Protein AF-0000000082725710 (afdb_homodimer)

Secondary structure (DSSP, 8-state):
-----GGGGB-TTT-SB-SSEEE-TTS-EEEHHHHHHHHHH-SB-TTT--B--GGGGGSPB-HHHHHHHHHHHHHHHHHHHHTTB-TTT--B--EEETTTTEEE-HHHHHSGGGTT--EEEHHHHHHHHHHHHHHHHHHHHHHHHHHHHHHHHHHHHHHHHHHHHHHHHHHHHHHHHHHHHHHHHHHHHHHHHHHHHHHHHHHHHHHHHHHHHHHHHHHHHHHHHHHHHHT---HHHHHHHHHHTT--SHHHHHHHHHHHH--PPPP----TTHHHHHHHHHHHHHGGG-SS------EEES-BTTEEE-TTSSEEEE-TT-SS----SS--------TT-----SPEEEEEESSPB-SSEEEEEEE-TT-S-EEEEEEESSS-TT-EEEEETTTS--TT--S--SEEEEEEETTTTEEEEEETTTTEEEEEEE-TT--S-EEEEEEEE--TT--PPEEEE--/-----GGGGB-TTT-SB-SSEEE-TTS-EEEHHHHHHHHHH-SB-TTT--B--GGGGGSPP-HHHHHHHHHHHHHHHHHHHHTTB-TTT--B--EEETTTTEEE-HHHHHSGGGTT--EEEHHHHHHHHHHHHHHHHHHHHHHHHHHHHHHHHHHHHHHHHHHHHHHHHHHHHHHHHHHHHHHHHHHHHHHHHHHHHHHHHHHHHHHHHHHHHHHHHHHHHHHHHHHHHHT---HHHHHHHHHHTT-SSHHHHHHHHHHHH--PPPP----TTHHHHHHHHHHHHHGGG--S------EEES-BTTEEE-TTSSEEEE-TT-SS----SS--------SS-----PPEEEEEESSPB-SSEEEEEEE-TT-S-EEEEEEESSS-TT-EEEEETTTS--TT--S--SEEEEEEETTTTEEEEEETTTTEEEEEEE-TT--S-EEEEEEEE--TT--PPEEEE--

Structure (mmCIF, N/CA/C/O backbone):
data_AF-0000000082725710-model_v1
#
loop_
_entity.id
_entity.type
_entity.pdbx_description
1 polymer 'Nuclear factor 7, ovary-like isoform X2'
#
loop_
_atom_site.group_PDB
_atom_site.id
_atom_site.type_symbol
_atom_site.label_atom_id
_atom_site.label_alt_id
_atom_site.label_comp_id
_atom_site.label_asym_id
_atom_site.label_entity_id
_atom_site.label_seq_id
_atom_site.pdbx_PDB_ins_code
_atom_site.Cartn_x
_atom_site.Cartn_y
_atom_site.Cartn_z
_atom_site.occupancy
_atom_site.B_iso_or_equiv
_atom_site.auth_seq_id
_atom_site.auth_comp_id
_atom_site.auth_asym_id
_atom_site.auth_atom_id
_atom_site.pdbx_PDB_model_num
ATOM 1 N N . MET A 1 1 ? 44.469 89.125 10.875 1 30.08 1 MET A N 1
ATOM 2 C CA . MET A 1 1 ? 45 88.25 11.93 1 30.08 1 MET A CA 1
ATOM 3 C C . MET A 1 1 ? 44.25 86.938 12 1 30.08 1 MET A C 1
ATOM 5 O O . MET A 1 1 ? 43 86.938 12.062 1 30.08 1 MET A O 1
ATOM 9 N N . ALA A 1 2 ? 44.625 86 11.406 1 43.19 2 ALA A N 1
ATOM 10 C CA . ALA A 1 2 ? 43.938 84.75 11.305 1 43.19 2 ALA A CA 1
ATOM 11 C C . ALA A 1 2 ? 43.438 84.25 12.672 1 43.19 2 ALA A C 1
ATOM 13 O O . ALA A 1 2 ? 44.25 84.125 13.609 1 43.19 2 ALA A O 1
ATOM 14 N N . SER A 1 3 ? 42.188 84.375 13.164 1 48.16 3 SER A N 1
ATOM 15 C CA . SER A 1 3 ? 41.531 83.938 14.406 1 48.16 3 SER A CA 1
ATOM 16 C C . SER A 1 3 ? 41.562 82.438 14.531 1 48.16 3 SER A C 1
ATOM 18 O O . SER A 1 3 ? 41.219 81.688 13.586 1 48.16 3 SER A O 1
ATOM 20 N N . ALA A 1 4 ? 42.375 81.875 15.266 1 55.38 4 ALA A N 1
ATOM 21 C CA . ALA A 1 4 ? 42.469 80.438 15.547 1 55.38 4 ALA A CA 1
ATOM 22 C C . ALA A 1 4 ? 41.125 79.875 16.016 1 55.38 4 ALA A C 1
ATOM 24 O O . ALA A 1 4 ? 40.5 80.438 16.938 1 55.38 4 ALA A O 1
ATOM 25 N N . SER A 1 5 ? 40.375 79.062 15.219 1 62.47 5 SER A N 1
ATOM 26 C CA . SER A 1 5 ? 39.094 78.438 15.57 1 62.47 5 SER A CA 1
ATOM 27 C C . SER A 1 5 ? 39.281 77.438 16.766 1 62.47 5 SER A C 1
ATOM 29 O O . SER A 1 5 ? 40.406 77 17.047 1 62.47 5 SER A O 1
ATOM 31 N N . TYR A 1 6 ? 38.219 77.312 17.609 1 66.62 6 TYR A N 1
ATOM 32 C CA . TYR A 1 6 ? 38.188 76.375 18.734 1 66.62 6 TYR A CA 1
ATOM 33 C C . TYR A 1 6 ? 38.719 75 18.328 1 66.62 6 TYR A C 1
ATOM 35 O O . TYR A 1 6 ? 39.406 74.312 19.109 1 66.62 6 TYR A O 1
ATOM 43 N N . GLU A 1 7 ? 38.562 74.625 17.125 1 72.75 7 GLU A N 1
ATOM 44 C CA . GLU A 1 7 ? 39.031 73.312 16.625 1 72.75 7 GLU A CA 1
ATOM 45 C C . GLU A 1 7 ? 40.562 73.312 16.469 1 72.75 7 GLU A C 1
ATOM 47 O O . GLU A 1 7 ? 41.188 72.25 16.703 1 72.75 7 GLU A O 1
ATOM 52 N N . ASP A 1 8 ? 41.094 74.375 16.297 1 74.69 8 ASP A N 1
ATOM 53 C CA . ASP A 1 8 ? 42.531 74.5 16.094 1 74.69 8 ASP A CA 1
ATOM 54 C C . ASP A 1 8 ? 43.281 74.5 17.422 1 74.69 8 ASP A C 1
ATOM 56 O O . ASP A 1 8 ? 44.469 74.188 17.453 1 74.69 8 ASP A O 1
ATOM 60 N N . LEU A 1 9 ? 42.5 74.75 18.406 1 77.5 9 LEU A N 1
ATOM 61 C CA . LEU A 1 9 ? 43.125 74.812 19.719 1 77.5 9 LEU A CA 1
ATOM 62 C C . LEU A 1 9 ? 42.75 73.625 20.578 1 77.5 9 LEU A C 1
ATOM 64 O O . LEU A 1 9 ? 42.938 73.625 21.797 1 77.5 9 LEU A O 1
ATOM 68 N N . THR A 1 10 ? 42.25 72.625 19.953 1 81 10 THR A N 1
ATOM 69 C CA . THR A 1 10 ? 41.812 71.375 20.625 1 81 10 THR A CA 1
ATOM 70 C C . THR A 1 10 ? 42.844 70.25 20.406 1 81 10 THR A C 1
ATOM 72 O O . THR A 1 10 ? 43.344 70.125 19.297 1 81 10 THR A O 1
ATOM 75 N N . CYS A 1 11 ? 43.156 69.625 21.469 1 84.81 11 CYS A N 1
ATOM 76 C CA . CYS A 1 11 ? 44.094 68.5 21.438 1 84.81 11 CYS A CA 1
ATOM 77 C C . CYS A 1 11 ? 43.469 67.312 20.734 1 84.81 11 CYS A C 1
ATOM 79 O O . CYS A 1 11 ? 42.344 66.938 21.016 1 84.81 11 CYS A O 1
ATOM 81 N N . SER A 1 12 ? 44.094 66.688 19.844 1 81.62 12 SER A N 1
ATOM 82 C CA . SER A 1 12 ? 43.594 65.562 19.047 1 81.62 12 SER A CA 1
ATOM 83 C C . SER A 1 12 ? 43.5 64.312 19.875 1 81.62 12 SER A C 1
ATOM 85 O O . SER A 1 12 ? 42.812 63.344 19.453 1 81.62 12 SER A O 1
ATOM 87 N N . VAL A 1 13 ? 44.062 64.375 21.062 1 83.94 13 VAL A N 1
ATOM 88 C CA . VAL A 1 13 ? 44.062 63.156 21.906 1 83.94 13 VAL A CA 1
ATOM 89 C C . VAL A 1 13 ? 42.938 63.25 22.922 1 83.94 13 VAL A C 1
ATOM 91 O O . VAL A 1 13 ? 42.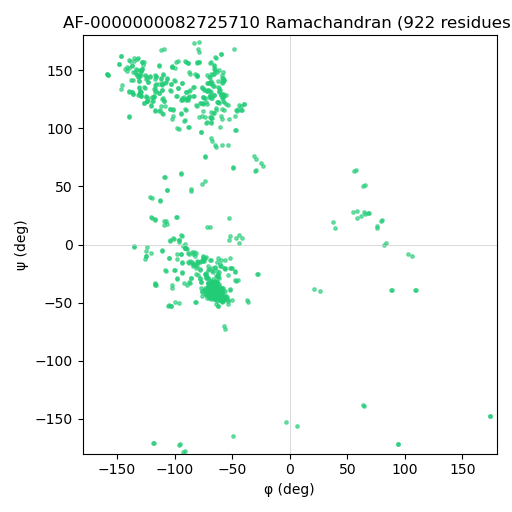125 62.312 23.016 1 83.94 13 VAL A O 1
ATOM 94 N N . CYS A 1 14 ? 42.875 64.375 23.609 1 80 14 CYS A N 1
ATOM 95 C CA . CYS A 1 14 ? 41.844 64.5 24.641 1 80 14 CYS A CA 1
ATOM 96 C C . CYS A 1 14 ? 40.656 65.25 24.125 1 80 14 CYS A C 1
ATOM 98 O O . CYS A 1 14 ? 39.625 65.312 24.797 1 80 14 CYS A O 1
ATOM 100 N N . LEU A 1 15 ? 40.719 65.875 23.031 1 81.31 15 LEU A N 1
ATOM 101 C CA . LEU A 1 15 ? 39.688 66.625 22.312 1 81.31 15 LEU A CA 1
ATOM 102 C C . LEU A 1 15 ? 39.188 67.812 23.156 1 81.31 15 LEU A C 1
ATOM 104 O O . LEU A 1 15 ? 38.062 68.25 23 1 81.31 15 LEU A O 1
ATOM 108 N N . THR A 1 16 ? 39.938 68.312 24.047 1 82.69 16 THR A N 1
ATOM 109 C CA . THR A 1 16 ? 39.719 69.5 24.797 1 82.69 16 THR A CA 1
ATOM 110 C C . THR A 1 16 ? 40.719 70.562 24.422 1 82.69 16 THR A C 1
ATOM 112 O O . THR A 1 16 ? 41.688 70.312 23.703 1 82.69 16 THR A O 1
ATOM 115 N N . LEU A 1 17 ? 40.406 71.75 24.875 1 79.94 17 LEU A N 1
ATOM 116 C CA . LEU A 1 17 ? 41.375 72.812 24.703 1 79.94 17 LEU A CA 1
ATOM 117 C C . LEU A 1 17 ? 42.719 72.438 25.344 1 79.94 17 LEU A C 1
ATOM 119 O O . LEU A 1 17 ? 42.75 71.812 26.406 1 79.94 17 LEU A O 1
ATOM 123 N N . PHE A 1 18 ? 43.812 72.812 24.688 1 81.5 18 PHE A N 1
ATOM 124 C CA . PHE A 1 18 ? 45.156 72.438 25.125 1 81.5 18 PHE A CA 1
ATOM 125 C C . PHE A 1 18 ? 45.375 72.875 26.578 1 81.5 18 PHE A C 1
ATOM 127 O O . PHE A 1 18 ? 45.031 73.938 26.984 1 81.5 18 PHE A O 1
ATOM 134 N N . THR A 1 19 ? 45.656 71.938 27.391 1 85.5 19 THR A N 1
ATOM 135 C CA . THR A 1 19 ? 46.156 72.125 28.75 1 85.5 19 THR A CA 1
ATOM 136 C C . THR A 1 19 ? 47.656 71.875 28.828 1 85.5 19 THR A C 1
ATOM 138 O O . THR A 1 19 ? 48.125 70.75 28.641 1 85.5 19 THR A O 1
ATOM 141 N N . ASP A 1 20 ? 48.438 73.062 29.016 1 86.38 20 ASP A N 1
ATOM 142 C CA . ASP A 1 20 ? 49.906 73 29.031 1 86.38 20 ASP A CA 1
ATOM 143 C C . ASP A 1 20 ? 50.438 72.375 27.703 1 86.38 20 ASP A C 1
ATOM 145 O O . ASP A 1 20 ? 50.969 71.312 27.688 1 86.38 20 ASP A O 1
ATOM 149 N N . PRO A 1 21 ? 50.156 73.125 26.641 1 87.88 21 PRO A N 1
ATOM 150 C CA . PRO A 1 21 ? 50.469 72.562 25.312 1 87.88 21 PRO A CA 1
ATOM 151 C C . PRO A 1 21 ? 51.969 72.438 25.078 1 87.88 21 PRO A C 1
ATOM 153 O O . PRO A 1 21 ? 52.75 73.312 25.469 1 87.88 21 PRO A O 1
ATOM 156 N N . VAL A 1 22 ? 52.344 71.375 24.453 1 87.44 22 VAL A N 1
ATOM 157 C CA . VAL A 1 22 ? 53.719 71.062 24.047 1 87.44 22 VAL A CA 1
ATOM 158 C C . VAL A 1 22 ? 53.781 70.812 22.547 1 87.44 22 VAL A C 1
ATOM 160 O O . VAL A 1 22 ? 52.969 70.062 22.016 1 87.44 22 VAL A O 1
ATOM 163 N N . THR A 1 23 ? 54.625 71.562 21.859 1 83.81 23 THR A N 1
ATOM 164 C CA . THR A 1 23 ? 54.844 71.312 20.422 1 83.81 23 THR A CA 1
ATOM 165 C C . THR A 1 23 ? 55.969 70.312 20.203 1 83.81 23 THR A C 1
ATOM 167 O O . THR A 1 23 ? 57.094 70.562 20.672 1 83.81 23 THR A O 1
ATOM 170 N N . LEU A 1 24 ? 55.625 69.312 19.484 1 83.56 24 LEU A N 1
ATOM 171 C CA . LEU A 1 24 ? 56.562 68.25 19.156 1 83.56 24 LEU A CA 1
ATOM 172 C C . LEU A 1 24 ? 57.5 68.688 18.031 1 83.56 24 LEU A C 1
ATOM 174 O O . LEU A 1 24 ? 57.25 69.75 17.375 1 83.56 24 LEU A O 1
ATOM 178 N N . LEU A 1 25 ? 58.656 67.875 17.828 1 82.38 25 LEU A N 1
ATOM 179 C CA . LEU A 1 25 ? 59.625 68.188 16.797 1 82.38 25 LEU A CA 1
ATOM 180 C C . LEU A 1 25 ? 59 68.062 15.406 1 82.38 25 LEU A C 1
ATOM 182 O O . LEU A 1 25 ? 59.469 68.75 14.461 1 82.38 25 LEU A O 1
ATOM 186 N N . CYS A 1 26 ? 57.875 67.312 15.359 1 81.75 26 CYS A N 1
ATOM 187 C CA . CYS A 1 26 ? 57.188 67.188 14.078 1 81.75 26 CYS A CA 1
ATOM 188 C C . CYS A 1 26 ? 56.281 68.375 13.781 1 81.75 26 CYS A C 1
ATOM 190 O O . CYS A 1 26 ? 55.75 68.5 12.688 1 81.75 26 CYS A O 1
ATOM 192 N N . GLY A 1 27 ? 56.031 69.312 14.773 1 84.12 27 GLY A N 1
ATOM 193 C CA . GLY A 1 27 ? 55.25 70.5 14.57 1 84.12 27 GLY A CA 1
ATOM 194 C C . GLY A 1 27 ? 53.844 70.375 15.156 1 84.12 27 GLY A C 1
ATOM 195 O O . GLY A 1 27 ? 53.156 71.375 15.258 1 84.12 27 GLY A O 1
ATOM 196 N N . HIS A 1 28 ? 53.5 69.188 15.586 1 84.38 28 HIS A N 1
ATOM 197 C CA . HIS A 1 28 ? 52.188 69.062 16.172 1 84.38 28 HIS A CA 1
ATOM 198 C C . HIS A 1 28 ? 52.219 69.375 17.672 1 84.38 28 HIS A C 1
ATOM 200 O O . HIS A 1 28 ? 53.219 69.125 18.344 1 84.38 28 HIS A O 1
ATOM 206 N N . ALA A 1 29 ? 51.031 69.938 18.109 1 87.38 29 ALA A N 1
ATOM 207 C CA . ALA A 1 29 ? 50.938 70.25 19.531 1 87.38 29 ALA A CA 1
ATOM 208 C C . ALA A 1 29 ? 49.906 69.375 20.234 1 87.38 29 ALA A C 1
ATOM 210 O O . ALA A 1 29 ? 48.875 69.062 19.641 1 87.38 29 ALA A O 1
ATOM 211 N N . LEU A 1 30 ? 50.25 68.875 21.484 1 88.56 30 LEU A N 1
ATOM 212 C CA . LEU A 1 30 ? 49.406 68.125 22.375 1 88.56 30 LEU A CA 1
ATOM 213 C C . LEU A 1 30 ? 49.531 68.625 23.812 1 88.56 30 LEU A C 1
ATOM 215 O O . LEU A 1 30 ? 50.5 69.312 24.141 1 88.56 30 LEU A O 1
ATOM 219 N N . CYS A 1 31 ? 48.469 68.25 24.625 1 88 31 CYS A N 1
ATOM 220 C CA . CYS A 1 31 ? 48.594 68.5 26.062 1 88 31 CYS A CA 1
ATOM 221 C C . CYS A 1 31 ? 49.781 67.688 26.625 1 88 31 CYS A C 1
ATOM 223 O O . CYS A 1 31 ? 50.062 66.562 26.156 1 88 31 CYS A O 1
ATOM 225 N N . ARG A 1 32 ? 50.5 68.312 27.531 1 87.69 32 ARG A N 1
ATOM 226 C CA . ARG A 1 32 ? 51.594 67.625 28.172 1 87.69 32 ARG A CA 1
ATOM 227 C C . ARG A 1 32 ? 51.156 66.312 28.734 1 87.69 32 ARG A C 1
ATOM 229 O O . ARG A 1 32 ? 51.844 65.25 28.578 1 87.69 32 ARG A O 1
ATOM 236 N N . GLN A 1 33 ? 50 66.25 29.297 1 88.94 33 GLN A N 1
ATOM 237 C CA . GLN A 1 33 ? 49.5 65 29.844 1 88.94 33 GLN A CA 1
ATOM 238 C C . GLN A 1 33 ? 49.188 63.969 28.734 1 88.94 33 GLN A C 1
ATOM 240 O O . GLN A 1 33 ? 49.438 62.781 28.891 1 88.94 33 GLN A O 1
ATOM 245 N N . CYS A 1 34 ? 48.688 64.438 27.672 1 87.75 34 CYS A N 1
ATOM 246 C CA . CYS A 1 34 ? 48.344 63.562 26.562 1 87.75 34 CYS A CA 1
ATOM 247 C C . CYS A 1 34 ? 49.594 62.969 25.906 1 87.75 34 CYS A C 1
ATOM 249 O O . CYS A 1 34 ? 49.625 61.781 25.562 1 87.75 34 CYS A O 1
ATOM 251 N N . ILE A 1 35 ? 50.594 63.719 25.844 1 86.88 35 ILE A N 1
ATOM 252 C CA . ILE A 1 35 ? 51.844 63.219 25.281 1 86.88 35 ILE A CA 1
ATOM 253 C C . ILE A 1 35 ? 52.438 62.188 26.219 1 86.88 35 ILE A C 1
ATOM 255 O O . ILE A 1 35 ? 52.938 61.156 25.75 1 86.88 35 ILE A O 1
ATOM 259 N N . THR A 1 36 ? 52.406 62.406 27.438 1 88.06 36 THR A N 1
ATOM 260 C CA . THR A 1 36 ? 52.906 61.438 28.422 1 88.06 36 THR A CA 1
ATOM 261 C C . THR A 1 36 ? 52.188 60.094 28.297 1 88.06 36 THR A C 1
ATOM 263 O O . THR A 1 36 ? 52.812 59.062 28.344 1 88.06 36 THR A O 1
ATOM 266 N N . GLU A 1 37 ? 51 60.219 28.031 1 87.5 37 GLU A N 1
ATOM 267 C CA . GLU A 1 37 ? 50.188 59 27.922 1 87.5 37 GLU A CA 1
ATOM 268 C C . GLU A 1 37 ? 50.469 58.281 26.594 1 87.5 37 GLU A C 1
ATOM 270 O O . GLU A 1 37 ? 50.562 57.031 26.562 1 87.5 37 GLU A O 1
ATOM 275 N N . VAL A 1 38 ? 50.531 59 25.594 1 85.94 38 VAL A N 1
ATOM 276 C CA . VAL A 1 38 ? 50.781 58.438 24.281 1 85.94 38 VAL A CA 1
ATOM 277 C C . VAL A 1 38 ? 52.156 57.781 24.234 1 85.94 38 VAL A C 1
ATOM 279 O O . VAL A 1 38 ? 52.312 56.688 23.656 1 85.94 38 VAL A O 1
ATOM 282 N N . LEU A 1 39 ? 53.094 58.312 24.938 1 84.56 39 LEU A N 1
ATOM 283 C CA . LEU A 1 39 ? 54.438 57.812 24.906 1 84.56 39 LEU A CA 1
ATOM 284 C C . LEU A 1 39 ? 54.594 56.562 25.781 1 84.56 39 LEU A C 1
ATOM 286 O O . LEU A 1 39 ? 55.594 55.844 25.656 1 84.56 39 LEU A O 1
ATOM 290 N N . ARG A 1 40 ? 53.656 56.375 26.562 1 84 40 ARG A N 1
ATOM 291 C CA . ARG A 1 40 ? 53.688 55.125 27.328 1 84 40 ARG A CA 1
ATOM 292 C C . ARG A 1 40 ? 53.375 53.938 26.438 1 84 40 ARG A C 1
ATOM 294 O O . ARG A 1 40 ? 53.812 52.812 26.688 1 84 40 ARG A O 1
ATOM 301 N N . SER A 1 41 ? 52.625 54.219 25.422 1 80.44 41 SER A N 1
ATOM 302 C CA . SER A 1 41 ? 52.188 53.094 24.578 1 80.44 41 SER A CA 1
ATOM 303 C C . SER A 1 41 ? 52.969 53.094 23.25 1 80.44 41 SER A C 1
ATOM 305 O O . SER A 1 41 ? 53.438 52.062 22.812 1 80.44 41 SER A O 1
ATOM 307 N N . GLN A 1 42 ? 52.969 54.25 22.547 1 81.25 42 GLN A N 1
ATOM 308 C CA . GLN A 1 42 ? 53.656 54.406 21.25 1 81.25 42 GLN A CA 1
ATOM 309 C C . GLN A 1 42 ? 54.5 55.656 21.203 1 81.25 42 GLN A C 1
ATOM 311 O O . GLN A 1 42 ? 54.062 56.719 21.594 1 81.25 42 GLN A O 1
ATOM 316 N N . HIS A 1 43 ? 55.719 55.531 20.828 1 84.69 43 HIS A N 1
ATOM 317 C CA . HIS A 1 43 ? 56.656 56.656 20.719 1 84.69 43 HIS A CA 1
ATOM 318 C C . HIS A 1 43 ? 56.531 57.344 19.359 1 84.69 43 HIS A C 1
ATOM 320 O O . HIS A 1 43 ? 57.531 57.562 18.672 1 84.69 43 HIS A O 1
ATOM 326 N N . GLU A 1 44 ? 55.312 57.594 19.031 1 88.25 44 GLU A N 1
ATOM 327 C CA . GLU A 1 44 ? 55 58.281 17.781 1 88.25 44 GLU A CA 1
ATOM 328 C C . GLU A 1 44 ? 53.938 59.344 18 1 88.25 44 GLU A C 1
ATOM 330 O O . GLU A 1 44 ? 53.125 59.25 18.891 1 88.25 44 GLU A O 1
ATOM 335 N N . CYS A 1 45 ? 53.969 60.438 17.234 1 84.62 45 CYS A N 1
ATOM 336 C CA . CYS A 1 45 ? 52.938 61.438 17.203 1 84.62 45 CYS A CA 1
ATOM 337 C C . CYS A 1 45 ? 51.625 60.875 16.703 1 84.62 45 CYS A C 1
ATOM 339 O O . CYS A 1 45 ? 51.562 60.25 15.625 1 84.62 45 CYS A O 1
ATOM 341 N N . PRO A 1 46 ? 50.562 60.969 17.453 1 84.88 46 PRO A N 1
ATOM 342 C CA . PRO A 1 46 ? 49.281 60.375 17.062 1 84.88 46 PRO A CA 1
ATOM 343 C C . PRO A 1 46 ? 48.719 60.969 15.781 1 84.88 46 PRO A C 1
ATOM 345 O O . PRO A 1 46 ? 47.844 60.406 15.148 1 84.88 46 PRO A O 1
ATOM 348 N N . LEU A 1 47 ? 49.25 62.031 15.297 1 81.38 47 LEU A N 1
ATOM 349 C CA . LEU A 1 47 ? 48.688 62.719 14.141 1 81.38 47 LEU A CA 1
ATOM 350 C C . LEU A 1 47 ? 49.5 62.406 12.883 1 81.38 47 LEU A C 1
ATOM 352 O O . LEU A 1 47 ? 48.938 62.188 11.812 1 81.38 47 LEU A O 1
ATOM 356 N N . CYS A 1 48 ? 50.875 62.281 12.969 1 80.5 48 CYS A N 1
ATOM 357 C CA . CYS A 1 48 ? 51.656 62.062 11.758 1 80.5 48 CYS A CA 1
ATOM 358 C C . CYS A 1 48 ? 52.531 60.812 11.867 1 80.5 48 CYS A C 1
ATOM 360 O O . CYS A 1 48 ? 53.219 60.438 10.914 1 80.5 48 CYS A O 1
ATOM 362 N N . LYS A 1 49 ? 52.719 60.156 12.914 1 84.94 49 LYS A N 1
ATOM 363 C CA . LYS A 1 49 ? 53.375 58.906 13.172 1 84.94 49 LYS A CA 1
ATOM 364 C C . LYS A 1 49 ? 54.906 59.062 13.141 1 84.94 49 LYS A C 1
ATOM 366 O O . LYS A 1 49 ? 55.625 58.094 13.055 1 84.94 49 LYS A O 1
ATOM 371 N N . THR A 1 50 ? 55.281 60.375 13.234 1 82.19 50 THR A N 1
ATOM 372 C CA . THR A 1 50 ? 56.719 60.625 13.359 1 82.19 50 THR A CA 1
ATOM 373 C C . THR A 1 50 ? 57.219 60.188 14.727 1 82.19 50 THR A C 1
ATOM 375 O O . THR A 1 50 ? 56.531 60.344 15.734 1 82.19 50 THR A O 1
ATOM 378 N N . SER A 1 51 ? 58.344 59.594 14.734 1 84.12 51 SER A N 1
ATOM 379 C CA . SER A 1 51 ? 58.938 59.125 15.977 1 84.12 51 SER A CA 1
ATOM 380 C C . SER A 1 51 ? 59.156 60.25 16.969 1 84.12 51 SER A C 1
ATOM 382 O O . SER A 1 51 ? 59.688 61.312 16.594 1 84.12 51 SER A O 1
ATOM 384 N N . VAL A 1 52 ? 58.719 60.156 18.281 1 82.06 52 VAL A N 1
ATOM 385 C CA . VAL A 1 52 ? 58.844 61.188 19.328 1 82.06 52 VAL A CA 1
ATOM 386 C C . VAL A 1 52 ? 59.688 60.625 20.469 1 82.06 52 VAL A C 1
ATOM 388 O O . VAL A 1 52 ? 59.469 59.5 20.938 1 82.06 52 VAL A O 1
ATOM 391 N N . SER A 1 53 ? 60.781 61.344 20.781 1 82.94 53 SER A N 1
ATOM 392 C CA . SER A 1 53 ? 61.656 60.938 21.875 1 82.94 53 SER A CA 1
ATOM 393 C C . SER A 1 53 ? 60.969 61.094 23.219 1 82.94 53 SER A C 1
ATOM 395 O O . SER A 1 53 ? 60.031 61.875 23.359 1 82.94 53 SER A O 1
ATOM 397 N N . ALA A 1 54 ? 61.438 60.344 24.25 1 81.06 54 ALA A N 1
ATOM 398 C CA . ALA A 1 54 ? 60.906 60.375 25.609 1 81.06 54 ALA A CA 1
ATOM 399 C C . ALA A 1 54 ? 61.094 61.75 26.234 1 81.06 54 ALA A C 1
ATOM 401 O O . ALA A 1 54 ? 60.344 62.125 27.141 1 81.06 54 ALA A O 1
ATOM 402 N N . GLU A 1 55 ? 61.906 62.594 25.688 1 80.94 55 GLU A N 1
ATOM 403 C CA . GLU A 1 55 ? 62.188 63.906 26.219 1 80.94 55 GLU A CA 1
ATOM 404 C C . GLU A 1 55 ? 61.125 64.938 25.812 1 80.94 55 GLU A C 1
ATOM 406 O O . GLU A 1 55 ? 61.125 66.062 26.297 1 80.94 55 GLU A O 1
ATOM 411 N N . ALA A 1 56 ? 60.312 64.5 25.016 1 80.81 56 ALA A N 1
ATOM 412 C CA . ALA A 1 56 ? 59.25 65.375 24.547 1 80.81 56 ALA A CA 1
ATOM 413 C C . ALA A 1 56 ? 58.344 65.812 25.703 1 80.81 56 ALA A C 1
ATOM 415 O O . ALA A 1 56 ? 57.781 66.938 25.672 1 80.81 56 ALA A O 1
ATOM 416 N N . THR A 1 57 ? 58.281 65 26.781 1 82.19 57 THR A N 1
ATOM 417 C CA . THR A 1 57 ? 57.469 65.312 27.938 1 82.19 57 THR A CA 1
ATOM 418 C C . THR A 1 57 ? 58.094 66.5 28.703 1 82.19 57 THR A C 1
ATOM 420 O O . THR A 1 57 ? 57.375 67.125 29.469 1 82.19 57 THR A O 1
ATOM 423 N N . SER A 1 58 ? 59.344 66.75 28.438 1 81.44 58 SER A N 1
ATOM 424 C CA . SER A 1 58 ? 60.062 67.812 29.188 1 81.44 58 SER A CA 1
ATOM 425 C C . SER A 1 58 ? 60.219 69.062 28.344 1 81.44 58 SER A C 1
ATOM 427 O O . SER A 1 58 ? 60.875 70.062 28.781 1 81.44 58 SER A O 1
ATOM 429 N N . LEU A 1 59 ? 59.719 69.125 27.172 1 81.31 59 LEU A N 1
ATOM 430 C CA . LEU A 1 59 ? 59.812 70.312 26.312 1 81.31 59 LEU A CA 1
ATOM 431 C C . LEU A 1 59 ? 59.031 71.5 26.922 1 81.31 59 LEU A C 1
ATOM 433 O O . LEU A 1 59 ? 58.062 71.25 27.656 1 81.31 59 LEU A O 1
ATOM 437 N N . PRO A 1 60 ? 59.438 72.75 26.656 1 80.06 60 PRO A N 1
ATOM 438 C CA . PRO A 1 60 ? 58.75 73.875 27.25 1 80.06 60 PRO A CA 1
ATOM 439 C C . PRO A 1 60 ? 57.344 74.125 26.656 1 80.06 60 PRO A C 1
ATOM 441 O O . PRO A 1 60 ? 57.094 73.75 25.516 1 80.06 60 PRO A O 1
ATOM 444 N N . THR A 1 61 ? 56.531 74.562 27.516 1 83 61 THR A N 1
ATOM 445 C CA . THR A 1 61 ? 55.156 74.938 27.125 1 83 61 THR A CA 1
ATOM 446 C C . THR A 1 61 ? 55.156 75.938 26.016 1 83 61 THR A C 1
ATOM 448 O O . THR A 1 61 ? 55.938 76.938 26.062 1 83 61 THR A O 1
ATOM 451 N N . SER A 1 62 ? 54.438 75.688 25 1 80.81 62 SER A N 1
ATOM 452 C CA . SER A 1 62 ? 54.25 76.688 23.969 1 80.81 62 SER A CA 1
ATOM 453 C C . SER A 1 62 ? 53.406 77.875 24.484 1 80.81 62 SER A C 1
ATOM 455 O O . SER A 1 62 ? 52.219 77.75 24.703 1 80.81 62 SER A O 1
ATOM 457 N N . LEU A 1 63 ? 53.969 78.938 24.734 1 77.69 63 LEU A N 1
ATOM 458 C CA . LEU A 1 63 ? 53.312 80.125 25.312 1 77.69 63 LEU A CA 1
ATOM 459 C C . LEU A 1 63 ? 52.281 80.688 24.344 1 77.69 63 LEU A C 1
ATOM 461 O O . LEU A 1 63 ? 51.219 81.188 24.766 1 77.69 63 LEU A O 1
ATOM 465 N N . ILE A 1 64 ? 52.531 80.625 23.109 1 73.12 64 ILE A N 1
ATOM 466 C CA . ILE A 1 64 ? 51.594 81.188 22.141 1 73.12 64 ILE A CA 1
ATOM 467 C C . ILE A 1 64 ? 50.281 80.375 22.156 1 73.12 64 ILE A C 1
ATOM 469 O O . ILE A 1 64 ? 49.188 80.938 22.203 1 73.12 64 ILE A O 1
ATOM 473 N N . LEU A 1 65 ? 50.5 79 22.219 1 79.5 65 LEU A N 1
ATOM 474 C CA . LEU A 1 65 ? 49.281 78.188 22.266 1 79.5 65 LEU A CA 1
ATOM 475 C C . LEU A 1 65 ? 48.562 78.375 23.594 1 79.5 65 LEU A C 1
ATOM 477 O O . LEU A 1 65 ? 47.344 78.375 23.641 1 79.5 65 LEU A O 1
ATOM 481 N N . LYS A 1 66 ? 49.312 78.5 24.641 1 80.56 66 LYS A N 1
ATOM 482 C CA . LYS A 1 66 ? 48.719 78.688 25.953 1 80.56 66 LYS A CA 1
ATOM 483 C C . LYS A 1 66 ? 47.938 80 25.984 1 80.56 66 LYS A C 1
ATOM 485 O O . LYS A 1 66 ? 46.812 80.062 26.5 1 80.56 66 LYS A O 1
ATOM 490 N N . ASN A 1 67 ? 48.469 81.062 25.422 1 75.94 67 ASN A N 1
ATOM 491 C CA . ASN A 1 67 ? 47.812 82.375 25.375 1 75.94 67 ASN A CA 1
ATOM 492 C C . ASN A 1 67 ? 46.594 82.312 24.484 1 75.94 67 ASN A C 1
ATOM 494 O O . ASN A 1 67 ? 45.562 82.875 24.797 1 75.94 67 ASN A O 1
ATOM 498 N N . LEU A 1 68 ? 46.719 81.625 23.391 1 74.5 68 LEU A N 1
ATOM 499 C CA . LEU A 1 68 ? 45.562 81.5 22.484 1 74.5 68 LEU A CA 1
ATOM 500 C C . LEU A 1 68 ? 44.438 80.75 23.125 1 74.5 68 LEU A C 1
ATOM 502 O O . LEU A 1 68 ? 43.25 81.062 22.969 1 74.5 68 LEU A O 1
ATOM 506 N N . VAL A 1 69 ? 44.812 79.688 23.922 1 77 69 VAL A N 1
ATOM 507 C CA . VAL A 1 69 ? 43.812 78.938 24.641 1 77 69 VAL A CA 1
ATOM 508 C C . VAL A 1 69 ? 43.188 79.812 25.719 1 77 69 VAL A C 1
ATOM 510 O O . VAL A 1 69 ? 41.969 79.812 25.906 1 77 69 VAL A O 1
ATOM 513 N N . GLU A 1 70 ? 43.969 80.625 26.391 1 73.5 70 GLU A N 1
ATOM 514 C CA . GLU A 1 70 ? 43.438 81.5 27.422 1 73.5 70 GLU A CA 1
ATOM 515 C C . GLU A 1 70 ? 42.562 82.625 26.812 1 73.5 70 GLU A C 1
ATOM 517 O O . GLU A 1 70 ? 41.5 82.938 27.375 1 73.5 70 GLU A O 1
ATOM 522 N N . LYS A 1 71 ? 42.906 83.125 25.703 1 69.5 71 LYS A N 1
ATOM 523 C CA . LYS A 1 71 ? 42.031 84.062 25 1 69.5 71 LYS A CA 1
ATOM 524 C C . LYS A 1 71 ? 40.781 83.438 24.453 1 69.5 71 LYS A C 1
ATOM 526 O O . LYS A 1 71 ? 39.688 84 24.484 1 69.5 71 LYS A O 1
ATOM 531 N N . ALA A 1 72 ? 40.969 82.25 23.969 1 66.56 72 ALA A N 1
ATOM 532 C CA . ALA A 1 72 ? 39.844 81.5 23.484 1 66.56 72 ALA A CA 1
ATOM 533 C C . ALA A 1 72 ? 38.906 81.062 24.625 1 66.56 72 ALA A C 1
ATOM 535 O O . ALA A 1 72 ? 37.688 81.125 24.469 1 66.56 72 ALA A O 1
ATOM 536 N N . LYS A 1 73 ? 39.531 80.75 25.734 1 66.44 73 LYS A N 1
ATOM 537 C CA . LYS A 1 73 ? 38.719 80.562 26.922 1 66.44 73 LYS A CA 1
ATOM 538 C C . LYS A 1 73 ? 38 81.812 27.359 1 66.44 73 LYS A C 1
ATOM 540 O O . LYS A 1 73 ? 36.844 81.812 27.781 1 66.44 73 LYS A O 1
ATOM 545 N N . GLY A 1 74 ? 38.688 82.875 27.375 1 59.47 74 GLY A N 1
ATOM 546 C CA . GLY A 1 74 ? 38.094 84.188 27.656 1 59.47 74 GLY A CA 1
ATOM 547 C C . GLY A 1 74 ? 37.031 84.625 26.641 1 59.47 74 GLY A C 1
ATOM 548 O O . GLY A 1 74 ? 36 85.188 26.984 1 59.47 74 GLY A O 1
ATOM 549 N N . ALA A 1 75 ? 37.25 84.438 25.375 1 54.41 75 ALA A N 1
ATOM 550 C CA . ALA A 1 75 ? 36.25 84.688 24.344 1 54.41 75 ALA A CA 1
ATOM 551 C C . ALA A 1 75 ? 35.094 83.688 24.453 1 54.41 75 ALA A C 1
ATOM 553 O O . ALA A 1 75 ? 33.938 84.062 24.203 1 54.41 75 ALA A O 1
ATOM 554 N N . GLU A 1 76 ? 35.375 82.5 24.703 1 51.47 76 GLU A N 1
ATOM 555 C CA . GLU A 1 76 ? 34.344 81.562 24.969 1 51.47 76 GLU A CA 1
ATOM 556 C C . GLU A 1 76 ? 33.562 81.875 26.234 1 51.47 76 GLU A C 1
ATOM 558 O O . GLU A 1 76 ? 32.344 81.688 26.312 1 51.47 76 GLU A O 1
ATOM 563 N N . LYS A 1 77 ? 34.188 82.312 27.359 1 52.34 77 LYS A N 1
ATOM 564 C CA . LYS A 1 77 ? 33.469 82.875 28.5 1 52.34 77 LYS A CA 1
ATOM 565 C C . LYS A 1 77 ? 32.656 84.125 28.094 1 52.34 77 LYS A C 1
ATOM 567 O O . LYS A 1 77 ? 31.547 84.312 28.578 1 52.34 77 LYS A O 1
ATOM 572 N N . ILE A 1 78 ? 33.125 85 27.375 1 48.62 78 ILE A N 1
ATOM 573 C CA . ILE A 1 78 ? 32.312 86.125 26.906 1 48.62 78 ILE A CA 1
ATOM 574 C C . ILE A 1 78 ? 31.266 85.625 25.938 1 48.62 78 ILE A C 1
ATOM 576 O O . ILE A 1 78 ? 30.109 86.062 25.969 1 48.62 78 ILE A O 1
ATOM 580 N N . LYS A 1 79 ? 31.5 84.812 24.953 1 49.97 79 LYS A N 1
ATOM 581 C CA . LYS A 1 79 ? 30.5 84.188 24.109 1 49.97 79 LYS A CA 1
ATOM 582 C C . LYS A 1 79 ? 29.578 83.312 24.922 1 49.97 79 LYS A C 1
ATOM 584 O O . LYS A 1 79 ? 28.375 83.188 24.641 1 49.97 79 LYS A O 1
ATOM 589 N N . SER A 1 80 ? 30.047 82.562 25.781 1 48.59 80 SER A N 1
ATOM 590 C CA . SER A 1 80 ? 29.25 81.812 26.719 1 48.59 80 SER A CA 1
ATOM 591 C C . SER A 1 80 ? 28.422 82.688 27.641 1 48.59 80 SER A C 1
ATOM 593 O O . SER A 1 80 ? 27.297 82.312 28 1 48.59 80 SER A O 1
ATOM 595 N N . GLN A 1 81 ? 29.031 83.75 28.156 1 47.62 81 GLN A N 1
ATOM 596 C CA . GLN A 1 81 ? 28.266 84.75 28.891 1 47.62 81 GLN A CA 1
ATOM 597 C C . GLN A 1 81 ? 27.266 85.438 27.969 1 47.62 81 GLN A C 1
ATOM 599 O O . GLN A 1 81 ? 26.188 85.875 28.422 1 47.62 81 GLN A O 1
ATOM 604 N N . LYS A 1 82 ? 27.531 85.812 26.812 1 50.81 82 LYS A N 1
ATOM 605 C CA . LYS A 1 82 ? 26.578 86.312 25.828 1 50.81 82 LYS A CA 1
ATOM 606 C C . LYS A 1 82 ? 25.562 85.25 25.438 1 50.81 82 LYS A C 1
ATOM 608 O O . LYS A 1 82 ? 24.453 85.562 25.016 1 50.81 82 LYS A O 1
ATOM 613 N N . ALA A 1 83 ? 25.891 84.062 25.234 1 54.25 83 ALA A N 1
ATOM 614 C CA . ALA A 1 83 ? 25.062 82.875 24.969 1 54.25 83 ALA A CA 1
ATOM 615 C C . ALA A 1 83 ? 23.953 82.75 26.016 1 54.25 83 ALA A C 1
ATOM 617 O O . ALA A 1 83 ? 22.922 82.125 25.75 1 54.25 83 ALA A O 1
ATOM 618 N N . GLU A 1 84 ? 24.234 83.438 27.125 1 60.97 84 GLU A N 1
ATOM 619 C CA . GLU A 1 84 ? 23.375 83.5 28.297 1 60.97 84 GLU A CA 1
ATOM 620 C C . GLU A 1 84 ? 22.391 84.688 28.203 1 60.97 84 GLU A C 1
ATOM 622 O O . GLU A 1 84 ? 21.562 84.875 29.094 1 60.97 84 GLU A O 1
ATOM 627 N N . LEU A 1 85 ? 22.625 85.312 27.047 1 76.94 85 LEU A N 1
ATOM 628 C CA . LEU A 1 85 ? 21.734 86.438 26.969 1 76.94 85 LEU A CA 1
ATOM 629 C C . LEU A 1 85 ? 20.609 86.188 25.969 1 76.94 85 LEU A C 1
ATOM 631 O O . LEU A 1 85 ? 20.797 85.5 24.984 1 76.94 85 LEU A O 1
ATOM 635 N N . CYS A 1 86 ? 19.438 86.625 26.219 1 84.06 86 CYS A N 1
ATOM 636 C CA . CYS A 1 86 ? 18.297 86.562 25.328 1 84.06 86 CYS A CA 1
ATOM 637 C C . CYS A 1 86 ? 18.609 87.25 24 1 84.06 86 CYS A C 1
ATOM 639 O O . CYS A 1 86 ? 19.031 88.438 23.984 1 84.06 86 CYS A O 1
ATOM 641 N N . PRO A 1 87 ? 18.641 86.562 22.875 1 80.12 87 PRO A N 1
ATOM 642 C CA . PRO A 1 87 ? 18.984 87.125 21.578 1 80.12 87 PRO A CA 1
ATOM 643 C C . PRO A 1 87 ? 18.109 88.375 21.234 1 80.12 87 PRO A C 1
ATOM 645 O O . PRO A 1 87 ? 18.547 89.25 20.516 1 80.12 87 PRO A O 1
ATOM 648 N N . GLU A 1 88 ? 17.031 88.438 21.75 1 81.12 88 GLU A N 1
ATOM 649 C CA . GLU A 1 88 ? 16.094 89.5 21.406 1 81.12 88 GLU A CA 1
ATOM 650 C C . GLU A 1 88 ? 16.281 90.75 22.312 1 81.12 88 GLU A C 1
ATOM 652 O O . GLU A 1 88 ? 16.141 91.875 21.875 1 81.12 88 GLU A O 1
ATOM 657 N N . HIS A 1 89 ? 16.641 90.5 23.641 1 84 89 HIS A N 1
ATOM 658 C CA . HIS A 1 89 ? 16.594 91.625 24.594 1 84 89 HIS A CA 1
ATOM 659 C C . HIS A 1 89 ? 17.938 91.812 25.266 1 84 89 HIS A C 1
ATOM 661 O O . HIS A 1 89 ? 18.094 92.75 26.062 1 84 89 HIS A O 1
ATOM 667 N N . GLU A 1 90 ? 18.812 91 24.953 1 82.94 90 GLU A N 1
ATOM 668 C CA . GLU A 1 90 ? 20.172 91.062 25.469 1 82.94 90 GLU A CA 1
ATOM 669 C C . GLU A 1 90 ? 20.188 91.062 27 1 82.94 90 GLU A C 1
ATOM 671 O O . GLU A 1 90 ? 20.938 91.812 27.625 1 82.94 90 GLU A O 1
ATOM 676 N N . GLU A 1 91 ? 19.234 90.5 27.547 1 85.44 91 GLU A N 1
ATOM 677 C CA . GLU A 1 91 ? 19.156 90.25 28.984 1 85.44 91 GLU A CA 1
ATOM 678 C C . GLU A 1 91 ? 19.531 88.812 29.344 1 85.44 91 GLU A C 1
ATOM 680 O O . GLU A 1 91 ? 19.438 87.938 28.5 1 85.44 91 GLU A O 1
ATOM 685 N N . LYS A 1 92 ? 20.047 88.75 30.594 1 86.06 92 LYS A N 1
ATOM 686 C CA . LYS A 1 92 ? 20.391 87.375 31.062 1 86.06 92 LYS A CA 1
ATOM 687 C C . LYS A 1 92 ? 19.156 86.5 31.109 1 86.06 92 LYS A C 1
ATOM 689 O O . LYS A 1 92 ? 18.078 86.938 31.516 1 86.06 92 LYS A O 1
ATOM 694 N N . LEU A 1 93 ? 19.344 85.312 30.594 1 87.44 93 LEU A N 1
ATOM 695 C CA . LEU A 1 93 ? 18.25 84.312 30.641 1 87.44 93 LEU A CA 1
ATOM 696 C C . LEU A 1 93 ? 18.078 83.75 32.062 1 87.44 93 LEU A C 1
ATOM 698 O O . LEU A 1 93 ? 18.969 83.125 32.594 1 87.44 93 LEU A O 1
ATOM 702 N N . LYS A 1 94 ? 16.953 84.125 32.719 1 88 94 LYS A N 1
ATOM 703 C CA . LYS A 1 94 ? 16.75 83.688 34.125 1 88 94 LYS A CA 1
ATOM 704 C C . LYS A 1 94 ? 15.484 82.875 34.281 1 88 94 LYS A C 1
ATOM 706 O O . LYS A 1 94 ? 15.258 82.25 35.312 1 88 94 LYS A O 1
ATOM 711 N N . LEU A 1 95 ? 14.695 82.812 33.219 1 92.81 95 LEU A N 1
ATOM 712 C CA . LEU A 1 95 ? 13.398 82.188 33.312 1 92.81 95 LEU A CA 1
ATOM 713 C C . LEU A 1 95 ? 13.242 81.125 32.219 1 92.81 95 LEU A C 1
ATOM 715 O O . LEU A 1 95 ? 13.969 81.125 31.234 1 92.81 95 LEU A O 1
ATOM 719 N N . PHE A 1 96 ? 12.398 80.188 32.5 1 91.94 96 PHE A N 1
ATOM 720 C CA . PHE A 1 96 ? 11.992 79.125 31.547 1 91.94 96 PHE A CA 1
ATOM 721 C C . PHE A 1 96 ? 10.492 79.188 31.312 1 91.94 96 PHE A C 1
ATOM 723 O O . PHE A 1 96 ? 9.703 79.125 32.25 1 91.94 96 PHE A O 1
ATOM 730 N N . CYS A 1 97 ? 10.094 79.375 30.156 1 90.62 97 CYS A N 1
ATOM 731 C CA . CYS A 1 97 ? 8.68 79.312 29.812 1 9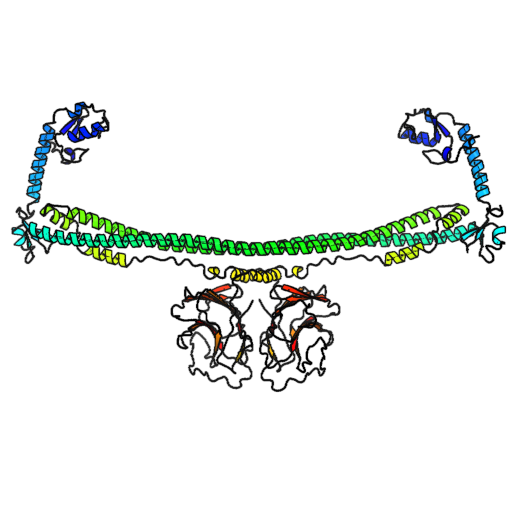0.62 97 CYS A CA 1
ATOM 732 C C . CYS A 1 97 ? 8.211 77.875 29.688 1 90.62 97 CYS A C 1
ATOM 734 O O . CYS A 1 97 ? 8.578 77.188 28.75 1 90.62 97 CYS A O 1
ATOM 736 N N . VAL A 1 98 ? 7.395 77.375 30.594 1 85 98 VAL A N 1
ATOM 737 C CA . VAL A 1 98 ? 6.941 76 30.656 1 85 98 VAL A CA 1
ATOM 738 C C . VAL A 1 98 ? 6.023 75.688 29.469 1 85 98 VAL A C 1
ATOM 740 O O . VAL A 1 98 ? 6.047 74.625 28.922 1 85 98 VAL A O 1
ATOM 743 N N . THR A 1 99 ? 5.258 76.688 29.062 1 84.19 99 THR A N 1
ATOM 744 C CA . THR A 1 99 ? 4.277 76.5 28 1 84.19 99 THR A CA 1
ATOM 745 C C . THR A 1 99 ? 4.977 76.312 26.656 1 84.19 99 THR A C 1
ATOM 747 O O . THR A 1 99 ? 4.617 75.438 25.891 1 84.19 99 THR A O 1
ATOM 750 N N . ASP A 1 100 ? 5.953 77.125 26.344 1 82.38 100 ASP A N 1
ATOM 751 C CA . ASP A 1 100 ? 6.641 77.062 25.047 1 82.38 100 ASP A CA 1
ATOM 752 C C . ASP A 1 100 ? 7.883 76.188 25.125 1 82.38 100 ASP A C 1
ATOM 754 O O . ASP A 1 100 ? 8.484 75.875 24.094 1 82.38 100 ASP A O 1
ATOM 758 N N . ARG A 1 101 ? 8.289 75.938 26.328 1 82.81 101 ARG A N 1
ATOM 759 C CA . ARG A 1 101 ? 9.461 75.062 26.594 1 82.81 101 ARG A CA 1
ATOM 760 C C . ARG A 1 101 ? 10.719 75.75 26.031 1 82.81 101 ARG A C 1
ATOM 762 O O . ARG A 1 101 ? 11.492 75.125 25.297 1 82.81 101 ARG A O 1
ATOM 769 N N . GLN A 1 102 ? 10.906 76.938 26.375 1 84.44 102 GLN A N 1
ATOM 770 C CA . GLN A 1 102 ? 12.055 77.688 25.906 1 84.44 102 GLN A CA 1
ATOM 771 C C . GLN A 1 102 ? 12.609 78.625 27.016 1 84.44 102 GLN A C 1
ATOM 773 O O . GLN A 1 102 ? 11.875 79 27.922 1 84.44 102 GLN A O 1
ATOM 778 N N . LEU A 1 103 ? 13.891 78.875 26.953 1 88.5 103 LEU A N 1
ATOM 779 C CA . LEU A 1 103 ? 14.516 79.812 27.875 1 88.5 103 LEU A CA 1
ATOM 780 C C . LEU A 1 103 ? 14.094 81.25 27.531 1 88.5 103 LEU A C 1
ATOM 782 O O . LEU A 1 103 ? 13.875 81.562 26.359 1 88.5 103 LEU A O 1
ATOM 786 N N . ALA A 1 104 ? 13.828 82 28.609 1 87.69 104 ALA A N 1
ATOM 787 C CA . ALA A 1 104 ? 13.367 83.375 28.422 1 87.69 104 ALA A CA 1
ATOM 788 C C . ALA A 1 104 ? 14.008 84.312 29.438 1 87.69 104 ALA A C 1
ATOM 790 O O . ALA A 1 104 ? 14.469 83.875 30.5 1 87.69 104 ALA A O 1
ATOM 791 N N . CYS A 1 105 ? 14.141 85.562 29.031 1 88.19 105 CYS A N 1
ATOM 792 C CA . CYS A 1 105 ? 14.562 86.625 29.969 1 88.19 105 CYS A CA 1
ATOM 793 C C . CYS A 1 105 ? 13.359 87.312 30.594 1 88.19 105 CYS A C 1
ATOM 795 O O . CYS A 1 105 ? 12.219 86.938 30.297 1 88.19 105 CYS A O 1
ATOM 797 N N . ILE A 1 106 ? 13.57 88.312 31.438 1 87.75 106 ILE A N 1
ATOM 798 C CA . ILE A 1 106 ? 12.5 88.938 32.188 1 87.75 106 ILE A CA 1
ATOM 799 C C . ILE A 1 106 ? 11.648 89.812 31.219 1 87.75 106 ILE A C 1
ATOM 801 O O . ILE A 1 106 ? 10.43 89.938 31.406 1 87.75 106 ILE A O 1
ATOM 805 N N . ILE A 1 107 ? 12.305 90.25 30.172 1 89.62 107 ILE A N 1
ATOM 806 C CA . ILE A 1 107 ? 11.578 91.062 29.203 1 89.62 107 ILE A CA 1
ATOM 807 C C . ILE A 1 107 ? 10.703 90.188 28.328 1 89.62 107 ILE A C 1
ATOM 809 O O . ILE A 1 107 ? 9.57 90.562 28 1 89.62 107 ILE A O 1
ATOM 813 N N . CYS A 1 108 ? 11.234 89 28 1 88.56 108 CYS A N 1
ATOM 814 C CA . CYS A 1 108 ? 10.469 88.062 27.203 1 88.56 108 CYS A CA 1
ATOM 815 C C . CYS A 1 108 ? 9.172 87.688 27.906 1 88.56 108 CYS A C 1
ATOM 817 O O . CYS A 1 108 ? 8.133 87.5 27.266 1 88.56 108 CYS A O 1
ATOM 819 N N . ARG A 1 109 ? 9.125 87.5 29.234 1 89 109 ARG A N 1
ATOM 820 C CA . ARG A 1 109 ? 7.977 87.125 30.047 1 89 109 ARG A CA 1
ATOM 821 C C . ARG A 1 109 ? 6.852 88.125 29.922 1 89 109 ARG A C 1
ATOM 823 O O . ARG A 1 109 ? 5.68 87.75 29.828 1 89 109 ARG A O 1
ATOM 830 N N . ASP A 1 110 ? 7.352 89.375 29.844 1 86.12 110 ASP A N 1
ATOM 831 C CA . ASP A 1 110 ? 6.363 90.438 29.828 1 86.12 110 ASP A CA 1
ATOM 832 C C . ASP A 1 110 ? 6 90.812 28.391 1 86.12 110 ASP A C 1
ATOM 834 O O . ASP A 1 110 ? 5.164 91.688 28.188 1 86.12 110 ASP A O 1
ATOM 838 N N . GLY A 1 111 ? 6.598 90.188 27.453 1 84.94 111 GLY A N 1
ATOM 839 C CA . GLY A 1 111 ? 6.32 90.5 26.062 1 84.94 111 GLY A CA 1
ATOM 840 C C . GLY A 1 111 ? 5.039 89.875 25.562 1 84.94 111 GLY A C 1
ATOM 841 O O . GLY A 1 111 ? 4.48 89 26.219 1 84.94 111 GLY A O 1
ATOM 842 N N . GLU A 1 112 ? 4.617 90.188 24.344 1 86.19 112 GLU A N 1
ATOM 843 C CA . GLU A 1 112 ? 3.369 89.75 23.734 1 86.19 112 GLU A CA 1
ATOM 844 C C . GLU A 1 112 ? 3.447 88.25 23.344 1 86.19 112 GLU A C 1
ATOM 846 O O . GLU A 1 112 ? 2.449 87.562 23.422 1 86.19 112 GLU A O 1
ATOM 851 N N . LYS A 1 113 ? 4.594 87.812 23.109 1 85.75 113 LYS A N 1
ATOM 852 C CA . LYS A 1 113 ? 4.777 86.438 22.594 1 85.75 113 LYS A CA 1
ATOM 853 C C . LYS A 1 113 ? 4.469 85.438 23.672 1 85.75 113 LYS A C 1
ATOM 855 O O . LYS A 1 113 ? 4.031 84.312 23.359 1 85.75 113 LYS A O 1
ATOM 860 N N . HIS A 1 114 ? 4.656 85.75 24.953 1 87.94 114 HIS A N 1
ATOM 861 C CA . HIS A 1 114 ? 4.496 84.75 26.031 1 87.94 114 HIS A CA 1
ATOM 862 C C . HIS A 1 114 ? 3.398 85.188 27 1 87.94 114 HIS A C 1
ATOM 864 O O . HIS A 1 114 ? 3.428 84.875 28.188 1 87.94 114 HIS A O 1
ATOM 870 N N . GLU A 1 115 ? 2.572 86 26.469 1 86.88 115 GLU A N 1
ATOM 871 C CA . GLU A 1 115 ? 1.488 86.5 27.312 1 86.88 115 GLU A CA 1
ATOM 872 C C . GLU A 1 115 ? 0.646 85.375 27.859 1 86.88 115 GLU A C 1
ATOM 874 O O . GLU A 1 115 ? 0.186 84.5 27.094 1 86.88 115 GLU A O 1
ATOM 879 N N . GLY A 1 116 ? 0.482 85.375 29.141 1 86 116 GLY A N 1
ATOM 880 C CA . GLY A 1 116 ? -0.362 84.375 29.766 1 86 116 GLY A CA 1
ATOM 881 C C . GLY A 1 116 ? 0.346 83.062 29.984 1 86 116 GLY A C 1
ATOM 882 O O . GLY A 1 116 ? -0.261 82.062 30.438 1 86 116 GLY A O 1
ATOM 883 N N . HIS A 1 117 ? 1.614 82.938 29.594 1 89.56 117 HIS A N 1
ATOM 884 C CA . HIS A 1 117 ? 2.342 81.688 29.75 1 89.56 117 HIS A CA 1
ATOM 885 C C . HIS A 1 117 ? 2.824 81.5 31.188 1 89.56 117 HIS A C 1
ATOM 887 O O . HIS A 1 117 ? 2.891 82.5 31.953 1 89.56 117 HIS A O 1
ATOM 893 N N . LYS A 1 118 ? 3.057 80.25 31.516 1 91.62 118 LYS A N 1
ATOM 894 C CA . LYS A 1 118 ? 3.607 79.938 32.844 1 91.62 118 LYS A CA 1
ATOM 895 C C . LYS A 1 118 ? 5.133 79.875 32.812 1 91.62 118 LYS A C 1
ATOM 897 O O . LYS A 1 118 ? 5.723 79.25 31.922 1 91.62 118 LYS A O 1
ATOM 902 N N . PHE A 1 119 ? 5.82 80.688 33.781 1 91.88 119 PHE A N 1
ATOM 903 C CA . PHE A 1 119 ? 7.277 80.812 33.812 1 91.88 119 PHE A CA 1
ATOM 904 C C . PHE A 1 119 ? 7.809 80.25 35.125 1 91.88 119 PHE A C 1
ATOM 906 O O . PHE A 1 119 ? 7.133 80.312 36.156 1 91.88 119 PHE A O 1
ATOM 913 N N . LYS A 1 120 ? 8.898 79.625 35.031 1 92.94 120 LYS A N 1
ATOM 914 C CA . LYS A 1 120 ? 9.641 79.188 36.219 1 92.94 120 LYS A CA 1
ATOM 915 C C . LYS A 1 120 ? 11.109 79.625 36.125 1 92.94 120 LYS A C 1
ATOM 917 O O . LYS A 1 120 ? 11.672 79.75 35.031 1 92.94 120 LYS A O 1
ATOM 922 N N . PRO A 1 121 ? 11.625 79.938 37.375 1 92.88 121 PRO A N 1
ATOM 923 C CA . PRO A 1 121 ? 13.07 80.188 37.312 1 92.88 121 PRO A CA 1
ATOM 924 C C . PRO A 1 121 ? 13.844 79 36.75 1 92.88 121 PRO A C 1
ATOM 926 O O . PRO A 1 121 ? 13.461 77.875 36.969 1 92.88 121 PRO A O 1
ATOM 929 N N . ILE A 1 122 ? 14.852 79.25 36.125 1 90.94 122 ILE A N 1
ATOM 930 C CA . ILE A 1 122 ? 15.633 78.25 35.375 1 90.94 122 ILE A CA 1
ATOM 931 C C . ILE A 1 122 ? 15.992 77.062 36.312 1 90.94 122 ILE A C 1
ATOM 933 O O . ILE A 1 122 ? 15.852 75.938 35.969 1 90.94 122 ILE A O 1
ATOM 937 N N . LYS A 1 123 ? 16.5 77.375 37.531 1 91.06 123 LYS A N 1
ATOM 938 C CA . LYS A 1 123 ? 16.922 76.312 38.469 1 91.06 123 LYS A CA 1
ATOM 939 C C . LYS A 1 123 ? 15.758 75.438 38.844 1 91.06 123 LYS A C 1
ATOM 941 O O . LYS A 1 123 ? 15.891 74.188 38.906 1 91.06 123 LYS A O 1
ATOM 946 N N . GLU A 1 124 ? 14.609 76 39.062 1 92.56 124 GLU A N 1
ATOM 947 C CA . GLU A 1 124 ? 13.422 75.25 39.469 1 92.56 124 GLU A CA 1
ATOM 948 C C . GLU A 1 124 ? 12.875 74.438 38.281 1 92.56 124 GLU A C 1
ATOM 950 O O . GLU A 1 124 ? 12.445 73.312 38.469 1 92.56 124 GLU A O 1
ATOM 955 N N . ALA A 1 125 ? 12.875 75.125 37.188 1 90.81 125 ALA A N 1
ATOM 956 C CA . ALA A 1 125 ? 12.414 74.438 35.969 1 90.81 125 ALA A CA 1
ATOM 957 C C . ALA A 1 125 ? 13.297 73.188 35.656 1 90.81 125 ALA A C 1
ATOM 959 O O . ALA A 1 125 ? 12.789 72.188 35.281 1 90.81 125 ALA A O 1
ATOM 960 N N . ALA A 1 126 ? 14.594 73.312 35.812 1 90.62 126 ALA A N 1
ATOM 961 C CA . ALA A 1 126 ? 15.531 72.25 35.531 1 90.62 126 ALA A CA 1
ATOM 962 C C . ALA A 1 126 ? 15.297 71.062 36.469 1 90.62 126 ALA A C 1
ATOM 964 O O . ALA A 1 126 ? 15.312 69.875 36.031 1 90.62 126 ALA A O 1
ATOM 965 N N . VAL A 1 127 ? 15.047 71.312 37.781 1 92.12 127 VAL A N 1
ATOM 966 C CA . VAL A 1 127 ? 14.828 70.25 38.75 1 92.12 127 VAL A CA 1
ATOM 967 C C . VAL A 1 127 ? 13.562 69.5 38.406 1 92.12 127 VAL A C 1
ATOM 969 O O . VAL A 1 127 ? 13.555 68.25 38.406 1 92.12 127 VAL A O 1
ATOM 972 N N . SER A 1 128 ? 12.523 70.25 38.094 1 89.06 128 SER A N 1
ATOM 973 C CA . SER A 1 128 ? 11.25 69.625 37.75 1 89.06 128 SER A CA 1
ATOM 974 C C . SER A 1 128 ? 11.367 68.812 36.5 1 89.06 128 SER A C 1
ATOM 976 O O . SER A 1 128 ? 10.898 67.688 36.469 1 89.06 128 SER A O 1
ATOM 978 N N . LEU A 1 129 ? 12.016 69.312 35.469 1 87.31 129 LEU A N 1
ATOM 979 C CA . LEU A 1 129 ? 12.156 68.625 34.219 1 87.31 129 LEU A CA 1
ATOM 980 C C . LEU A 1 129 ? 13.102 67.438 34.344 1 87.31 129 LEU A C 1
ATOM 982 O O . LEU A 1 129 ? 12.93 66.375 33.688 1 87.31 129 LEU A O 1
ATOM 986 N N . ARG A 1 130 ? 14.086 67.562 35.188 1 88.25 130 ARG A N 1
ATOM 987 C CA . ARG A 1 130 ? 14.992 66.438 35.438 1 88.25 130 ARG A CA 1
ATOM 988 C C . ARG A 1 130 ? 14.242 65.25 36.031 1 88.25 130 ARG A C 1
ATOM 990 O O . ARG A 1 130 ? 14.5 64.062 35.688 1 88.25 130 ARG A O 1
ATOM 997 N N . LYS A 1 131 ? 13.359 65.562 36.906 1 89.69 131 LYS A N 1
ATOM 998 C CA . LYS A 1 131 ? 12.562 64.5 37.531 1 89.69 131 LYS A CA 1
ATOM 999 C C . LYS A 1 131 ? 11.672 63.844 36.5 1 89.69 131 LYS A C 1
ATOM 1001 O O . LYS A 1 131 ? 11.547 62.625 36.5 1 89.69 131 LYS A O 1
ATOM 1006 N N . GLU A 1 132 ? 11.094 64.688 35.656 1 84.44 132 GLU A N 1
ATOM 1007 C CA . GLU A 1 132 ? 10.234 64.125 34.594 1 84.44 132 GLU A CA 1
ATOM 1008 C C . GLU A 1 132 ? 11.031 63.281 33.625 1 84.44 132 GLU A C 1
ATOM 1010 O O . GLU A 1 132 ? 10.57 62.219 33.219 1 84.44 132 GLU A O 1
ATOM 1015 N N . LEU A 1 133 ? 12.164 63.75 33.312 1 85.06 133 LEU A N 1
ATOM 1016 C CA . LEU A 1 133 ? 13.016 63.031 32.375 1 85.06 133 LEU A CA 1
ATOM 1017 C C . LEU A 1 133 ? 13.531 61.719 33 1 85.06 133 LEU A C 1
ATOM 1019 O O . LEU A 1 133 ? 13.672 60.719 32.281 1 85.06 133 LEU A O 1
ATOM 1023 N N . ASP A 1 134 ? 13.758 61.75 34.219 1 88.69 134 ASP A N 1
ATOM 1024 C CA . ASP A 1 134 ? 14.203 60.562 34.938 1 88.69 134 ASP A CA 1
ATOM 1025 C C . ASP A 1 134 ? 13.117 59.5 34.906 1 88.69 134 ASP A C 1
ATOM 1027 O O . ASP A 1 134 ? 13.414 58.312 34.719 1 88.69 134 ASP A O 1
ATOM 1031 N N . THR A 1 135 ? 11.914 59.969 35.156 1 88.81 135 THR A N 1
ATOM 1032 C CA . THR A 1 135 ? 10.789 59.031 35.094 1 88.81 135 THR A CA 1
ATOM 1033 C C . THR A 1 135 ? 10.641 58.438 33.719 1 88.81 135 THR A C 1
ATOM 1035 O O . THR A 1 135 ? 10.367 57.25 33.562 1 88.81 135 THR A O 1
ATOM 1038 N N . PHE A 1 136 ? 10.938 59.312 32.75 1 83.69 136 PHE A N 1
ATOM 1039 C CA . PHE A 1 136 ? 10.867 58.875 31.344 1 83.69 136 PHE A CA 1
ATOM 1040 C C . PHE A 1 136 ? 11.938 57.844 31.047 1 83.69 136 PHE A C 1
ATOM 1042 O O . PHE A 1 136 ? 11.648 56.812 30.438 1 83.69 136 PHE A O 1
ATOM 1049 N N . VAL A 1 137 ? 13.055 58.031 31.484 1 87.31 137 VAL A N 1
ATOM 1050 C CA . VAL A 1 137 ? 14.172 57.125 31.25 1 87.31 137 VAL A CA 1
ATOM 1051 C C . VAL A 1 137 ? 13.883 55.781 31.922 1 87.31 137 VAL A C 1
ATOM 1053 O O . VAL A 1 137 ? 14.164 54.719 31.359 1 87.31 137 VAL A O 1
ATOM 1056 N N . GLN A 1 138 ? 13.227 55.844 33.062 1 89.69 138 GLN A N 1
ATOM 1057 C CA . GLN A 1 138 ? 12.883 54.594 33.781 1 89.69 138 GLN A CA 1
ATOM 1058 C C . GLN A 1 138 ? 11.844 53.812 33 1 89.69 138 GLN A C 1
ATOM 1060 O O . GLN A 1 138 ? 11.945 52.562 32.875 1 89.69 138 GLN A O 1
ATOM 1065 N N . HIS A 1 139 ? 10.906 54.531 32.406 1 86.5 139 HIS A N 1
ATOM 1066 C CA . HIS A 1 139 ? 9.867 53.875 31.609 1 86.5 139 HIS A CA 1
ATOM 1067 C C . HIS A 1 139 ? 10.445 53.25 30.344 1 86.5 139 HIS A C 1
ATOM 1069 O O . HIS A 1 139 ? 10.125 52.125 30.016 1 86.5 139 HIS A O 1
ATOM 1075 N N . VAL A 1 140 ? 11.344 53.969 29.672 1 86.25 140 VAL A N 1
ATOM 1076 C CA . VAL A 1 140 ? 11.945 53.5 28.438 1 86.25 140 VAL A CA 1
ATOM 1077 C C . VAL A 1 140 ? 12.852 52.312 28.75 1 86.25 140 VAL A C 1
ATOM 1079 O O . VAL A 1 140 ? 12.883 51.312 27.984 1 86.25 140 VAL A O 1
ATOM 1082 N N . SER A 1 141 ? 13.484 52.406 29.875 1 89.94 141 SER A N 1
ATOM 1083 C CA . SER A 1 141 ? 14.352 51.281 30.281 1 89.94 141 SER A CA 1
ATOM 1084 C C . SER A 1 141 ? 13.539 50.031 30.547 1 89.94 141 SER A C 1
ATOM 1086 O O . SER A 1 141 ? 13.969 48.906 30.203 1 89.94 141 SER A O 1
ATOM 1088 N N . GLY A 1 142 ? 12.383 50.219 31.188 1 88.19 142 GLY A N 1
ATOM 1089 C CA . GLY A 1 142 ? 11.492 49.062 31.406 1 88.19 142 GLY A CA 1
ATOM 1090 C C . GLY A 1 142 ? 10.977 48.469 30.109 1 88.19 142 GLY A C 1
ATOM 1091 O O . GLY A 1 142 ? 10.914 47.25 29.969 1 88.19 142 GLY A O 1
ATOM 1092 N N . HIS A 1 143 ? 10.727 49.312 29.125 1 86 143 HIS A N 1
ATOM 1093 C CA . HIS A 1 143 ? 10.266 48.844 27.812 1 86 143 HIS A CA 1
ATOM 1094 C C . HIS A 1 143 ? 11.367 48.094 27.078 1 86 143 HIS A C 1
ATOM 1096 O O . HIS A 1 143 ? 11.094 47.125 26.359 1 86 143 HIS A O 1
ATOM 1102 N N . ILE A 1 144 ? 12.523 48.594 27.203 1 89.94 144 ILE A N 1
ATOM 1103 C CA . ILE A 1 144 ? 13.664 47.938 26.562 1 89.94 144 ILE A CA 1
ATOM 1104 C C . ILE A 1 144 ? 13.844 46.531 27.094 1 89.94 144 ILE A C 1
ATOM 1106 O O . ILE A 1 144 ? 14.023 45.594 26.312 1 89.94 144 ILE A O 1
ATOM 1110 N N . LYS A 1 145 ? 13.68 46.375 28.391 1 92.38 145 LYS A N 1
ATOM 1111 C CA . LYS A 1 145 ? 13.828 45.062 29 1 92.38 145 LYS A CA 1
ATOM 1112 C C . LYS A 1 145 ? 12.75 44.125 28.516 1 92.38 145 LYS A C 1
ATOM 1114 O O . LYS A 1 145 ? 13.031 42.938 28.188 1 92.38 145 LYS A O 1
ATOM 1119 N N . ALA A 1 146 ? 11.531 44.625 28.406 1 88.88 146 ALA A N 1
ATOM 1120 C CA . ALA A 1 146 ? 10.414 43.781 27.938 1 88.88 146 ALA A CA 1
ATOM 1121 C C . ALA A 1 146 ? 10.609 43.406 26.484 1 88.88 146 ALA A C 1
ATOM 1123 O O . ALA A 1 146 ? 10.344 42.25 26.094 1 88.88 146 ALA A O 1
ATOM 1124 N N . THR A 1 147 ? 11.086 44.312 25.625 1 90 147 THR A N 1
ATOM 1125 C CA . THR A 1 147 ? 11.273 44.062 24.188 1 90 147 THR A CA 1
ATOM 1126 C C . THR A 1 147 ? 12.438 43.094 23.969 1 90 147 THR A C 1
ATOM 1128 O O . THR A 1 147 ? 12.406 42.281 23.047 1 90 147 THR A O 1
ATOM 1131 N N . GLU A 1 148 ? 13.398 43.219 24.844 1 93.69 148 GLU A N 1
ATOM 1132 C CA . GLU A 1 148 ? 14.508 42.281 24.766 1 93.69 148 GLU A CA 1
ATOM 1133 C C . GLU A 1 148 ? 14.039 40.844 25.031 1 93.69 148 GLU A C 1
ATOM 1135 O O . GLU A 1 148 ? 14.484 39.906 24.375 1 93.69 148 GLU A O 1
ATOM 1140 N N . ARG A 1 149 ? 13.148 40.75 26 1 93.38 149 ARG A N 1
ATOM 1141 C CA . ARG A 1 149 ? 12.578 39.438 26.297 1 93.38 149 ARG A CA 1
ATOM 1142 C C . ARG A 1 149 ? 11.797 38.906 25.094 1 93.38 149 ARG A C 1
ATOM 1144 O O . ARG A 1 149 ? 11.859 37.688 24.797 1 93.38 149 ARG A O 1
ATOM 1151 N N . GLN A 1 150 ? 11.07 39.812 24.406 1 92.38 150 GLN A N 1
ATOM 1152 C CA . GLN A 1 150 ? 10.312 39.406 23.219 1 92.38 150 GLN A CA 1
ATOM 1153 C C . GLN A 1 150 ? 11.242 38.969 22.094 1 92.38 150 GLN A C 1
ATOM 1155 O O . GLN A 1 150 ? 10.938 38.031 21.375 1 92.38 150 GLN A O 1
ATOM 1160 N N . SER A 1 151 ? 12.336 39.688 21.969 1 94.56 151 SER A N 1
ATOM 1161 C CA . SER A 1 151 ? 13.32 39.344 20.953 1 94.56 151 SER A CA 1
ATOM 1162 C C . SER A 1 151 ? 13.898 37.969 21.219 1 94.56 151 SER A C 1
ATOM 1164 O O . SER A 1 151 ? 14.031 37.156 20.297 1 94.56 151 SER A O 1
ATOM 1166 N N . ASP A 1 152 ? 14.195 37.719 22.453 1 96.12 152 ASP A N 1
ATOM 1167 C CA . ASP A 1 152 ? 14.727 36.406 22.828 1 96.12 152 ASP A CA 1
ATOM 1168 C C . ASP A 1 152 ? 13.695 35.312 22.578 1 96.12 152 ASP A C 1
ATOM 1170 O O . ASP A 1 152 ? 14.039 34.219 22.078 1 96.12 152 ASP A O 1
ATOM 1174 N N . ALA A 1 153 ? 12.469 35.594 22.969 1 95.69 153 ALA A N 1
ATOM 1175 C CA . ALA A 1 153 ? 11.398 34.625 22.781 1 95.69 153 ALA A CA 1
ATOM 1176 C C . ALA A 1 153 ? 11.203 34.312 21.297 1 95.69 153 ALA A C 1
ATOM 1178 O O . ALA A 1 153 ? 11.039 33.156 20.922 1 95.69 153 ALA A O 1
ATOM 1179 N N . GLN A 1 154 ? 11.289 35.344 20.469 1 96.25 154 GLN A N 1
ATOM 1180 C CA . GLN A 1 154 ? 11.117 35.125 19.047 1 96.25 154 GLN A CA 1
ATOM 1181 C C . GLN A 1 154 ? 12.266 34.312 18.469 1 96.25 154 GLN A C 1
ATOM 1183 O O . GLN A 1 154 ? 12.047 33.438 17.609 1 96.25 154 GLN A O 1
ATOM 1188 N N . SER A 1 155 ? 13.422 34.562 18.906 1 96.19 155 SER A N 1
ATOM 1189 C CA . SER A 1 155 ? 14.594 33.812 18.469 1 96.19 155 SER A CA 1
ATOM 1190 C C . SER A 1 155 ? 14.484 32.344 18.844 1 96.19 155 SER A C 1
ATOM 1192 O O . SER A 1 155 ? 14.859 31.453 18.062 1 96.19 155 SER A O 1
ATOM 1194 N N . LYS A 1 156 ? 14 32.156 20.016 1 96.31 156 LYS A N 1
ATOM 1195 C CA . LYS A 1 156 ? 13.812 30.781 20.469 1 96.31 156 LYS A CA 1
ATOM 1196 C C . LYS A 1 156 ? 12.789 30.047 19.609 1 96.31 156 LYS A C 1
ATOM 1198 O O . LYS A 1 156 ? 12.953 28.875 19.297 1 96.31 156 LYS A O 1
ATOM 1203 N N . GLU A 1 157 ? 11.742 30.734 19.156 1 96.06 157 GLU A N 1
ATOM 1204 C CA . GLU A 1 157 ? 10.719 30.125 18.297 1 96.06 157 GLU A CA 1
ATOM 1205 C C . GLU A 1 157 ? 11.289 29.75 16.938 1 96.06 157 GLU A C 1
ATOM 1207 O O . GLU A 1 157 ? 10.914 28.734 16.359 1 96.06 157 GLU A O 1
ATOM 1212 N N . ILE A 1 158 ? 12.156 30.578 16.453 1 96.5 158 ILE A N 1
ATOM 1213 C CA . ILE A 1 158 ? 12.797 30.297 15.18 1 96.5 158 ILE A CA 1
ATOM 1214 C C . ILE A 1 158 ? 13.617 29.016 15.297 1 96.5 158 ILE A C 1
ATOM 1216 O O . ILE A 1 158 ? 13.539 28.125 14.438 1 96.5 158 ILE A O 1
ATOM 1220 N N . THR A 1 159 ? 14.336 28.875 16.391 1 95.81 159 THR A N 1
ATOM 1221 C CA . THR A 1 159 ? 15.148 27.688 16.625 1 95.81 159 THR A CA 1
ATOM 1222 C C . THR A 1 159 ? 14.258 26.453 16.797 1 95.81 159 THR A C 1
ATOM 1224 O O . THR A 1 159 ? 14.562 25.391 16.25 1 95.81 159 THR A O 1
ATOM 1227 N N . LYS A 1 160 ? 13.195 26.672 17.516 1 94.62 160 LYS A N 1
ATOM 1228 C CA . LYS A 1 160 ? 12.242 25.578 17.719 1 94.62 160 LYS A CA 1
ATOM 1229 C C . LYS A 1 160 ? 11.688 25.094 16.375 1 94.62 160 LYS A C 1
ATOM 1231 O O . LYS A 1 160 ? 11.562 23.875 16.156 1 94.62 160 LYS A O 1
ATOM 1236 N N . SER A 1 161 ? 11.391 25.984 15.539 1 94.81 161 SER A N 1
ATOM 1237 C CA . SER A 1 161 ? 10.859 25.641 14.227 1 94.81 161 SER A CA 1
ATOM 1238 C C . SER A 1 161 ? 11.875 24.844 13.406 1 94.81 161 SER A C 1
ATOM 1240 O O . SER A 1 161 ? 11.523 23.859 12.758 1 94.81 161 SER A O 1
ATOM 1242 N N . LYS A 1 162 ? 13.094 25.219 13.492 1 94.75 162 LYS A N 1
ATOM 1243 C CA . LYS A 1 162 ? 14.148 24.531 12.75 1 94.75 162 LYS A CA 1
ATOM 1244 C C . LYS A 1 162 ? 14.359 23.109 13.273 1 94.75 162 LYS A C 1
ATOM 1246 O O . LYS A 1 162 ? 14.477 22.172 12.492 1 94.75 162 LYS A O 1
ATOM 1251 N N . VAL A 1 163 ? 14.359 23.016 14.539 1 95.5 163 VAL A N 1
ATOM 1252 C CA . VAL A 1 163 ? 14.539 21.703 15.164 1 95.5 163 VAL A CA 1
ATOM 1253 C C . VAL A 1 163 ? 13.352 20.812 14.828 1 95.5 163 VAL A C 1
ATOM 1255 O O . VAL A 1 163 ? 13.531 19.641 14.484 1 95.5 163 VAL A O 1
ATOM 1258 N N . ARG A 1 164 ? 12.211 21.375 14.906 1 93.81 164 ARG A N 1
ATOM 1259 C CA . ARG A 1 164 ? 11 20.625 14.602 1 93.81 164 ARG A CA 1
ATOM 1260 C C . ARG A 1 164 ? 11.016 20.141 13.148 1 93.81 164 ARG A C 1
ATOM 1262 O O . ARG A 1 164 ? 10.648 19 12.867 1 93.81 164 ARG A O 1
ATOM 1269 N N . SER A 1 165 ? 11.391 20.969 12.305 1 94.25 165 SER A N 1
ATOM 1270 C CA . SER A 1 165 ? 11.477 20.594 10.891 1 94.25 165 SER A CA 1
ATOM 1271 C C . SER A 1 165 ? 12.438 19.438 10.688 1 94.25 165 SER A C 1
ATOM 1273 O O . SER A 1 165 ? 12.148 18.516 9.922 1 94.25 165 SER A O 1
ATOM 1275 N N . GLN A 1 166 ? 13.523 19.453 11.359 1 95.62 166 GLN A N 1
ATOM 1276 C CA . GLN A 1 166 ? 14.508 18.391 11.25 1 95.62 166 GLN A CA 1
ATOM 1277 C C . GLN A 1 166 ? 13.945 17.062 11.781 1 95.62 166 GLN A C 1
ATOM 1279 O O . GLN A 1 166 ? 14.164 16.016 11.188 1 95.62 166 GLN A O 1
ATOM 1284 N N . GLN A 1 167 ? 13.281 17.25 12.836 1 94.94 167 GLN A N 1
ATOM 1285 C CA . GLN A 1 167 ? 12.664 16.062 13.422 1 94.94 167 GLN A CA 1
ATOM 1286 C C . GLN A 1 167 ? 11.625 15.453 12.477 1 94.94 167 GLN A C 1
ATOM 1288 O O . GLN A 1 167 ? 11.594 14.234 12.281 1 94.94 167 GLN A O 1
ATOM 1293 N N . LEU A 1 168 ? 10.812 16.25 11.922 1 94.31 168 LEU A N 1
ATOM 1294 C CA . LEU A 1 168 ? 9.789 15.781 11 1 94.31 168 LEU A CA 1
ATOM 1295 C C . LEU A 1 168 ? 10.422 15.156 9.766 1 94.31 168 LEU A C 1
ATOM 1297 O O . LEU A 1 168 ? 9.953 14.117 9.281 1 94.31 168 LEU A O 1
ATOM 1301 N N . MET A 1 169 ? 11.516 15.773 9.305 1 96 169 MET A N 1
ATOM 1302 C CA . MET A 1 169 ? 12.234 15.234 8.156 1 96 169 MET A CA 1
ATOM 1303 C C . MET A 1 169 ? 12.766 13.844 8.445 1 96 169 MET A C 1
ATOM 1305 O O . MET A 1 169 ? 12.664 12.938 7.613 1 96 169 MET A O 1
ATOM 1309 N N . ALA A 1 170 ? 13.281 13.727 9.617 1 96 170 ALA A N 1
ATOM 1310 C CA . ALA A 1 170 ? 13.82 12.438 10.031 1 96 170 ALA A CA 1
ATOM 1311 C C . ALA A 1 170 ? 12.719 11.398 10.172 1 96 170 ALA A C 1
ATOM 1313 O O . ALA A 1 170 ? 12.891 10.234 9.797 1 96 170 ALA A O 1
ATOM 1314 N N . GLN A 1 171 ? 11.656 11.852 10.688 1 94.44 171 GLN A N 1
ATOM 1315 C CA . GLN A 1 171 ? 10.516 10.953 10.852 1 94.44 171 GLN A CA 1
ATOM 1316 C C . GLN A 1 171 ? 9.984 10.477 9.508 1 94.44 171 GLN A C 1
ATOM 1318 O O . GLN A 1 171 ? 9.688 9.289 9.336 1 94.44 171 GLN A O 1
ATOM 1323 N N . ILE A 1 172 ? 9.859 11.359 8.602 1 95.94 172 ILE A N 1
ATOM 1324 C CA . ILE A 1 172 ? 9.406 11.031 7.254 1 95.94 172 ILE A CA 1
ATOM 1325 C C . ILE A 1 172 ? 10.344 10.008 6.629 1 95.94 172 ILE A C 1
ATOM 1327 O O . ILE A 1 172 ? 9.898 8.984 6.109 1 95.94 172 ILE A O 1
ATOM 1331 N N . SER A 1 173 ? 11.57 10.227 6.762 1 96.88 173 SER A N 1
ATOM 1332 C CA . SER A 1 173 ? 12.562 9.328 6.18 1 96.88 173 SER A CA 1
ATOM 1333 C C . SER A 1 173 ? 12.477 7.938 6.805 1 96.88 173 SER A C 1
ATOM 1335 O O . SER A 1 173 ? 12.562 6.93 6.102 1 96.88 173 SER A O 1
ATOM 1337 N N . SER A 1 174 ? 12.344 7.941 8.07 1 96.81 174 SER A N 1
ATOM 1338 C CA . SER A 1 174 ? 12.273 6.668 8.781 1 96.81 174 SER A CA 1
ATOM 1339 C C . SER A 1 174 ? 11.039 5.867 8.359 1 96.81 174 SER A C 1
ATOM 1341 O O . SER A 1 174 ? 11.117 4.652 8.172 1 96.81 174 SER A O 1
ATOM 1343 N N . GLN A 1 175 ? 9.93 6.516 8.219 1 96.19 175 GLN A N 1
ATOM 1344 C CA . GLN A 1 175 ? 8.68 5.852 7.84 1 96.19 175 GLN A CA 1
ATOM 1345 C C . GLN A 1 175 ? 8.766 5.305 6.418 1 96.19 175 GLN A C 1
ATOM 1347 O O . GLN A 1 175 ? 8.336 4.18 6.152 1 96.19 175 GLN A O 1
ATOM 1352 N N . PHE A 1 176 ? 9.352 6.051 5.531 1 97.62 176 PHE A N 1
ATOM 1353 C CA . PHE A 1 176 ? 9.531 5.562 4.168 1 97.62 176 PHE A CA 1
ATOM 1354 C C . PHE A 1 176 ? 10.531 4.414 4.129 1 97.62 176 PHE A C 1
ATOM 1356 O O . PHE A 1 176 ? 10.383 3.477 3.344 1 97.62 176 PHE A O 1
ATOM 1363 N N . LYS A 1 177 ? 11.547 4.5 4.957 1 97.62 177 LYS A N 1
ATOM 1364 C CA . LYS A 1 177 ? 12.539 3.43 5.035 1 97.62 177 LYS A CA 1
ATOM 1365 C C . LYS A 1 177 ? 11.883 2.105 5.422 1 97.62 177 LYS A C 1
ATOM 1367 O O . LYS A 1 177 ? 12.219 1.056 4.875 1 97.62 177 LYS A O 1
ATOM 1372 N N . GLN A 1 178 ? 10.992 2.182 6.312 1 97.12 178 GLN A N 1
ATOM 1373 C CA . GLN A 1 178 ? 10.281 0.979 6.734 1 97.12 178 GLN A CA 1
ATOM 1374 C C . GLN A 1 178 ? 9.492 0.374 5.578 1 97.12 178 GLN A C 1
ATOM 1376 O O . GLN A 1 178 ? 9.469 -0.847 5.406 1 97.12 178 GLN A O 1
ATOM 1381 N N . MET A 1 179 ? 8.82 1.187 4.82 1 97.69 179 MET A N 1
ATOM 1382 C CA . MET A 1 179 ? 8.047 0.714 3.674 1 97.69 179 MET A CA 1
ATOM 1383 C C . MET A 1 179 ? 8.953 0.106 2.613 1 97.69 179 MET A C 1
ATOM 1385 O O . MET A 1 179 ? 8.648 -0.946 2.051 1 97.69 179 MET A O 1
ATOM 1389 N N . HIS A 1 180 ? 10.148 0.717 2.395 1 98.25 180 HIS A N 1
ATOM 1390 C CA . HIS A 1 180 ? 11.133 0.176 1.463 1 98.25 180 HIS A CA 1
ATOM 1391 C C . HIS A 1 180 ? 11.656 -1.176 1.938 1 98.25 180 HIS A C 1
ATOM 1393 O O . HIS A 1 180 ? 11.844 -2.09 1.132 1 98.25 180 HIS A O 1
ATOM 1399 N N . LEU A 1 181 ? 11.875 -1.208 3.227 1 98.12 181 LEU A N 1
ATOM 1400 C CA . LEU A 1 181 ? 12.398 -2.447 3.793 1 98.12 181 LEU A CA 1
ATOM 1401 C C . LEU A 1 181 ? 11.406 -3.59 3.605 1 98.12 181 LEU A C 1
ATOM 1403 O O . LEU A 1 181 ? 11.797 -4.707 3.268 1 98.12 181 LEU A O 1
ATOM 1407 N N . PHE A 1 182 ? 10.164 -3.33 3.812 1 98.31 182 PHE A N 1
ATOM 1408 C CA . PHE A 1 182 ? 9.141 -4.348 3.588 1 98.31 182 PHE A CA 1
ATOM 1409 C C . PHE A 1 182 ? 9.172 -4.84 2.146 1 98.31 182 PHE A C 1
ATOM 1411 O O . PHE A 1 182 ? 9.164 -6.047 1.898 1 98.31 182 PHE A O 1
ATOM 1418 N N . LEU A 1 183 ? 9.18 -3.932 1.203 1 98.06 183 LEU A N 1
ATOM 1419 C CA . LEU A 1 183 ? 9.164 -4.285 -0.212 1 98.06 183 LEU A CA 1
ATOM 1420 C C . LEU A 1 183 ? 10.391 -5.125 -0.577 1 98.06 183 LEU A C 1
ATOM 1422 O O . LEU A 1 183 ? 10.273 -6.117 -1.298 1 98.06 183 LEU A O 1
ATOM 1426 N N . ARG A 1 184 ? 11.539 -4.758 -0.053 1 98.31 184 ARG A N 1
ATOM 1427 C CA . ARG A 1 184 ? 12.766 -5.496 -0.337 1 98.31 184 ARG A CA 1
ATOM 1428 C C . ARG A 1 184 ? 12.688 -6.914 0.223 1 98.31 184 ARG A C 1
ATOM 1430 O O . ARG A 1 184 ? 13.07 -7.875 -0.453 1 98.31 184 ARG A O 1
ATOM 1437 N N . LYS A 1 185 ? 12.258 -6.977 1.413 1 98.31 185 LYS A N 1
ATOM 1438 C CA . LYS A 1 185 ? 12.133 -8.289 2.043 1 98.31 185 LYS A CA 1
ATOM 1439 C C . LYS A 1 185 ? 11.164 -9.18 1.275 1 98.31 185 LYS A C 1
ATOM 1441 O O . LYS A 1 185 ? 11.461 -10.344 1.002 1 98.31 185 LYS A O 1
ATOM 1446 N N . ARG A 1 186 ? 10.047 -8.625 0.943 1 97.06 186 ARG A N 1
ATOM 1447 C CA . ARG A 1 186 ? 9.016 -9.406 0.258 1 97.06 186 ARG A CA 1
ATOM 1448 C C . ARG A 1 186 ? 9.484 -9.812 -1.138 1 97.06 186 ARG A C 1
ATOM 1450 O O . ARG A 1 186 ? 9.219 -10.93 -1.582 1 97.06 186 ARG A O 1
ATOM 1457 N N . GLU A 1 187 ? 10.125 -8.922 -1.847 1 97.69 187 GLU A N 1
ATOM 1458 C CA . GLU A 1 187 ? 10.695 -9.25 -3.152 1 97.69 187 GLU A CA 1
ATOM 1459 C C . GLU A 1 187 ? 11.641 -10.445 -3.059 1 97.69 187 GLU A C 1
ATOM 1461 O O . GLU A 1 187 ? 11.562 -11.375 -3.863 1 97.69 187 GLU A O 1
ATOM 1466 N N . LYS A 1 188 ? 12.492 -10.391 -2.08 1 98.12 188 LYS A N 1
ATOM 1467 C CA . LYS A 1 188 ? 13.438 -11.477 -1.879 1 98.12 188 LYS A CA 1
ATOM 1468 C C . LYS A 1 188 ? 12.719 -12.797 -1.598 1 98.12 188 LYS A C 1
ATOM 1470 O O . LYS A 1 188 ? 13.102 -13.844 -2.119 1 98.12 188 LYS A O 1
ATOM 1475 N N . GLU A 1 189 ? 11.734 -12.727 -0.827 1 96.88 189 GLU A N 1
ATOM 1476 C CA . GLU A 1 189 ? 10.977 -13.93 -0.471 1 96.88 189 GLU A CA 1
ATOM 1477 C C . GLU A 1 189 ? 10.281 -14.523 -1.692 1 96.88 189 GLU A C 1
ATOM 1479 O O . GLU A 1 189 ? 10.328 -15.734 -1.903 1 96.88 189 GLU A O 1
ATOM 1484 N N . ILE A 1 190 ? 9.664 -13.688 -2.486 1 96.31 190 ILE A N 1
ATOM 1485 C CA . ILE A 1 190 ? 8.938 -14.156 -3.664 1 96.31 190 ILE A CA 1
ATOM 1486 C C . ILE A 1 190 ? 9.922 -14.734 -4.68 1 96.31 190 ILE A C 1
ATOM 1488 O O . ILE A 1 190 ? 9.672 -15.789 -5.266 1 96.31 190 ILE A O 1
ATOM 1492 N N . LYS A 1 191 ? 11.031 -14.062 -4.852 1 96.62 191 LYS A N 1
ATOM 1493 C CA . LYS A 1 191 ? 12.055 -14.555 -5.77 1 96.62 191 LYS A CA 1
ATOM 1494 C C . LYS A 1 191 ? 12.617 -15.898 -5.301 1 96.62 191 LYS A C 1
ATOM 1496 O O . LYS A 1 191 ? 12.875 -16.781 -6.113 1 96.62 191 LYS A O 1
ATOM 1501 N N . ASN A 1 192 ? 12.805 -16 -4.012 1 97.12 192 ASN A N 1
ATOM 1502 C CA . ASN A 1 192 ? 13.289 -17.266 -3.461 1 97.12 192 ASN A CA 1
ATOM 1503 C C . ASN A 1 192 ? 12.273 -18.391 -3.666 1 97.12 192 ASN A C 1
ATOM 1505 O O . ASN A 1 192 ? 12.648 -19.531 -3.965 1 97.12 192 ASN A O 1
ATOM 1509 N N . GLU A 1 193 ? 11.086 -18.062 -3.461 1 94.38 193 GLU A N 1
ATOM 1510 C CA . GLU A 1 193 ? 10.039 -19.047 -3.717 1 94.38 193 GLU A CA 1
ATOM 1511 C C . GLU A 1 193 ? 10.07 -19.516 -5.168 1 94.38 193 GLU A C 1
ATOM 1513 O O . GLU A 1 193 ? 9.961 -20.703 -5.441 1 94.38 193 GLU A O 1
ATOM 1518 N N . LEU A 1 194 ? 10.203 -18.578 -6.09 1 94.44 194 LEU A N 1
ATOM 1519 C CA . LEU A 1 194 ? 10.273 -18.906 -7.508 1 94.44 194 LEU A CA 1
ATOM 1520 C C . LEU A 1 194 ? 11.492 -19.781 -7.805 1 94.44 194 LEU A C 1
ATOM 1522 O O . LEU A 1 194 ? 11.398 -20.75 -8.562 1 94.44 194 LEU A O 1
ATOM 1526 N N . LYS A 1 195 ? 12.586 -19.484 -7.141 1 95.62 195 LYS A N 1
ATOM 1527 C CA . LYS A 1 195 ? 13.812 -20.25 -7.332 1 95.62 195 LYS A CA 1
ATOM 1528 C C . LYS A 1 195 ? 13.641 -21.688 -6.867 1 95.62 195 LYS A C 1
ATOM 1530 O O . LYS A 1 195 ? 14.055 -22.625 -7.555 1 95.62 195 LYS A O 1
ATOM 1535 N N . LEU A 1 196 ? 13.07 -21.859 -5.766 1 95.44 196 LEU A N 1
ATOM 1536 C CA . LEU A 1 196 ? 12.852 -23.188 -5.23 1 95.44 196 LEU A CA 1
ATOM 1537 C C . LEU A 1 196 ? 11.914 -23.984 -6.137 1 95.44 196 LEU A C 1
ATOM 1539 O O . LEU A 1 196 ? 12.172 -25.156 -6.422 1 95.44 196 LEU A O 1
ATOM 1543 N N . LYS A 1 197 ? 10.859 -23.359 -6.578 1 93.75 197 LYS A N 1
ATOM 1544 C CA . LYS A 1 197 ? 9.93 -24.016 -7.484 1 93.75 197 LYS A CA 1
ATOM 1545 C C . LYS A 1 197 ? 10.625 -24.422 -8.781 1 93.75 197 LYS A C 1
ATOM 1547 O O . LYS A 1 197 ? 10.375 -25.516 -9.312 1 93.75 197 LYS A O 1
ATOM 1552 N N . ARG A 1 198 ? 11.461 -23.547 -9.266 1 94.62 198 ARG A N 1
ATOM 1553 C CA . ARG A 1 198 ? 12.211 -23.844 -10.477 1 94.62 198 ARG A CA 1
ATOM 1554 C C . ARG A 1 198 ? 13.148 -25.031 -10.266 1 94.62 198 ARG A C 1
ATOM 1556 O O . ARG A 1 198 ? 13.227 -25.922 -11.125 1 94.62 198 ARG A O 1
ATOM 1563 N N . GLU A 1 199 ? 13.836 -25.062 -9.18 1 95.62 199 GLU A N 1
ATOM 1564 C CA . GLU A 1 199 ? 14.758 -26.156 -8.891 1 95.62 199 GLU A CA 1
ATOM 1565 C C . GLU A 1 199 ? 14.031 -27.484 -8.797 1 95.62 199 GLU A C 1
ATOM 1567 O O . GLU A 1 199 ? 14.5 -28.5 -9.336 1 95.62 199 GLU A O 1
ATOM 1572 N N . ASP A 1 200 ? 12.953 -27.453 -8.219 1 94.88 200 ASP A N 1
ATOM 1573 C CA . ASP A 1 200 ? 12.148 -28.656 -8.125 1 94.88 200 ASP A CA 1
ATOM 1574 C C . ASP A 1 200 ? 11.656 -29.109 -9.5 1 94.88 200 ASP A C 1
ATOM 1576 O O . ASP A 1 200 ? 11.688 -30.297 -9.82 1 94.88 200 ASP A O 1
ATOM 1580 N N . ASP A 1 201 ? 11.172 -28.125 -10.25 1 94.5 201 ASP A N 1
ATOM 1581 C CA . ASP A 1 201 ? 10.672 -28.391 -11.594 1 94.5 201 ASP A CA 1
ATOM 1582 C C . ASP A 1 201 ? 11.773 -28.969 -12.484 1 94.5 201 ASP A C 1
ATOM 1584 O O . ASP A 1 201 ? 11.578 -30 -13.133 1 94.5 201 ASP A O 1
ATOM 1588 N N . VAL A 1 202 ? 12.898 -28.359 -12.438 1 95.81 202 VAL A N 1
ATOM 1589 C CA . VAL A 1 202 ? 14.023 -28.797 -13.258 1 95.81 202 VAL A CA 1
ATOM 1590 C C . VAL A 1 202 ? 14.516 -30.156 -12.797 1 95.81 202 VAL A C 1
ATOM 1592 O O . VAL A 1 202 ? 14.883 -31 -13.617 1 95.81 202 VAL A O 1
ATOM 1595 N N . LYS A 1 203 ? 14.539 -30.391 -11.523 1 96 203 LYS A N 1
ATOM 1596 C CA . LYS A 1 203 ? 14.953 -31.688 -11 1 96 203 LYS A CA 1
ATOM 1597 C C . LYS A 1 203 ? 14.039 -32.781 -11.5 1 96 203 LYS A C 1
ATOM 1599 O O . LYS A 1 203 ? 14.508 -33.812 -11.984 1 96 203 LYS A O 1
ATOM 1604 N N . ARG A 1 204 ? 12.797 -32.562 -11.422 1 95.12 204 ARG A N 1
ATOM 1605 C CA . ARG A 1 204 ? 11.82 -33.531 -11.875 1 95.12 204 ARG A CA 1
ATOM 1606 C C . ARG A 1 204 ? 11.992 -33.812 -13.367 1 95.12 204 ARG A C 1
ATOM 1608 O O . ARG A 1 204 ? 12 -35 -13.773 1 95.12 204 ARG A O 1
ATOM 1615 N N . MET A 1 205 ? 12.133 -32.781 -14.109 1 96.12 205 MET A N 1
ATOM 1616 C CA . MET A 1 205 ? 12.273 -32.938 -15.555 1 96.12 205 MET A CA 1
ATOM 1617 C C . MET A 1 205 ? 13.609 -33.594 -15.906 1 96.12 205 MET A C 1
ATOM 1619 O O . MET A 1 205 ? 13.688 -34.406 -16.844 1 96.12 205 MET A O 1
ATOM 1623 N N . SER A 1 206 ? 14.648 -33.281 -15.133 1 96.56 206 SER A N 1
ATOM 1624 C CA . SER A 1 206 ? 15.969 -33.875 -15.367 1 96.56 206 SER A CA 1
ATOM 1625 C C . SER A 1 206 ? 15.969 -35.375 -15.055 1 96.56 206 SER A C 1
ATOM 1627 O O . SER A 1 206 ? 16.641 -36.156 -15.727 1 96.56 206 SER A O 1
ATOM 1629 N N . GLU A 1 207 ? 15.281 -35.719 -14.016 1 95.75 207 GLU A N 1
ATOM 1630 C CA . GLU A 1 207 ? 15.148 -37.156 -13.695 1 95.75 207 GLU A CA 1
ATOM 1631 C C . GLU A 1 207 ? 14.477 -37.906 -14.828 1 95.75 207 GLU A C 1
ATOM 1633 O O . GLU A 1 207 ? 14.906 -39 -15.195 1 95.75 207 GLU A O 1
ATOM 1638 N N . MET A 1 208 ? 13.461 -37.219 -15.352 1 95.25 208 MET A N 1
ATOM 1639 C CA . MET A 1 208 ? 12.789 -37.844 -16.484 1 95.25 208 MET A CA 1
ATOM 1640 C C . MET A 1 208 ? 13.719 -37.906 -17.703 1 95.25 208 MET A C 1
ATOM 1642 O O . MET A 1 208 ? 13.758 -38.938 -18.391 1 95.25 208 MET A O 1
ATOM 1646 N N . GLN A 1 209 ? 14.508 -36.906 -17.969 1 95.88 209 GLN A N 1
ATOM 1647 C CA . GLN A 1 209 ? 15.477 -36.875 -19.047 1 95.88 209 GLN A CA 1
ATOM 1648 C C . GLN A 1 209 ? 16.5 -38 -18.906 1 95.88 209 GLN A C 1
ATOM 1650 O O . GLN A 1 209 ? 16.812 -38.688 -19.875 1 95.88 209 GLN A O 1
ATOM 1655 N N . ASN A 1 210 ? 16.922 -38.25 -17.75 1 95.75 210 ASN A N 1
ATOM 1656 C CA . ASN A 1 210 ? 17.891 -39.312 -17.469 1 95.75 210 ASN A CA 1
ATOM 1657 C C . ASN A 1 210 ? 17.281 -40.688 -17.703 1 95.75 210 ASN A C 1
ATOM 1659 O O . ASN A 1 210 ? 17.938 -41.594 -18.25 1 95.75 210 ASN A O 1
ATOM 1663 N N . ALA A 1 211 ? 16.031 -40.812 -17.297 1 93.44 211 ALA A N 1
ATOM 1664 C CA . ALA A 1 211 ? 15.352 -42.094 -17.5 1 93.44 211 ALA A CA 1
ATOM 1665 C C . ALA A 1 211 ? 15.195 -42.375 -19 1 93.44 211 ALA A C 1
ATOM 1667 O O . ALA A 1 211 ? 15.422 -43.5 -19.438 1 93.44 211 ALA A O 1
ATOM 1668 N N . ILE A 1 212 ? 14.852 -41.312 -19.734 1 94.06 212 ILE A N 1
ATOM 1669 C CA . ILE A 1 212 ? 14.68 -41.469 -21.172 1 94.06 212 ILE A CA 1
ATOM 1670 C C . ILE A 1 212 ? 16.016 -41.844 -21.812 1 94.06 212 ILE A C 1
ATOM 1672 O O . ILE A 1 212 ? 16.094 -42.719 -22.672 1 94.06 212 ILE A O 1
ATOM 1676 N N . GLU A 1 213 ? 17.078 -41.156 -21.375 1 93.88 213 GLU A N 1
ATOM 1677 C CA . GLU A 1 213 ? 18.422 -41.406 -21.938 1 93.88 213 GLU A CA 1
ATOM 1678 C C . GLU A 1 213 ? 18.906 -42.812 -21.594 1 93.88 213 GLU A C 1
ATOM 1680 O O . GLU A 1 213 ? 19.578 -43.438 -22.422 1 93.88 213 GLU A O 1
ATOM 1685 N N . ALA A 1 214 ? 18.594 -43.312 -20.406 1 92.12 214 ALA A N 1
ATOM 1686 C CA . ALA A 1 214 ? 18.953 -44.656 -20.031 1 92.12 214 ALA A CA 1
ATOM 1687 C C . ALA A 1 214 ? 18.234 -45.688 -20.906 1 92.12 214 ALA A C 1
ATOM 1689 O O . ALA A 1 214 ? 18.844 -46.656 -21.359 1 92.12 214 ALA A O 1
ATOM 1690 N N . ALA A 1 215 ? 16.969 -45.375 -21.125 1 89.44 215 ALA A N 1
ATOM 1691 C CA . ALA A 1 215 ? 16.188 -46.281 -22.016 1 89.44 215 ALA A CA 1
ATOM 1692 C C . ALA A 1 215 ? 16.75 -46.25 -23.422 1 89.44 215 ALA A C 1
ATOM 1694 O O . ALA A 1 215 ? 16.828 -47.281 -24.078 1 89.44 215 ALA A O 1
ATOM 1695 N N . LEU A 1 216 ? 17.141 -45.062 -23.891 1 91.19 216 LEU A N 1
ATOM 1696 C CA . LEU A 1 216 ? 17.719 -44.906 -25.219 1 91.19 216 LEU A CA 1
ATOM 1697 C C . LEU A 1 216 ? 19.016 -45.688 -25.328 1 91.19 216 LEU A C 1
ATOM 1699 O O . LEU A 1 216 ? 19.25 -46.375 -26.328 1 91.19 216 LEU A O 1
ATOM 1703 N N . SER A 1 217 ? 19.859 -45.656 -24.312 1 92.25 217 SER A N 1
ATOM 1704 C CA . SER A 1 217 ? 21.125 -46.375 -24.297 1 92.25 217 SER A CA 1
ATOM 1705 C C . SER A 1 217 ? 20.922 -47.875 -24.328 1 92.25 217 SER A C 1
ATOM 1707 O O . SER A 1 217 ? 21.625 -48.594 -25.047 1 92.25 217 SER A O 1
ATOM 1709 N N . GLU A 1 218 ? 19.969 -48.344 -23.625 1 87.88 218 GLU A N 1
ATOM 1710 C CA . GLU A 1 218 ? 19.656 -49.75 -23.609 1 87.88 218 GLU A CA 1
ATOM 1711 C C . GLU A 1 218 ? 19.188 -50.219 -24.984 1 87.88 218 GLU A C 1
ATOM 1713 O O . GLU A 1 218 ? 19.594 -51.281 -25.453 1 87.88 218 GLU A O 1
ATOM 1718 N N . SER A 1 219 ? 18.344 -49.406 -25.578 1 89.06 219 SER A N 1
ATOM 1719 C CA . SER A 1 219 ? 17.828 -49.75 -26.906 1 89.06 219 SER A CA 1
ATOM 1720 C C . SER A 1 219 ? 18.953 -49.781 -27.938 1 89.06 219 SER A C 1
ATOM 1722 O O . SER A 1 219 ? 18.984 -50.656 -28.812 1 89.06 219 SER A O 1
ATOM 1724 N N . ARG A 1 220 ? 19.844 -48.875 -27.844 1 91.38 220 ARG A N 1
ATOM 1725 C CA . ARG A 1 220 ? 20.969 -48.812 -28.781 1 91.38 220 ARG A CA 1
ATOM 1726 C C . ARG A 1 220 ? 21.891 -50 -28.609 1 91.38 220 ARG A C 1
ATOM 1728 O O . ARG A 1 220 ? 22.391 -50.562 -29.594 1 91.38 220 ARG A O 1
ATOM 1735 N N . GLU A 1 221 ? 22.094 -50.406 -27.391 1 89.56 221 GLU A N 1
ATOM 1736 C CA . GLU A 1 221 ? 22.906 -51.594 -27.125 1 89.56 221 GLU A CA 1
ATOM 1737 C C . GLU A 1 221 ? 22.281 -52.844 -27.734 1 89.56 221 GLU A C 1
ATOM 1739 O O . GLU A 1 221 ? 22.984 -53.688 -28.312 1 89.56 221 GLU A O 1
ATOM 1744 N N . LEU A 1 222 ? 21.047 -52.938 -27.609 1 86.19 222 LEU A N 1
ATOM 1745 C CA . LEU A 1 222 ? 20.328 -54.062 -28.172 1 86.19 222 LEU A CA 1
ATOM 1746 C C . LEU A 1 222 ? 20.422 -54.062 -29.688 1 86.19 222 LEU A C 1
ATOM 1748 O O . LEU A 1 222 ? 20.656 -55.125 -30.297 1 86.19 222 LEU A O 1
ATOM 1752 N N . GLU A 1 223 ? 20.188 -52.938 -30.234 1 90 223 GLU A N 1
ATOM 1753 C CA . GLU A 1 223 ? 20.281 -52.812 -31.688 1 90 223 GLU A CA 1
ATOM 1754 C C . GLU A 1 223 ? 21.672 -53.188 -32.156 1 90 223 GLU A C 1
ATOM 1756 O O . GLU A 1 223 ? 21.812 -53.938 -33.156 1 90 223 GLU A O 1
ATOM 1761 N N . ASP A 1 224 ? 22.672 -52.75 -31.469 1 90.62 224 ASP A N 1
ATOM 1762 C CA . ASP A 1 224 ? 24.062 -53 -31.844 1 90.62 224 ASP A CA 1
ATOM 1763 C C . ASP A 1 224 ? 24.359 -54.5 -31.75 1 90.62 224 ASP A C 1
ATOM 1765 O O . ASP A 1 224 ? 24.984 -55.062 -32.656 1 90.62 224 ASP A O 1
ATOM 1769 N N . LYS A 1 225 ? 23.922 -55.188 -30.75 1 86.5 225 LYS A N 1
ATOM 1770 C CA . LYS A 1 225 ? 24.141 -56.625 -30.594 1 86.5 225 LYS A CA 1
ATOM 1771 C C . LYS A 1 225 ? 23.438 -57.438 -31.703 1 86.5 225 LYS A C 1
ATOM 1773 O O . LYS A 1 225 ? 24.031 -58.312 -32.312 1 86.5 225 LYS A O 1
ATOM 1778 N N . ALA A 1 226 ? 22.234 -56.969 -31.953 1 87.19 226 ALA A N 1
ATOM 1779 C CA . ALA A 1 226 ? 21.453 -57.656 -32.969 1 87.19 226 ALA A CA 1
ATOM 1780 C C . ALA A 1 226 ? 22.062 -57.469 -34.375 1 87.19 226 ALA A C 1
ATOM 1782 O O . ALA A 1 226 ? 22.141 -58.406 -35.156 1 87.19 226 ALA A O 1
ATOM 1783 N N . THR A 1 227 ? 22.516 -56.25 -34.594 1 90.06 227 THR A N 1
ATOM 1784 C CA . THR A 1 227 ? 23.109 -55.938 -35.875 1 90.06 227 THR A CA 1
ATOM 1785 C C . THR A 1 227 ? 24.438 -56.688 -36.062 1 90.06 227 THR A C 1
ATOM 1787 O O . THR A 1 227 ? 24.766 -57.094 -37.156 1 90.06 227 THR A O 1
ATOM 1790 N N . THR A 1 228 ? 25.156 -56.875 -35 1 89.5 228 THR A N 1
ATOM 1791 C CA . THR A 1 228 ? 26.422 -57.625 -35.031 1 89.5 228 THR A CA 1
ATOM 1792 C C . THR A 1 228 ? 26.172 -59.094 -35.375 1 89.5 228 THR A C 1
ATOM 1794 O O . THR A 1 228 ? 26.906 -59.656 -36.188 1 89.5 228 THR A O 1
ATOM 1797 N N . VAL A 1 229 ? 25.094 -59.625 -34.875 1 87.06 229 VAL A N 1
ATOM 1798 C CA . VAL A 1 229 ? 24.734 -61.031 -35.156 1 87.06 229 VAL A CA 1
ATOM 1799 C C . VAL A 1 229 ? 24.266 -61.156 -36.625 1 87.06 229 VAL A C 1
ATOM 1801 O O . VAL A 1 229 ? 24.625 -62.094 -37.312 1 87.06 229 VAL A O 1
ATOM 1804 N N . LEU A 1 230 ? 23.578 -60.156 -37.062 1 89.25 230 LEU A N 1
ATOM 1805 C CA . LEU A 1 230 ? 23 -60.156 -38.406 1 89.25 230 LEU A CA 1
ATOM 1806 C C . LEU A 1 230 ? 24.109 -60.094 -39.469 1 89.25 230 LEU A C 1
ATOM 1808 O O . LEU A 1 230 ? 23.938 -60.594 -40.562 1 89.25 230 LEU A O 1
ATOM 1812 N N . LYS A 1 231 ? 25.234 -59.625 -39.125 1 89.06 231 LYS A N 1
ATOM 1813 C CA . LYS A 1 231 ? 26.344 -59.469 -40.062 1 89.06 231 LYS A CA 1
ATOM 1814 C C . LYS A 1 231 ? 27.125 -60.75 -40.219 1 89.06 231 LYS A C 1
ATOM 1816 O O . LYS A 1 231 ? 27.891 -60.938 -41.188 1 89.06 231 LYS A O 1
ATOM 1821 N N . MET A 1 232 ? 26.797 -61.719 -39.375 1 87.88 232 MET A N 1
ATOM 1822 C CA . MET A 1 232 ? 27.484 -63 -39.469 1 87.88 232 MET A CA 1
ATOM 1823 C C . MET A 1 232 ? 27 -63.812 -40.656 1 87.88 232 MET A C 1
ATOM 1825 O O . MET A 1 232 ? 25.797 -64.062 -40.781 1 87.88 232 MET A O 1
ATOM 1829 N N . THR A 1 233 ? 27.844 -64.188 -41.594 1 86.81 233 THR A N 1
ATOM 1830 C CA . THR A 1 233 ? 27.5 -64.812 -42.844 1 86.81 233 THR A CA 1
ATOM 1831 C C . THR A 1 233 ? 27.406 -66.312 -42.656 1 86.81 233 THR A C 1
ATOM 1833 O O . THR A 1 233 ? 26.578 -67 -43.312 1 86.81 233 THR A O 1
ATOM 1836 N N . ASP A 1 234 ? 28.312 -66.812 -41.688 1 88.56 234 ASP A N 1
ATOM 1837 C CA . ASP A 1 234 ? 28.312 -68.25 -41.438 1 88.56 234 ASP A CA 1
ATOM 1838 C C . ASP A 1 234 ? 27.047 -68.688 -40.688 1 88.56 234 ASP A C 1
ATOM 1840 O O . ASP A 1 234 ? 26.781 -68.188 -39.594 1 88.56 234 ASP A O 1
ATOM 1844 N N . PRO A 1 235 ? 26.297 -69.562 -41.25 1 89.12 235 PRO A N 1
ATOM 1845 C CA . PRO A 1 235 ? 25.031 -70 -40.625 1 89.12 235 PRO A CA 1
ATOM 1846 C C . PRO A 1 235 ? 25.234 -70.562 -39.25 1 89.12 235 PRO A C 1
ATOM 1848 O O . PRO A 1 235 ? 24.438 -70.312 -38.344 1 89.12 235 PRO A O 1
ATOM 1851 N N . GLU A 1 236 ? 26.203 -71.438 -39.188 1 84.62 236 GLU A N 1
ATOM 1852 C CA . GLU A 1 236 ? 26.453 -72.062 -37.906 1 84.62 236 GLU A CA 1
ATOM 1853 C C . GLU A 1 236 ? 26.859 -71.062 -36.844 1 84.62 236 GLU A C 1
ATOM 1855 O O . GLU A 1 236 ? 26.344 -71.062 -35.719 1 84.62 236 GLU A O 1
ATOM 1860 N N . ARG A 1 237 ? 27.734 -70.188 -37.219 1 85.19 237 ARG A N 1
ATOM 1861 C CA . ARG A 1 237 ? 28.188 -69.125 -36.312 1 85.19 237 ARG A CA 1
ATOM 1862 C C . ARG A 1 237 ? 27.062 -68.188 -35.938 1 85.19 237 ARG A C 1
ATOM 1864 O O . ARG A 1 237 ? 26.953 -67.75 -34.781 1 85.19 237 ARG A O 1
ATOM 1871 N N . PHE A 1 238 ? 26.172 -67.812 -36.875 1 89.06 238 PHE A N 1
ATOM 1872 C CA . PHE A 1 238 ? 25.016 -66.938 -36.688 1 89.06 238 PHE A CA 1
ATOM 1873 C C . PHE A 1 238 ? 24.078 -67.562 -35.625 1 89.06 238 PHE A C 1
ATOM 1875 O O . PHE A 1 238 ? 23.688 -66.875 -34.688 1 89.06 238 PHE A O 1
ATOM 1882 N N . LEU A 1 239 ? 23.812 -68.812 -35.812 1 85.81 239 LEU A N 1
ATOM 1883 C CA . LEU A 1 239 ? 22.859 -69.5 -34.938 1 85.81 239 LEU A CA 1
ATOM 1884 C C . LEU A 1 239 ? 23.422 -69.625 -33.531 1 85.81 239 LEU A C 1
ATOM 1886 O O . LEU A 1 239 ? 22.688 -69.5 -32.562 1 85.81 239 LEU A O 1
ATOM 1890 N N . LYS A 1 240 ? 24.656 -69.938 -33.469 1 82.12 240 LYS A N 1
ATOM 1891 C CA . LYS A 1 240 ? 25.312 -70.062 -32.188 1 82.12 240 LYS A CA 1
ATOM 1892 C C . LYS A 1 240 ? 25.281 -68.688 -31.422 1 82.12 240 LYS A C 1
ATOM 1894 O O . LYS A 1 240 ? 24.938 -68.688 -30.234 1 82.12 240 LYS A O 1
ATOM 1899 N N . SER A 1 241 ? 25.641 -67.688 -32.125 1 81.56 241 SER A N 1
ATOM 1900 C CA . SER A 1 241 ? 25.656 -66.375 -31.531 1 81.56 241 SER A CA 1
ATOM 1901 C C . SER A 1 241 ? 24.266 -65.875 -31.125 1 81.56 241 SER A C 1
ATOM 1903 O O . SER A 1 241 ? 24.094 -65.25 -30.078 1 81.56 241 SER A O 1
ATOM 1905 N N . TRP A 1 242 ? 23.328 -66.125 -31.969 1 80.25 242 TRP A N 1
ATOM 1906 C CA . TRP A 1 242 ? 21.953 -65.75 -31.688 1 80.25 242 TRP A CA 1
ATOM 1907 C C . TRP A 1 242 ? 21.453 -66.5 -30.422 1 80.25 242 TRP A C 1
ATOM 1909 O O . TRP A 1 242 ? 20.734 -65.875 -29.609 1 80.25 242 TRP A O 1
ATOM 1919 N N . THR A 1 243 ? 21.797 -67.75 -30.312 1 74 243 THR A N 1
ATOM 1920 C CA . THR A 1 243 ? 21.375 -68.562 -29.172 1 74 243 THR A CA 1
ATOM 1921 C C . THR A 1 243 ? 22.047 -68.062 -27.891 1 74 243 THR A C 1
ATOM 1923 O O . THR A 1 243 ? 21.406 -68 -26.828 1 74 243 THR A O 1
ATOM 1926 N N . GLU A 1 244 ? 23.312 -67.812 -28 1 65.94 244 GLU A N 1
ATOM 1927 C CA . GLU A 1 244 ? 24.062 -67.375 -26.828 1 65.94 244 GLU A CA 1
ATOM 1928 C C . GLU A 1 244 ? 23.656 -66 -26.422 1 65.94 244 GLU A C 1
ATOM 1930 O O . GLU A 1 244 ? 23.703 -65.625 -25.234 1 65.94 244 GLU A O 1
ATOM 1935 N N . GLY A 1 245 ? 23.547 -65.125 -27.359 1 59.12 245 GLY A N 1
ATOM 1936 C CA . GLY A 1 245 ? 23.25 -63.75 -27.078 1 59.12 245 GLY A CA 1
ATOM 1937 C C . GLY A 1 245 ? 21.828 -63.531 -26.562 1 59.12 245 GLY A C 1
ATOM 1938 O O . GLY A 1 245 ? 21.5 -62.438 -26.094 1 59.12 245 GLY A O 1
ATOM 1939 N N . ASN A 1 246 ? 21.156 -64.562 -26.141 1 53.12 246 ASN A N 1
ATOM 1940 C CA . ASN A 1 246 ? 19.828 -64.5 -25.547 1 53.12 246 ASN A CA 1
ATOM 1941 C C . ASN A 1 246 ? 18.969 -63.438 -26.25 1 53.12 246 ASN A C 1
ATOM 1943 O O . ASN A 1 246 ? 18.203 -62.719 -25.609 1 53.12 246 ASN A O 1
ATOM 1947 N N . THR A 1 247 ? 19.234 -63 -27.391 1 52.84 247 THR A N 1
ATOM 1948 C CA . THR A 1 247 ? 18.5 -61.938 -28.109 1 52.84 247 THR A CA 1
ATOM 1949 C C . THR A 1 247 ? 17.016 -62.25 -28.172 1 52.84 247 THR A C 1
ATOM 1951 O O . THR A 1 247 ? 16.266 -61.594 -28.875 1 52.84 247 THR A O 1
ATOM 1954 N N . ALA A 1 248 ? 16.594 -63.219 -27.609 1 48.16 248 ALA A N 1
ATOM 1955 C CA . ALA A 1 248 ? 15.203 -63.625 -27.703 1 48.16 248 ALA A CA 1
ATOM 1956 C C . ALA A 1 248 ? 14.258 -62.438 -27.453 1 48.16 248 ALA A C 1
ATOM 1958 O O . ALA A 1 248 ? 14.68 -61.406 -26.938 1 48.16 248 ALA A O 1
ATOM 1959 N N . LYS A 1 249 ? 12.867 -62.625 -27.766 1 52.97 249 LYS A N 1
ATOM 1960 C CA . LYS A 1 249 ? 11.625 -61.875 -27.953 1 52.97 249 LYS A CA 1
ATOM 1961 C C . LYS A 1 249 ? 11.406 -60.875 -26.844 1 52.97 249 LYS A C 1
ATOM 1963 O O . LYS A 1 249 ? 10.781 -59.812 -27.047 1 52.97 249 LYS A O 1
ATOM 1968 N N . THR A 1 250 ? 11.805 -61.094 -25.734 1 54.78 250 THR A N 1
ATOM 1969 C CA . THR A 1 250 ? 11.234 -60.406 -24.578 1 54.78 250 THR A CA 1
ATOM 1970 C C . THR A 1 250 ? 11.82 -59 -24.422 1 54.78 250 THR A C 1
ATOM 1972 O O . THR A 1 250 ? 11.164 -58.125 -23.891 1 54.78 250 THR A O 1
ATOM 1975 N N . PRO A 1 251 ? 12.984 -58.719 -25.062 1 58.94 251 PRO A N 1
ATOM 1976 C CA . PRO A 1 251 ? 13.57 -57.438 -24.688 1 58.94 251 PRO A CA 1
ATOM 1977 C C . PRO A 1 251 ? 12.883 -56.25 -25.359 1 58.94 251 PRO A C 1
ATOM 1979 O O . PRO A 1 251 ? 12.711 -55.219 -24.75 1 58.94 251 PRO A O 1
ATOM 1982 N N . VAL A 1 252 ? 12.328 -56.531 -26.562 1 58.97 252 VAL A N 1
ATOM 1983 C CA . VAL A 1 252 ? 11.742 -55.375 -27.266 1 58.97 252 VAL A CA 1
ATOM 1984 C C . VAL A 1 252 ? 10.438 -54.969 -26.578 1 58.97 252 VAL A C 1
ATOM 1986 O O . VAL A 1 252 ? 10.148 -53.781 -26.438 1 58.97 252 VAL A O 1
ATOM 1989 N N . ASP A 1 253 ? 9.711 -56.031 -26.25 1 64.56 253 ASP A N 1
ATOM 1990 C CA . ASP A 1 253 ? 8.422 -55.719 -25.625 1 64.56 253 ASP A CA 1
ATOM 1991 C C . ASP A 1 253 ? 8.625 -55.031 -24.281 1 64.56 253 ASP A C 1
ATOM 1993 O O . ASP A 1 253 ? 7.875 -54.125 -23.922 1 64.56 253 ASP A O 1
ATOM 1997 N N . SER A 1 254 ? 9.656 -55.562 -23.594 1 68.88 254 SER A N 1
ATOM 1998 C CA . SER A 1 254 ? 9.938 -54.938 -22.312 1 68.88 254 SER A CA 1
ATOM 1999 C C . SER A 1 254 ? 10.398 -53.5 -22.484 1 68.88 254 SER A C 1
ATOM 2001 O O . SER A 1 254 ? 10.047 -52.625 -21.688 1 68.88 254 SER A O 1
ATOM 2003 N N . LEU A 1 255 ? 11.078 -53.25 -23.562 1 65.81 255 LEU A N 1
ATOM 2004 C CA . LEU A 1 255 ? 11.562 -51.906 -23.844 1 65.81 255 LEU A CA 1
ATOM 2005 C C . LEU A 1 255 ? 10.414 -50.969 -24.234 1 65.81 255 LEU A C 1
ATOM 2007 O O . LEU A 1 255 ? 10.359 -49.844 -23.781 1 65.81 255 LEU A O 1
ATOM 2011 N N . ARG A 1 256 ? 9.516 -51.562 -25.047 1 66 256 ARG A N 1
ATOM 2012 C CA . ARG A 1 256 ? 8.344 -50.781 -25.453 1 66 256 ARG A CA 1
ATOM 2013 C C . ARG A 1 256 ? 7.508 -50.375 -24.234 1 66 256 ARG A C 1
ATOM 2015 O O . ARG A 1 256 ? 7.031 -49.25 -24.141 1 66 256 ARG A O 1
ATOM 2022 N N . LEU A 1 257 ? 7.379 -51.375 -23.375 1 69.75 257 LEU A N 1
ATOM 2023 C CA . LEU A 1 257 ? 6.586 -51.125 -22.188 1 69.75 257 LEU A CA 1
ATOM 2024 C C . LEU A 1 257 ? 7.238 -50.031 -21.312 1 69.75 257 LEU A C 1
ATOM 2026 O O . LEU A 1 257 ? 6.551 -49.156 -20.781 1 69.75 257 LEU A O 1
ATOM 2030 N N . ARG A 1 258 ? 8.547 -50.031 -21.281 1 69.31 258 ARG A N 1
ATOM 2031 C CA . ARG A 1 258 ? 9.258 -49.062 -20.469 1 69.31 258 ARG A CA 1
ATOM 2032 C C . ARG A 1 258 ? 9.148 -47.656 -21.062 1 69.31 258 ARG A C 1
ATOM 2034 O O . ARG A 1 258 ? 8.945 -46.688 -20.344 1 69.31 258 ARG A O 1
ATOM 2041 N N . LEU A 1 259 ? 9.148 -47.656 -22.312 1 68.44 259 LEU A N 1
ATOM 2042 C CA . LEU A 1 259 ? 9.102 -46.344 -22.984 1 68.44 259 LEU A CA 1
ATOM 2043 C C . LEU A 1 259 ? 7.715 -45.75 -22.875 1 68.44 259 LEU A C 1
ATOM 2045 O O . LEU A 1 259 ? 7.582 -44.5 -22.766 1 68.44 259 LEU A O 1
ATOM 2049 N N . ASN A 1 260 ? 6.723 -46.625 -23 1 70.56 260 ASN A N 1
ATOM 2050 C CA . ASN A 1 260 ? 5.355 -46.156 -22.875 1 70.56 260 ASN A CA 1
ATOM 2051 C C . ASN A 1 260 ? 5.102 -45.531 -21.516 1 70.56 260 ASN A C 1
ATOM 2053 O O . ASN A 1 260 ? 4.254 -44.656 -21.375 1 70.56 260 ASN A O 1
ATOM 2057 N N . GLU A 1 261 ? 6.047 -45.906 -20.594 1 75.56 261 GLU A N 1
ATOM 2058 C CA . GLU A 1 261 ? 5.883 -45.375 -19.234 1 75.56 261 GLU A CA 1
ATOM 2059 C C . GLU A 1 261 ? 6.566 -44.031 -19.094 1 75.56 261 GLU A C 1
ATOM 2061 O O . GLU A 1 261 ? 6.203 -43.25 -18.219 1 75.56 261 GLU A O 1
ATOM 2066 N N . LEU A 1 262 ? 7.453 -43.75 -20.125 1 84.25 262 LEU A N 1
ATOM 2067 C CA . LEU A 1 262 ? 8.219 -42.531 -20 1 84.25 262 LEU A CA 1
ATOM 2068 C C . LEU A 1 262 ? 7.574 -41.406 -20.812 1 84.25 262 LEU A C 1
ATOM 2070 O O . LEU A 1 262 ? 7.395 -41.531 -22.031 1 84.25 262 LEU A O 1
ATOM 2074 N N . GLN A 1 263 ? 6.84 -40.531 -20.188 1 86.38 263 GLN A N 1
ATOM 2075 C CA . GLN A 1 263 ? 6.191 -39.406 -20.844 1 86.38 263 GLN A CA 1
ATOM 2076 C C . GLN A 1 263 ? 6.883 -38.094 -20.484 1 86.38 263 GLN A C 1
ATOM 2078 O O . GLN A 1 263 ? 7.355 -37.938 -19.375 1 86.38 263 GLN A O 1
ATOM 2083 N N . VAL A 1 264 ? 6.957 -37.312 -21.578 1 92.56 264 VAL A N 1
ATOM 2084 C CA . VAL A 1 264 ? 7.566 -36 -21.406 1 92.56 264 VAL A CA 1
ATOM 2085 C C . VAL A 1 264 ? 6.824 -35.219 -20.328 1 92.56 264 VAL A C 1
ATOM 2087 O O . VAL A 1 264 ? 5.594 -35.188 -20.312 1 92.56 264 VAL A O 1
ATOM 2090 N N . VAL A 1 265 ? 7.559 -34.719 -19.406 1 92.5 265 VAL A N 1
ATOM 2091 C CA . VAL A 1 265 ? 7.012 -33.875 -18.344 1 92.5 265 VAL A CA 1
ATOM 2092 C C . VAL A 1 265 ? 7.148 -32.406 -18.719 1 92.5 265 VAL A C 1
ATOM 2094 O O . VAL A 1 265 ? 8.25 -31.922 -19.047 1 92.5 265 VAL A O 1
ATOM 2097 N N . GLU A 1 266 ? 5.98 -31.781 -18.688 1 90.88 266 GLU A N 1
ATOM 2098 C CA . GLU A 1 266 ? 5.973 -30.375 -19.047 1 90.88 266 GLU A CA 1
ATOM 2099 C C . GLU A 1 266 ? 6.238 -29.5 -17.828 1 90.88 266 GLU A C 1
ATOM 2101 O O . GLU A 1 266 ? 6.023 -29.922 -16.688 1 90.88 266 GLU A O 1
ATOM 2106 N N . THR A 1 267 ? 6.715 -28.359 -18.188 1 87.31 267 THR A N 1
ATOM 2107 C CA . THR A 1 267 ? 6.945 -27.406 -17.109 1 87.31 267 THR A CA 1
ATOM 2108 C C . THR A 1 267 ? 5.625 -26.969 -16.484 1 87.31 267 THR A C 1
ATOM 2110 O O . THR A 1 267 ? 4.629 -26.781 -17.172 1 87.31 267 THR A O 1
ATOM 2113 N N . SER A 1 268 ? 5.586 -26.906 -15.117 1 79.81 268 SER A N 1
ATOM 2114 C CA . SER A 1 268 ? 4.438 -26.438 -14.359 1 79.81 268 SER A CA 1
ATOM 2115 C C . SER A 1 268 ? 4.789 -25.188 -13.555 1 79.81 268 SER A C 1
ATOM 2117 O O . SER A 1 268 ? 4.129 -24.859 -12.562 1 79.81 268 SER A O 1
ATOM 2119 N N . LEU A 1 269 ? 5.879 -24.578 -14.102 1 85.69 269 LEU A N 1
ATOM 2120 C CA . LEU A 1 269 ? 6.359 -23.453 -13.312 1 85.69 269 LEU A CA 1
ATOM 2121 C C . LEU A 1 269 ? 5.355 -22.297 -13.336 1 85.69 269 LEU A C 1
ATOM 2123 O O . LEU A 1 269 ? 5.016 -21.797 -14.414 1 85.69 269 LEU A O 1
ATOM 2127 N N . SER A 1 270 ? 4.707 -22.078 -12.18 1 83.56 270 SER A N 1
ATOM 2128 C CA . SER A 1 270 ? 3.762 -20.969 -12 1 83.56 270 SER A CA 1
ATOM 2129 C C . SER A 1 270 ? 3.957 -20.297 -10.648 1 83.56 270 SER A C 1
ATOM 2131 O O . SER A 1 270 ? 4.43 -20.922 -9.695 1 83.56 270 SER A O 1
ATOM 2133 N N . LEU A 1 271 ? 3.807 -19.016 -10.734 1 82.69 271 LEU A N 1
ATOM 2134 C CA . LEU A 1 271 ? 3.883 -18.281 -9.484 1 82.69 271 LEU A CA 1
ATOM 2135 C C . LEU A 1 271 ? 2.529 -17.672 -9.125 1 82.69 271 LEU A C 1
ATOM 2137 O O . LEU A 1 271 ? 2.453 -16.516 -8.695 1 82.69 271 LEU A O 1
ATOM 2141 N N . GLU A 1 272 ? 1.436 -18.375 -9.367 1 80 272 GLU A N 1
ATOM 2142 C CA . GLU A 1 272 ? 0.11 -17.891 -8.992 1 80 272 GLU A CA 1
ATOM 2143 C C . GLU A 1 272 ? 0.003 -17.703 -7.48 1 80 272 GLU A C 1
ATOM 2145 O O . GLU A 1 272 ? 0.507 -18.516 -6.707 1 80 272 GLU A O 1
ATOM 2150 N N . PRO A 1 273 ? -0.483 -16.641 -6.957 1 80.06 273 PRO A N 1
ATOM 2151 C CA . PRO A 1 273 ? -1.212 -15.609 -7.707 1 80.06 273 PRO A CA 1
ATOM 2152 C C . PRO A 1 273 ? -0.319 -14.445 -8.133 1 80.06 273 PRO A C 1
ATOM 2154 O O . PRO A 1 273 ? -0.785 -13.516 -8.805 1 80.06 273 PRO A O 1
ATOM 2157 N N . TYR A 1 274 ? 0.861 -14.477 -7.902 1 80.31 274 TYR A N 1
ATOM 2158 C CA . TYR A 1 274 ? 1.75 -13.328 -8.055 1 80.31 274 TYR A CA 1
ATOM 2159 C C . TYR A 1 274 ? 2.051 -13.062 -9.531 1 80.31 274 TYR A C 1
ATOM 2161 O O . TYR A 1 274 ? 2.502 -11.977 -9.891 1 80.31 274 TYR A O 1
ATOM 2169 N N . GLU A 1 275 ? 1.668 -13.977 -10.305 1 82.38 275 GLU A N 1
ATOM 2170 C CA . GLU A 1 275 ? 1.974 -13.797 -11.719 1 82.38 275 GLU A CA 1
ATOM 2171 C C . GLU A 1 275 ? 1.168 -12.648 -12.32 1 82.38 275 GLU A C 1
ATOM 2173 O O . GLU A 1 275 ? 1.665 -11.914 -13.18 1 82.38 275 GLU A O 1
ATOM 2178 N N . SER A 1 276 ? 0.001 -12.414 -11.836 1 84.75 276 SER A N 1
ATOM 2179 C CA . SER A 1 276 ? -0.86 -11.406 -12.445 1 84.75 276 SER A CA 1
ATOM 2180 C C . SER A 1 276 ? -1.133 -10.258 -11.477 1 84.75 276 SER A C 1
ATOM 2182 O O . SER A 1 276 ? -1.222 -9.094 -11.898 1 84.75 276 SER A O 1
ATOM 2184 N N . HIS A 1 277 ? -1.236 -10.508 -10.258 1 91.44 277 HIS A N 1
ATOM 2185 C CA . HIS A 1 277 ? -1.652 -9.5 -9.289 1 91.44 277 HIS A CA 1
ATOM 2186 C C . HIS A 1 277 ? -0.586 -9.289 -8.219 1 91.44 277 HIS A C 1
ATOM 2188 O O . HIS A 1 277 ? -0.909 -9.125 -7.039 1 91.44 277 HIS A O 1
ATOM 2194 N N . LEU A 1 278 ? 0.617 -9.281 -8.641 1 93.88 278 LEU A N 1
ATOM 2195 C CA . LEU A 1 278 ? 1.713 -9.227 -7.68 1 93.88 278 LEU A CA 1
ATOM 2196 C C . LEU A 1 278 ? 1.666 -7.934 -6.875 1 93.88 278 LEU A C 1
ATOM 2198 O O . LEU A 1 278 ? 1.657 -7.965 -5.645 1 93.88 278 LEU A O 1
ATOM 2202 N N . GLN A 1 279 ? 1.608 -6.797 -7.613 1 95.12 279 GLN A N 1
ATOM 2203 C CA . GLN A 1 279 ? 1.653 -5.504 -6.938 1 95.12 279 GLN A CA 1
ATOM 2204 C C . GLN A 1 279 ? 0.48 -5.348 -5.973 1 95.12 279 GLN A C 1
ATOM 2206 O O . GLN A 1 279 ? 0.646 -4.84 -4.863 1 95.12 279 GLN A O 1
ATOM 2211 N N . PHE A 1 280 ? -0.633 -5.766 -6.352 1 95.81 280 PHE A N 1
ATOM 2212 C CA . PHE A 1 280 ? -1.818 -5.617 -5.516 1 95.81 280 PHE A CA 1
ATOM 2213 C C . PHE A 1 280 ? -1.704 -6.473 -4.258 1 95.81 280 PHE A C 1
ATOM 2215 O O . PHE A 1 280 ? -2.033 -6.016 -3.158 1 95.81 280 PHE A O 1
ATOM 2222 N N . PHE A 1 281 ? -1.285 -7.68 -4.422 1 94.88 281 PHE A N 1
ATOM 2223 C CA . PHE A 1 281 ? -1.13 -8.57 -3.279 1 94.88 281 PHE A CA 1
ATOM 2224 C C . PHE A 1 281 ? -0.11 -8.016 -2.291 1 94.88 281 PHE A C 1
ATOM 2226 O O . PHE A 1 281 ? -0.353 -8 -1.083 1 94.88 281 PHE A O 1
ATOM 2233 N N . VAL A 1 282 ? 0.96 -7.598 -2.859 1 96.12 282 VAL A N 1
ATOM 2234 C CA . VAL A 1 282 ? 2.02 -7.051 -2.018 1 96.12 282 VAL A CA 1
ATOM 2235 C C . VAL A 1 282 ? 1.526 -5.781 -1.325 1 96.12 282 VAL A C 1
ATOM 2237 O O . VAL A 1 282 ? 1.805 -5.562 -0.144 1 96.12 282 VAL A O 1
ATOM 2240 N N . TRP A 1 283 ? 0.845 -4.941 -2.09 1 96.06 283 TRP A N 1
ATOM 2241 C CA . TRP A 1 283 ? 0.247 -3.732 -1.53 1 96.06 283 TRP A CA 1
ATOM 2242 C C . TRP A 1 283 ? -0.675 -4.07 -0.364 1 96.06 283 TRP A C 1
ATOM 2244 O O . TRP A 1 283 ? -0.616 -3.434 0.689 1 96.06 283 TRP A O 1
ATOM 2254 N N . LYS A 1 284 ? -1.47 -5.043 -0.505 1 94.38 284 LYS A N 1
ATOM 2255 C CA . LYS A 1 284 ? -2.377 -5.469 0.557 1 94.38 284 LYS A CA 1
ATOM 2256 C C . LYS A 1 284 ? -1.604 -5.988 1.766 1 94.38 284 LYS A C 1
ATOM 2258 O O . LYS A 1 284 ? -1.93 -5.656 2.906 1 94.38 284 LYS A O 1
ATOM 2263 N N . GLU A 1 285 ? -0.596 -6.742 1.52 1 94.75 285 GLU A N 1
ATOM 2264 C CA . GLU A 1 285 ? 0.221 -7.305 2.59 1 94.75 285 GLU A CA 1
ATOM 2265 C C . GLU A 1 285 ? 0.926 -6.211 3.383 1 94.75 285 GLU A C 1
ATOM 2267 O O . GLU A 1 285 ? 1.145 -6.352 4.59 1 94.75 285 GLU A O 1
ATOM 2272 N N . MET A 1 286 ? 1.22 -5.199 2.689 1 96.38 286 MET A N 1
ATOM 2273 C CA . MET A 1 286 ? 1.973 -4.113 3.309 1 96.38 286 MET A CA 1
ATOM 2274 C C . MET A 1 286 ? 1.188 -3.496 4.465 1 96.38 286 MET A C 1
ATOM 2276 O O . MET A 1 286 ? 1.778 -2.98 5.414 1 96.38 286 MET A O 1
ATOM 2280 N N . LEU A 1 287 ? -0.095 -3.557 4.41 1 93.94 287 LEU A N 1
ATOM 2281 C CA . LEU A 1 287 ? -0.949 -2.98 5.441 1 93.94 287 LEU A CA 1
ATOM 2282 C C . LEU A 1 287 ? -0.61 -3.559 6.812 1 93.94 287 LEU A C 1
ATOM 2284 O O . LEU A 1 287 ? -0.836 -2.91 7.84 1 93.94 287 LEU A O 1
ATOM 2288 N N . GLN A 1 288 ? 0.027 -4.688 6.812 1 91.19 288 GLN A N 1
ATOM 2289 C CA . GLN A 1 288 ? 0.337 -5.363 8.062 1 91.19 288 GLN A CA 1
ATOM 2290 C C . GLN A 1 288 ? 1.418 -4.617 8.844 1 91.19 288 GLN A C 1
ATOM 2292 O O . GLN A 1 288 ? 1.492 -4.719 10.07 1 91.19 288 GLN A O 1
ATOM 2297 N N . VAL A 1 289 ? 2.195 -3.811 8.18 1 92.38 289 VAL A N 1
ATOM 2298 C CA . VAL A 1 289 ? 3.322 -3.168 8.844 1 92.38 289 VAL A CA 1
ATOM 2299 C C . VAL A 1 289 ? 3.057 -1.67 8.984 1 92.38 289 VAL A C 1
ATOM 2301 O O . VAL A 1 289 ? 3.857 -0.943 9.578 1 92.38 289 VAL A O 1
ATOM 2304 N N . ILE A 1 290 ? 1.964 -1.253 8.406 1 93.12 290 ILE A N 1
ATOM 2305 C CA . ILE A 1 290 ? 1.619 0.165 8.43 1 93.12 290 ILE A CA 1
ATOM 2306 C C . ILE A 1 290 ? 0.925 0.506 9.742 1 93.12 290 ILE A C 1
ATOM 2308 O O . ILE A 1 290 ? -0.021 -0.174 10.148 1 93.12 290 ILE A O 1
ATOM 2312 N N . GLN A 1 291 ? 1.442 1.562 10.445 1 86.94 291 GLN A N 1
ATOM 2313 C CA . GLN A 1 291 ? 0.884 2.064 11.695 1 86.94 291 GLN A CA 1
ATOM 2314 C C . GLN A 1 291 ? 1.068 3.574 11.812 1 86.94 291 GLN A C 1
ATOM 2316 O O . GLN A 1 291 ? 2.141 4.098 11.508 1 86.94 291 GLN A O 1
ATOM 2321 N N . PRO A 1 292 ? 0.172 4.289 12.164 1 86.94 292 PRO A N 1
ATOM 2322 C CA . PRO A 1 292 ? -1.197 3.861 12.461 1 86.94 292 PRO A CA 1
ATOM 2323 C C . PRO A 1 292 ? -2.047 3.686 11.211 1 86.94 292 PRO A C 1
ATOM 2325 O O . PRO A 1 292 ? -1.77 4.305 10.18 1 86.94 292 PRO A O 1
ATOM 2328 N N . ARG A 1 293 ? -3.076 2.848 11.391 1 88.12 293 ARG A N 1
ATOM 2329 C CA . ARG A 1 293 ? -4.082 2.662 10.344 1 88.12 293 ARG A CA 1
ATOM 2330 C C . ARG A 1 293 ? -5.285 3.57 10.578 1 88.12 293 ARG A C 1
ATOM 2332 O O . ARG A 1 293 ? -5.191 4.555 11.32 1 88.12 293 ARG A O 1
ATOM 2339 N N . GLU A 1 294 ? -6.336 3.354 9.766 1 86.81 294 GLU A N 1
ATOM 2340 C CA . GLU A 1 294 ? -7.582 4.082 9.984 1 86.81 294 GLU A CA 1
ATOM 2341 C C . GLU A 1 294 ? -8.227 3.693 11.312 1 86.81 294 GLU A C 1
ATOM 2343 O O . GLU A 1 294 ? -7.961 2.611 11.844 1 86.81 294 GLU A O 1
ATOM 2348 N N . ASP A 1 295 ? -9 4.609 11.852 1 89.69 295 ASP A N 1
ATOM 2349 C CA . ASP A 1 295 ? -9.75 4.336 13.078 1 89.69 295 ASP A CA 1
ATOM 2350 C C . ASP A 1 295 ? -10.977 3.465 12.789 1 89.69 295 ASP A C 1
ATOM 2352 O O . ASP A 1 295 ? -11.703 3.709 11.828 1 89.69 295 ASP A O 1
ATOM 2356 N N . ARG A 1 296 ? -11.18 2.475 13.641 1 88.94 296 ARG A N 1
ATOM 2357 C CA . ARG A 1 296 ? -12.367 1.634 13.523 1 88.94 296 ARG A CA 1
ATOM 2358 C C . ARG A 1 296 ? -13.531 2.223 14.312 1 88.94 296 ARG A C 1
ATOM 2360 O O . ARG A 1 296 ? -13.602 2.076 15.531 1 88.94 296 ARG A O 1
ATOM 2367 N N . ILE A 1 297 ? -14.375 2.848 13.57 1 90.81 297 ILE A N 1
ATOM 2368 C CA . ILE A 1 297 ? -15.516 3.527 14.188 1 90.81 297 ILE A CA 1
ATOM 2369 C C . ILE A 1 297 ? -16.781 2.701 13.984 1 90.81 297 ILE A C 1
ATOM 2371 O O . ILE A 1 297 ? -16.969 2.08 12.93 1 90.81 297 ILE A O 1
ATOM 2375 N N . SER A 1 298 ? -17.609 2.605 15.031 1 92.44 298 SER A N 1
ATOM 2376 C CA . SER A 1 298 ? -18.938 2.021 14.961 1 92.44 298 SER A CA 1
ATOM 2377 C C . SER A 1 298 ? -20.016 3.082 15.164 1 92.44 298 SER A C 1
ATOM 2379 O O . SER A 1 298 ? -19.859 3.982 15.992 1 92.44 298 SER A O 1
ATOM 2381 N N . LEU A 1 299 ? -21.062 2.895 14.43 1 91.19 299 LEU A N 1
ATOM 2382 C CA . LEU A 1 299 ? -22.094 3.928 14.422 1 91.19 299 LEU A CA 1
ATOM 2383 C C . LEU A 1 299 ? -23.281 3.518 15.297 1 91.19 299 LEU A C 1
ATOM 2385 O O . LEU A 1 299 ? -23.531 2.326 15.492 1 91.19 299 LEU A O 1
ATOM 2389 N N . LYS A 1 300 ? -23.969 4.504 15.805 1 88.69 300 LYS A N 1
ATOM 2390 C CA . LYS A 1 300 ? -25.266 4.398 16.469 1 88.69 300 LYS A CA 1
ATOM 2391 C C . LYS A 1 300 ? -26.234 5.434 15.914 1 88.69 300 LYS A C 1
ATOM 2393 O O . LYS A 1 300 ? -25.828 6.449 15.359 1 88.69 300 LYS A O 1
ATOM 2398 N N . SER A 1 301 ? -27.438 5.09 15.812 1 85.06 301 SER A N 1
ATOM 2399 C CA . SER A 1 301 ? -28.469 6.012 15.336 1 85.06 301 SER A CA 1
ATOM 2400 C C . SER A 1 301 ? -29.688 5.977 16.234 1 85.06 301 SER A C 1
ATOM 2402 O O . SER A 1 301 ? -30.016 4.941 16.828 1 85.06 301 SER A O 1
ATOM 2404 N N . ASN A 1 302 ? -30.328 7.168 16.375 1 72.81 302 ASN A N 1
ATOM 2405 C CA . ASN A 1 302 ? -31.562 7.242 17.141 1 72.81 302 ASN A CA 1
ATOM 2406 C C . ASN A 1 302 ? -32.781 7.004 16.281 1 72.81 302 ASN A C 1
ATOM 2408 O O . ASN A 1 302 ? -33.938 7.082 16.75 1 72.81 302 ASN A O 1
ATOM 2412 N N . SER A 1 303 ? -32.625 6.844 15.047 1 72.06 303 SER A N 1
ATOM 2413 C CA . SER A 1 303 ? -33.719 6.656 14.109 1 72.06 303 SER A CA 1
ATOM 2414 C C . SER A 1 303 ? -34 5.176 13.859 1 72.06 303 SER A C 1
ATOM 2416 O O . SER A 1 303 ? -34 4.727 12.711 1 72.06 303 SER A O 1
ATOM 2418 N N . GLU A 1 304 ? -34.344 4.504 14.969 1 67.44 304 GLU A N 1
ATOM 2419 C CA . GLU A 1 304 ? -34.625 3.078 14.828 1 67.44 304 GLU A CA 1
ATOM 2420 C C . GLU A 1 304 ? -35.875 2.846 13.984 1 67.44 304 GLU A C 1
ATOM 2422 O O . GLU A 1 304 ? -36.844 3.57 14.117 1 67.44 304 GLU A O 1
ATOM 2427 N N . GLY A 1 305 ? -35.875 2.047 12.984 1 71.94 305 GLY A N 1
ATOM 2428 C CA . GLY A 1 305 ? -37 1.751 12.125 1 71.94 305 GLY A CA 1
ATOM 2429 C C . GLY A 1 305 ? -36.875 2.328 10.727 1 71.94 305 GLY A C 1
ATOM 2430 O O . GLY A 1 305 ? -37.281 1.704 9.75 1 71.94 305 GLY A O 1
ATOM 2431 N N . VAL A 1 306 ? -36.312 3.592 10.734 1 77.12 306 VAL A N 1
ATOM 2432 C CA . VAL A 1 306 ? -36.188 4.262 9.453 1 77.12 306 VAL A CA 1
ATOM 2433 C C . VAL A 1 306 ? -34.938 3.748 8.734 1 77.12 306 VAL A C 1
ATOM 2435 O O . VAL A 1 306 ? -34.875 3.729 7.5 1 77.12 306 VAL A O 1
ATOM 2438 N N . ILE A 1 307 ? -34.062 3.293 9.602 1 82.06 307 ILE A N 1
ATOM 2439 C CA . ILE A 1 307 ? -32.844 2.781 9.023 1 82.06 307 ILE A CA 1
ATOM 2440 C C . ILE A 1 307 ? -32.562 1.38 9.562 1 82.06 307 ILE A C 1
ATOM 2442 O O . ILE A 1 307 ? -33.094 0.986 10.594 1 82.06 307 ILE A O 1
ATOM 2446 N N . ILE A 1 308 ? -31.844 0.715 8.836 1 83.31 308 ILE A N 1
ATOM 2447 C CA . ILE A 1 308 ? -31.312 -0.568 9.273 1 83.31 308 ILE A CA 1
ATOM 2448 C C . ILE A 1 308 ? -29.812 -0.451 9.492 1 83.31 308 ILE A C 1
ATOM 2450 O O . ILE A 1 308 ? -29.047 -0.226 8.547 1 83.31 308 ILE A O 1
ATOM 2454 N N . LEU A 1 309 ? -29.484 -0.572 10.742 1 87.81 309 LEU A N 1
ATOM 2455 C CA . LEU A 1 309 ? -28.062 -0.563 11.102 1 87.81 309 LEU A CA 1
ATOM 2456 C C . LEU A 1 309 ? -27.531 -1.985 11.25 1 87.81 309 LEU A C 1
ATOM 2458 O O . LEU A 1 309 ? -28.203 -2.844 11.836 1 87.81 309 LEU A O 1
ATOM 2462 N N . SER A 1 310 ? -26.359 -2.143 10.648 1 89 310 SER A N 1
ATOM 2463 C CA . SER A 1 310 ? -25.75 -3.467 10.75 1 89 310 SER A CA 1
ATOM 2464 C C . SER A 1 310 ? -25.406 -3.801 12.195 1 89 310 SER A C 1
ATOM 2466 O O . SER A 1 310 ? -25.281 -2.906 13.039 1 89 310 SER A O 1
ATOM 2468 N N . ASN A 1 311 ? -25.234 -5.082 12.461 1 86 311 ASN A N 1
ATOM 2469 C CA . ASN A 1 311 ? -24.953 -5.52 13.82 1 86 311 ASN A CA 1
ATOM 2470 C C . ASN A 1 311 ? -23.625 -4.957 14.32 1 86 311 ASN A C 1
ATOM 2472 O O . ASN A 1 311 ? -23.484 -4.609 15.492 1 86 311 ASN A O 1
ATOM 2476 N N . ASP A 1 312 ? -22.719 -4.793 13.422 1 85.88 312 ASP A N 1
ATOM 2477 C CA . ASP A 1 312 ? -21.406 -4.289 13.812 1 85.88 312 ASP A CA 1
ATOM 2478 C C . ASP A 1 312 ? -21.391 -2.76 13.805 1 85.88 312 ASP A C 1
ATOM 2480 O O . ASP A 1 312 ? -20.375 -2.15 14.141 1 85.88 312 ASP A O 1
ATOM 2484 N N . GLY A 1 313 ? -22.375 -2.182 13.344 1 89.44 313 GLY A N 1
ATOM 2485 C CA . GLY A 1 313 ? -22.516 -0.734 13.359 1 89.44 313 GLY A CA 1
ATOM 2486 C C . GLY A 1 313 ? -21.734 -0.055 12.242 1 89.44 313 GLY A C 1
ATOM 2487 O O . GLY A 1 313 ? -21.438 1.137 12.328 1 89.44 313 GLY A O 1
ATOM 2488 N N . ARG A 1 314 ? -21.375 -0.719 11.172 1 91.62 314 ARG A N 1
ATOM 2489 C CA . ARG A 1 314 ? -20.516 -0.147 10.141 1 91.62 314 ARG A CA 1
ATOM 2490 C C . ARG A 1 314 ? -21.328 0.328 8.945 1 91.62 314 ARG A C 1
ATOM 2492 O O . ARG A 1 314 ? -20.859 1.139 8.148 1 91.62 314 ARG A O 1
ATOM 2499 N N . SER A 1 315 ? -22.5 -0.266 8.883 1 91.44 315 SER A N 1
ATOM 2500 C CA . SER A 1 315 ? -23.281 0.031 7.684 1 91.44 315 SER A CA 1
ATOM 2501 C C . SER A 1 315 ? -24.703 0.425 8.031 1 91.44 315 SER A C 1
ATOM 2503 O O . SER A 1 315 ? -25.312 -0.142 8.945 1 91.44 315 SER A O 1
ATOM 2505 N N . LEU A 1 316 ? -25.219 1.391 7.328 1 89.88 316 LEU A N 1
ATOM 2506 C CA . LEU A 1 316 ? -26.609 1.804 7.496 1 89.88 316 LEU A CA 1
ATOM 2507 C C . LEU A 1 316 ? -27.312 1.895 6.148 1 89.88 316 LEU A C 1
ATOM 2509 O O . LEU A 1 316 ? -26.719 2.322 5.156 1 89.88 316 LEU A O 1
ATOM 2513 N N . ILE A 1 317 ? -28.547 1.368 6.059 1 87.06 317 ILE A N 1
ATOM 2514 C CA . ILE A 1 317 ? -29.375 1.481 4.863 1 87.06 317 ILE A CA 1
ATOM 2515 C C . ILE A 1 317 ? -30.75 2.027 5.234 1 87.06 317 ILE A C 1
ATOM 2517 O O . ILE A 1 317 ? -31.203 1.857 6.367 1 87.06 317 ILE A O 1
ATOM 2521 N N . CYS A 1 318 ? -31.266 2.686 4.281 1 82 318 CYS A N 1
ATOM 2522 C CA . CYS A 1 318 ? -32.656 3.121 4.48 1 82 318 CYS A CA 1
ATOM 2523 C C . CYS A 1 318 ? -33.594 1.933 4.449 1 82 318 CYS A C 1
ATOM 2525 O O . CYS A 1 318 ? -33.5 1.082 3.562 1 82 318 CYS A O 1
ATOM 2527 N N . ASN A 1 319 ? -34.406 1.862 5.465 1 79 319 ASN A N 1
ATOM 2528 C CA . ASN A 1 319 ? -35.406 0.796 5.504 1 79 319 ASN A CA 1
ATOM 2529 C C . ASN A 1 319 ? -36.406 0.921 4.363 1 79 319 ASN A C 1
ATOM 2531 O O . ASN A 1 319 ? -37.156 1.889 4.301 1 79 319 ASN A O 1
ATOM 2535 N N . PRO A 1 320 ? -36.406 -0.048 3.494 1 74.25 320 PRO A N 1
ATOM 2536 C CA . PRO A 1 320 ? -37.312 0.069 2.336 1 74.25 320 PRO A CA 1
ATOM 2537 C C . PRO A 1 320 ? -38.781 -0.17 2.693 1 74.25 320 PRO A C 1
ATOM 2539 O O . PRO A 1 320 ? -39.656 0.14 1.897 1 74.25 320 PRO A O 1
ATOM 2542 N N . GLN A 1 321 ? -39.094 -0.677 3.775 1 69.69 321 GLN A N 1
ATOM 2543 C CA . GLN A 1 321 ? -40.469 -1.113 4.078 1 69.69 321 GLN A CA 1
ATOM 2544 C C . GLN A 1 321 ? -41.25 -0.023 4.809 1 69.69 321 GLN A C 1
ATOM 2546 O O . GLN A 1 321 ? -42.406 -0.219 5.168 1 69.69 321 GLN A O 1
ATOM 2551 N N . ILE A 1 322 ? -40.594 1.008 5.191 1 67.12 322 ILE A N 1
ATOM 2552 C CA . ILE A 1 322 ? -41.344 2.018 5.918 1 67.12 322 ILE A CA 1
ATOM 2553 C C . ILE A 1 322 ? -42.25 2.766 4.953 1 67.12 322 ILE A C 1
ATOM 2555 O O . ILE A 1 322 ? -41.812 3.24 3.904 1 67.12 322 ILE A O 1
ATOM 2559 N N . SER A 1 323 ? -43.562 2.445 5.023 1 57.25 323 SER A N 1
ATOM 2560 C CA . SER A 1 323 ? -44.625 3.016 4.168 1 57.25 323 SER A CA 1
ATOM 2561 C C . SER A 1 323 ? -44.594 4.539 4.223 1 57.25 323 SER A C 1
ATOM 2563 O O . SER A 1 323 ? -44.906 5.203 3.23 1 57.25 323 SER A O 1
ATOM 2565 N N . GLN A 1 324 ? -44.594 5.184 5.508 1 56.38 324 GLN A N 1
ATOM 2566 C CA . GLN A 1 324 ? -44.656 6.641 5.57 1 56.38 324 GLN A CA 1
ATOM 2567 C C . GLN A 1 324 ? -43.344 7.25 6.008 1 56.38 324 GLN A C 1
ATOM 2569 O O . GLN A 1 324 ? -42.688 6.727 6.91 1 56.38 324 GLN A O 1
ATOM 2574 N N . PRO A 1 325 ? -42.781 8.055 5.133 1 55.72 325 PRO A N 1
ATOM 2575 C CA . PRO A 1 325 ? -41.562 8.742 5.531 1 55.72 325 PRO A CA 1
ATOM 2576 C C . PRO A 1 325 ? -41.625 9.273 6.961 1 55.72 325 PRO A C 1
ATOM 2578 O O . PRO A 1 325 ? -42.656 9.758 7.402 1 55.72 325 PRO A O 1
ATOM 2581 N N . PRO A 1 326 ? -40.812 8.773 7.809 1 54.34 326 PRO A N 1
ATOM 2582 C CA . PRO A 1 326 ? -40.875 9.273 9.188 1 54.34 326 PRO A CA 1
ATOM 2583 C C . PRO A 1 326 ? -41 10.789 9.266 1 54.34 326 PRO A C 1
ATOM 2585 O O . PRO A 1 326 ? -40.5 11.5 8.383 1 54.34 326 PRO A O 1
ATOM 2588 N N . SER A 1 327 ? -42.062 11.281 9.867 1 48.16 327 SER A N 1
ATOM 2589 C CA . SER A 1 327 ? -42.188 12.711 10.141 1 48.16 327 SER A CA 1
ATOM 2590 C C . SER A 1 327 ? -40.875 13.273 10.719 1 48.16 327 SER A C 1
ATOM 2592 O O . SER A 1 327 ? -40.156 12.562 11.406 1 48.16 327 SER A O 1
ATOM 2594 N N . ASN A 1 328 ? -40.281 14.172 9.984 1 45.84 328 ASN A N 1
ATOM 2595 C CA . ASN A 1 328 ? -39.094 14.852 10.492 1 45.84 328 ASN A CA 1
ATOM 2596 C C . ASN A 1 328 ? -39.156 14.984 12.016 1 45.84 328 ASN A C 1
ATOM 2598 O O . ASN A 1 328 ? -40 15.703 12.555 1 45.84 328 ASN A O 1
ATOM 2602 N N . PRO A 1 329 ? -38.906 13.961 12.625 1 40.16 329 PRO A N 1
ATOM 2603 C CA . PRO A 1 329 ? -39.125 14.273 14.039 1 40.16 329 PRO A CA 1
ATOM 2604 C C . PRO A 1 329 ? -38.688 15.688 14.398 1 40.16 329 PRO A C 1
ATOM 2606 O O . PRO A 1 329 ? -39 16.188 15.484 1 40.16 329 PRO A O 1
ATOM 2609 N N . PHE A 1 330 ? -37.469 15.977 13.922 1 37.56 330 PHE A N 1
ATOM 2610 C CA . PHE A 1 330 ? -37.062 17.328 14.297 1 37.56 330 PHE A CA 1
ATOM 2611 C C . PHE A 1 330 ? -37.781 18.359 13.445 1 37.56 330 PHE A C 1
ATOM 2613 O O . PHE A 1 330 ? -37.594 18.406 12.227 1 37.56 330 PHE A O 1
ATOM 2620 N N . GLY A 1 331 ? -39.125 18.438 13.258 1 35.59 331 GLY A N 1
ATOM 2621 C CA . GLY A 1 331 ? -40.031 19.422 12.711 1 35.59 331 GLY A CA 1
ATOM 2622 C C . GLY A 1 331 ? -39.375 20.344 11.695 1 35.59 331 GLY A C 1
ATOM 2623 O O . GLY A 1 331 ? -40.031 21.234 11.141 1 35.59 331 GLY A O 1
ATOM 2624 N N . THR A 1 332 ? -38.188 20.797 11.859 1 33.59 332 THR A N 1
ATOM 2625 C CA . THR A 1 332 ? -37.688 21.922 11.07 1 33.59 332 THR A CA 1
ATOM 2626 C C . THR A 1 332 ? -37.312 21.484 9.656 1 33.59 332 THR A C 1
ATOM 2628 O O . THR A 1 332 ? -36.562 20.531 9.484 1 33.59 332 THR A O 1
ATOM 2631 N N . LYS A 1 333 ? -38.219 21.672 8.703 1 38 333 LYS A N 1
ATOM 2632 C CA . LYS A 1 333 ? -37.844 21.828 7.305 1 38 333 LYS A CA 1
ATOM 2633 C C . LYS A 1 333 ? -36.469 22.469 7.195 1 38 333 LYS A C 1
ATOM 2635 O O . LYS A 1 333 ? -36.281 23.625 7.586 1 38 333 LYS A O 1
ATOM 2640 N N . MET A 1 334 ? -35.438 21.859 7.664 1 34.59 334 MET A N 1
ATOM 2641 C CA . MET A 1 334 ? -34.188 22.594 7.434 1 34.59 334 MET A CA 1
ATOM 2642 C C . MET A 1 334 ? -34.031 22.922 5.953 1 34.59 334 MET A C 1
ATOM 2644 O O . MET A 1 334 ? -34.062 22.047 5.098 1 34.59 334 MET A O 1
ATOM 2648 N N . LYS A 1 335 ? -34.625 24.047 5.512 1 33.62 335 LYS A N 1
ATOM 2649 C CA . LYS A 1 335 ? -34.344 24.672 4.215 1 33.62 335 LYS A CA 1
ATOM 2650 C C . LYS A 1 335 ? -32.844 24.828 3.988 1 33.62 335 LYS A C 1
ATOM 2652 O O . LYS A 1 335 ? -32.188 25.578 4.699 1 33.62 335 LYS A O 1
ATOM 2657 N N . TYR A 1 336 ? -32.156 23.781 3.879 1 33.12 336 TYR A N 1
ATOM 2658 C CA . TYR A 1 336 ? -30.812 24.125 3.441 1 33.12 336 TYR A CA 1
ATOM 2659 C C . TYR A 1 336 ? -30.828 24.734 2.043 1 33.12 336 TYR A C 1
ATOM 2661 O O . TYR A 1 336 ? -31.438 24.188 1.127 1 33.12 336 TYR A O 1
ATOM 2669 N N . THR A 1 337 ? -31.078 26.016 1.94 1 31.45 337 THR A N 1
ATOM 2670 C CA . THR A 1 337 ? -30.953 26.844 0.751 1 31.45 337 THR A CA 1
ATOM 2671 C C . THR A 1 337 ? -29.625 26.594 0.048 1 31.45 337 THR A C 1
ATOM 2673 O O . THR A 1 337 ? -29.047 27.516 -0.538 1 31.45 337 THR A O 1
ATOM 2676 N N . TYR A 1 338 ? -28.766 25.656 0.421 1 29.05 338 TYR A N 1
ATOM 2677 C CA . TYR A 1 338 ? -27.578 25.797 -0.421 1 29.05 338 TYR A CA 1
ATOM 2678 C C . TYR A 1 338 ? -27.891 25.391 -1.859 1 29.05 338 TYR A C 1
ATOM 2680 O O . TYR A 1 338 ? -28.625 24.438 -2.102 1 29.05 338 TYR A O 1
ATOM 2688 N N . GLY A 1 339 ? -27.359 26.125 -3.094 1 31.2 339 GLY A N 1
ATOM 2689 C CA . GLY A 1 339 ? -27.734 26.25 -4.492 1 31.2 339 GLY A CA 1
ATOM 2690 C C . GLY A 1 339 ? -29.047 25.578 -4.816 1 31.2 339 GLY A C 1
ATOM 2691 O O . GLY A 1 339 ? -29.844 25.297 -3.92 1 31.2 339 GLY A O 1
ATOM 2692 N N . THR A 1 340 ? -29.203 25.203 -6.195 1 34.25 340 THR A N 1
ATOM 2693 C CA . THR A 1 340 ? -30.422 24.672 -6.801 1 34.25 340 THR A CA 1
ATOM 2694 C C . THR A 1 340 ? -30.953 23.484 -6.012 1 34.25 340 THR A C 1
ATOM 2696 O O . THR A 1 340 ? -31.641 22.625 -6.562 1 34.25 340 THR A O 1
ATOM 2699 N N . TYR A 1 341 ? -30.359 23.281 -4.957 1 33.22 341 TYR A N 1
ATOM 2700 C CA . TYR A 1 341 ? -30.859 21.984 -4.527 1 33.22 341 TYR A CA 1
ATOM 2701 C C . TYR A 1 341 ? -32.312 22.094 -4.082 1 33.22 341 TYR A C 1
ATOM 2703 O O . TYR A 1 341 ? -32.75 23.109 -3.541 1 33.22 341 TYR A O 1
ATOM 2711 N N . LYS A 1 342 ? -33.188 21.25 -4.641 1 36.31 342 LYS A N 1
ATOM 2712 C CA . LYS A 1 342 ? -34.594 20.938 -4.488 1 36.31 342 LYS A CA 1
ATOM 2713 C C . LYS A 1 342 ? -34.969 20.766 -3.02 1 36.31 342 LYS A C 1
ATOM 2715 O O . LYS A 1 342 ? -34.156 20.312 -2.217 1 36.31 342 LYS A O 1
ATOM 2720 N N . SER A 1 343 ? -35.75 21.531 -2.461 1 39.5 343 SER A N 1
ATOM 2721 C CA . SER A 1 343 ? -36.5 21.281 -1.244 1 39.5 343 SER A CA 1
ATOM 2722 C C . SER A 1 343 ? -36.719 19.797 -1.015 1 39.5 343 SER A C 1
ATOM 2724 O O . SER A 1 343 ? -37.25 19.094 -1.89 1 39.5 343 SER A O 1
ATOM 2726 N N . TYR A 1 344 ? -35.594 19.125 -0.679 1 40.31 344 TYR A N 1
ATOM 2727 C CA . TYR A 1 344 ? -35.969 17.734 -0.451 1 40.31 344 TYR A CA 1
ATOM 2728 C C . TYR A 1 344 ? -36.812 17.594 0.792 1 40.31 344 TYR A C 1
ATOM 2730 O O . TYR A 1 344 ? -36.469 18.078 1.867 1 40.31 344 TYR A O 1
ATOM 2738 N N . ASP A 1 345 ? -38 17.656 0.683 1 44.91 345 ASP A N 1
ATOM 2739 C CA . ASP A 1 345 ? -39.031 17.375 1.648 1 44.91 345 ASP A CA 1
ATOM 2740 C C . ASP A 1 345 ? -38.75 16.094 2.432 1 44.91 345 ASP A C 1
ATOM 2742 O O . ASP A 1 345 ? -39.562 15.625 3.217 1 44.91 345 ASP A O 1
ATOM 2746 N N . GLY A 1 346 ? -37.531 15.422 2.303 1 55.06 346 GLY A N 1
ATOM 2747 C CA . GLY A 1 346 ? -37.5 14.094 2.881 1 55.06 346 GLY A CA 1
ATOM 2748 C C . GLY A 1 346 ? -36.875 14.055 4.258 1 55.06 346 GLY A C 1
ATOM 2749 O O . GLY A 1 346 ? -36.312 15.055 4.715 1 55.06 346 GLY A O 1
ATOM 2750 N N . SER A 1 347 ? -37.094 13.109 5.164 1 67.12 347 SER A N 1
ATOM 2751 C CA . SER A 1 347 ? -36.594 12.828 6.508 1 67.12 347 SER A CA 1
ATOM 2752 C C . SER A 1 347 ? -35.094 12.586 6.508 1 67.12 347 SER A C 1
ATOM 2754 O O . SER A 1 347 ? -34.562 12.008 5.566 1 67.12 347 SER A O 1
ATOM 2756 N N . ILE A 1 348 ? -34.406 13.414 7.301 1 74.69 348 ILE A N 1
ATOM 2757 C CA . ILE A 1 348 ? -32.969 13.281 7.496 1 74.69 348 ILE A CA 1
ATOM 2758 C C . ILE A 1 348 ? -32.688 12.242 8.586 1 74.69 348 ILE A C 1
ATOM 2760 O O . ILE A 1 348 ? -33.406 12.188 9.594 1 74.69 348 ILE A O 1
ATOM 2764 N N . ILE A 1 349 ? -31.719 11.406 8.289 1 80.31 349 ILE A N 1
ATOM 2765 C CA . ILE A 1 349 ? -31.266 10.383 9.227 1 80.31 349 ILE A CA 1
ATOM 2766 C C . ILE A 1 349 ? -29.875 10.719 9.727 1 80.31 349 ILE A C 1
ATOM 2768 O O . ILE A 1 349 ? -28.953 10.953 8.922 1 80.31 349 ILE A O 1
ATOM 2772 N N . ASP A 1 350 ? -29.766 10.773 10.992 1 82.75 350 ASP A N 1
ATOM 2773 C CA . ASP A 1 350 ? -28.453 11.062 11.594 1 82.75 350 ASP A CA 1
ATOM 2774 C C . ASP A 1 350 ? -27.906 9.828 12.305 1 82.75 350 ASP A C 1
ATOM 2776 O O . ASP A 1 350 ? -28.656 9.078 12.93 1 82.75 350 ASP A O 1
ATOM 2780 N N . ALA A 1 351 ? -26.641 9.633 12.117 1 88.38 351 ALA A N 1
ATOM 2781 C CA . ALA A 1 351 ? -25.906 8.594 12.836 1 88.38 351 ALA A CA 1
ATOM 2782 C C . ALA A 1 351 ? -24.594 9.141 13.406 1 88.38 351 ALA A C 1
ATOM 2784 O O . ALA A 1 351 ? -24.016 10.07 12.852 1 88.38 351 ALA A O 1
ATOM 2785 N N . PHE A 1 352 ? -24.156 8.531 14.555 1 88.62 352 PHE A N 1
ATOM 2786 C CA . PHE A 1 352 ? -22.953 8.992 15.25 1 88.62 352 PHE A CA 1
ATOM 2787 C C . PHE A 1 352 ? -22.109 7.809 15.703 1 88.62 352 PHE A C 1
ATOM 2789 O O . PHE A 1 352 ? -22.625 6.707 15.906 1 88.62 352 PHE A O 1
ATOM 2796 N N . SER A 1 353 ? -20.812 8.188 15.82 1 92.56 353 SER A N 1
ATOM 2797 C CA . SER A 1 353 ? -19.953 7.137 16.344 1 92.56 353 SER A CA 1
ATOM 2798 C C . SER A 1 353 ? -20.234 6.871 17.812 1 92.56 353 SER A C 1
ATOM 2800 O O . SER A 1 353 ? -20.531 7.797 18.578 1 92.56 353 SER A O 1
ATOM 2802 N N . VAL A 1 354 ? -20.109 5.578 18.141 1 90.88 354 VAL A N 1
ATOM 2803 C CA . VAL A 1 354 ? -20.312 5.18 19.531 1 90.88 354 VAL A CA 1
ATOM 2804 C C . VAL A 1 354 ? -19.172 5.707 20.391 1 90.88 354 VAL A C 1
ATOM 2806 O O . VAL A 1 354 ? -19.391 6.25 21.484 1 90.88 354 VAL A O 1
ATOM 2809 N N . ASN A 1 355 ? -18.016 5.578 19.812 1 88.19 355 ASN A N 1
ATOM 2810 C CA . ASN A 1 355 ? -16.844 6.062 20.531 1 88.19 355 ASN A CA 1
ATOM 2811 C C . ASN A 1 355 ? -16.672 7.574 20.391 1 88.19 355 ASN A C 1
ATOM 2813 O O . ASN A 1 355 ? -16.953 8.133 19.328 1 88.19 355 ASN A O 1
ATOM 2817 N N . GLU A 1 356 ? -16.172 8.156 21.469 1 89.25 356 GLU A N 1
ATOM 2818 C CA . GLU A 1 356 ? -15.875 9.586 21.453 1 89.25 356 GLU A CA 1
ATOM 2819 C C . GLU A 1 356 ? -14.391 9.844 21.219 1 89.25 356 GLU A C 1
ATOM 2821 O O . GLU A 1 356 ? -13.539 9.102 21.719 1 89.25 356 GLU A O 1
ATOM 2826 N N . LEU A 1 357 ? -14.18 10.812 20.484 1 89.19 357 LEU A N 1
ATOM 2827 C CA . LEU A 1 357 ? -12.82 11.227 20.188 1 89.19 357 LEU A CA 1
ATOM 2828 C C . LEU A 1 357 ? -12.422 12.438 21.031 1 89.19 357 LEU A C 1
ATOM 2830 O O . LEU A 1 357 ? -12.984 13.523 20.859 1 89.19 357 LEU A O 1
ATOM 2834 N N . THR A 1 358 ? -11.43 12.242 21.891 1 87.19 358 THR A N 1
ATOM 2835 C CA . THR A 1 358 ? -11.125 13.289 22.859 1 87.19 358 THR A CA 1
ATOM 2836 C C . THR A 1 358 ? -9.719 13.836 22.625 1 87.19 358 THR A C 1
ATOM 2838 O O . THR A 1 358 ? -9.461 15.016 22.875 1 87.19 358 THR A O 1
ATOM 2841 N N . SER A 1 359 ? -8.836 12.93 22.188 1 89.62 359 SER A N 1
ATOM 2842 C CA . SER A 1 359 ? -7.445 13.352 22.016 1 89.62 359 SER A CA 1
ATOM 2843 C C . SER A 1 359 ? -6.773 12.602 20.875 1 89.62 359 SER A C 1
ATOM 2845 O O . SER A 1 359 ? -7.297 11.594 20.391 1 89.62 359 SER A O 1
ATOM 2847 N N . GLY A 1 360 ? -5.75 13.32 20.375 1 89.12 360 GLY A N 1
ATOM 2848 C CA . GLY A 1 360 ? -4.949 12.656 19.359 1 89.12 360 GLY A CA 1
ATOM 2849 C C . GLY A 1 360 ? -5.406 12.969 17.953 1 89.12 360 GLY A C 1
ATOM 2850 O O . GLY A 1 360 ? -6.039 14 17.703 1 89.12 360 GLY A O 1
ATOM 2851 N N . GLN A 1 361 ? -4.82 12.258 17.062 1 92 361 GLN A N 1
ATOM 2852 C CA . GLN A 1 361 ? -5.137 12.383 15.641 1 92 361 GLN A CA 1
ATOM 2853 C C . GLN A 1 361 ? -5.848 11.133 15.125 1 92 361 GLN A C 1
ATOM 2855 O O . GLN A 1 361 ? -5.457 10.008 15.445 1 92 361 GLN A O 1
ATOM 2860 N N . HIS A 1 362 ? -6.953 11.391 14.375 1 92.94 362 HIS A N 1
ATOM 2861 C CA . HIS A 1 362 ? -7.801 10.289 13.938 1 92.94 362 HIS A CA 1
ATOM 2862 C C . HIS A 1 362 ? -8.102 10.383 12.445 1 92.94 362 HIS A C 1
ATOM 2864 O O . HIS A 1 362 ? -8.18 11.484 11.891 1 92.94 362 HIS A O 1
ATOM 2870 N N . TYR A 1 363 ? -8.195 9.258 11.859 1 95 363 TYR A N 1
ATOM 2871 C CA . TYR A 1 363 ? -8.57 9.172 10.453 1 95 363 TYR A CA 1
ATOM 2872 C C . TYR A 1 363 ? -9.523 8.008 10.211 1 95 363 TYR A C 1
ATOM 2874 O O . TYR A 1 363 ? -9.312 6.91 10.727 1 95 363 TYR A O 1
ATOM 2882 N N . TRP A 1 364 ? -10.625 8.234 9.508 1 94.62 364 TRP A N 1
ATOM 2883 C CA . TRP A 1 364 ? -11.539 7.176 9.109 1 94.62 364 TRP A CA 1
ATOM 2884 C C . TRP A 1 364 ? -12.172 7.484 7.754 1 94.62 364 TRP A C 1
ATOM 2886 O O . TRP A 1 364 ? -12.07 8.609 7.258 1 94.62 364 TRP A O 1
ATOM 2896 N N . GLU A 1 365 ? -12.719 6.453 7.145 1 95 365 GLU A N 1
ATOM 2897 C CA . GLU A 1 365 ? -13.305 6.609 5.816 1 95 365 GLU A CA 1
ATOM 2898 C C . GLU A 1 365 ? -14.758 6.141 5.793 1 95 365 GLU A C 1
ATOM 2900 O O . GLU A 1 365 ? -15.102 5.148 6.434 1 95 365 GLU A O 1
ATOM 2905 N N . ILE A 1 366 ? -15.555 6.867 5.031 1 94.44 366 ILE A N 1
ATOM 2906 C CA . ILE A 1 366 ? -16.969 6.527 4.859 1 94.44 366 ILE A CA 1
ATOM 2907 C C . ILE A 1 366 ? -17.281 6.383 3.373 1 94.44 366 ILE A C 1
ATOM 2909 O O . ILE A 1 366 ? -17 7.285 2.58 1 94.44 366 ILE A O 1
ATOM 2913 N N . GLU A 1 367 ? -17.844 5.266 3.08 1 93.25 367 GLU A N 1
ATOM 2914 C CA . GLU A 1 367 ? -18.344 5.051 1.723 1 93.25 367 GLU A CA 1
ATOM 2915 C C . GLU A 1 367 ? -19.797 5.496 1.584 1 93.25 367 GLU A C 1
ATOM 2917 O O . GLU A 1 367 ? -20.688 4.898 2.182 1 93.25 367 GLU A O 1
ATOM 2922 N N . VAL A 1 368 ? -20 6.488 0.76 1 89.5 368 VAL A N 1
ATOM 2923 C CA . VAL A 1 368 ? -21.344 7.051 0.607 1 89.5 368 VAL A CA 1
ATOM 2924 C C . VAL A 1 368 ? -21.953 6.586 -0.712 1 89.5 368 VAL A C 1
ATOM 2926 O O . VAL A 1 368 ? -23.156 6.73 -0.933 1 89.5 368 VAL A O 1
ATOM 2929 N N . GLY A 1 369 ? -21.172 6.02 -1.533 1 81.62 369 GLY A N 1
ATOM 2930 C CA . GLY A 1 369 ? -21.656 5.527 -2.812 1 81.62 369 GLY A CA 1
ATOM 2931 C C . GLY A 1 369 ? -22.156 6.625 -3.727 1 81.62 369 GLY A C 1
ATOM 2932 O O . GLY A 1 369 ? -21.531 7.684 -3.842 1 81.62 369 GLY A O 1
ATOM 2933 N N . SER A 1 370 ? -23.328 6.277 -4.406 1 78.06 370 SER A N 1
ATOM 2934 C CA . SER A 1 370 ? -23.859 7.23 -5.379 1 78.06 370 SER A CA 1
ATOM 2935 C C . SER A 1 370 ? -24.969 8.07 -4.777 1 78.06 370 SER A C 1
ATOM 2937 O O . SER A 1 370 ? -25.797 8.617 -5.504 1 78.06 370 SER A O 1
ATOM 2939 N N . ARG A 1 371 ? -24.953 8.188 -3.523 1 80.75 371 ARG A N 1
ATOM 2940 C CA . ARG A 1 371 ? -26 8.961 -2.869 1 80.75 371 ARG A CA 1
ATOM 2941 C C . ARG A 1 371 ? -25.906 10.438 -3.242 1 80.75 371 ARG A C 1
ATOM 2943 O O . ARG A 1 371 ? -24.812 10.984 -3.357 1 80.75 371 ARG A O 1
ATOM 2950 N N . ASP A 1 372 ? -27.078 10.992 -3.289 1 73.06 372 ASP A N 1
ATOM 2951 C CA . ASP A 1 372 ? -27.141 12.367 -3.756 1 73.06 372 ASP A CA 1
ATOM 2952 C C . ASP A 1 372 ? -26.891 13.352 -2.611 1 73.06 372 ASP A C 1
ATOM 2954 O O . ASP A 1 372 ? -26.438 14.469 -2.838 1 73.06 372 ASP A O 1
ATOM 2958 N N . TYR A 1 373 ? -27.25 12.898 -1.416 1 78.94 373 TYR A N 1
ATOM 2959 C CA . TYR A 1 373 ? -27.078 13.82 -0.304 1 78.94 373 TYR A CA 1
ATOM 2960 C C . TYR A 1 373 ? -26.469 13.117 0.9 1 78.94 373 TYR A C 1
ATOM 2962 O O . TYR A 1 373 ? -26.953 12.078 1.339 1 78.94 373 TYR A O 1
ATOM 2970 N N . TRP A 1 374 ? -25.469 13.75 1.352 1 86.38 374 TRP A N 1
ATOM 2971 C CA . TRP A 1 374 ? -24.859 13.305 2.602 1 86.38 374 TRP A CA 1
ATOM 2972 C C . TRP A 1 374 ? -24.078 14.438 3.262 1 86.38 374 TRP A C 1
ATOM 2974 O O . TRP A 1 374 ? -23.594 15.344 2.58 1 86.38 374 TRP A O 1
ATOM 2984 N N . LYS A 1 375 ? -24.078 14.453 4.559 1 87.56 375 LYS A N 1
ATOM 2985 C CA . LYS A 1 375 ? -23.203 15.281 5.395 1 87.56 375 LYS A CA 1
ATOM 2986 C C . LYS A 1 375 ? -22.297 14.422 6.273 1 87.56 375 LYS A C 1
ATOM 2988 O O . LYS A 1 375 ? -22.766 13.492 6.934 1 87.56 375 LYS A O 1
ATOM 2993 N N . LEU A 1 376 ? -21.047 14.742 6.152 1 91.56 376 LEU A N 1
ATOM 2994 C CA . LEU A 1 376 ? -20.078 14.023 6.977 1 91.56 376 LEU A CA 1
ATOM 2995 C C . LEU A 1 376 ? -19.266 14.992 7.824 1 91.56 376 LEU A C 1
ATOM 2997 O O . LEU A 1 376 ? -18.891 16.078 7.363 1 91.56 376 LEU A O 1
ATOM 3001 N N . GLY A 1 377 ? -19.016 14.594 9.062 1 91.25 377 GLY A N 1
ATOM 3002 C CA . GLY A 1 377 ? -18.234 15.445 9.945 1 91.25 377 GLY A CA 1
ATOM 3003 C C . GLY A 1 377 ? -18.156 14.93 11.367 1 91.25 377 GLY A C 1
ATOM 3004 O O . GLY A 1 377 ? -18 13.727 11.594 1 91.25 377 GLY A O 1
ATOM 3005 N N . VAL A 1 378 ? -18.094 15.914 12.25 1 90.12 378 VAL A N 1
ATOM 3006 C CA . VAL A 1 378 ? -18.047 15.586 13.672 1 90.12 378 VAL A CA 1
ATOM 3007 C C . VAL A 1 378 ? -19.094 16.391 14.422 1 90.12 378 VAL A C 1
ATOM 3009 O O . VAL A 1 378 ? -19.484 17.484 13.984 1 90.12 378 VAL A O 1
ATOM 3012 N N . LYS A 1 379 ? -19.562 15.828 15.445 1 85.12 379 LYS A N 1
ATOM 3013 C CA . LYS A 1 379 ? -20.516 16.484 16.344 1 85.12 379 LYS A CA 1
ATOM 3014 C C . LYS A 1 379 ? -19.938 16.641 17.734 1 85.12 379 LYS A C 1
ATOM 3016 O O . LYS A 1 379 ? -19.312 15.719 18.266 1 85.12 379 LYS A O 1
ATOM 3021 N N . ASP A 1 380 ? -20.172 17.906 18.203 1 81.06 380 ASP A N 1
ATOM 3022 C CA . ASP A 1 380 ? -19.812 18.141 19.594 1 81.06 380 ASP A CA 1
ATOM 3023 C C . ASP A 1 380 ? -20.875 17.562 20.547 1 81.06 380 ASP A C 1
ATOM 3025 O O . ASP A 1 380 ? -22.031 17.938 20.484 1 81.06 380 ASP A O 1
ATOM 3029 N N . ASN A 1 381 ? -20.469 16.688 21.391 1 73.25 381 ASN A N 1
ATOM 3030 C CA . ASN A 1 381 ? -21.422 15.961 22.234 1 73.25 381 ASN A CA 1
ATOM 3031 C C . ASN A 1 381 ? -21.922 16.812 23.375 1 73.25 381 ASN A C 1
ATOM 3033 O O . ASN A 1 381 ? -22.906 16.469 24.031 1 73.25 381 ASN A O 1
ATOM 3037 N N . PHE A 1 382 ? -21.281 17.906 23.641 1 65.75 382 PHE A N 1
ATOM 3038 C CA . PHE A 1 382 ? -21.703 18.797 24.719 1 65.75 382 PHE A CA 1
ATOM 3039 C C . PHE A 1 382 ? -22.625 19.891 24.188 1 65.75 382 PHE A C 1
ATOM 3041 O O . PHE A 1 382 ? -23.344 20.531 24.969 1 65.75 382 PHE A O 1
ATOM 3048 N N . LEU A 1 383 ? -22.438 20.109 22.969 1 59.34 383 LEU A N 1
ATOM 3049 C CA . LEU A 1 383 ? -23.188 21.25 22.422 1 59.34 383 LEU A CA 1
ATOM 3050 C C . LEU A 1 383 ? -24.547 20.797 21.891 1 59.34 383 LEU A C 1
ATOM 3052 O O . LEU A 1 383 ? -24.766 19.594 21.688 1 59.34 383 LEU A O 1
ATOM 3056 N N . THR A 1 384 ? -25.5 21.766 21.812 1 54.41 384 THR A N 1
ATOM 3057 C CA . THR A 1 384 ? -26.844 21.531 21.297 1 54.41 384 THR A CA 1
ATOM 3058 C C . THR A 1 384 ? -26.781 21.031 19.844 1 54.41 384 THR A C 1
ATOM 3060 O O . THR A 1 384 ? -25.75 21.156 19.188 1 54.41 384 THR A O 1
ATOM 3063 N N . TYR A 1 385 ? -27.891 20.453 19.328 1 51.97 385 TYR A N 1
ATOM 3064 C CA . TYR A 1 385 ? -28.078 19.703 18.094 1 51.97 385 TYR A CA 1
ATOM 3065 C C . TYR A 1 385 ? -27.453 20.438 16.906 1 51.97 385 TYR A C 1
ATOM 3067 O O . TYR A 1 385 ? -26.969 19.812 15.969 1 51.97 385 TYR A O 1
ATOM 3075 N N . ASN A 1 386 ? -27.297 21.781 17.062 1 50.41 386 ASN A N 1
ATOM 3076 C CA . ASN A 1 386 ? -26.984 22.562 15.859 1 50.41 386 ASN A CA 1
ATOM 3077 C C . ASN A 1 386 ? -25.469 22.75 15.695 1 50.41 386 ASN A C 1
ATOM 3079 O O . ASN A 1 386 ? -25.031 23.391 14.742 1 50.41 386 ASN A O 1
ATOM 3083 N N . ASP A 1 387 ? -24.781 22.078 16.531 1 55.84 387 ASP A N 1
ATOM 3084 C CA . ASP A 1 387 ? -23.375 22.484 16.438 1 55.84 387 ASP A CA 1
ATOM 3085 C C . ASP A 1 387 ? -22.531 21.391 15.805 1 55.84 387 ASP A C 1
ATOM 3087 O O . ASP A 1 387 ? -21.594 20.891 16.422 1 55.84 387 ASP A O 1
ATOM 3091 N N . GLN A 1 388 ? -22.875 20.984 14.562 1 63.47 388 GLN A N 1
ATOM 3092 C CA . GLN A 1 388 ? -22.109 20.031 13.766 1 63.47 388 GLN A CA 1
ATOM 3093 C C . GLN A 1 388 ? -21.203 20.75 12.766 1 63.47 388 GLN A C 1
ATOM 3095 O O . GLN A 1 388 ? -21.547 21.812 12.258 1 63.47 388 GLN A O 1
ATOM 3100 N N . THR A 1 389 ? -19.922 20.344 12.836 1 68.44 389 THR A N 1
ATOM 3101 C CA . THR A 1 389 ? -19.047 20.734 11.734 1 68.44 389 THR A CA 1
ATOM 3102 C C . THR A 1 389 ? -18.984 19.641 10.68 1 68.44 389 THR A C 1
ATOM 3104 O O . THR A 1 389 ? -18.625 18.5 10.977 1 68.44 389 THR A O 1
ATOM 3107 N N . TYR A 1 390 ? -19.5 19.922 9.578 1 72.06 390 TYR A N 1
ATOM 3108 C CA . TYR A 1 390 ? -19.625 18.859 8.586 1 72.06 390 TYR A CA 1
ATOM 3109 C C . TYR A 1 390 ? -19.281 19.359 7.191 1 72.06 390 TYR A C 1
ATOM 3111 O O . TYR A 1 390 ? -19.125 20.578 6.984 1 72.06 390 TYR A O 1
ATOM 3119 N N . PHE A 1 391 ? -18.953 18.375 6.453 1 74.06 391 PHE A N 1
ATOM 3120 C CA . PHE A 1 391 ? -18.828 18.547 5.012 1 74.06 391 PHE A CA 1
ATOM 3121 C C . PHE A 1 391 ? -19.953 17.844 4.273 1 74.06 391 PHE A C 1
ATOM 3123 O O . PHE A 1 391 ? -20.312 16.719 4.598 1 74.06 391 PHE A O 1
ATOM 3130 N N . ALA A 1 392 ? -20.688 18.625 3.461 1 69.62 392 ALA A N 1
ATOM 3131 C CA . ALA A 1 392 ? -21.828 18.078 2.746 1 69.62 392 ALA A CA 1
ATOM 3132 C C . ALA A 1 392 ? -21.547 18 1.246 1 69.62 392 ALA A C 1
ATOM 3134 O O . ALA A 1 392 ? -20.766 18.781 0.712 1 69.62 392 ALA A O 1
ATOM 3135 N N . ASN A 1 393 ? -22.188 16.906 0.764 1 63.69 393 ASN A N 1
ATOM 3136 C CA . ASN A 1 393 ? -22.125 16.812 -0.689 1 63.69 393 ASN A CA 1
ATOM 3137 C C . ASN A 1 393 ? -22.75 18.016 -1.369 1 63.69 393 ASN A C 1
ATOM 3139 O O . ASN A 1 393 ? -23.844 18.453 -0.985 1 63.69 393 ASN A O 1
ATOM 3143 N N . GLY A 1 394 ? -22.016 18.688 -2.33 1 56.56 394 GLY A N 1
ATOM 3144 C CA . GLY A 1 394 ? -22.547 19.844 -3.047 1 56.56 394 GLY A CA 1
ATOM 3145 C C . GLY A 1 394 ? -22.297 21.156 -2.34 1 56.56 394 GLY A C 1
ATOM 3146 O O . GLY A 1 394 ? -22.422 22.219 -2.941 1 56.56 394 GLY A O 1
ATOM 3147 N N . ALA A 1 395 ? -22.422 21.172 -0.979 1 51.41 395 ALA A N 1
ATOM 3148 C CA . ALA A 1 395 ? -22.266 22.469 -0.339 1 51.41 395 ALA A CA 1
ATOM 3149 C C . ALA A 1 395 ? -20.922 23.094 -0.678 1 51.41 395 ALA A C 1
ATOM 3151 O O . ALA A 1 395 ? -20.844 24.25 -1.077 1 51.41 395 ALA A O 1
ATOM 3152 N N . VAL A 1 396 ? -19.875 22.531 -0.157 1 48.91 396 VAL A N 1
ATOM 3153 C CA . VAL A 1 396 ? -18.578 23.203 -0.23 1 48.91 396 VAL A CA 1
ATOM 3154 C C . VAL A 1 396 ? -17.672 22.453 -1.2 1 48.91 396 VAL A C 1
ATOM 3156 O O . VAL A 1 396 ? -16.578 22 -0.821 1 48.91 396 VAL A O 1
ATOM 3159 N N . VAL A 1 397 ? -18.172 21.688 -2.051 1 51.06 397 VAL A N 1
ATOM 3160 C CA . VAL A 1 397 ? -17.188 20.969 -2.879 1 51.06 397 VAL A CA 1
ATOM 3161 C C . VAL A 1 397 ? -16.438 21.969 -3.76 1 51.06 397 VAL A C 1
ATOM 3163 O O . VAL A 1 397 ? -17.062 22.828 -4.398 1 51.06 397 VAL A O 1
ATOM 3166 N N . PRO A 1 398 ? -15.242 22.078 -3.469 1 47.94 398 PRO A N 1
ATOM 3167 C CA . PRO A 1 398 ? -14.555 22.875 -4.484 1 47.94 398 PRO A CA 1
ATOM 3168 C C . PRO A 1 398 ? -15.023 22.562 -5.902 1 47.94 398 PRO A C 1
ATOM 3170 O O . PRO A 1 398 ? -15.414 21.422 -6.191 1 47.94 398 PRO A O 1
ATOM 3173 N N . THR A 1 399 ? -15.5 23.484 -6.566 1 46.72 399 THR A N 1
ATOM 3174 C CA . THR A 1 399 ? -15.961 23.484 -7.949 1 46.72 399 THR A CA 1
ATOM 3175 C C . THR A 1 399 ? -15.219 22.438 -8.773 1 46.72 399 THR A C 1
ATOM 3177 O O . THR A 1 399 ? -15.758 21.922 -9.75 1 46.72 399 THR A O 1
ATOM 3180 N N . ASP A 1 400 ? -14.086 22.172 -8.297 1 49.25 400 ASP A N 1
ATOM 3181 C CA . ASP A 1 400 ? -13.266 21.375 -9.195 1 49.25 400 ASP A CA 1
ATOM 3182 C C . ASP A 1 400 ? -13.453 19.875 -8.945 1 49.25 400 ASP A C 1
ATOM 3184 O O . ASP A 1 400 ? -12.742 19.047 -9.516 1 49.25 400 ASP A O 1
ATOM 3188 N N . LEU A 1 401 ? -14.227 19.656 -7.973 1 56.25 401 LEU A N 1
ATOM 3189 C CA . LEU A 1 401 ? -14.359 18.219 -7.848 1 56.25 401 LEU A CA 1
ATOM 3190 C C . LEU A 1 401 ? -15.227 17.656 -8.969 1 56.25 401 LEU A C 1
ATOM 3192 O O . LEU A 1 401 ? -16.453 17.797 -8.945 1 56.25 401 LEU A O 1
ATOM 3196 N N . GLU A 1 402 ? -14.711 17.547 -10.094 1 58 402 GLU A N 1
ATOM 3197 C CA . GLU A 1 402 ? -15.336 17.016 -11.297 1 58 402 GLU A CA 1
ATOM 3198 C C . GLU A 1 402 ? -15.961 15.648 -11.039 1 58 402 GLU A C 1
ATOM 3200 O O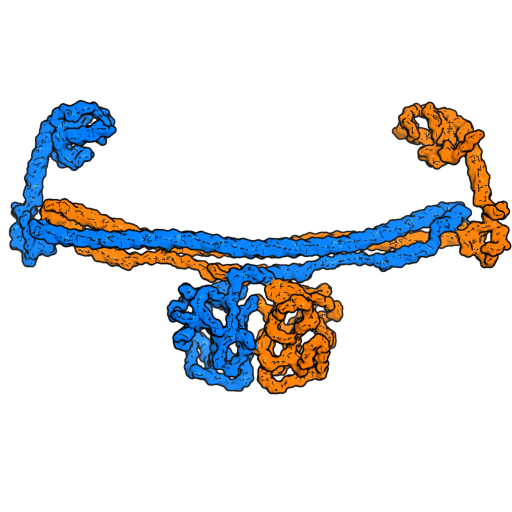 . GLU A 1 402 ? -16.906 15.25 -11.727 1 58 402 GLU A O 1
ATOM 3205 N N . LYS A 1 403 ? -15.469 14.992 -9.945 1 68.38 403 LYS A N 1
ATOM 3206 C CA . LYS A 1 403 ? -15.914 13.609 -9.836 1 68.38 403 LYS A CA 1
ATOM 3207 C C . LYS A 1 403 ? -16.75 13.398 -8.57 1 68.38 403 LYS A C 1
ATOM 3209 O O . LYS A 1 403 ? -16.531 14.07 -7.562 1 68.38 403 LYS A O 1
ATOM 3214 N N . ARG A 1 404 ? -17.844 12.789 -8.719 1 78.12 404 ARG A N 1
ATOM 3215 C CA . ARG A 1 404 ? -18.688 12.391 -7.594 1 78.12 404 ARG A CA 1
ATOM 3216 C C . ARG A 1 404 ? -17.906 11.5 -6.629 1 78.12 404 ARG A C 1
ATOM 3218 O O . ARG A 1 404 ? -17.328 10.492 -7.035 1 78.12 404 ARG A O 1
ATOM 3225 N N . LEU A 1 405 ? -17.859 11.984 -5.348 1 86.25 405 LEU A N 1
ATOM 3226 C CA . LEU A 1 405 ? -17.141 11.234 -4.332 1 86.25 405 LEU A CA 1
ATOM 3227 C C . LEU A 1 405 ? -17.906 9.984 -3.922 1 86.25 405 LEU A C 1
ATOM 3229 O O . LEU A 1 405 ? -19.094 10.055 -3.611 1 86.25 405 LEU A O 1
ATOM 3233 N N . GLN A 1 406 ? -17.234 8.883 -4.008 1 87.06 406 GLN A N 1
ATOM 3234 C CA . GLN A 1 406 ? -17.859 7.637 -3.578 1 87.06 406 GLN A CA 1
ATOM 3235 C C . GLN A 1 406 ? -17.438 7.266 -2.16 1 87.06 406 GLN A C 1
ATOM 3237 O O . GLN A 1 406 ? -18.172 6.602 -1.435 1 87.06 406 GLN A O 1
ATOM 3242 N N . LYS A 1 407 ? -16.25 7.703 -1.846 1 92.44 407 LYS A N 1
ATOM 3243 C CA . LYS A 1 407 ? -15.656 7.461 -0.533 1 92.44 407 LYS A CA 1
ATOM 3244 C C . LYS A 1 407 ? -14.969 8.711 0.002 1 92.44 407 LYS A C 1
ATOM 3246 O O . LYS A 1 407 ? -14.148 9.32 -0.692 1 92.44 407 LYS A O 1
ATOM 3251 N N . VAL A 1 408 ? -15.281 9.016 1.249 1 92.81 408 VAL A N 1
ATOM 3252 C CA . VAL A 1 408 ? -14.742 10.242 1.828 1 92.81 408 VAL A CA 1
ATOM 3253 C C . VAL A 1 408 ? -13.891 9.898 3.051 1 92.81 408 VAL A C 1
ATOM 3255 O O . VAL A 1 408 ? -14.328 9.156 3.932 1 92.81 408 VAL A O 1
ATOM 3258 N N . GLY A 1 409 ? -12.688 10.414 2.992 1 94.12 409 GLY A N 1
ATOM 3259 C CA . GLY A 1 409 ? -11.836 10.32 4.168 1 94.12 409 GLY A CA 1
ATOM 3260 C C . GLY A 1 409 ? -11.93 11.547 5.066 1 94.12 409 GLY A C 1
ATOM 3261 O O . GLY A 1 409 ? -11.984 12.672 4.578 1 94.12 409 GLY A O 1
ATOM 3262 N N . ILE A 1 410 ? -11.953 11.305 6.355 1 94.25 410 ILE A N 1
ATOM 3263 C CA . ILE A 1 410 ? -12.055 12.375 7.336 1 94.25 410 ILE A CA 1
ATOM 3264 C C . ILE A 1 410 ? -10.891 12.297 8.32 1 94.25 410 ILE A C 1
ATOM 3266 O O . ILE A 1 410 ? -10.664 11.25 8.93 1 94.25 410 ILE A O 1
ATOM 3270 N N . TYR A 1 411 ? -10.172 13.367 8.406 1 94.56 411 TYR A N 1
ATOM 3271 C CA . TYR A 1 411 ? -9.062 13.477 9.344 1 94.56 411 TYR A CA 1
ATOM 3272 C C . TYR A 1 411 ? -9.352 14.516 10.414 1 94.56 411 TYR A C 1
ATOM 3274 O O . TYR A 1 411 ? -9.719 15.648 10.102 1 94.56 411 TYR A O 1
ATOM 3282 N N . LEU A 1 412 ? -9.133 14.102 11.672 1 92.56 412 LEU A N 1
ATOM 3283 C CA . LEU A 1 412 ? -9.375 14.992 12.797 1 92.56 412 LEU A CA 1
ATOM 3284 C C . LEU A 1 412 ? -8.148 15.086 13.695 1 92.56 412 LEU A C 1
ATOM 3286 O O . LEU A 1 412 ? -7.602 14.07 14.117 1 92.56 412 LEU A O 1
ATOM 3290 N N . ASN A 1 413 ? -7.711 16.266 13.836 1 91.44 413 ASN A N 1
ATOM 3291 C CA . ASN A 1 413 ? -6.695 16.547 14.844 1 91.44 413 ASN A CA 1
ATOM 3292 C C . ASN A 1 413 ? -7.297 17.25 16.062 1 91.44 413 ASN A C 1
ATOM 3294 O O . ASN A 1 413 ? -7.656 18.422 15.984 1 91.44 413 ASN A O 1
ATOM 3298 N N . CYS A 1 414 ? -7.262 16.656 17.203 1 88.38 414 CYS A N 1
ATOM 3299 C CA . CYS A 1 414 ? -7.945 17.172 18.391 1 88.38 414 CYS A CA 1
ATOM 3300 C C . CYS A 1 414 ? -7.16 18.312 19.016 1 88.38 414 CYS A C 1
ATOM 3302 O O . CYS A 1 414 ? -7.727 19.141 19.734 1 88.38 414 CYS A O 1
ATOM 3304 N N . SER A 1 415 ? -5.941 18.375 18.734 1 85.5 415 SER A N 1
ATOM 3305 C CA . SER A 1 415 ? -5.129 19.453 19.297 1 85.5 415 SER A CA 1
ATOM 3306 C C . SER A 1 415 ? -5.281 20.734 18.484 1 85.5 415 SER A C 1
ATOM 3308 O O . SER A 1 415 ? -5.586 21.797 19.047 1 85.5 415 SER A O 1
ATOM 3310 N N . SER A 1 416 ? -5.141 20.609 17.156 1 84 416 SER A N 1
ATOM 3311 C CA . SER A 1 416 ? -5.258 21.797 16.297 1 84 416 SER A CA 1
ATOM 3312 C C . SER A 1 416 ? -6.719 22.094 15.977 1 84 416 SER A C 1
ATOM 3314 O O . SER A 1 416 ? -7.035 23.172 15.484 1 84 416 SER A O 1
ATOM 3316 N N . LYS A 1 417 ? -7.582 21.125 16.188 1 87.44 417 LYS A N 1
ATOM 3317 C CA . LYS A 1 417 ? -9.016 21.234 15.938 1 87.44 417 LYS A CA 1
ATOM 3318 C C . LYS A 1 417 ? -9.297 21.406 14.445 1 87.44 417 LYS A C 1
ATOM 3320 O O . LYS A 1 417 ? -10.203 22.156 14.062 1 87.44 417 LYS A O 1
ATOM 3325 N N . ASN A 1 418 ? -8.398 20.906 13.727 1 88.88 418 ASN A N 1
ATOM 3326 C CA . ASN A 1 418 ? -8.609 20.906 12.281 1 88.88 418 ASN A CA 1
ATOM 3327 C C . ASN A 1 418 ? -9.312 19.641 11.812 1 88.88 418 ASN A C 1
ATOM 3329 O O . ASN A 1 418 ? -8.984 18.531 12.258 1 88.88 418 ASN A O 1
ATOM 3333 N N . LEU A 1 419 ? -10.375 19.859 10.992 1 91.88 419 LEU A N 1
ATOM 3334 C CA . LEU A 1 419 ? -11.102 18.781 10.336 1 91.88 419 LEU A CA 1
ATOM 3335 C C . LEU A 1 419 ? -10.906 18.828 8.828 1 91.88 419 LEU A C 1
ATOM 3337 O O . LEU A 1 419 ? -11.297 19.812 8.18 1 91.88 419 LEU A O 1
ATOM 3341 N N . SER A 1 420 ? -10.258 17.766 8.352 1 92.06 420 SER A N 1
ATOM 3342 C CA . SER A 1 420 ? -9.961 17.766 6.922 1 92.06 420 SER A CA 1
ATOM 3343 C C . SER A 1 420 ? -10.68 16.625 6.215 1 92.06 420 SER A C 1
ATOM 3345 O O . SER A 1 420 ? -10.828 15.531 6.773 1 92.06 420 SER A O 1
ATOM 3347 N N . PHE A 1 421 ? -11.117 16.875 4.98 1 91.75 421 PHE A N 1
ATOM 3348 C CA . PHE A 1 421 ? -11.82 15.898 4.156 1 91.75 421 PHE A CA 1
ATOM 3349 C C . PHE A 1 421 ? -11.023 15.555 2.908 1 91.75 421 PHE A C 1
ATOM 3351 O O . PHE A 1 421 ? -10.461 16.438 2.262 1 91.75 421 PHE A O 1
ATOM 3358 N N . TYR A 1 422 ? -11.039 14.242 2.631 1 91.25 422 TYR A N 1
ATOM 3359 C CA . TYR A 1 422 ? -10.234 13.758 1.51 1 91.25 422 TYR A CA 1
ATOM 3360 C C . TYR A 1 422 ? -11.07 12.891 0.579 1 91.25 422 TYR A C 1
ATOM 3362 O O . TYR A 1 422 ? -12.039 12.258 1.011 1 91.25 422 TYR A O 1
ATOM 3370 N N . ASP A 1 423 ? -10.703 12.922 -0.739 1 90.81 423 ASP A N 1
ATOM 3371 C CA . ASP A 1 423 ? -11.102 11.82 -1.606 1 90.81 423 ASP A CA 1
ATOM 3372 C C . ASP A 1 423 ? -10.359 10.539 -1.236 1 90.81 423 ASP A C 1
ATOM 3374 O O . ASP A 1 423 ? -9.172 10.398 -1.523 1 90.81 423 ASP A O 1
ATOM 3378 N N . ALA A 1 424 ? -11.078 9.617 -0.679 1 91.69 424 ALA A N 1
ATOM 3379 C CA . ALA A 1 424 ? -10.43 8.445 -0.096 1 91.69 424 ALA A CA 1
ATOM 3380 C C . ALA A 1 424 ? -9.836 7.555 -1.18 1 91.69 424 ALA A C 1
ATOM 3382 O O . ALA A 1 424 ? -9.008 6.688 -0.893 1 91.69 424 ALA A O 1
ATOM 3383 N N . ASP A 1 425 ? -10.18 7.754 -2.4 1 86.56 425 ASP A N 1
ATOM 3384 C CA . ASP A 1 425 ? -9.672 6.926 -3.49 1 86.56 425 ASP A CA 1
ATOM 3385 C C . ASP A 1 425 ? -8.234 7.312 -3.844 1 86.56 425 ASP A C 1
ATOM 3387 O O . ASP A 1 425 ? -7.434 6.457 -4.227 1 86.56 425 ASP A O 1
ATOM 3391 N N . ASN A 1 426 ? -7.961 8.562 -3.672 1 86.81 426 ASN A N 1
ATOM 3392 C CA . ASN A 1 426 ? -6.625 9 -4.066 1 86.81 426 ASN A CA 1
ATOM 3393 C C . ASN A 1 426 ? -5.996 9.906 -3.01 1 86.81 426 ASN A C 1
ATOM 3395 O O . ASN A 1 426 ? -4.891 10.422 -3.205 1 86.81 426 ASN A O 1
ATOM 3399 N N . MET A 1 427 ? -6.684 10.188 -1.971 1 90.44 427 MET A N 1
ATOM 3400 C CA . MET A 1 427 ? -6.234 10.93 -0.795 1 90.44 427 MET A CA 1
ATOM 3401 C C . MET A 1 427 ? -5.98 12.391 -1.137 1 90.44 427 MET A C 1
ATOM 3403 O O . MET A 1 427 ? -5.195 13.062 -0.468 1 90.44 427 MET A O 1
ATOM 3407 N N . THR A 1 428 ? -6.676 12.852 -2.133 1 88.75 428 THR A N 1
ATOM 3408 C CA . THR A 1 428 ? -6.625 14.281 -2.447 1 88.75 428 THR A CA 1
ATOM 3409 C C . THR A 1 428 ? -7.426 15.086 -1.428 1 88.75 428 THR A C 1
ATOM 3411 O O . THR A 1 428 ? -8.555 14.719 -1.092 1 88.75 428 THR A O 1
ATOM 3414 N N . LEU A 1 429 ? -6.82 16.141 -0.966 1 89.62 429 LEU A N 1
ATOM 3415 C CA . LEU A 1 429 ? -7.496 17 0.002 1 89.62 429 LEU A CA 1
ATOM 3416 C C . LEU A 1 429 ? -8.625 17.781 -0.659 1 89.62 429 LEU A C 1
ATOM 3418 O O . LEU A 1 429 ? -8.43 18.406 -1.704 1 89.62 429 LEU A O 1
ATOM 3422 N N . ILE A 1 430 ? -9.75 17.766 0.01 1 87.75 430 ILE A N 1
ATOM 3423 C CA . ILE A 1 430 ? -10.914 18.453 -0.528 1 87.75 430 ILE A CA 1
ATOM 3424 C C . ILE A 1 430 ? -11.125 19.781 0.213 1 87.75 430 ILE A C 1
ATOM 3426 O O . ILE A 1 430 ? -11.234 20.844 -0.41 1 87.75 430 ILE A O 1
ATOM 3430 N N . HIS A 1 431 ? -11.172 19.625 1.536 1 87.31 431 HIS A N 1
ATOM 3431 C CA . HIS A 1 431 ? -11.484 20.781 2.359 1 87.31 431 HIS A CA 1
ATOM 3432 C C . HIS A 1 431 ? -11 20.594 3.791 1 87.31 431 HIS A C 1
ATOM 3434 O O . HIS A 1 431 ? -10.953 19.469 4.293 1 87.31 431 HIS A O 1
ATOM 3440 N N . THR A 1 432 ? -10.609 21.719 4.355 1 88.94 432 THR A N 1
ATOM 3441 C CA . THR A 1 432 ? -10.25 21.734 5.77 1 88.94 432 THR A CA 1
ATOM 3442 C C . THR A 1 432 ? -11.039 22.797 6.523 1 88.94 432 THR A C 1
ATOM 3444 O O . THR A 1 432 ? -11.203 23.922 6.031 1 88.94 432 THR A O 1
ATOM 3447 N N . MET A 1 433 ? -11.539 22.391 7.668 1 86.94 433 MET A N 1
ATOM 3448 C CA . MET A 1 433 ? -12.289 23.312 8.508 1 86.94 433 MET A CA 1
ATOM 3449 C C . MET A 1 433 ? -11.703 23.375 9.914 1 86.94 433 MET A C 1
ATOM 3451 O O . MET A 1 433 ? -11.203 22.375 10.422 1 86.94 433 MET A O 1
ATOM 3455 N N . ASN A 1 434 ? -11.789 24.594 10.445 1 85.75 434 ASN A N 1
ATOM 3456 C CA . ASN A 1 434 ? -11.383 24.766 11.836 1 85.75 434 ASN A CA 1
ATOM 3457 C C . ASN A 1 434 ? -12.562 24.625 12.789 1 85.75 434 ASN A C 1
ATOM 3459 O O . ASN A 1 434 ? -13.602 25.25 12.594 1 85.75 434 ASN A O 1
ATOM 3463 N N . CYS A 1 435 ? -12.391 23.75 13.719 1 82.38 435 CYS A N 1
ATOM 3464 C CA . CYS A 1 435 ? -13.453 23.469 14.672 1 82.38 435 CYS A CA 1
ATOM 3465 C C . CYS A 1 435 ? -13.141 24.062 16.047 1 82.38 435 CYS A C 1
ATOM 3467 O O . CYS A 1 435 ? -13.305 23.391 17.062 1 82.38 435 CYS A O 1
ATOM 3469 N N . ASP A 1 436 ? -12.742 25.266 16.078 1 80.75 436 ASP A N 1
ATOM 3470 C CA . ASP A 1 436 ? -12.359 25.906 17.328 1 80.75 436 ASP A CA 1
ATOM 3471 C C . ASP A 1 436 ? -13.539 25.969 18.297 1 80.75 436 ASP A C 1
ATOM 3473 O O . ASP A 1 436 ? -13.352 26.016 19.516 1 80.75 436 ASP A O 1
ATOM 3477 N N . HIS A 1 437 ? -14.68 25.922 17.797 1 76.75 437 HIS A N 1
ATOM 3478 C CA . HIS A 1 437 ? -15.875 26.047 18.625 1 76.75 437 HIS A CA 1
ATOM 3479 C C . HIS A 1 437 ? -16.141 24.75 19.406 1 76.75 437 HIS A C 1
ATOM 3481 O O . HIS A 1 437 ? -16.938 24.75 20.344 1 76.75 437 HIS A O 1
ATOM 3487 N N . MET A 1 438 ? -15.445 23.719 19.016 1 77 438 MET A N 1
ATOM 3488 C CA . MET A 1 438 ? -15.68 22.438 19.688 1 77 438 MET A CA 1
ATOM 3489 C C . MET A 1 438 ? -14.914 22.375 21.016 1 77 438 MET A C 1
ATOM 3491 O O . MET A 1 438 ? -13.703 22.578 21.047 1 77 438 MET A O 1
ATOM 3495 N N . THR A 1 439 ? -15.594 22.219 22.125 1 74.5 439 THR A N 1
ATOM 3496 C CA . THR A 1 439 ? -14.984 22.297 23.453 1 74.5 439 THR A CA 1
ATOM 3497 C C . THR A 1 439 ? -14.922 20.906 24.094 1 74.5 439 THR A C 1
ATOM 3499 O O . THR A 1 439 ? -14.125 20.672 25 1 74.5 439 THR A O 1
ATOM 3502 N N . GLY A 1 440 ? -15.766 19.969 23.656 1 76 440 GLY A N 1
ATOM 3503 C CA . GLY A 1 440 ? -15.805 18.656 24.281 1 76 440 GLY A CA 1
ATOM 3504 C C . GLY A 1 440 ? -15.445 17.531 23.344 1 76 440 GLY A C 1
ATOM 3505 O O . GLY A 1 440 ? -14.859 17.766 22.281 1 76 440 GLY A O 1
ATOM 3506 N N . PRO A 1 441 ? -15.695 16.312 23.938 1 86.38 441 PRO A N 1
ATOM 3507 C CA . PRO A 1 441 ? -15.523 15.141 23.078 1 86.38 441 PRO A CA 1
ATOM 3508 C C . PRO A 1 441 ? -16.422 15.18 21.844 1 86.38 441 PRO A C 1
ATOM 3510 O O . PRO A 1 441 ? -17.547 15.695 21.906 1 86.38 441 PRO A O 1
ATOM 3513 N N . VAL A 1 442 ? -15.734 14.75 20.797 1 89.75 442 VAL A N 1
ATOM 3514 C CA . VAL A 1 442 ? -16.5 14.789 19.562 1 89.75 442 VAL A CA 1
ATOM 3515 C C . VAL A 1 442 ? -16.75 13.367 19.062 1 89.75 442 VAL A C 1
ATOM 3517 O O . VAL A 1 442 ? -16.031 12.438 19.422 1 89.75 442 VAL A O 1
ATOM 3520 N N . SER A 1 443 ? -17.844 13.219 18.297 1 90.75 443 SER A N 1
ATOM 3521 C CA . SER A 1 443 ? -18.188 11.961 17.656 1 90.75 443 SER A CA 1
ATOM 3522 C C . SER A 1 443 ? -18.281 12.125 16.141 1 90.75 443 SER A C 1
ATOM 3524 O O . SER A 1 443 ? -18.625 13.203 15.648 1 90.75 443 SER A O 1
ATOM 3526 N N . ALA A 1 444 ? -17.844 11.055 15.469 1 92.56 444 ALA A N 1
ATOM 3527 C CA . ALA A 1 444 ? -18.078 11.086 14.023 1 92.56 444 ALA A CA 1
ATOM 3528 C C . ALA A 1 444 ? -19.562 11.234 13.711 1 92.56 444 ALA A C 1
ATOM 3530 O O . ALA A 1 444 ? -20.406 10.664 14.406 1 92.56 444 ALA A O 1
ATOM 3531 N N . TYR A 1 445 ? -19.828 11.977 12.664 1 89.75 445 TYR A N 1
ATOM 3532 C CA . TYR A 1 445 ? -21.203 12.336 12.328 1 89.75 445 TYR A CA 1
ATOM 3533 C C . TYR A 1 445 ? -21.5 12.039 10.859 1 89.75 445 TYR A C 1
ATOM 3535 O O . TYR A 1 445 ? -20.688 12.328 9.984 1 89.75 445 TYR A O 1
ATOM 3543 N N . ILE A 1 446 ? -22.641 11.359 10.633 1 90.38 446 ILE A N 1
ATOM 3544 C CA . ILE A 1 446 ? -23.141 11.078 9.289 1 90.38 446 ILE A CA 1
ATOM 3545 C C . ILE A 1 446 ? -24.609 11.484 9.18 1 90.38 446 ILE A C 1
ATOM 3547 O O . ILE A 1 446 ? -25.406 11.156 10.062 1 90.38 446 ILE A O 1
ATOM 3551 N N . SER A 1 447 ? -24.906 12.242 8.172 1 86.38 447 SER A N 1
ATOM 3552 C CA . SER A 1 447 ? -26.297 12.594 7.887 1 86.38 447 SER A CA 1
ATOM 3553 C C . SER A 1 447 ? -26.641 12.312 6.43 1 86.38 447 SER A C 1
ATOM 3555 O O . SER A 1 447 ? -25.922 12.727 5.52 1 86.38 447 SER A O 1
ATOM 3557 N N . ILE A 1 448 ? -27.719 11.578 6.242 1 85 448 ILE A N 1
ATOM 3558 C CA . ILE A 1 448 ? -28.141 11.266 4.879 1 85 448 ILE A CA 1
ATOM 3559 C C . ILE A 1 448 ? -29.641 11.539 4.73 1 85 448 ILE A C 1
ATOM 3561 O O . ILE A 1 448 ? -30.359 11.641 5.723 1 85 448 ILE A O 1
ATOM 3565 N N . GLN A 1 449 ? -29.938 11.664 3.49 1 80.81 449 GLN A N 1
ATOM 3566 C CA . GLN A 1 449 ? -31.359 11.812 3.188 1 80.81 449 GLN A CA 1
ATOM 3567 C C . GLN A 1 449 ? -32.031 10.445 3.023 1 80.81 449 GLN A C 1
ATOM 3569 O O . GLN A 1 449 ? -31.484 9.562 2.354 1 80.81 449 GLN A O 1
ATOM 3574 N N . TYR A 1 450 ? -33.156 10.367 3.707 1 79.81 450 TYR A N 1
ATOM 3575 C CA . TYR A 1 450 ? -33.875 9.125 3.541 1 79.81 450 TYR A CA 1
ATOM 3576 C C . TYR A 1 450 ? -34.438 8.992 2.121 1 79.81 450 TYR A C 1
ATOM 3578 O O . TYR A 1 450 ? -35.031 9.93 1.59 1 79.81 450 TYR A O 1
ATOM 3586 N N . ASN A 1 451 ? -34.156 8 1.516 1 77.75 451 ASN A N 1
ATOM 3587 C CA . ASN A 1 451 ? -34.625 7.621 0.194 1 77.75 451 ASN A CA 1
ATOM 3588 C C . ASN A 1 451 ? -34.938 6.129 0.121 1 77.75 451 ASN A C 1
ATOM 3590 O O . ASN A 1 451 ? -34.031 5.297 0.141 1 77.75 451 ASN A O 1
ATOM 3594 N N . GLN A 1 452 ? -36.219 5.84 0.022 1 74.81 452 GLN A N 1
ATOM 3595 C CA . GLN A 1 452 ? -36.656 4.453 0.04 1 74.81 452 GLN A CA 1
ATOM 3596 C C . GLN A 1 452 ? -36.125 3.676 -1.149 1 74.81 452 GLN A C 1
ATOM 3598 O O . GLN A 1 452 ? -35.906 2.463 -1.063 1 74.81 452 GLN A O 1
ATOM 3603 N N . SER A 1 453 ? -35.875 4.355 -2.199 1 76.62 453 SER A N 1
ATOM 3604 C CA . SER A 1 453 ? -35.406 3.686 -3.418 1 76.62 453 SER A CA 1
ATOM 3605 C C . SER A 1 453 ? -33.906 3.488 -3.416 1 76.62 453 SER A C 1
ATOM 3607 O O . SER A 1 453 ? -33.375 2.705 -4.207 1 76.62 453 SER A O 1
ATOM 3609 N N . ASP A 1 454 ? -33.281 4.184 -2.529 1 82.69 454 ASP A N 1
ATOM 3610 C CA . ASP A 1 454 ? -31.828 4.043 -2.445 1 82.69 454 ASP A CA 1
ATOM 3611 C C . ASP A 1 454 ? -31.438 2.953 -1.447 1 82.69 454 ASP A C 1
ATOM 3613 O O . ASP A 1 454 ? -31.453 3.182 -0.235 1 82.69 454 ASP A O 1
ATOM 3617 N N . ARG A 1 455 ? -31 1.873 -1.968 1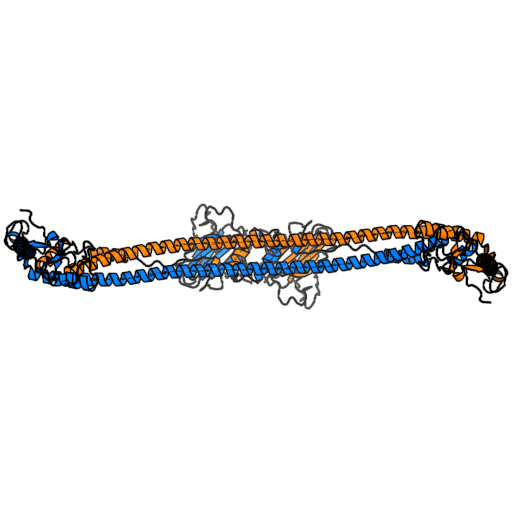 84.06 455 ARG A N 1
ATOM 3618 C CA . ARG A 1 455 ? -30.672 0.729 -1.124 1 84.06 455 ARG A CA 1
ATOM 3619 C C . ARG A 1 455 ? -29.156 0.623 -0.915 1 84.06 455 ARG A C 1
ATOM 3621 O O . ARG A 1 455 ? -28.672 -0.361 -0.354 1 84.06 455 ARG A O 1
ATOM 3628 N N . ASN A 1 456 ? -28.469 1.605 -1.416 1 87.12 456 ASN A N 1
ATOM 3629 C CA . ASN A 1 456 ? -27.031 1.571 -1.188 1 87.12 456 ASN A CA 1
ATOM 3630 C C . ASN A 1 456 ? -26.672 1.881 0.267 1 87.12 456 ASN A C 1
ATOM 3632 O O . ASN A 1 456 ? -27.141 2.885 0.817 1 87.12 456 ASN A O 1
ATOM 3636 N N . PRO A 1 457 ? -25.859 1.062 0.769 1 89.56 457 PRO A N 1
ATOM 3637 C CA . PRO A 1 457 ? -25.5 1.323 2.162 1 89.56 457 PRO A CA 1
ATOM 3638 C C . PRO A 1 457 ? -24.422 2.41 2.295 1 89.56 457 PRO A C 1
ATOM 3640 O O . PRO A 1 457 ? -23.641 2.617 1.375 1 89.56 457 PRO A O 1
ATOM 3643 N N . VAL A 1 458 ? -24.562 3.166 3.365 1 91.69 458 VAL A N 1
ATOM 3644 C CA . VAL A 1 458 ? -23.422 3.969 3.822 1 91.69 458 VAL A CA 1
ATOM 3645 C C . VAL A 1 458 ? -22.578 3.152 4.785 1 91.69 458 VAL A C 1
ATOM 3647 O O . VAL A 1 458 ? -23.078 2.631 5.785 1 91.69 458 VAL A O 1
ATOM 3650 N N . THR A 1 459 ? -21.266 3.041 4.465 1 92.94 459 THR A N 1
ATOM 3651 C CA . THR A 1 459 ? -20.453 2.086 5.211 1 92.94 459 THR A CA 1
ATOM 3652 C C . THR A 1 459 ? -19.172 2.742 5.719 1 92.94 459 THR A C 1
ATOM 3654 O O . THR A 1 459 ? -18.484 3.447 4.973 1 92.94 459 THR A O 1
ATOM 3657 N N . VAL A 1 460 ? -18.906 2.514 7.004 1 92.88 460 VAL A N 1
ATOM 3658 C CA . VAL A 1 460 ? -17.594 2.854 7.531 1 92.88 460 VAL A CA 1
ATOM 3659 C C . VAL A 1 460 ? -16.562 1.818 7.07 1 92.88 460 VAL A C 1
ATOM 3661 O O . VAL A 1 460 ? -16.719 0.623 7.324 1 92.88 460 VAL A O 1
ATOM 3664 N N . CYS A 1 461 ? -15.492 2.289 6.48 1 90.75 461 CYS A N 1
ATOM 3665 C CA . CYS A 1 461 ? -14.531 1.375 5.879 1 90.75 461 CYS A CA 1
ATOM 3666 C C . CYS A 1 461 ? -13.492 0.925 6.898 1 90.75 461 CYS A C 1
ATOM 3668 O O . CYS A 1 461 ? -12.883 1.754 7.574 1 90.75 461 CYS A O 1
ATOM 3670 N N . TRP A 1 462 ? -13.352 -0.414 6.988 1 85 462 TRP A N 1
ATOM 3671 C CA . TRP A 1 462 ? -12.297 -1 7.809 1 85 462 TRP A CA 1
ATOM 3672 C C . TRP A 1 462 ? -11.32 -1.797 6.949 1 85 462 TRP A C 1
ATOM 3674 O O . TRP A 1 462 ? -11.719 -2.736 6.254 1 85 462 TRP A O 1
ATOM 3684 N N . TYR A 1 463 ? -10.133 -1.286 6.938 1 83.06 463 TYR A N 1
ATOM 3685 C CA . TYR A 1 463 ? -9.125 -1.999 6.156 1 83.06 463 TYR A CA 1
ATOM 3686 C C . TYR A 1 463 ? -8.461 -3.086 6.988 1 83.06 463 TYR A C 1
ATOM 3688 O O . TYR A 1 463 ? -8.32 -2.949 8.203 1 83.06 463 TYR A O 1
ATOM 3696 N N . MET B 1 1 ? 58.062 -78.625 -24.703 1 29.08 1 MET B N 1
ATOM 3697 C CA . MET B 1 1 ? 58.094 -77.688 -25.828 1 29.08 1 MET B CA 1
ATOM 3698 C C . MET B 1 1 ? 57.094 -76.562 -25.641 1 29.08 1 MET B C 1
ATOM 3700 O O . MET B 1 1 ? 55.938 -76.812 -25.359 1 29.08 1 MET B O 1
ATOM 3704 N N . ALA B 1 2 ? 57.375 -75.5 -25.141 1 42.25 2 ALA B N 1
ATOM 3705 C CA . ALA B 1 2 ? 56.5 -74.375 -24.781 1 42.25 2 ALA B CA 1
ATOM 3706 C C . ALA B 1 2 ? 55.562 -74.062 -25.953 1 42.25 2 ALA B C 1
ATOM 3708 O O . ALA B 1 2 ? 56.031 -73.812 -27.062 1 42.25 2 ALA B O 1
ATOM 3709 N N . SER B 1 3 ? 54.219 -74.5 -26.062 1 47.59 3 SER B N 1
ATOM 3710 C CA . SER B 1 3 ? 53.188 -74.25 -27.047 1 47.59 3 SER B CA 1
ATOM 3711 C C . SER B 1 3 ? 52.906 -72.75 -27.156 1 47.59 3 SER B C 1
ATOM 3713 O O . SER B 1 3 ? 52.719 -72.062 -26.141 1 47.59 3 SER B O 1
ATOM 3715 N N . ALA B 1 4 ? 53.25 -72.125 -28.109 1 55.69 4 ALA B N 1
ATOM 3716 C CA . ALA B 1 4 ? 52.969 -70.75 -28.375 1 55.69 4 ALA B CA 1
ATOM 3717 C C . ALA B 1 4 ? 51.438 -70.5 -28.438 1 55.69 4 ALA B C 1
ATOM 3719 O O . ALA B 1 4 ? 50.719 -71.188 -29.141 1 55.69 4 ALA B O 1
ATOM 3720 N N . SER B 1 5 ? 50.781 -69.75 -27.438 1 62.38 5 SER B N 1
ATOM 3721 C CA . SER B 1 5 ? 49.375 -69.375 -27.406 1 62.38 5 SER B CA 1
ATOM 3722 C C . SER B 1 5 ? 49.031 -68.5 -28.594 1 62.38 5 SER B C 1
ATOM 3724 O O . SER B 1 5 ? 49.906 -67.875 -29.172 1 62.38 5 SER B O 1
ATOM 3726 N N . TYR B 1 6 ? 47.75 -68.562 -29.078 1 66.31 6 TYR B N 1
ATOM 3727 C CA . TYR B 1 6 ? 47.219 -67.688 -30.141 1 66.31 6 TYR B CA 1
ATOM 3728 C C . TYR B 1 6 ? 47.562 -66.25 -29.891 1 66.31 6 TYR B C 1
ATOM 3730 O O . TYR B 1 6 ? 47.875 -65.5 -30.844 1 66.31 6 TYR B O 1
ATOM 3738 N N . GLU B 1 7 ? 47.688 -65.812 -28.688 1 72.38 7 GLU B N 1
ATOM 3739 C CA . GLU B 1 7 ? 48 -64.438 -28.328 1 72.38 7 GLU B CA 1
ATOM 3740 C C . GLU B 1 7 ? 49.469 -64.125 -28.625 1 72.38 7 GLU B C 1
ATOM 3742 O O . GLU B 1 7 ? 49.812 -63 -29.031 1 72.38 7 GLU B O 1
ATOM 3747 N N . ASP B 1 8 ? 50.25 -65.125 -28.625 1 74.81 8 ASP B N 1
ATOM 3748 C CA . ASP B 1 8 ? 51.688 -64.938 -28.844 1 74.81 8 ASP B CA 1
ATOM 3749 C C . ASP B 1 8 ? 52 -64.812 -30.328 1 74.81 8 ASP B C 1
ATOM 3751 O O . ASP B 1 8 ? 53.094 -64.375 -30.703 1 74.81 8 ASP B O 1
ATOM 3755 N N . LEU B 1 9 ? 51.031 -65.312 -31.078 1 77.31 9 LEU B N 1
ATOM 3756 C CA . LEU B 1 9 ? 51.281 -65.312 -32.531 1 77.31 9 LEU B CA 1
ATOM 3757 C C . LEU B 1 9 ? 50.438 -64.25 -33.219 1 77.31 9 LEU B C 1
ATOM 3759 O O . LEU B 1 9 ? 50.281 -64.312 -34.438 1 77.31 9 LEU B O 1
ATOM 3763 N N . THR B 1 10 ? 49.969 -63.344 -32.469 1 80.62 10 THR B N 1
ATOM 3764 C CA . THR B 1 10 ? 49.156 -62.25 -32.969 1 80.62 10 THR B CA 1
ATOM 3765 C C . THR B 1 10 ? 49.969 -60.969 -33.031 1 80.62 10 THR B C 1
ATOM 3767 O O . THR B 1 10 ? 50.719 -60.656 -32.125 1 80.62 10 THR B O 1
ATOM 3770 N N . CYS B 1 11 ? 49.844 -60.312 -34.156 1 85.12 11 CYS B N 1
ATOM 3771 C CA . CYS B 1 11 ? 50.5 -59.062 -34.375 1 85.12 11 CYS B CA 1
ATOM 3772 C C . CYS B 1 11 ? 49.906 -57.969 -33.5 1 85.12 11 CYS B C 1
ATOM 3774 O O . CYS B 1 11 ? 48.688 -57.781 -33.438 1 85.12 11 CYS B O 1
ATOM 3776 N N . SER B 1 12 ? 50.656 -57.156 -32.781 1 81.69 12 SER B N 1
ATOM 3777 C CA . SER B 1 12 ? 50.188 -56.125 -31.859 1 81.69 12 SER B CA 1
ATOM 3778 C C . SER B 1 12 ? 49.625 -54.938 -32.594 1 81.69 12 SER B C 1
ATOM 3780 O O . SER B 1 12 ? 48.938 -54.094 -32 1 81.69 12 SER B O 1
ATOM 3782 N N . VAL B 1 13 ? 49.875 -54.938 -33.938 1 84.31 13 VAL B N 1
ATOM 3783 C CA . VAL B 1 13 ? 49.406 -53.812 -34.719 1 84.31 13 VAL B CA 1
ATOM 3784 C C . VAL B 1 13 ? 48.062 -54.125 -35.375 1 84.31 13 VAL B C 1
ATOM 3786 O O . VAL B 1 13 ? 47.094 -53.375 -35.219 1 84.31 13 VAL B O 1
ATOM 3789 N N . CYS B 1 14 ? 48 -55.312 -36.062 1 79.81 14 CYS B N 1
ATOM 3790 C CA . CYS B 1 14 ? 46.75 -55.656 -36.75 1 79.81 14 CYS B CA 1
ATOM 3791 C C . CYS B 1 14 ? 45.906 -56.594 -35.938 1 79.81 14 CYS B C 1
ATOM 3793 O O . CYS B 1 14 ? 44.75 -56.875 -36.281 1 79.81 14 CYS B O 1
ATOM 3795 N N . LEU B 1 15 ? 46.406 -57.125 -34.844 1 81.5 15 LEU B N 1
ATOM 3796 C CA . LEU B 1 15 ? 45.781 -58 -33.875 1 81.5 15 LEU B CA 1
ATOM 3797 C C . LEU B 1 15 ? 45.281 -59.281 -34.562 1 81.5 15 LEU B C 1
ATOM 3799 O O . LEU B 1 15 ? 44.344 -59.906 -34.094 1 81.5 15 LEU B O 1
ATOM 3803 N N . THR B 1 16 ? 45.812 -59.656 -35.688 1 82 16 THR B N 1
ATOM 3804 C CA . THR B 1 16 ? 45.594 -60.938 -36.344 1 82 16 THR B CA 1
ATOM 3805 C C . THR B 1 16 ? 46.844 -61.812 -36.281 1 82 16 THR B C 1
ATOM 3807 O O . THR B 1 16 ? 47.906 -61.312 -35.875 1 82 16 THR B O 1
ATOM 3810 N N . LEU B 1 17 ? 46.625 -63.031 -36.625 1 79.69 17 LEU B N 1
ATOM 3811 C CA . LEU B 1 17 ? 47.812 -63.906 -36.75 1 79.69 17 LEU B CA 1
ATOM 3812 C C . LEU B 1 17 ? 48.812 -63.312 -37.75 1 79.69 17 LEU B C 1
ATOM 3814 O O . LEU B 1 17 ? 48.406 -62.75 -38.781 1 79.69 17 LEU B O 1
ATOM 3818 N N . PHE B 1 18 ? 50.125 -63.438 -37.438 1 81.31 18 PHE B N 1
ATOM 3819 C CA . PHE B 1 18 ? 51.188 -62.844 -38.25 1 81.31 18 PHE B CA 1
ATOM 3820 C C . PHE B 1 18 ? 51.062 -63.281 -39.719 1 81.31 18 PHE B C 1
ATOM 3822 O O . PHE B 1 18 ? 50.812 -64.438 -40 1 81.31 18 PHE B O 1
ATOM 3829 N N . THR B 1 19 ? 50.906 -62.344 -40.562 1 85.12 19 THR B N 1
ATOM 3830 C CA . THR B 1 19 ? 51.031 -62.531 -42 1 85.12 19 THR B CA 1
ATOM 3831 C C . THR B 1 19 ? 52.375 -62.031 -42.5 1 85.12 19 THR B C 1
ATOM 3833 O O . THR B 1 19 ? 52.625 -60.812 -42.438 1 85.12 19 THR B O 1
ATOM 3836 N N . ASP B 1 20 ? 53.25 -63.031 -42.938 1 86.19 20 ASP B N 1
ATOM 3837 C CA . ASP B 1 20 ? 54.625 -62.719 -43.344 1 86.19 20 ASP B CA 1
ATOM 3838 C C . ASP B 1 20 ? 55.375 -62 -42.25 1 86.19 20 ASP B C 1
ATOM 3840 O O . ASP B 1 20 ? 55.688 -60.781 -42.344 1 86.19 20 ASP B O 1
ATOM 3844 N N . PRO B 1 21 ? 55.562 -62.688 -41.125 1 87.5 21 PRO B N 1
ATOM 3845 C CA . PRO B 1 21 ? 56.156 -62.031 -39.938 1 87.5 21 PRO B CA 1
ATOM 3846 C C . PRO B 1 21 ? 57.594 -61.656 -40.156 1 87.5 21 PRO B C 1
ATOM 3848 O O . PRO B 1 21 ? 58.375 -62.406 -40.75 1 87.5 21 PRO B O 1
ATOM 3851 N N . VAL B 1 22 ? 57.938 -60.438 -39.656 1 87.31 22 VAL B N 1
ATOM 3852 C CA . VAL B 1 22 ? 59.281 -59.906 -39.656 1 87.31 22 VAL B CA 1
ATOM 3853 C C . VAL B 1 22 ? 59.719 -59.562 -38.219 1 87.31 22 VAL B C 1
ATOM 3855 O O . VAL B 1 22 ? 58.969 -58.938 -37.5 1 87.31 22 VAL B O 1
ATOM 3858 N N . THR B 1 23 ? 60.875 -60.125 -37.812 1 83.69 23 THR B N 1
ATOM 3859 C CA . THR B 1 23 ? 61.438 -59.812 -36.5 1 83.69 23 THR B CA 1
ATOM 3860 C C . THR B 1 23 ? 62.375 -58.625 -36.594 1 83.69 23 THR B C 1
ATOM 3862 O O . THR B 1 23 ? 63.344 -58.656 -37.344 1 83.69 23 THR B O 1
ATOM 3865 N N . LEU B 1 24 ? 62.062 -57.656 -35.781 1 83.56 24 LEU B N 1
ATOM 3866 C CA . LEU B 1 24 ? 62.875 -56.438 -35.75 1 83.56 24 LEU B CA 1
ATOM 3867 C C . LEU B 1 24 ? 64.125 -56.656 -34.938 1 83.56 24 LEU B C 1
ATOM 3869 O O . LEU B 1 24 ? 64.25 -57.688 -34.25 1 83.56 24 LEU B O 1
ATOM 3873 N N . LEU B 1 25 ? 65.125 -55.625 -35.062 1 82.5 25 LEU B N 1
ATOM 3874 C CA . LEU B 1 25 ? 66.438 -55.719 -34.344 1 82.5 25 LEU B CA 1
ATOM 3875 C C . LEU B 1 25 ? 66.188 -55.656 -32.844 1 82.5 25 LEU B C 1
ATOM 3877 O O . LEU B 1 25 ? 67 -56.188 -32.062 1 82.5 25 LEU B O 1
ATOM 3881 N N . CYS B 1 26 ? 65 -55.125 -32.438 1 81.81 26 CYS B N 1
ATOM 3882 C CA . CYS B 1 26 ? 64.688 -55.062 -31.031 1 81.81 26 CYS B CA 1
ATOM 3883 C C . CYS B 1 26 ? 64.188 -56.375 -30.5 1 81.81 26 CYS B C 1
ATOM 3885 O O . CYS B 1 26 ? 63.969 -56.531 -29.297 1 81.81 26 CYS B O 1
ATOM 3887 N N . GLY B 1 27 ? 63.812 -57.344 -31.391 1 83.81 27 GLY B N 1
ATOM 3888 C CA . GLY B 1 27 ? 63.344 -58.656 -30.984 1 83.81 27 GLY B CA 1
ATOM 3889 C C . GLY B 1 27 ? 61.844 -58.844 -31.156 1 83.81 27 GLY B C 1
ATOM 3890 O O . GLY B 1 27 ? 61.344 -59.969 -31.047 1 83.81 27 GLY B O 1
ATOM 3891 N N . HIS B 1 28 ? 61.156 -57.75 -31.453 1 84.38 28 HIS B N 1
ATOM 3892 C CA . HIS B 1 28 ? 59.719 -57.875 -31.641 1 84.38 28 HIS B CA 1
ATOM 3893 C C . HIS B 1 28 ? 59.375 -58.25 -33.062 1 84.38 28 HIS B C 1
ATOM 3895 O O . HIS B 1 28 ? 60.094 -57.844 -34 1 84.38 28 HIS B O 1
ATOM 3901 N N . ALA B 1 29 ? 58.25 -59.062 -33.188 1 87.12 29 ALA B N 1
ATOM 3902 C CA . ALA B 1 29 ? 57.812 -59.438 -34.5 1 87.12 29 ALA B CA 1
ATOM 3903 C C . ALA B 1 29 ? 56.5 -58.781 -34.875 1 87.12 29 ALA B C 1
ATOM 3905 O O . ALA B 1 29 ? 55.625 -58.625 -34 1 87.12 29 ALA B O 1
ATOM 3906 N N . LEU B 1 30 ? 56.375 -58.281 -36.156 1 88.62 30 LEU B N 1
ATOM 3907 C CA . LEU B 1 30 ? 55.188 -57.719 -36.75 1 88.62 30 LEU B CA 1
ATOM 3908 C C . LEU B 1 30 ? 54.969 -58.25 -38.188 1 88.62 30 LEU B C 1
ATOM 3910 O O . LEU B 1 30 ? 55.906 -58.75 -38.781 1 88.62 30 LEU B O 1
ATOM 3914 N N . CYS B 1 31 ? 53.656 -58.156 -38.656 1 87.81 31 CYS B N 1
ATOM 3915 C CA . CYS B 1 31 ? 53.438 -58.406 -40.062 1 87.81 31 CYS B CA 1
ATOM 3916 C C . CYS B 1 31 ? 54.25 -57.438 -40.938 1 87.81 31 CYS B C 1
ATOM 3918 O O . CYS B 1 31 ? 54.438 -56.281 -40.562 1 87.81 31 CYS B O 1
ATOM 3920 N N . ARG B 1 32 ? 54.781 -58 -42.031 1 87.62 32 ARG B N 1
ATOM 3921 C CA . ARG B 1 32 ? 55.5 -57.125 -42.938 1 87.62 32 ARG B CA 1
ATOM 3922 C C . ARG B 1 32 ? 54.688 -55.906 -43.344 1 87.62 32 ARG B C 1
ATOM 3924 O O . ARG B 1 32 ? 55.219 -54.812 -43.375 1 87.62 32 ARG B O 1
ATOM 3931 N N . GLN B 1 33 ? 53.406 -56.125 -43.531 1 88.62 33 GLN B N 1
ATOM 3932 C CA . GLN B 1 33 ? 52.562 -55 -43.906 1 88.62 33 GLN B CA 1
ATOM 3933 C C . GLN B 1 33 ? 52.406 -54.031 -42.75 1 88.62 33 GLN B C 1
ATOM 3935 O O . GLN B 1 33 ? 52.375 -52.812 -42.969 1 88.62 33 GLN B O 1
ATOM 3940 N N . CYS B 1 34 ? 52.312 -54.5 -41.594 1 87.44 34 CYS B N 1
ATOM 3941 C CA . CYS B 1 34 ? 52.156 -53.656 -40.406 1 87.44 34 CYS B CA 1
ATOM 3942 C C . CYS B 1 34 ? 53.406 -52.844 -40.125 1 87.44 34 CYS B C 1
ATOM 3944 O O . CYS B 1 34 ? 53.312 -51.656 -39.781 1 87.44 34 CYS B O 1
ATOM 3946 N N . ILE B 1 35 ? 54.5 -53.375 -40.344 1 86.69 35 ILE B N 1
ATOM 3947 C CA . ILE B 1 35 ? 55.75 -52.656 -40.156 1 86.69 35 ILE B CA 1
ATOM 3948 C C . ILE B 1 35 ? 55.875 -51.562 -41.219 1 86.69 35 ILE B C 1
ATOM 3950 O O . ILE B 1 35 ? 56.312 -50.438 -40.906 1 86.69 35 ILE B O 1
ATOM 3954 N N . THR B 1 36 ? 55.5 -51.875 -42.406 1 88.06 36 THR B N 1
ATOM 3955 C CA . THR B 1 36 ? 55.531 -50.875 -43.469 1 88.06 36 THR B CA 1
ATOM 3956 C C . THR B 1 36 ? 54.656 -49.688 -43.125 1 88.06 36 THR B C 1
ATOM 3958 O O . THR B 1 36 ? 55.031 -48.531 -43.375 1 88.06 36 THR B O 1
ATOM 3961 N N . GLU B 1 37 ? 53.594 -50 -42.531 1 87.38 37 GLU B N 1
ATOM 3962 C CA . GLU B 1 37 ? 52.656 -48.938 -42.219 1 87.38 37 GLU B CA 1
ATOM 3963 C C . GLU B 1 37 ? 53.156 -48.125 -41 1 87.38 37 GLU B C 1
ATOM 3965 O O . GLU B 1 37 ? 53.031 -46.906 -41 1 87.38 37 GLU B O 1
ATOM 3970 N N . VAL B 1 38 ? 53.656 -48.75 -40.062 1 85.69 38 VAL B N 1
ATOM 3971 C CA . VAL B 1 38 ? 54.156 -48.094 -38.844 1 85.69 38 VAL B CA 1
ATOM 3972 C C . VAL B 1 38 ? 55.344 -47.219 -39.219 1 85.69 38 VAL B C 1
ATOM 3974 O O . VAL B 1 38 ? 55.438 -46.094 -38.688 1 85.69 38 VAL B O 1
ATOM 3977 N N . LEU B 1 39 ? 56.125 -47.594 -40.156 1 84.38 39 LEU B N 1
ATOM 3978 C CA . LEU B 1 39 ? 57.344 -46.875 -40.5 1 84.38 39 LEU B CA 1
ATOM 3979 C C . LEU B 1 39 ? 57 -45.656 -41.375 1 84.38 39 LEU B C 1
ATOM 3981 O O . LEU B 1 39 ? 57.812 -44.75 -41.531 1 84.38 39 LEU B O 1
ATOM 3985 N N . ARG B 1 40 ? 55.844 -45.688 -41.875 1 84.12 40 ARG B N 1
ATOM 3986 C CA . ARG B 1 40 ? 55.438 -44.5 -42.594 1 84.12 40 ARG B CA 1
ATOM 3987 C C . ARG B 1 40 ? 55.188 -43.312 -41.625 1 84.12 40 ARG B C 1
ATOM 3989 O O . ARG B 1 40 ? 55.344 -42.156 -42 1 84.12 40 ARG B O 1
ATOM 3996 N N . SER B 1 41 ? 54.812 -43.656 -40.469 1 80.69 41 SER B N 1
ATOM 3997 C CA . SER B 1 41 ? 54.469 -42.625 -39.531 1 80.69 41 SER B CA 1
ATOM 3998 C C . SER B 1 41 ? 55.531 -42.406 -38.469 1 80.69 41 SER B C 1
ATOM 4000 O O . SER B 1 41 ? 55.938 -41.281 -38.188 1 80.69 41 SER B O 1
ATOM 4002 N N . GLN B 1 42 ? 55.969 -43.5 -37.781 1 80.62 42 GLN B N 1
ATOM 4003 C CA . GLN B 1 42 ? 57 -43.469 -36.75 1 80.62 42 GLN B CA 1
ATOM 4004 C C . GLN B 1 42 ? 58.062 -44.531 -36.969 1 80.62 42 GLN B C 1
ATOM 4006 O O . GLN B 1 42 ? 57.719 -45.688 -37.219 1 80.62 42 GLN B O 1
ATOM 4011 N N . HIS B 1 43 ? 59.281 -44.156 -36.938 1 84.5 43 HIS B N 1
ATOM 4012 C CA . HIS B 1 43 ? 60.406 -45.094 -37.125 1 84.5 43 HIS B CA 1
ATOM 4013 C C . HIS B 1 43 ? 60.781 -45.75 -35.812 1 84.5 43 HIS B C 1
ATOM 4015 O O . HIS B 1 43 ? 61.969 -45.719 -35.438 1 84.5 43 HIS B O 1
ATOM 4021 N N . GLU B 1 44 ? 59.781 -46.188 -35.125 1 88.31 44 GLU B N 1
ATOM 4022 C CA . GLU B 1 44 ? 59.969 -46.875 -33.875 1 88.31 44 GLU B CA 1
ATOM 4023 C C . GLU B 1 44 ? 59.125 -48.125 -33.75 1 88.31 44 GLU B C 1
ATOM 4025 O O . GLU B 1 44 ? 58.062 -48.219 -34.375 1 88.31 44 GLU B O 1
ATOM 4030 N N . CYS B 1 45 ? 59.562 -49.156 -33.062 1 84.25 45 CYS B N 1
ATOM 4031 C CA . CYS B 1 45 ? 58.781 -50.344 -32.75 1 84.25 45 CYS B CA 1
ATOM 4032 C C . CYS B 1 45 ? 57.562 -49.969 -31.875 1 84.25 45 CYS B C 1
ATOM 4034 O O . CYS B 1 45 ? 57.719 -49.344 -30.828 1 84.25 45 CYS B O 1
ATOM 4036 N N . PRO B 1 46 ? 56.406 -50.281 -32.312 1 85 46 PRO B N 1
ATOM 4037 C CA . PRO B 1 46 ? 55.188 -49.938 -31.547 1 85 46 PRO B CA 1
ATOM 4038 C C . PRO B 1 46 ? 55.156 -50.562 -30.172 1 85 46 PRO B C 1
ATOM 4040 O O . PRO B 1 46 ? 54.375 -50.125 -29.297 1 85 46 PRO B O 1
ATOM 4043 N N . LEU B 1 47 ? 55.969 -51.5 -29.859 1 81.19 47 LEU B N 1
ATOM 4044 C CA . LEU B 1 47 ? 55.875 -52.219 -28.594 1 81.19 47 LEU B CA 1
ATOM 4045 C C . LEU B 1 47 ? 56.938 -51.719 -27.625 1 81.19 47 LEU B C 1
ATOM 4047 O O . LEU B 1 47 ? 56.656 -51.562 -26.438 1 81.19 47 LEU B O 1
ATOM 4051 N N . CYS B 1 48 ? 58.188 -51.312 -28.078 1 80.38 48 CYS B N 1
ATOM 4052 C CA . CYS B 1 48 ? 59.25 -50.906 -27.141 1 80.38 48 CYS B CA 1
ATOM 4053 C C . CYS B 1 48 ? 59.781 -49.531 -27.469 1 80.38 48 CYS B C 1
ATOM 4055 O O . CYS B 1 48 ? 60.656 -49 -26.75 1 80.38 48 CYS B O 1
ATOM 4057 N N . LYS B 1 49 ? 59.531 -48.906 -28.547 1 84.75 49 LYS B N 1
ATOM 4058 C CA . LYS B 1 49 ? 59.875 -47.562 -28.969 1 84.75 49 LYS B CA 1
ATOM 4059 C C . LYS B 1 49 ? 61.344 -47.469 -29.375 1 84.75 49 LYS B C 1
ATOM 4061 O O . LYS B 1 49 ? 61.875 -46.344 -29.5 1 84.75 49 LYS B O 1
ATOM 4066 N N . THR B 1 50 ? 61.938 -48.656 -29.562 1 81.69 50 THR B N 1
ATOM 4067 C CA . THR B 1 50 ? 63.281 -48.656 -30.094 1 81.69 50 THR B CA 1
ATOM 4068 C C . THR B 1 50 ? 63.312 -48.188 -31.562 1 81.69 50 THR B C 1
ATOM 4070 O O . THR B 1 50 ? 62.375 -48.531 -32.312 1 81.69 50 THR B O 1
ATOM 4073 N N . SER B 1 51 ? 64.25 -47.406 -31.875 1 84.12 51 SER B N 1
ATOM 4074 C CA . SER B 1 51 ? 64.375 -46.906 -33.219 1 84.12 51 SER B CA 1
ATOM 4075 C C . SER B 1 51 ? 64.5 -48 -34.25 1 84.12 51 SER B C 1
ATOM 4077 O O . SER B 1 51 ? 65.312 -48.938 -34.062 1 84.12 51 SER B O 1
ATOM 4079 N N . VAL B 1 52 ? 63.719 -48.062 -35.375 1 81.62 52 VAL B N 1
ATOM 4080 C CA . VAL B 1 52 ? 63.719 -49.094 -36.438 1 81.62 52 VAL B CA 1
ATOM 4081 C C . VAL B 1 52 ? 64.062 -48.438 -37.781 1 81.62 52 VAL B C 1
ATOM 4083 O O . VAL B 1 52 ? 63.5 -47.406 -38.125 1 81.62 52 VAL B O 1
ATOM 4086 N N . SER B 1 53 ? 65.125 -48.969 -38.406 1 82.94 53 SER B N 1
ATOM 4087 C CA . SER B 1 53 ? 65.562 -48.438 -39.719 1 82.94 53 SER B CA 1
ATOM 4088 C C . SER B 1 53 ? 64.562 -48.781 -40.812 1 82.94 53 SER B C 1
ATOM 4090 O O . SER B 1 53 ? 63.781 -49.719 -40.688 1 82.94 53 SER B O 1
ATOM 4092 N N . ALA B 1 54 ? 64.562 -48 -41.875 1 80.5 54 ALA B N 1
ATOM 4093 C CA . ALA B 1 54 ? 63.688 -48.219 -43.031 1 80.5 54 ALA B CA 1
ATOM 4094 C C . ALA B 1 54 ? 63.938 -49.562 -43.688 1 80.5 54 ALA B C 1
ATOM 4096 O O . ALA B 1 54 ? 63.031 -50.094 -44.344 1 80.5 54 ALA B O 1
ATOM 4097 N N . GLU B 1 55 ? 65 -50.188 -43.438 1 80.44 55 GLU B N 1
ATOM 4098 C CA . GLU B 1 55 ? 65.375 -51.469 -44.062 1 80.44 55 GLU B CA 1
ATOM 4099 C C . GLU B 1 55 ? 64.688 -52.625 -43.375 1 80.44 55 GLU B C 1
ATOM 4101 O O . GLU B 1 55 ? 64.75 -53.781 -43.844 1 80.44 55 GLU B O 1
ATOM 4106 N N . ALA B 1 56 ? 64.062 -52.312 -42.344 1 80.69 56 ALA B N 1
ATOM 4107 C CA . ALA B 1 56 ? 63.344 -53.375 -41.625 1 80.69 56 ALA B CA 1
ATOM 4108 C C . ALA B 1 56 ? 62.25 -54 -42.469 1 80.69 56 ALA B C 1
ATOM 4110 O O . ALA B 1 56 ? 61.938 -55.188 -42.281 1 80.69 56 ALA B O 1
ATOM 4111 N N . THR B 1 57 ? 61.719 -53.25 -43.438 1 82.12 57 THR B N 1
ATOM 4112 C CA . THR B 1 57 ? 60.688 -53.75 -44.344 1 82.12 57 THR B CA 1
ATOM 4113 C C . THR B 1 57 ? 61.25 -54.812 -45.25 1 82.12 57 THR B C 1
ATOM 4115 O O . THR B 1 57 ? 60.5 -55.656 -45.812 1 82.12 57 THR B O 1
ATOM 4118 N N . SER B 1 58 ? 62.562 -54.844 -45.406 1 81.31 58 SER B N 1
ATOM 4119 C CA . SER B 1 58 ? 63.188 -55.781 -46.344 1 81.31 58 SER B CA 1
ATOM 4120 C C . SER B 1 58 ? 63.844 -56.969 -45.594 1 81.31 58 SER B C 1
ATOM 4122 O O . SER B 1 58 ? 64.5 -57.812 -46.188 1 81.31 58 SER B O 1
ATOM 4124 N N . LEU B 1 59 ? 63.719 -57.062 -44.312 1 81.19 59 LEU B N 1
ATOM 4125 C CA . LEU B 1 59 ? 64.25 -58.156 -43.531 1 81.19 59 LEU B CA 1
ATOM 4126 C C . LEU B 1 59 ? 63.562 -59.469 -43.906 1 81.19 59 LEU B C 1
ATOM 4128 O O . LEU B 1 59 ? 62.406 -59.469 -44.312 1 81.19 59 LEU B O 1
ATOM 4132 N N . PRO B 1 60 ? 64.25 -60.625 -43.812 1 79.62 60 PRO B N 1
ATOM 4133 C CA . PRO B 1 60 ? 63.656 -61.906 -44.188 1 79.62 60 PRO B CA 1
ATOM 4134 C C . PRO B 1 60 ? 62.531 -62.312 -43.219 1 79.62 60 PRO B C 1
ATOM 4136 O O . PRO B 1 60 ? 62.562 -61.938 -42.062 1 79.62 60 PRO B O 1
ATOM 4139 N N . THR B 1 61 ? 61.594 -62.969 -43.812 1 82.94 61 THR B N 1
ATOM 4140 C CA . THR B 1 61 ? 60.5 -63.5 -43.031 1 82.94 61 THR B CA 1
ATOM 4141 C C . THR B 1 61 ? 61 -64.5 -42 1 82.94 61 THR B C 1
ATOM 4143 O O . THR B 1 61 ? 61.906 -65.312 -42.281 1 82.94 61 THR B O 1
ATOM 4146 N N . SER B 1 62 ? 60.562 -64.312 -40.812 1 80.62 62 SER B N 1
ATOM 4147 C CA . SER B 1 62 ? 60.875 -65.312 -39.781 1 80.62 62 SER B CA 1
ATOM 4148 C C . SER B 1 62 ? 60.156 -66.625 -40.031 1 80.62 62 SER B C 1
ATOM 4150 O O . SER B 1 62 ? 58.938 -66.688 -39.906 1 80.62 62 SER B O 1
ATOM 4152 N N . LEU B 1 63 ? 60.812 -67.625 -40.5 1 77.38 63 LEU B N 1
ATOM 4153 C CA . LEU B 1 63 ? 60.219 -68.875 -40.875 1 77.38 63 LEU B CA 1
ATOM 4154 C C . LEU B 1 63 ? 59.656 -69.625 -39.656 1 77.38 63 LEU B C 1
ATOM 4156 O O . LEU B 1 63 ? 58.625 -70.312 -39.781 1 77.38 63 LEU B O 1
ATOM 4160 N N . ILE B 1 64 ? 60.219 -69.438 -38.531 1 72.56 64 ILE B N 1
ATOM 4161 C CA . ILE B 1 64 ? 59.688 -70.062 -37.344 1 72.56 64 ILE B CA 1
ATOM 4162 C C . ILE B 1 64 ? 58.312 -69.5 -36.969 1 72.56 64 ILE B C 1
ATOM 4164 O O . ILE B 1 64 ? 57.375 -70.25 -36.719 1 72.56 64 ILE B O 1
ATOM 4168 N N . LEU B 1 65 ? 58.25 -68.188 -37.062 1 79.5 65 LEU B N 1
ATOM 4169 C CA . LEU B 1 65 ? 56.969 -67.562 -36.781 1 79.5 65 LEU B CA 1
ATOM 4170 C C . LEU B 1 65 ? 55.938 -67.938 -37.844 1 79.5 65 LEU B C 1
ATOM 4172 O O . LEU B 1 65 ? 54.781 -68.188 -37.531 1 79.5 65 LEU B O 1
ATOM 4176 N N . LYS B 1 66 ? 56.344 -67.938 -39.062 1 80.38 66 LYS B N 1
ATOM 4177 C CA . LYS B 1 66 ? 55.438 -68.312 -40.156 1 80.38 66 LYS B CA 1
ATOM 4178 C C . LYS B 1 66 ? 54.938 -69.75 -39.969 1 80.38 66 LYS B C 1
ATOM 4180 O O . LYS B 1 66 ? 53.75 -70 -40.156 1 80.38 66 LYS B O 1
ATOM 4185 N N . ASN B 1 67 ? 55.844 -70.688 -39.625 1 75.44 67 ASN B N 1
ATOM 4186 C CA . ASN B 1 67 ? 55.469 -72.062 -39.375 1 75.44 67 ASN B CA 1
ATOM 4187 C C . ASN B 1 67 ? 54.531 -72.188 -38.188 1 75.44 67 ASN B C 1
ATOM 4189 O O . ASN B 1 67 ? 53.594 -73 -38.188 1 75.44 67 ASN B O 1
ATOM 4193 N N . LEU B 1 68 ? 54.844 -71.438 -37.156 1 74.56 68 LEU B N 1
ATOM 4194 C CA . LEU B 1 68 ? 54 -71.5 -35.969 1 74.56 68 LEU B CA 1
ATOM 4195 C C . LEU B 1 68 ? 52.594 -70.938 -36.25 1 74.56 68 LEU B C 1
ATOM 4197 O O . LEU B 1 68 ? 51.594 -71.5 -35.781 1 74.56 68 LEU B O 1
ATOM 4201 N N . VAL B 1 69 ? 52.562 -69.938 -37.125 1 77.12 69 VAL B N 1
ATOM 4202 C CA . VAL B 1 69 ? 51.25 -69.375 -37.5 1 77.12 69 VAL B CA 1
ATOM 4203 C C . VAL B 1 69 ? 50.5 -70.438 -38.375 1 77.12 69 VAL B C 1
ATOM 4205 O O . VAL B 1 69 ? 49.312 -70.625 -38.188 1 77.12 69 VAL B O 1
ATOM 4208 N N . GLU B 1 70 ? 51.188 -71.125 -39.281 1 73.38 70 GLU B N 1
ATOM 4209 C CA . GLU B 1 70 ? 50.562 -72.125 -40.125 1 73.38 70 GLU B CA 1
ATOM 4210 C C . GLU B 1 70 ? 50.094 -73.312 -39.281 1 73.38 70 GLU B C 1
ATOM 4212 O O . GLU B 1 70 ? 49 -73.875 -39.531 1 73.38 70 GLU B O 1
ATOM 4217 N N . LYS B 1 71 ? 50.844 -73.688 -38.312 1 69.5 71 LYS B N 1
ATOM 4218 C CA . LYS B 1 71 ? 50.406 -74.75 -37.438 1 69.5 71 LYS B CA 1
ATOM 4219 C C . LYS B 1 71 ? 49.25 -74.312 -36.531 1 69.5 71 LYS B C 1
ATOM 4221 O O . LYS B 1 71 ? 48.344 -75.062 -36.281 1 69.5 71 LYS B O 1
ATOM 4226 N N . ALA B 1 72 ? 49.344 -73.062 -36.125 1 66.81 72 ALA B N 1
ATOM 4227 C CA . ALA B 1 72 ? 48.25 -72.562 -35.312 1 66.81 72 ALA B CA 1
ATOM 4228 C C . ALA B 1 72 ? 46.969 -72.375 -36.156 1 66.81 72 ALA B C 1
ATOM 4230 O O . ALA B 1 72 ? 45.875 -72.625 -35.656 1 66.81 72 ALA B O 1
ATOM 4231 N N . LYS B 1 73 ? 47.156 -71.938 -37.406 1 66.06 73 LYS B N 1
ATOM 4232 C CA . LYS B 1 73 ? 46.031 -71.938 -38.312 1 66.06 73 LYS B CA 1
ATOM 4233 C C . LYS B 1 73 ? 45.469 -73.375 -38.531 1 66.06 73 LYS B C 1
ATOM 4235 O O . LYS B 1 73 ? 44.281 -73.562 -38.594 1 66.06 73 LYS B O 1
ATOM 4240 N N . GLY B 1 74 ? 46.312 -74.312 -38.781 1 58.97 74 GLY B N 1
ATOM 4241 C CA . GLY B 1 74 ? 45.875 -75.688 -38.906 1 58.97 74 GLY B CA 1
ATOM 4242 C C . GLY B 1 74 ? 45.25 -76.188 -37.625 1 58.97 74 GLY B C 1
ATOM 4243 O O . GLY B 1 74 ? 44.281 -76.938 -37.688 1 58.97 74 GLY B O 1
ATOM 4244 N N . ALA B 1 75 ? 45.75 -75.938 -36.469 1 54.09 75 ALA B N 1
ATOM 4245 C CA . ALA B 1 75 ? 45.125 -76.312 -35.219 1 54.09 75 ALA B CA 1
ATOM 4246 C C . ALA B 1 75 ? 43.812 -75.562 -35 1 54.09 75 ALA B C 1
ATOM 4248 O O . ALA B 1 75 ? 42.875 -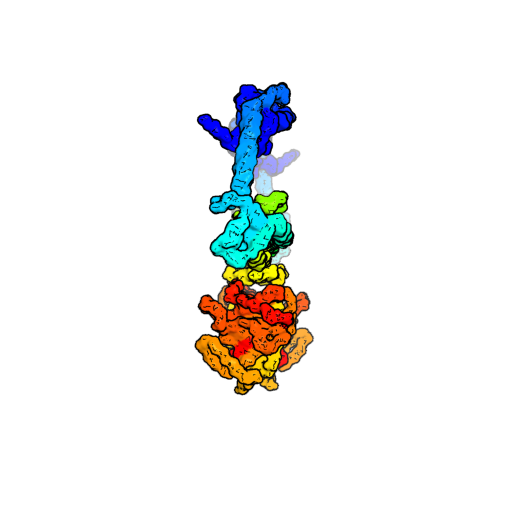76.125 -34.438 1 54.09 75 ALA B O 1
ATOM 4249 N N . GLU B 1 76 ? 43.75 -74.375 -35.344 1 51 76 GLU B N 1
ATOM 4250 C CA . GLU B 1 76 ? 42.5 -73.625 -35.312 1 51 76 GLU B CA 1
ATOM 4251 C C . GLU B 1 76 ? 41.5 -74.188 -36.312 1 51 76 GLU B C 1
ATOM 4253 O O . GLU B 1 76 ? 40.281 -74.25 -36.031 1 51 76 GLU B O 1
ATOM 4258 N N . LYS B 1 77 ? 41.844 -74.5 -37.594 1 51.16 77 LYS B N 1
ATOM 4259 C CA . LYS B 1 77 ? 40.969 -75.25 -38.5 1 51.16 77 LYS B CA 1
ATOM 4260 C C . LYS B 1 77 ? 40.562 -76.625 -37.906 1 51.16 77 LYS B C 1
ATOM 4262 O O . LYS B 1 77 ? 39.438 -77.062 -38.031 1 51.16 77 LYS B O 1
ATOM 4267 N N . ILE B 1 78 ? 41.438 -77.438 -37.344 1 47.94 78 ILE B N 1
ATOM 4268 C CA . ILE B 1 78 ? 41.031 -78.688 -36.688 1 47.94 78 ILE B CA 1
ATOM 4269 C C . ILE B 1 78 ? 40.156 -78.312 -35.469 1 47.94 78 ILE B C 1
ATOM 4271 O O . ILE B 1 78 ? 39.188 -79 -35.188 1 47.94 78 ILE B O 1
ATOM 4275 N N . LYS B 1 79 ? 40.469 -77.5 -34.594 1 49.78 79 LYS B N 1
ATOM 4276 C CA . LYS B 1 79 ? 39.594 -77.062 -33.5 1 49.78 79 LYS B CA 1
ATOM 4277 C C . LYS B 1 79 ? 38.312 -76.438 -34.031 1 49.78 79 LYS B C 1
ATOM 4279 O O . LYS B 1 79 ? 37.219 -76.625 -33.469 1 49.78 79 LYS B O 1
ATOM 4284 N N . SER B 1 80 ? 38.344 -75.688 -35.031 1 48.41 80 SER B N 1
ATOM 4285 C CA . SER B 1 80 ? 37.156 -75.188 -35.688 1 48.41 80 SER B CA 1
ATOM 4286 C C . SER B 1 80 ? 36.344 -76.312 -36.312 1 48.41 80 SER B C 1
ATOM 4288 O O . SER B 1 80 ? 35.094 -76.25 -36.312 1 48.41 80 SER B O 1
ATOM 4290 N N . GLN B 1 81 ? 36.969 -77.25 -37 1 47.62 81 GLN B N 1
ATOM 4291 C CA . GLN B 1 81 ? 36.281 -78.438 -37.5 1 47.62 81 GLN B CA 1
ATOM 4292 C C . GLN B 1 81 ? 35.75 -79.312 -36.344 1 47.62 81 GLN B C 1
ATOM 4294 O O . GLN B 1 81 ? 34.719 -79.938 -36.5 1 47.62 81 GLN B O 1
ATOM 4299 N N . LYS B 1 82 ? 36.375 -79.562 -35.281 1 50.56 82 LYS B N 1
ATOM 4300 C CA . LYS B 1 82 ? 35.875 -80.188 -34.094 1 50.56 82 LYS B CA 1
ATOM 4301 C C . LYS B 1 82 ? 34.75 -79.375 -33.469 1 50.56 82 LYS B C 1
ATOM 4303 O O . LYS B 1 82 ? 33.875 -79.938 -32.781 1 50.56 82 LYS B O 1
ATOM 4308 N N . ALA B 1 83 ? 34.781 -78.125 -33.375 1 54.19 83 ALA B N 1
ATOM 4309 C CA . ALA B 1 83 ? 33.781 -77.188 -32.875 1 54.19 83 ALA B CA 1
ATOM 4310 C C . ALA B 1 83 ? 32.438 -77.312 -33.594 1 54.19 83 ALA B C 1
ATOM 4312 O O . ALA B 1 83 ? 31.406 -77 -33.031 1 54.19 83 ALA B O 1
ATOM 4313 N N . GLU B 1 84 ? 32.562 -78.062 -34.719 1 61.66 84 GLU B N 1
ATOM 4314 C CA . GLU B 1 84 ? 31.469 -78.438 -35.625 1 61.66 84 GLU B CA 1
ATOM 4315 C C . GLU B 1 84 ? 30.844 -79.75 -35.25 1 61.66 84 GLU B C 1
ATOM 4317 O O . GLU B 1 84 ? 29.859 -80.188 -35.844 1 61.66 84 GLU B O 1
ATOM 4322 N N . LEU B 1 85 ? 31.5 -80.25 -34.219 1 77.19 85 LEU B N 1
ATOM 4323 C CA . LEU B 1 85 ? 30.938 -81.562 -33.906 1 77.19 85 LEU B CA 1
ATOM 4324 C C . LEU B 1 85 ? 30.109 -81.5 -32.656 1 77.19 85 LEU B C 1
ATOM 4326 O O . LEU B 1 85 ? 30.391 -80.688 -31.734 1 77.19 85 LEU B O 1
ATOM 4330 N N . CYS B 1 86 ? 29.031 -82.188 -32.562 1 83.81 86 CYS B N 1
ATOM 4331 C CA . CYS B 1 86 ? 28.188 -82.312 -31.391 1 83.81 86 CYS B CA 1
ATOM 4332 C C . CYS B 1 86 ? 29 -82.875 -30.219 1 83.81 86 CYS B C 1
ATOM 4334 O O . CYS B 1 86 ? 29.641 -83.938 -30.328 1 83.81 86 CYS B O 1
ATOM 4336 N N . PRO B 1 87 ? 29.172 -82.125 -29.125 1 80.19 87 PRO B N 1
ATOM 4337 C CA . PRO B 1 87 ? 29.969 -82.625 -27.984 1 80.19 87 PRO B CA 1
ATOM 4338 C C . PRO B 1 87 ? 29.5 -83.938 -27.422 1 80.19 87 PRO B C 1
ATOM 4340 O O . PRO B 1 87 ? 30.312 -84.688 -26.859 1 80.19 87 PRO B O 1
ATOM 4343 N N . GLU B 1 88 ? 28.375 -84.312 -27.625 1 81.25 88 GLU B N 1
ATOM 4344 C CA . GLU B 1 88 ? 27.828 -85.562 -27.047 1 81.25 88 GLU B CA 1
ATOM 4345 C C . GLU B 1 88 ? 28.016 -86.75 -27.984 1 81.25 88 GLU B C 1
ATOM 4347 O O . GLU B 1 88 ? 28.25 -87.812 -27.547 1 81.25 88 GLU B O 1
ATOM 4352 N N . HIS B 1 89 ? 27.969 -86.5 -29.344 1 83.81 89 HIS B N 1
ATOM 4353 C CA . HIS B 1 89 ? 27.891 -87.625 -30.25 1 83.81 89 HIS B CA 1
ATOM 4354 C C . HIS B 1 89 ? 29.031 -87.562 -31.266 1 83.81 89 HIS B C 1
ATOM 4356 O O . HIS B 1 89 ? 29.156 -88.5 -32.094 1 83.81 89 HIS B O 1
ATOM 4362 N N . GLU B 1 90 ? 29.75 -86.562 -31.234 1 83 90 GLU B N 1
ATOM 4363 C CA . GLU B 1 90 ? 30.906 -86.375 -32.094 1 83 90 GLU B CA 1
ATOM 4364 C C . GLU B 1 90 ? 30.5 -86.438 -33.562 1 83 90 GLU B C 1
ATOM 4366 O O . GLU B 1 90 ? 31.188 -87 -34.406 1 83 90 GLU B O 1
ATOM 4371 N N . GLU B 1 91 ? 29.297 -86.062 -33.844 1 85.5 91 GLU B N 1
ATOM 4372 C CA . GLU B 1 91 ? 28.781 -85.938 -35.188 1 85.5 91 GLU B CA 1
ATOM 4373 C C . GLU B 1 91 ? 28.734 -84.5 -35.625 1 85.5 91 GLU B C 1
ATOM 4375 O O . GLU B 1 91 ? 28.656 -83.625 -34.781 1 85.5 91 GLU B O 1
ATOM 4380 N N . LYS B 1 92 ? 28.828 -84.375 -36.969 1 86.12 92 LYS B N 1
ATOM 4381 C CA . LYS B 1 92 ? 28.734 -83 -37.5 1 86.12 92 LYS B CA 1
ATOM 4382 C C . LYS B 1 92 ? 27.375 -82.375 -37.188 1 86.12 92 LYS B C 1
ATOM 4384 O O . LYS B 1 92 ? 26.344 -83.062 -37.281 1 86.12 92 LYS B O 1
ATOM 4389 N N . LEU B 1 93 ? 27.422 -81.125 -36.75 1 87.56 93 LEU B N 1
ATOM 4390 C CA . LEU B 1 93 ? 26.172 -80.438 -36.5 1 87.56 93 LEU B CA 1
ATOM 4391 C C . LEU B 1 93 ? 25.5 -80 -37.812 1 87.56 93 LEU B C 1
ATOM 4393 O O . LEU B 1 93 ? 26.031 -79.188 -38.562 1 87.56 93 LEU B O 1
ATOM 4397 N N . LYS B 1 94 ? 24.328 -80.562 -38.125 1 88 94 LYS B N 1
ATOM 4398 C CA . LYS B 1 94 ? 23.656 -80.312 -39.406 1 88 94 LYS B CA 1
ATOM 4399 C C . LYS B 1 94 ? 22.25 -79.812 -39.188 1 88 94 LYS B C 1
ATOM 4401 O O . LYS B 1 94 ? 21.609 -79.312 -40.125 1 88 94 LYS B O 1
ATOM 4406 N N . LEU B 1 95 ? 21.797 -79.875 -37.938 1 92.75 95 LEU B N 1
ATOM 4407 C CA . LEU B 1 95 ? 20.406 -79.5 -37.688 1 92.75 95 LEU B CA 1
ATOM 4408 C C . LEU B 1 95 ? 20.328 -78.438 -36.594 1 92.75 95 LEU B C 1
ATOM 4410 O O . LEU B 1 95 ? 21.281 -78.25 -35.812 1 92.75 95 LEU B O 1
ATOM 4414 N N . PHE B 1 96 ? 19.25 -77.688 -36.594 1 91.81 96 PHE B N 1
ATOM 4415 C CA . PHE B 1 96 ? 18.906 -76.75 -35.562 1 91.81 96 PHE B CA 1
ATOM 4416 C C . PHE B 1 96 ? 17.562 -77.062 -34.906 1 91.81 96 PHE B C 1
ATOM 4418 O O . PHE B 1 96 ? 16.562 -77.25 -35.594 1 91.81 96 PHE B O 1
ATOM 4425 N N . CYS B 1 97 ? 17.562 -77.312 -33.688 1 90.62 97 CYS B N 1
ATOM 4426 C CA . CYS B 1 97 ? 16.328 -77.5 -32.969 1 90.62 97 CYS B CA 1
ATOM 4427 C C . CYS B 1 97 ? 15.602 -76.188 -32.688 1 90.62 97 CYS B C 1
ATOM 4429 O O . CYS B 1 97 ? 16.062 -75.375 -31.891 1 90.62 97 CYS B O 1
ATOM 4431 N N . VAL B 1 98 ? 14.492 -75.938 -33.312 1 85 98 VAL B N 1
ATOM 4432 C CA . VAL B 1 98 ? 13.75 -74.688 -33.25 1 85 98 VAL B CA 1
ATOM 4433 C C . VAL B 1 98 ? 13.156 -74.562 -31.844 1 85 98 VAL B C 1
ATOM 4435 O O . VAL B 1 98 ? 13.102 -73.438 -31.297 1 85 98 VAL B O 1
ATOM 4438 N N . THR B 1 99 ? 12.797 -75.625 -31.25 1 84.19 99 THR B N 1
ATOM 4439 C CA . THR B 1 99 ? 12.141 -75.625 -29.938 1 84.19 99 THR B CA 1
ATOM 4440 C C . THR B 1 99 ? 13.125 -75.25 -28.844 1 84.19 99 THR B C 1
ATOM 4442 O O . THR B 1 99 ? 12.805 -74.375 -28 1 84.19 99 THR B O 1
ATOM 4445 N N . ASP B 1 100 ? 14.297 -75.812 -28.844 1 82.44 100 ASP B N 1
ATOM 4446 C CA . ASP B 1 100 ? 15.289 -75.562 -27.797 1 82.44 100 ASP B CA 1
ATOM 4447 C C . ASP B 1 100 ? 16.234 -74.438 -28.219 1 82.44 100 ASP B C 1
ATOM 4449 O O . ASP B 1 100 ? 17.016 -73.938 -27.391 1 82.44 100 ASP B O 1
ATOM 4453 N N . ARG B 1 101 ? 16.219 -74.125 -29.484 1 83 101 ARG B N 1
ATOM 4454 C CA . ARG B 1 101 ? 17.062 -73.062 -30.047 1 83 101 ARG B CA 1
ATOM 4455 C C . ARG B 1 101 ? 18.547 -73.438 -29.891 1 83 101 ARG B C 1
ATOM 4457 O O . ARG B 1 101 ? 19.328 -72.625 -29.406 1 83 101 ARG B O 1
ATOM 4464 N N . GLN B 1 102 ? 18.859 -74.562 -30.281 1 84.56 102 GLN B N 1
ATOM 4465 C CA . GLN B 1 102 ? 20.234 -75.062 -30.172 1 84.56 102 GLN B CA 1
ATOM 4466 C C . GLN B 1 102 ? 20.641 -75.875 -31.391 1 84.56 102 GLN B C 1
ATOM 4468 O O . GLN B 1 102 ? 19.781 -76.438 -32.062 1 84.56 102 GLN B O 1
ATOM 4473 N N . LEU B 1 103 ? 21.906 -75.812 -31.688 1 88.38 103 LEU B N 1
ATOM 4474 C CA . LEU B 1 103 ? 22.453 -76.688 -32.75 1 88.38 103 LEU B CA 1
ATOM 4475 C C . LEU B 1 103 ? 22.469 -78.125 -32.312 1 88.38 103 LEU B C 1
ATOM 4477 O O . LEU B 1 103 ? 22.656 -78.438 -31.141 1 88.38 103 LEU B O 1
ATOM 4481 N N . ALA B 1 104 ? 22.094 -79 -33.281 1 87.69 104 ALA B N 1
ATOM 4482 C CA . ALA B 1 104 ? 22.016 -80.438 -32.969 1 87.69 104 ALA B CA 1
ATOM 4483 C C . ALA B 1 104 ? 22.531 -81.25 -34.156 1 87.69 104 ALA B C 1
ATOM 4485 O O . ALA B 1 104 ? 22.562 -80.812 -35.281 1 87.69 104 ALA B O 1
ATOM 4486 N N . CYS B 1 105 ? 23.047 -82.438 -33.812 1 88.31 105 CYS B N 1
ATOM 4487 C CA . CYS B 1 105 ? 23.406 -83.438 -34.812 1 88.31 105 CYS B CA 1
ATOM 4488 C C . CYS B 1 105 ? 22.25 -84.375 -35.094 1 88.31 105 CYS B C 1
ATOM 4490 O O . CYS B 1 105 ? 21.188 -84.25 -34.469 1 88.31 105 CYS B O 1
ATOM 4492 N N . ILE B 1 106 ? 22.453 -85.375 -35.969 1 87.88 106 ILE B N 1
ATOM 4493 C CA . ILE B 1 106 ? 21.391 -86.25 -36.375 1 87.88 106 ILE B CA 1
ATOM 4494 C C . ILE B 1 106 ? 21.031 -87.188 -35.25 1 87.88 106 ILE B C 1
ATOM 4496 O O . ILE B 1 106 ? 19.859 -87.562 -35.094 1 87.88 106 ILE B O 1
ATOM 4500 N N . ILE B 1 107 ? 22.031 -87.438 -34.469 1 89.75 107 ILE B N 1
ATOM 4501 C CA . ILE B 1 107 ? 21.797 -88.375 -33.344 1 89.75 107 ILE B CA 1
ATOM 4502 C C . ILE B 1 107 ? 21.016 -87.625 -32.25 1 89.75 107 ILE B C 1
ATOM 4504 O O . ILE B 1 107 ? 20.125 -88.25 -31.609 1 89.75 107 ILE B O 1
ATOM 4508 N N . CYS B 1 108 ? 21.344 -86.438 -32.031 1 88.5 108 CYS B N 1
ATOM 4509 C CA . CYS B 1 108 ? 20.641 -85.625 -31.047 1 88.5 108 CYS B CA 1
ATOM 4510 C C . CYS B 1 108 ? 19.156 -85.562 -31.359 1 88.5 108 CYS B C 1
ATOM 4512 O O . CYS B 1 108 ? 18.328 -85.562 -30.453 1 88.5 108 CYS B O 1
ATOM 4514 N N . ARG B 1 109 ? 18.703 -85.438 -32.625 1 88.88 109 ARG B N 1
ATOM 4515 C CA . ARG B 1 109 ? 17.312 -85.312 -33.062 1 88.88 109 ARG B CA 1
ATOM 4516 C C . ARG B 1 109 ? 16.516 -86.562 -32.656 1 88.88 109 ARG B C 1
ATOM 4518 O O . ARG B 1 109 ? 15.367 -86.438 -32.219 1 88.88 109 ARG B O 1
ATOM 4525 N N . ASP B 1 110 ? 17.297 -87.625 -32.719 1 86.31 110 ASP B N 1
ATOM 4526 C CA . ASP B 1 110 ? 16.594 -88.875 -32.438 1 86.31 110 ASP B CA 1
ATOM 4527 C C . ASP B 1 110 ? 16.75 -89.312 -30.984 1 86.31 110 ASP B C 1
ATOM 4529 O O . ASP B 1 110 ? 16.219 -90.312 -30.562 1 86.31 110 ASP B O 1
ATOM 4533 N N . GLY B 1 111 ? 17.422 -88.5 -30.234 1 84.94 111 GLY B N 1
ATOM 4534 C CA . GLY B 1 111 ? 17.609 -88.812 -28.812 1 84.94 111 GLY B CA 1
ATOM 4535 C C . GLY B 1 111 ? 16.406 -88.375 -27.969 1 84.94 111 GLY B C 1
ATOM 4536 O O . GLY B 1 111 ? 15.516 -87.688 -28.422 1 84.94 111 GLY B O 1
ATOM 4537 N N . GLU B 1 112 ? 16.438 -88.75 -26.688 1 86.12 112 GLU B N 1
ATOM 4538 C CA . GLU B 1 112 ? 15.344 -88.562 -25.766 1 86.12 112 GLU B CA 1
ATOM 4539 C C . GLU B 1 112 ? 15.211 -87.062 -25.375 1 86.12 112 GLU B C 1
ATOM 4541 O O . GLU B 1 112 ? 14.102 -86.562 -25.156 1 86.12 112 GLU B O 1
ATOM 4546 N N . LYS B 1 113 ? 16.234 -86.375 -25.469 1 85.94 113 LYS B N 1
ATOM 4547 C CA . LYS B 1 113 ? 16.25 -85 -25.016 1 85.94 113 LYS B CA 1
ATOM 4548 C C . LYS B 1 113 ? 15.445 -84.125 -25.953 1 85.94 113 LYS B C 1
ATOM 4550 O O . LYS B 1 113 ? 14.875 -83.125 -25.516 1 85.94 113 LYS B O 1
ATOM 4555 N N . HIS B 1 114 ? 15.32 -84.438 -27.234 1 87.88 114 HIS B N 1
ATOM 4556 C CA . HIS B 1 114 ? 14.656 -83.562 -28.219 1 87.88 114 HIS B CA 1
ATOM 4557 C C . HIS B 1 114 ? 13.469 -84.312 -28.844 1 87.88 114 HIS B C 1
ATOM 4559 O O . HIS B 1 114 ? 13.094 -84 -29.984 1 87.88 114 HIS B O 1
ATOM 4565 N N . GLU B 1 115 ? 13.008 -85.25 -28.109 1 86.94 115 GLU B N 1
ATOM 4566 C CA . GLU B 1 115 ? 11.867 -86 -28.625 1 86.94 115 GLU B CA 1
ATOM 4567 C C . GLU B 1 115 ? 10.68 -85.062 -28.891 1 86.94 115 GLU B C 1
ATOM 4569 O O . GLU B 1 115 ? 10.273 -84.312 -28.016 1 86.94 115 GLU B O 1
ATOM 4574 N N . GLY B 1 116 ? 10.188 -85.125 -30.094 1 86.06 116 GLY B N 1
ATOM 4575 C CA . GLY B 1 116 ? 9.008 -84.375 -30.438 1 86.06 116 GLY B CA 1
ATOM 4576 C C . GLY B 1 116 ? 9.328 -82.938 -30.812 1 86.06 116 GLY B C 1
ATOM 4577 O O . GLY B 1 116 ? 8.422 -82.125 -31.078 1 86.06 116 GLY B O 1
ATOM 4578 N N . HIS B 1 117 ? 10.602 -82.562 -30.812 1 89.56 117 HIS B N 1
ATOM 4579 C CA . HIS B 1 117 ? 10.969 -81.188 -31.141 1 89.56 117 HIS B CA 1
ATOM 4580 C C . HIS B 1 117 ? 10.977 -81 -32.656 1 89.56 117 HIS B C 1
ATOM 4582 O O . HIS B 1 117 ? 11.039 -81.938 -33.438 1 89.56 117 HIS B O 1
ATOM 4588 N N . LYS B 1 118 ? 10.812 -79.688 -33.031 1 91.69 118 LYS B N 1
ATOM 4589 C CA . LYS B 1 118 ? 10.898 -79.312 -34.438 1 91.69 118 LYS B CA 1
ATOM 4590 C C . LYS B 1 118 ? 12.328 -79 -34.844 1 91.69 118 LYS B C 1
ATOM 4592 O O . LYS B 1 118 ? 12.984 -78.188 -34.156 1 91.69 118 LYS B O 1
ATOM 4597 N N . PHE B 1 119 ? 12.875 -79.688 -35.969 1 92.06 119 PHE B N 1
ATOM 4598 C CA . PHE B 1 119 ? 14.242 -79.438 -36.438 1 92.06 119 PHE B CA 1
ATOM 4599 C C . PHE B 1 119 ? 14.25 -78.875 -37.844 1 92.06 119 PHE B C 1
ATOM 4601 O O . PHE B 1 119 ? 13.352 -79.125 -38.625 1 92.06 119 PHE B O 1
ATOM 4608 N N . LYS B 1 120 ? 15.172 -78.062 -38.062 1 92.94 120 LYS B N 1
ATOM 4609 C CA . LYS B 1 120 ? 15.445 -77.5 -39.406 1 92.94 120 LYS B CA 1
ATOM 4610 C C . LYS B 1 120 ? 16.922 -77.625 -39.719 1 92.94 120 LYS B C 1
ATOM 4612 O O . LYS B 1 120 ? 17.781 -77.562 -38.844 1 92.94 120 LYS B O 1
ATOM 4617 N N . PRO B 1 121 ? 17.141 -77.875 -41.062 1 92.94 121 PRO B N 1
ATOM 4618 C CA . PRO B 1 121 ? 18.562 -77.812 -41.438 1 92.94 121 PRO B CA 1
ATOM 4619 C C . PRO B 1 121 ? 19.188 -76.438 -41.125 1 92.94 121 PRO B C 1
ATOM 4621 O O . PRO B 1 121 ? 18.516 -75.438 -41.188 1 92.94 121 PRO B O 1
ATOM 4624 N N . ILE B 1 122 ? 20.344 -76.438 -40.781 1 90.88 122 ILE B N 1
ATOM 4625 C CA . ILE B 1 122 ? 21.062 -75.25 -40.312 1 90.88 122 ILE B CA 1
ATOM 4626 C C . ILE B 1 122 ? 20.891 -74.062 -41.281 1 90.88 122 ILE B C 1
ATOM 4628 O O . ILE B 1 122 ? 20.609 -72.938 -40.875 1 90.88 122 ILE B O 1
ATOM 4632 N N . LYS B 1 123 ? 21.078 -74.312 -42.594 1 91 123 LYS B N 1
ATOM 4633 C CA . LYS B 1 123 ? 20.984 -73.25 -43.594 1 91 123 LYS B CA 1
ATOM 4634 C C . LYS B 1 123 ? 19.594 -72.625 -43.625 1 91 123 LYS B C 1
ATOM 4636 O O . LYS B 1 123 ? 19.438 -71.438 -43.688 1 91 123 LYS B O 1
ATOM 4641 N N . GLU B 1 124 ? 18.578 -73.438 -43.531 1 92.56 124 GLU B N 1
ATOM 4642 C CA . GLU B 1 124 ? 17.203 -73 -43.562 1 92.56 124 GLU B CA 1
ATOM 4643 C C . GLU B 1 124 ? 16.844 -72.25 -42.25 1 92.56 124 GLU B C 1
ATOM 4645 O O . GLU B 1 124 ? 16.156 -71.25 -42.281 1 92.56 124 GLU B O 1
ATOM 4650 N N . ALA B 1 125 ? 17.281 -72.812 -41.219 1 90.81 125 ALA B N 1
ATOM 4651 C CA . ALA B 1 125 ? 17.047 -72.188 -39.906 1 90.81 125 ALA B CA 1
ATOM 4652 C C . ALA B 1 125 ? 17.703 -70.812 -39.844 1 90.81 125 ALA B C 1
ATOM 4654 O O . ALA B 1 125 ? 17.109 -69.875 -39.312 1 90.81 125 ALA B O 1
ATOM 4655 N N . ALA B 1 126 ? 18.891 -70.688 -40.375 1 90.56 126 ALA B N 1
ATOM 4656 C CA . ALA B 1 126 ? 19.625 -69.375 -40.344 1 90.56 126 ALA B CA 1
ATOM 4657 C C . ALA B 1 126 ? 18.891 -68.312 -41.156 1 90.56 126 ALA B C 1
ATOM 4659 O O . ALA B 1 126 ? 18.766 -67.188 -40.719 1 90.56 126 ALA B O 1
ATOM 4660 N N . VAL B 1 127 ? 18.344 -68.75 -42.344 1 92.12 127 VAL B N 1
ATOM 4661 C CA . VAL B 1 127 ? 17.641 -67.812 -43.219 1 92.12 127 VAL B CA 1
ATOM 4662 C C . VAL B 1 127 ? 16.391 -67.25 -42.5 1 92.12 127 VAL B C 1
ATOM 4664 O O . VAL B 1 127 ? 16.109 -66.062 -42.5 1 92.12 127 VAL B O 1
ATOM 4667 N N . SER B 1 128 ? 15.664 -68.25 -41.938 1 89.12 128 SER B N 1
ATOM 4668 C CA . SER B 1 128 ? 14.43 -67.875 -41.25 1 89.12 128 SER B CA 1
ATOM 4669 C C . SER B 1 128 ? 14.711 -66.938 -40.062 1 89.12 128 SER B C 1
ATOM 4671 O O . SER B 1 128 ? 14.039 -65.938 -39.875 1 89.12 128 SER B O 1
ATOM 4673 N N . LEU B 1 129 ? 15.695 -67.25 -39.281 1 87.5 129 LEU B N 1
ATOM 4674 C CA . LEU B 1 129 ? 16.016 -66.5 -38.094 1 87.5 129 LEU B CA 1
ATOM 4675 C C . LEU B 1 129 ? 16.625 -65.125 -38.469 1 87.5 129 LEU B C 1
ATOM 4677 O O . LEU B 1 129 ? 16.422 -64.125 -37.75 1 87.5 129 LEU B O 1
ATOM 4681 N N . ARG B 1 130 ? 17.344 -65.062 -39.531 1 88.44 130 ARG B N 1
ATOM 4682 C CA . ARG B 1 130 ? 17.875 -63.812 -40 1 88.44 130 ARG B CA 1
ATOM 4683 C C . ARG B 1 130 ? 16.766 -62.844 -40.375 1 88.44 130 ARG B C 1
ATOM 4685 O O . ARG B 1 130 ? 16.859 -61.656 -40.062 1 88.44 130 ARG B O 1
ATOM 4692 N N . LYS B 1 131 ? 15.75 -63.406 -40.969 1 89.81 131 LYS B N 1
ATOM 4693 C CA . LYS B 1 131 ? 14.609 -62.562 -41.312 1 89.81 131 LYS B CA 1
ATOM 4694 C C . LYS B 1 131 ? 13.914 -62.031 -40.062 1 89.81 131 LYS B C 1
ATOM 4696 O O . LYS B 1 131 ? 13.547 -60.844 -40 1 89.81 131 LYS B O 1
ATOM 4701 N N . GLU B 1 132 ? 13.805 -62.938 -39.094 1 84.56 132 GLU B N 1
ATOM 4702 C CA . GLU B 1 132 ? 13.172 -62.531 -37.844 1 84.56 132 GLU B CA 1
ATOM 4703 C C . GLU B 1 132 ? 14.008 -61.469 -37.125 1 84.56 132 GLU B C 1
ATOM 4705 O O . GLU B 1 132 ? 13.461 -60.5 -36.594 1 84.56 132 GLU B O 1
ATOM 4710 N N . LEU B 1 133 ? 15.258 -61.688 -37.125 1 85.25 133 LEU B N 1
ATOM 4711 C CA . LEU B 1 133 ? 16.172 -60.75 -36.469 1 85.25 133 LEU B CA 1
ATOM 4712 C C . LEU B 1 133 ? 16.203 -59.406 -37.188 1 85.25 133 LEU B C 1
ATOM 4714 O O . LEU B 1 133 ? 16.297 -58.344 -36.562 1 85.25 133 LEU B O 1
ATOM 4718 N N . ASP B 1 134 ? 16.062 -59.438 -38.438 1 88.88 134 ASP B N 1
ATOM 4719 C CA . ASP B 1 134 ? 16.031 -58.188 -39.219 1 88.88 134 ASP B CA 1
ATOM 4720 C C . ASP B 1 134 ? 14.789 -57.375 -38.906 1 88.88 134 ASP B C 1
ATOM 4722 O O . ASP B 1 134 ? 14.867 -56.156 -38.781 1 88.88 134 ASP B O 1
ATOM 4726 N N . THR B 1 135 ? 13.695 -58.094 -38.781 1 88.94 135 THR B N 1
ATOM 4727 C CA . THR B 1 135 ? 12.461 -57.438 -38.406 1 88.94 135 THR B CA 1
ATOM 4728 C C . THR B 1 135 ? 12.586 -56.812 -37 1 88.94 135 THR B C 1
ATOM 4730 O O . THR B 1 135 ? 12.117 -55.719 -36.781 1 88.94 135 THR B O 1
ATOM 4733 N N . PHE B 1 136 ? 13.312 -57.562 -36.156 1 83.75 136 PHE B N 1
ATOM 4734 C CA . PHE B 1 136 ? 13.547 -57.094 -34.812 1 83.75 136 PHE B CA 1
ATOM 4735 C C . PHE B 1 136 ? 14.406 -55.844 -34.812 1 83.75 136 PHE B C 1
ATOM 4737 O O . PHE B 1 136 ? 14.086 -54.875 -34.125 1 83.75 136 PHE B O 1
ATOM 4744 N N . VAL B 1 137 ? 15.367 -55.812 -35.562 1 87.69 137 VAL B N 1
ATOM 4745 C CA . VAL B 1 137 ? 16.281 -54.656 -35.625 1 87.69 137 VAL B CA 1
ATOM 4746 C C . VAL B 1 137 ? 15.539 -53.438 -36.188 1 87.69 137 VAL B C 1
ATOM 4748 O O . VAL B 1 137 ? 15.734 -52.344 -35.688 1 87.69 137 VAL B O 1
ATOM 4751 N N . GLN B 1 138 ? 14.602 -53.688 -37.094 1 90 138 GLN B N 1
ATOM 4752 C CA . GLN B 1 138 ? 13.82 -52.594 -37.656 1 90 138 GLN B CA 1
ATOM 4753 C C . GLN B 1 138 ? 12.898 -52 -36.594 1 90 138 GLN B C 1
ATOM 4755 O O . GLN B 1 138 ? 12.758 -50.75 -36.5 1 90 138 GLN B O 1
ATOM 4760 N N . HIS B 1 139 ? 12.344 -52.875 -35.781 1 87 139 HIS B N 1
ATOM 4761 C CA . HIS B 1 139 ? 11.453 -52.406 -34.719 1 87 139 HIS B CA 1
ATOM 4762 C C . HIS B 1 139 ? 12.219 -51.625 -33.656 1 87 139 HIS B C 1
ATOM 4764 O O . HIS B 1 139 ? 11.773 -50.562 -33.25 1 87 139 HIS B O 1
ATOM 4770 N N . VAL B 1 140 ? 13.398 -52.094 -33.281 1 86.69 140 VAL B N 1
ATOM 4771 C CA . VAL B 1 140 ? 14.203 -51.438 -32.25 1 86.69 140 VAL B CA 1
ATOM 4772 C C . VAL B 1 140 ? 14.711 -50.094 -32.781 1 86.69 140 VAL B C 1
ATOM 4774 O O . VAL B 1 140 ? 14.734 -49.125 -32.062 1 86.69 140 VAL B O 1
ATOM 4777 N N . SER B 1 141 ? 14.992 -50.094 -34.062 1 90.25 141 SER B N 1
ATOM 4778 C CA . SER B 1 141 ? 15.453 -48.875 -34.688 1 90.25 141 SER B CA 1
ATOM 4779 C C . SER B 1 141 ? 14.352 -47.812 -34.688 1 90.25 141 SER B C 1
ATOM 4781 O O . SER B 1 141 ? 14.625 -46.625 -34.438 1 90.25 141 SER B O 1
ATOM 4783 N N . GLY B 1 142 ? 13.125 -48.25 -34.969 1 88.38 142 GLY B N 1
ATOM 4784 C CA . GLY B 1 142 ? 11.992 -47.344 -34.875 1 88.38 142 GLY B CA 1
ATOM 4785 C C . GLY B 1 142 ? 11.75 -46.781 -33.5 1 88.38 142 GLY B C 1
ATOM 4786 O O . GLY B 1 142 ? 11.469 -45.594 -33.312 1 88.38 142 GLY B O 1
ATOM 4787 N N . HIS B 1 143 ? 11.977 -47.625 -32.5 1 86.38 143 HIS B N 1
ATOM 4788 C CA . HIS B 1 143 ? 11.82 -47.219 -31.109 1 86.38 143 HIS B CA 1
ATOM 4789 C C . HIS B 1 143 ? 12.898 -46.219 -30.703 1 86.38 143 HIS B C 1
ATOM 4791 O O . HIS B 1 143 ? 12.641 -45.281 -29.922 1 86.38 143 HIS B O 1
ATOM 4797 N N . ILE B 1 144 ? 14.047 -46.469 -31.172 1 90.19 144 ILE B N 1
ATOM 4798 C CA . ILE B 1 144 ? 15.164 -45.562 -30.859 1 90.19 144 ILE B CA 1
ATOM 4799 C C . ILE B 1 144 ? 14.875 -44.156 -31.406 1 90.19 144 ILE B C 1
ATOM 4801 O O . ILE B 1 144 ? 15.055 -43.188 -30.688 1 90.19 144 ILE B O 1
ATOM 4805 N N . LYS B 1 145 ? 14.312 -44.125 -32.594 1 92.56 145 LYS B N 1
ATOM 4806 C CA . LYS B 1 145 ? 14 -42.812 -33.188 1 92.56 145 LYS B CA 1
ATOM 4807 C C . LYS B 1 145 ? 12.922 -42.094 -32.406 1 92.56 145 LYS B C 1
ATOM 4809 O O . LYS B 1 145 ? 13.031 -40.906 -32.156 1 92.56 145 LYS B O 1
ATOM 4814 N N . ALA B 1 146 ? 11.922 -42.812 -31.953 1 89.06 146 ALA B N 1
ATOM 4815 C CA . ALA B 1 146 ? 10.844 -42.219 -31.172 1 89.06 146 ALA B CA 1
ATOM 4816 C C . ALA B 1 146 ? 11.352 -41.75 -29.828 1 89.06 146 ALA B C 1
ATOM 4818 O O . ALA B 1 146 ? 10.984 -40.656 -29.375 1 89.06 146 ALA B O 1
ATOM 4819 N N . THR B 1 147 ? 12.227 -42.5 -29.156 1 90.19 147 THR B N 1
ATOM 4820 C CA . THR B 1 147 ? 12.766 -42.156 -27.844 1 90.19 147 THR B CA 1
ATOM 4821 C C . THR B 1 147 ? 13.703 -40.938 -27.953 1 90.19 147 THR B C 1
ATOM 4823 O O . THR B 1 147 ? 13.766 -40.125 -27.031 1 90.19 147 THR B O 1
ATOM 4826 N N . GLU B 1 148 ? 14.383 -40.938 -29.062 1 93.81 148 GLU B N 1
ATOM 4827 C CA . GLU B 1 148 ? 15.234 -39.78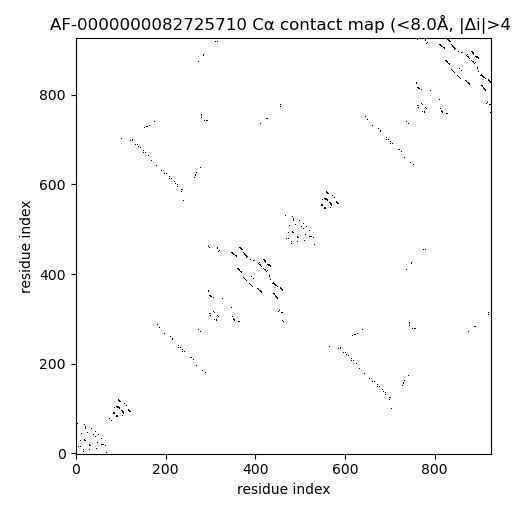1 -29.297 1 93.81 148 GLU B CA 1
ATOM 4828 C C . GLU B 1 148 ? 14.422 -38.469 -29.391 1 93.81 148 GLU B C 1
ATOM 4830 O O . GLU B 1 148 ? 14.82 -37.438 -28.859 1 93.81 148 GLU B O 1
ATOM 4835 N N . ARG B 1 149 ? 13.281 -38.594 -30.062 1 93.56 149 ARG B N 1
ATOM 4836 C CA . ARG B 1 149 ? 12.391 -37.438 -30.156 1 93.56 149 ARG B CA 1
ATOM 4837 C C . ARG B 1 149 ? 11.883 -37.031 -28.781 1 93.56 149 ARG B C 1
ATOM 4839 O O . ARG B 1 149 ? 11.781 -35.844 -28.469 1 93.56 149 ARG B O 1
ATOM 4846 N N . GLN B 1 150 ? 11.602 -38.031 -27.922 1 92.5 150 GLN B N 1
ATOM 4847 C CA . GLN B 1 150 ? 11.148 -37.75 -26.562 1 92.5 150 GLN B CA 1
ATOM 4848 C C . GLN B 1 150 ? 12.25 -37.094 -25.75 1 92.5 150 GLN B C 1
ATOM 4850 O O . GLN B 1 150 ? 11.969 -36.188 -24.953 1 92.5 150 GLN B O 1
ATOM 4855 N N . SER B 1 151 ? 13.445 -37.562 -25.938 1 94.75 151 SER B N 1
ATOM 4856 C CA . SER B 1 151 ? 14.586 -36.969 -25.25 1 94.75 151 SER B CA 1
ATOM 4857 C C . SER B 1 151 ? 14.766 -35.5 -25.641 1 94.75 151 SER B C 1
ATOM 4859 O O . SER B 1 151 ? 14.969 -34.656 -24.781 1 94.75 151 SER B O 1
ATOM 4861 N N . ASP B 1 152 ? 14.633 -35.25 -26.906 1 96.25 152 ASP B N 1
ATOM 4862 C CA . ASP B 1 152 ? 14.742 -33.906 -27.391 1 96.25 152 ASP B CA 1
ATOM 4863 C C . ASP B 1 152 ? 13.625 -33 -26.844 1 96.25 152 ASP B C 1
ATOM 4865 O O . ASP B 1 152 ? 13.859 -31.875 -26.438 1 96.25 152 ASP B O 1
ATOM 4869 N N . ALA B 1 153 ? 12.43 -33.562 -26.859 1 95.88 153 ALA B N 1
ATOM 4870 C CA . ALA B 1 153 ? 11.273 -32.844 -26.359 1 95.88 153 ALA B CA 1
ATOM 4871 C C . ALA B 1 153 ? 11.445 -32.5 -24.875 1 95.88 153 ALA B C 1
ATOM 4873 O O . ALA B 1 153 ? 11.148 -31.391 -24.438 1 95.88 153 ALA B O 1
ATOM 4874 N N . GLN B 1 154 ? 11.977 -33.469 -24.125 1 96.38 154 GLN B N 1
ATOM 4875 C CA . GLN B 1 154 ? 12.188 -33.219 -22.703 1 96.38 154 GLN B CA 1
ATOM 4876 C C . GLN B 1 154 ? 13.25 -32.156 -22.469 1 96.38 154 GLN B C 1
ATOM 4878 O O . GLN B 1 154 ? 13.109 -31.312 -21.578 1 96.38 154 GLN B O 1
ATOM 4883 N N . SER B 1 155 ? 14.258 -32.188 -23.234 1 96.31 155 SER B N 1
ATOM 4884 C CA . SER B 1 155 ? 15.328 -31.203 -23.141 1 96.31 155 SER B CA 1
ATOM 4885 C C . SER B 1 155 ? 14.805 -29.797 -23.438 1 96.31 155 SER B C 1
ATOM 4887 O O . SER B 1 155 ? 15.195 -28.828 -22.781 1 96.31 155 SER B O 1
ATOM 4889 N N . LYS B 1 156 ? 13.961 -29.766 -24.422 1 96.5 156 LYS B N 1
ATOM 4890 C CA . LYS B 1 156 ? 13.367 -28.484 -24.781 1 96.5 156 LYS B CA 1
ATOM 4891 C C . LYS B 1 156 ? 12.508 -27.938 -23.641 1 96.5 156 LYS B C 1
ATOM 4893 O O . LYS B 1 156 ? 12.5 -26.734 -23.375 1 96.5 156 LYS B O 1
ATOM 4898 N N . GLU B 1 157 ? 11.82 -28.797 -22.906 1 96.19 157 GLU B N 1
ATOM 4899 C CA . GLU B 1 157 ? 10.984 -28.391 -21.781 1 96.19 157 GLU B CA 1
ATOM 4900 C C . GLU B 1 157 ? 11.828 -27.844 -20.641 1 96.19 157 GLU B C 1
ATOM 4902 O O . GLU B 1 157 ? 11.422 -26.891 -19.953 1 96.19 157 GLU B O 1
ATOM 4907 N N . ILE B 1 158 ? 12.945 -28.453 -20.438 1 96.56 158 ILE B N 1
ATOM 4908 C CA . ILE B 1 158 ? 13.852 -27.984 -19.406 1 96.56 158 ILE B CA 1
ATOM 4909 C C . ILE B 1 158 ? 14.32 -26.562 -19.734 1 96.56 158 ILE B C 1
ATOM 4911 O O . ILE B 1 158 ? 14.312 -25.688 -18.859 1 96.56 158 ILE B O 1
ATOM 4915 N N . THR B 1 159 ? 14.641 -26.328 -20.984 1 95.94 159 THR B N 1
ATOM 4916 C CA . THR B 1 159 ? 15.078 -25.016 -21.422 1 95.94 159 THR B CA 1
ATOM 4917 C C . THR B 1 159 ? 13.945 -24 -21.297 1 95.94 159 THR B C 1
ATOM 4919 O O . THR B 1 159 ? 14.164 -22.875 -20.844 1 95.94 159 THR B O 1
ATOM 4922 N N . LYS B 1 160 ? 12.789 -24.469 -21.688 1 94.75 160 LYS B N 1
ATOM 4923 C CA . LYS B 1 160 ? 11.617 -23.609 -21.578 1 94.75 160 LYS B CA 1
ATOM 4924 C C . LYS B 1 160 ? 11.383 -23.188 -20.125 1 94.75 160 LYS B C 1
ATOM 4926 O O . LYS B 1 160 ? 11.07 -22.016 -19.859 1 94.75 160 LYS B O 1
ATOM 4931 N N . SER B 1 161 ? 11.539 -24.062 -19.25 1 94.94 161 SER B N 1
ATOM 4932 C CA . SER B 1 161 ? 11.344 -23.781 -17.828 1 94.94 161 SER B CA 1
ATOM 4933 C C . SER B 1 161 ? 12.367 -22.766 -17.328 1 94.94 161 SER B C 1
ATOM 4935 O O . SER B 1 161 ? 12.016 -21.844 -16.578 1 94.94 161 SER B O 1
ATOM 4937 N N . LYS B 1 162 ? 13.555 -22.875 -17.766 1 94.94 162 LYS B N 1
ATOM 4938 C CA . LYS B 1 162 ? 14.609 -21.953 -17.344 1 94.94 162 LYS B CA 1
ATOM 4939 C C . LYS B 1 162 ? 14.359 -20.547 -17.875 1 94.94 162 LYS B C 1
ATOM 4941 O O . LYS B 1 162 ? 14.5 -19.562 -17.141 1 94.94 162 LYS B O 1
ATOM 4946 N N . VAL B 1 163 ? 13.961 -20.516 -19.094 1 95.69 163 VAL B N 1
ATOM 4947 C CA . VAL B 1 163 ? 13.68 -19.219 -19.719 1 95.69 163 VAL B CA 1
ATOM 4948 C C . VAL B 1 163 ? 12.484 -18.562 -19.031 1 95.69 163 VAL B C 1
ATOM 4950 O O . VAL B 1 163 ? 12.508 -17.375 -18.734 1 95.69 163 VAL B O 1
ATOM 4953 N N . ARG B 1 164 ? 11.516 -19.359 -18.781 1 93.94 164 ARG B N 1
ATOM 4954 C CA . ARG B 1 164 ? 10.32 -18.859 -18.125 1 93.94 164 ARG B CA 1
ATOM 4955 C C . ARG B 1 164 ? 10.648 -18.328 -16.734 1 93.94 164 ARG B C 1
ATOM 4957 O O . ARG B 1 164 ? 10.148 -17.281 -16.328 1 93.94 164 ARG B O 1
ATOM 4964 N N . SER B 1 165 ? 11.43 -19.031 -16.047 1 94.44 165 SER B N 1
ATOM 4965 C CA . SER B 1 165 ? 11.844 -18.594 -14.719 1 94.44 165 SER B CA 1
ATOM 4966 C C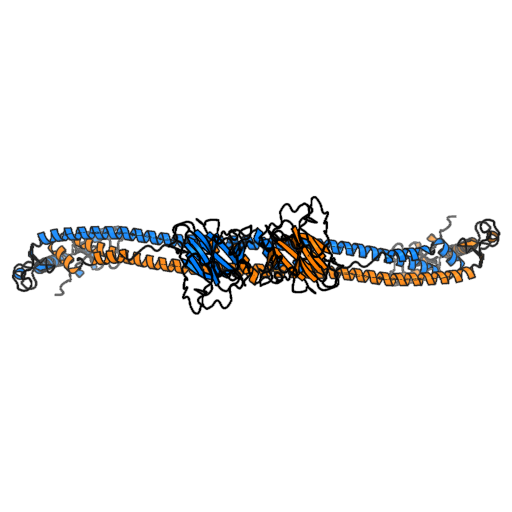 . SER B 1 165 ? 12.562 -17.25 -14.773 1 94.44 165 SER B C 1
ATOM 4968 O O . SER B 1 165 ? 12.32 -16.375 -13.938 1 94.44 165 SER B O 1
ATOM 4970 N N . GLN B 1 166 ? 13.367 -17.062 -15.734 1 95.75 166 GLN B N 1
ATOM 4971 C CA . GLN B 1 166 ? 14.102 -15.812 -15.891 1 95.75 166 GLN B CA 1
ATOM 4972 C C . GLN B 1 166 ? 13.148 -14.664 -16.203 1 95.75 166 GLN B C 1
ATOM 4974 O O . GLN B 1 166 ? 13.305 -13.562 -15.68 1 95.75 166 GLN B O 1
ATOM 4979 N N . GLN B 1 167 ? 12.258 -15.008 -17.031 1 95 167 GLN B N 1
ATOM 4980 C CA . GLN B 1 167 ? 11.266 -14 -17.375 1 95 167 GLN B CA 1
ATOM 4981 C C . GLN B 1 167 ? 10.438 -13.586 -16.156 1 95 167 GLN B C 1
ATOM 4983 O O . GLN B 1 167 ? 10.211 -12.391 -15.938 1 95 167 GLN B O 1
ATOM 4988 N N . LEU B 1 168 ? 10.016 -14.516 -15.414 1 94.38 168 LEU B N 1
ATOM 4989 C CA . LEU B 1 168 ? 9.227 -14.234 -14.211 1 94.38 168 LEU B CA 1
ATOM 4990 C C . LEU B 1 168 ? 10.047 -13.445 -13.203 1 94.38 168 LEU B C 1
ATOM 4992 O O . LEU B 1 168 ? 9.539 -12.508 -12.578 1 94.38 168 LEU B O 1
ATOM 4996 N N . MET B 1 169 ? 11.336 -13.797 -13.094 1 96.06 169 MET B N 1
ATOM 4997 C CA . MET B 1 169 ? 12.234 -13.086 -12.188 1 96.06 169 MET B CA 1
ATOM 4998 C C . MET B 1 169 ? 12.359 -11.617 -12.594 1 96.06 169 MET B C 1
ATOM 5000 O O . MET B 1 169 ? 12.312 -10.734 -11.742 1 96.06 169 MET B O 1
ATOM 5004 N N . ALA B 1 170 ? 12.461 -11.438 -13.844 1 96.12 170 ALA B N 1
ATOM 5005 C CA . ALA B 1 170 ? 12.586 -10.086 -14.367 1 96.12 170 ALA B CA 1
ATOM 5006 C C . ALA B 1 170 ? 11.289 -9.297 -14.156 1 96.12 170 ALA B C 1
ATOM 5008 O O . ALA B 1 170 ? 11.328 -8.109 -13.812 1 96.12 170 ALA B O 1
ATOM 5009 N N . GLN B 1 171 ? 10.242 -9.977 -14.352 1 94.5 171 GLN B N 1
ATOM 5010 C CA . GLN B 1 171 ? 8.945 -9.344 -14.164 1 94.5 171 GLN B CA 1
ATOM 5011 C C . GLN B 1 171 ? 8.742 -8.938 -12.703 1 94.5 171 GLN B C 1
ATOM 5013 O O . GLN B 1 171 ? 8.266 -7.84 -12.422 1 94.5 171 GLN B O 1
ATOM 5018 N N . ILE B 1 172 ? 9.078 -9.781 -11.828 1 96 172 ILE B N 1
ATOM 5019 C CA . ILE B 1 172 ? 8.969 -9.516 -10.398 1 96 172 ILE B CA 1
ATOM 5020 C C . ILE B 1 172 ? 9.82 -8.289 -10.039 1 96 172 ILE B C 1
ATOM 5022 O O . ILE B 1 172 ? 9.336 -7.367 -9.391 1 96 172 ILE B O 1
ATOM 5026 N N . SER B 1 173 ? 10.969 -8.258 -10.523 1 96.88 173 SER B N 1
ATOM 5027 C CA . SER B 1 173 ? 11.875 -7.156 -10.234 1 96.88 173 SER B CA 1
ATOM 5028 C C . SER B 1 173 ? 11.328 -5.836 -10.766 1 96.88 173 SER B C 1
ATOM 5030 O O . SER B 1 173 ? 11.398 -4.809 -10.094 1 96.88 173 SER B O 1
ATOM 5032 N N . SER B 1 174 ? 10.82 -5.91 -11.938 1 96.81 174 SER B N 1
ATOM 5033 C CA . SER B 1 174 ? 10.289 -4.707 -12.562 1 96.81 174 SER B CA 1
ATOM 5034 C C . SER B 1 174 ? 9.094 -4.164 -11.789 1 96.81 174 SER B C 1
ATOM 5036 O O . SER B 1 174 ? 8.969 -2.951 -11.594 1 96.81 174 SER B O 1
ATOM 5038 N N . GLN B 1 175 ? 8.234 -5.027 -11.344 1 96.19 175 GLN B N 1
ATOM 5039 C CA . GLN B 1 175 ? 7.043 -4.625 -10.609 1 96.19 175 GLN B CA 1
ATOM 5040 C C . GLN B 1 175 ? 7.41 -4.027 -9.25 1 96.19 175 GLN B C 1
ATOM 5042 O O . GLN B 1 175 ? 6.84 -3.012 -8.836 1 96.19 175 GLN B O 1
ATOM 5047 N N . PHE B 1 176 ? 8.391 -4.594 -8.594 1 97.62 176 PHE B N 1
ATOM 5048 C CA . PHE B 1 176 ? 8.844 -4.035 -7.328 1 97.62 176 PHE B CA 1
ATOM 5049 C C . PHE B 1 176 ? 9.555 -2.705 -7.551 1 97.62 176 PHE B C 1
ATOM 5051 O O . PHE B 1 176 ? 9.445 -1.793 -6.727 1 97.62 176 PHE B O 1
ATOM 5058 N N . LYS B 1 177 ? 10.266 -2.605 -8.633 1 97.62 177 LYS B N 1
ATOM 5059 C CA . LYS B 1 177 ? 10.945 -1.355 -8.961 1 97.62 177 LYS B CA 1
ATOM 5060 C C . LYS B 1 177 ? 9.953 -0.209 -9.109 1 97.62 177 LYS B C 1
ATOM 5062 O O . LYS B 1 177 ? 10.211 0.907 -8.648 1 97.62 177 LYS B O 1
ATOM 5067 N N . GLN B 1 178 ? 8.875 -0.495 -9.703 1 97.12 178 GLN B N 1
ATOM 5068 C CA . GLN B 1 178 ? 7.84 0.521 -9.867 1 97.12 178 GLN B CA 1
ATOM 5069 C C . GLN B 1 178 ? 7.309 0.988 -8.516 1 97.12 178 GLN B C 1
ATOM 5071 O O . GLN B 1 178 ? 7.086 2.184 -8.305 1 97.12 178 GLN B O 1
ATOM 5076 N N . MET B 1 179 ? 7.078 0.08 -7.617 1 97.69 179 MET B N 1
ATOM 5077 C CA . MET B 1 179 ? 6.586 0.418 -6.285 1 97.69 179 MET B CA 1
ATOM 5078 C C . MET B 1 179 ? 7.621 1.233 -5.516 1 97.69 179 MET B C 1
ATOM 5080 O O . MET B 1 179 ? 7.277 2.215 -4.855 1 97.69 179 MET B O 1
ATOM 5084 N N . HIS B 1 180 ? 8.922 0.896 -5.668 1 98.25 180 HIS B N 1
ATOM 5085 C CA . HIS B 1 180 ? 10 1.656 -5.043 1 98.25 180 HIS B CA 1
ATOM 5086 C C . HIS B 1 180 ? 10.07 3.07 -5.605 1 98.25 180 HIS B C 1
ATOM 5088 O O . HIS B 1 180 ? 10.297 4.027 -4.863 1 98.25 180 HIS B O 1
ATOM 5094 N N . LEU B 1 181 ? 9.898 3.119 -6.906 1 98.12 181 LEU B N 1
ATOM 5095 C CA . LEU B 1 181 ? 9.961 4.422 -7.562 1 98.12 181 LEU B CA 1
ATOM 5096 C C . LEU B 1 181 ? 8.852 5.336 -7.059 1 98.12 181 LEU B C 1
ATOM 5098 O O . LEU B 1 181 ? 9.086 6.523 -6.812 1 98.12 181 LEU B O 1
ATOM 5102 N N . PHE B 1 182 ? 7.688 4.816 -6.906 1 98.31 182 PHE B N 1
ATOM 5103 C CA . PHE B 1 182 ? 6.586 5.602 -6.363 1 98.31 182 PHE B CA 1
ATOM 5104 C C . PHE B 1 182 ? 6.93 6.133 -4.98 1 98.31 182 PHE B C 1
ATOM 5106 O O . PHE B 1 182 ? 6.738 7.316 -4.699 1 98.31 182 PHE B O 1
ATOM 5113 N N . LEU B 1 183 ? 7.414 5.281 -4.105 1 98.06 183 LEU B N 1
ATOM 5114 C CA . LEU B 1 183 ? 7.734 5.664 -2.734 1 98.06 183 LEU B CA 1
ATOM 5115 C C . LEU B 1 183 ? 8.805 6.746 -2.711 1 98.06 183 LEU B C 1
ATOM 5117 O O . LEU B 1 183 ? 8.703 7.715 -1.953 1 98.06 183 LEU B O 1
ATOM 5121 N N . ARG B 1 184 ? 9.797 6.625 -3.551 1 98.31 184 ARG B N 1
ATOM 5122 C CA . ARG B 1 184 ? 10.867 7.609 -3.611 1 98.31 184 ARG B CA 1
ATOM 5123 C C . ARG B 1 184 ? 10.352 8.961 -4.078 1 98.31 184 ARG B C 1
ATOM 5125 O O . ARG B 1 184 ? 10.695 10 -3.51 1 98.31 184 ARG B O 1
ATOM 5132 N N . LYS B 1 185 ? 9.586 8.898 -5.09 1 98.38 185 LYS B N 1
ATOM 5133 C CA . LYS B 1 185 ? 9.016 10.141 -5.609 1 98.38 185 LYS B CA 1
ATOM 5134 C C . LYS B 1 185 ? 8.141 10.828 -4.562 1 98.38 185 LYS B C 1
ATOM 5136 O O . LYS B 1 185 ? 8.25 12.031 -4.348 1 98.38 185 LYS B O 1
ATOM 5141 N N . ARG B 1 186 ? 7.309 10.062 -3.945 1 97 186 ARG B N 1
ATOM 5142 C CA . ARG B 1 186 ? 6.387 10.625 -2.965 1 97 186 ARG B CA 1
ATOM 5143 C C . ARG B 1 186 ? 7.137 11.156 -1.75 1 97 186 ARG B C 1
ATOM 5145 O O . ARG B 1 186 ? 6.789 12.211 -1.212 1 97 186 ARG B O 1
ATOM 5152 N N . GLU B 1 187 ? 8.141 10.453 -1.29 1 97.62 187 GLU B N 1
ATOM 5153 C CA . GLU B 1 187 ? 8.977 10.93 -0.194 1 97.62 187 GLU B CA 1
ATOM 5154 C C . GLU B 1 187 ? 9.594 12.289 -0.519 1 97.62 187 GLU B C 1
ATOM 5156 O O . GLU B 1 187 ? 9.555 13.203 0.307 1 97.62 187 GLU B O 1
ATOM 5161 N N . LYS B 1 188 ? 10.102 12.383 -1.698 1 98.12 188 LYS B N 1
ATOM 5162 C CA . LYS B 1 188 ? 10.703 13.641 -2.131 1 98.12 188 LYS B CA 1
ATOM 5163 C C . LYS B 1 188 ? 9.672 14.766 -2.143 1 98.12 188 LYS B C 1
ATOM 5165 O O . LYS B 1 188 ? 9.969 15.883 -1.717 1 98.12 188 LYS B O 1
ATOM 5170 N N . GLU B 1 189 ? 8.539 14.477 -2.602 1 96.81 189 GLU B N 1
ATOM 5171 C CA . GLU B 1 189 ? 7.48 15.477 -2.68 1 96.81 189 GLU B CA 1
ATOM 5172 C C . GLU B 1 189 ? 7.066 15.945 -1.289 1 96.81 189 GLU B C 1
ATOM 5174 O O . GLU B 1 189 ? 6.914 17.156 -1.057 1 96.81 189 GLU B O 1
ATOM 5179 N N . ILE B 1 190 ? 6.895 15.031 -0.376 1 96.25 190 ILE B N 1
ATOM 5180 C CA . ILE B 1 190 ? 6.465 15.367 0.978 1 96.25 190 ILE B CA 1
ATOM 5181 C C . ILE B 1 190 ? 7.559 16.172 1.684 1 96.25 190 ILE B C 1
ATOM 5183 O O . ILE B 1 190 ? 7.273 17.156 2.355 1 96.25 190 ILE B O 1
ATOM 5187 N N . LYS B 1 191 ? 8.789 15.75 1.509 1 96.62 191 LYS B N 1
ATOM 5188 C CA . LYS B 1 191 ? 9.906 16.469 2.109 1 96.62 191 LYS B CA 1
ATOM 5189 C C . LYS B 1 191 ? 10.023 17.891 1.544 1 96.62 191 LYS B C 1
ATOM 5191 O O . LYS B 1 191 ? 10.32 18.828 2.277 1 96.62 191 LYS B O 1
ATOM 5196 N N . ASN B 1 192 ? 9.797 18 0.262 1 97.06 192 ASN B N 1
ATOM 5197 C CA . ASN B 1 192 ? 9.836 19.312 -0.359 1 97.06 192 ASN B CA 1
ATOM 5198 C C . ASN B 1 192 ? 8.719 20.219 0.171 1 97.06 192 ASN B C 1
ATOM 5200 O O . ASN B 1 192 ? 8.93 21.406 0.391 1 97.06 192 ASN B O 1
ATOM 5204 N N . GLU B 1 193 ? 7.613 19.641 0.309 1 94.31 193 GLU B N 1
ATOM 5205 C CA . GLU B 1 193 ? 6.508 20.391 0.892 1 94.31 193 GLU B CA 1
ATOM 5206 C C . GLU B 1 193 ? 6.855 20.891 2.291 1 94.31 193 GLU B C 1
ATOM 5208 O O . GLU B 1 193 ? 6.59 22.047 2.629 1 94.31 193 GLU B O 1
ATOM 5213 N N . LEU B 1 194 ? 7.441 20.031 3.098 1 94.38 194 LEU B N 1
ATOM 5214 C CA . LEU B 1 194 ? 7.848 20.406 4.445 1 94.38 194 LEU B CA 1
ATOM 5215 C C . LEU B 1 194 ? 8.898 21.516 4.414 1 94.38 194 LEU B C 1
ATOM 5217 O O . LEU B 1 194 ? 8.836 22.453 5.203 1 94.38 194 LEU B O 1
ATOM 5221 N N . LYS B 1 195 ? 9.789 21.438 3.449 1 95.5 195 LYS B N 1
ATOM 5222 C CA . LYS B 1 195 ? 10.836 22.438 3.305 1 95.5 195 LYS B CA 1
ATOM 5223 C C . LYS B 1 195 ? 10.242 23.812 2.965 1 95.5 195 LYS B C 1
ATOM 5225 O O . LYS B 1 195 ? 10.648 24.828 3.537 1 95.5 195 LYS B O 1
ATOM 5230 N N . LEU B 1 196 ? 9.352 23.812 2.082 1 95.25 196 LEU B N 1
ATOM 5231 C CA . LEU B 1 196 ? 8.719 25.062 1.686 1 95.25 196 LEU B CA 1
ATOM 5232 C C . LEU B 1 196 ? 7.945 25.672 2.852 1 95.25 196 LEU B C 1
ATOM 5234 O O . LEU B 1 196 ? 8.031 26.891 3.094 1 95.25 196 LEU B O 1
ATOM 5238 N N . LYS B 1 197 ? 7.223 24.859 3.559 1 93.62 197 LYS B N 1
ATOM 5239 C CA . LYS B 1 197 ? 6.48 25.344 4.719 1 93.62 197 LYS B CA 1
ATOM 5240 C C . LYS B 1 197 ? 7.422 25.906 5.777 1 93.62 197 LYS B C 1
ATOM 5242 O O . LYS B 1 197 ? 7.125 26.922 6.402 1 93.62 197 LYS B O 1
ATOM 5247 N N . ARG B 1 198 ? 8.523 25.234 5.965 1 94.56 198 ARG B N 1
ATOM 5248 C CA . ARG B 1 198 ? 9.531 25.703 6.918 1 94.56 198 ARG B CA 1
ATOM 5249 C C . ARG B 1 198 ? 10.102 27.047 6.496 1 94.56 198 ARG B C 1
ATOM 5251 O O . ARG B 1 198 ? 10.25 27.953 7.324 1 94.56 198 ARG B O 1
ATOM 5258 N N . GLU B 1 199 ? 10.414 27.188 5.266 1 95.5 199 GLU B N 1
ATOM 5259 C CA . GLU B 1 199 ? 10.977 28.438 4.762 1 95.5 199 GLU B CA 1
ATOM 5260 C C . GLU B 1 199 ? 10 29.594 4.941 1 95.5 199 GLU B C 1
ATOM 5262 O O . GLU B 1 199 ? 10.391 30.688 5.355 1 95.5 199 GLU B O 1
ATOM 5267 N N . ASP B 1 200 ? 8.828 29.344 4.695 1 94.75 200 ASP B N 1
ATOM 5268 C CA . ASP B 1 200 ? 7.801 30.359 4.883 1 94.75 200 ASP B CA 1
ATOM 5269 C C . ASP B 1 200 ? 7.648 30.719 6.359 1 94.75 200 ASP B C 1
ATOM 5271 O O . ASP B 1 200 ? 7.527 31.906 6.703 1 94.75 200 ASP B O 1
ATOM 5275 N N . ASP B 1 201 ? 7.617 29.672 7.172 1 94.31 201 ASP B N 1
ATOM 5276 C CA . ASP B 1 201 ? 7.484 29.875 8.609 1 94.31 201 ASP B CA 1
ATOM 5277 C C . ASP B 1 201 ? 8.656 30.672 9.172 1 94.31 201 ASP B C 1
ATOM 5279 O O . ASP B 1 201 ? 8.453 31.656 9.898 1 94.31 201 ASP B O 1
ATOM 5283 N N . VAL B 1 202 ? 9.812 30.312 8.781 1 95.69 202 VAL B N 1
ATOM 5284 C CA . VAL B 1 202 ? 11.016 30.984 9.266 1 95.69 202 VAL B CA 1
ATOM 5285 C C . VAL B 1 202 ? 11.07 32.406 8.734 1 95.69 202 VAL B C 1
ATOM 5287 O O . VAL B 1 202 ? 11.484 33.344 9.453 1 95.69 202 VAL B O 1
ATOM 5290 N N . LYS B 1 203 ? 10.672 32.594 7.527 1 95.88 203 LYS B N 1
ATOM 5291 C CA . LYS B 1 203 ? 10.648 33.938 6.957 1 95.88 203 LYS B CA 1
ATOM 5292 C C . LYS B 1 203 ? 9.711 34.875 7.746 1 95.88 203 LYS B C 1
ATOM 5294 O O . LYS B 1 203 ? 10.086 35.969 8.117 1 95.88 203 LYS B O 1
ATOM 5299 N N . ARG B 1 204 ? 8.578 34.375 8.016 1 95 204 ARG B N 1
ATOM 5300 C CA . ARG B 1 204 ? 7.594 35.125 8.773 1 95 204 ARG B CA 1
ATOM 5301 C C . ARG B 1 204 ? 8.125 35.5 10.156 1 95 204 ARG B C 1
ATOM 5303 O O . ARG B 1 204 ? 8 36.625 10.602 1 95 204 ARG B O 1
ATOM 5310 N N . MET B 1 205 ? 8.672 34.5 10.781 1 96 205 MET B N 1
ATOM 5311 C CA . MET B 1 205 ? 9.188 34.719 12.133 1 96 205 MET B CA 1
ATOM 5312 C C . MET B 1 205 ? 10.414 35.625 12.117 1 96 205 MET B C 1
ATOM 5314 O O . MET B 1 205 ? 10.594 36.438 13.023 1 96 205 MET B O 1
ATOM 5318 N N . SER B 1 206 ? 11.219 35.562 11.07 1 96.5 206 SER B N 1
ATOM 5319 C CA . SER B 1 206 ? 12.391 36.406 10.938 1 96.5 206 SER B CA 1
ATOM 5320 C C . SER B 1 206 ? 12 37.844 10.695 1 96.5 206 SER B C 1
ATOM 5322 O O . SER B 1 206 ? 12.672 38.781 11.18 1 96.5 206 SER B O 1
ATOM 5324 N N . GLU B 1 207 ? 11 38.031 9.93 1 95.62 207 GLU B N 1
ATOM 5325 C CA . GLU B 1 207 ? 10.492 39.406 9.719 1 95.62 207 GLU B CA 1
ATOM 5326 C C . GLU B 1 207 ? 10.031 40.031 11.023 1 95.62 207 GLU B C 1
ATOM 5328 O O . GLU B 1 207 ? 10.312 41.188 11.297 1 95.62 207 GLU B O 1
ATOM 5333 N N . MET B 1 208 ? 9.375 39.156 11.781 1 95.12 208 MET B N 1
ATOM 5334 C CA . MET B 1 208 ? 8.938 39.625 13.094 1 95.12 208 MET B CA 1
ATOM 5335 C C . MET B 1 208 ? 10.141 39.906 13.992 1 95.12 208 MET B C 1
ATOM 5337 O O . MET B 1 208 ? 10.172 40.938 14.68 1 95.12 208 MET B O 1
ATOM 5341 N N . GLN B 1 209 ? 11.164 39.094 13.977 1 95.75 209 GLN B N 1
ATOM 5342 C CA . GLN B 1 209 ? 12.391 39.312 14.742 1 95.75 209 GLN B CA 1
ATOM 5343 C C . GLN B 1 209 ? 13.062 40.625 14.359 1 95.75 209 GLN B C 1
ATOM 5345 O O . GLN B 1 209 ? 13.508 41.375 15.227 1 95.75 209 GLN B O 1
ATOM 5350 N N . ASN B 1 210 ? 13.086 40.906 13.141 1 95.75 210 ASN B N 1
ATOM 5351 C CA . ASN B 1 210 ? 13.688 42.156 12.648 1 95.75 210 ASN B CA 1
ATOM 5352 C C . ASN B 1 210 ? 12.906 43.375 13.109 1 95.75 210 ASN B C 1
ATOM 5354 O O . ASN B 1 210 ? 13.5 44.406 13.469 1 95.75 210 ASN B O 1
ATOM 5358 N N . ALA B 1 211 ? 11.602 43.219 13.07 1 93.38 211 ALA B N 1
ATOM 5359 C CA . ALA B 1 211 ? 10.766 44.344 13.523 1 93.38 211 ALA B CA 1
ATOM 5360 C C . ALA B 1 211 ? 10.977 44.594 15.008 1 93.38 211 ALA B C 1
ATOM 5362 O O . ALA B 1 211 ? 11.086 45.75 15.414 1 93.38 211 ALA B O 1
ATOM 5363 N N . ILE B 1 212 ? 11.078 43.531 15.766 1 93.94 212 ILE B N 1
ATOM 5364 C CA . ILE B 1 212 ? 11.305 43.656 17.203 1 93.94 212 ILE B CA 1
ATOM 5365 C C . ILE B 1 212 ? 12.664 44.281 17.453 1 93.94 212 ILE B C 1
ATOM 5367 O O . ILE B 1 212 ? 12.789 45.188 18.281 1 93.94 212 ILE B O 1
ATOM 5371 N N . GLU B 1 213 ? 13.672 43.875 16.703 1 93.75 213 GLU B N 1
ATOM 5372 C CA . GLU B 1 213 ? 15.031 44.375 16.859 1 93.75 213 GLU B CA 1
ATOM 5373 C C . GLU B 1 213 ? 15.109 45.844 16.469 1 93.75 213 GLU B C 1
ATOM 5375 O O . GLU B 1 213 ? 15.836 46.625 17.094 1 93.75 213 GLU B O 1
ATOM 5380 N N . ALA B 1 214 ? 14.367 46.25 15.438 1 92.19 214 ALA B N 1
ATOM 5381 C CA . ALA B 1 214 ? 14.32 47.656 15.031 1 92.19 214 ALA B CA 1
ATOM 5382 C C . ALA B 1 214 ? 13.688 48.5 16.125 1 92.19 214 ALA B C 1
ATOM 5384 O O . ALA B 1 214 ? 14.18 49.594 16.422 1 92.19 214 ALA B O 1
ATOM 5385 N N . ALA B 1 215 ? 12.617 47.938 16.703 1 89.38 215 ALA B N 1
ATOM 5386 C CA . ALA B 1 215 ? 11.969 48.656 17.797 1 89.38 215 ALA B CA 1
ATOM 5387 C C . ALA B 1 215 ? 12.898 48.781 19 1 89.38 215 ALA B C 1
ATOM 5389 O O . ALA B 1 215 ? 12.938 49.844 19.656 1 89.38 215 ALA B O 1
ATOM 5390 N N . LEU B 1 216 ? 13.641 47.719 19.266 1 90.94 216 LEU B N 1
ATOM 5391 C CA . LEU B 1 216 ? 14.602 47.719 20.375 1 90.94 216 LEU B CA 1
ATOM 5392 C C . LEU B 1 216 ? 15.688 48.75 20.156 1 90.94 216 LEU B C 1
ATOM 5394 O O . LEU B 1 216 ? 16.047 49.5 21.078 1 90.94 216 LEU B O 1
ATOM 5398 N N . SER B 1 217 ? 16.188 48.875 18.938 1 92.19 217 SER B N 1
ATOM 5399 C CA . SER B 1 217 ? 17.219 49.844 18.594 1 92.19 217 SER B CA 1
ATOM 5400 C C . SER B 1 217 ? 16.734 51.281 18.75 1 92.19 217 SER B C 1
ATOM 5402 O O . SER B 1 217 ? 17.453 52.125 19.266 1 92.19 217 SER B O 1
ATOM 5404 N N . GLU B 1 218 ? 15.539 51.5 18.375 1 87.81 218 GLU B N 1
ATOM 5405 C CA . GLU B 1 218 ? 14.953 52.844 18.5 1 87.81 218 GLU B CA 1
ATOM 5406 C C . GLU B 1 218 ? 14.805 53.219 19.969 1 87.81 218 GLU B C 1
ATOM 5408 O O . GLU B 1 218 ? 15.102 54.375 20.344 1 87.81 218 GLU B O 1
ATOM 5413 N N . SER B 1 219 ? 14.359 52.25 20.75 1 88.69 219 SER B N 1
ATOM 5414 C CA . SER B 1 219 ? 14.18 52.5 22.188 1 88.69 219 SER B CA 1
ATOM 5415 C C . SER B 1 219 ? 15.516 52.781 22.859 1 88.69 219 SER B C 1
ATOM 5417 O O . SER B 1 219 ? 15.617 53.656 23.734 1 88.69 219 SER B O 1
ATOM 5419 N N . ARG B 1 220 ? 16.516 52.094 22.484 1 91.19 220 ARG B N 1
ATOM 5420 C CA . ARG B 1 220 ? 17.844 52.281 23.062 1 91.19 220 ARG B CA 1
ATOM 5421 C C . ARG B 1 220 ? 18.406 53.656 22.688 1 91.19 220 ARG B C 1
ATOM 5423 O O . ARG B 1 220 ? 19.047 54.312 23.516 1 91.19 220 ARG B O 1
ATOM 5430 N N . GLU B 1 221 ? 18.172 54.062 21.5 1 89.5 221 GLU B N 1
ATOM 5431 C CA . GLU B 1 221 ? 18.609 55.375 21.062 1 89.5 221 GLU B CA 1
ATOM 5432 C C . GLU B 1 221 ? 17.938 56.469 21.875 1 89.5 221 GLU B C 1
ATOM 5434 O O . GLU B 1 221 ? 18.594 57.438 22.266 1 89.5 221 GLU B O 1
ATOM 5439 N N . LEU B 1 222 ? 16.734 56.281 22.125 1 85.94 222 LEU B N 1
ATOM 5440 C CA . LEU B 1 222 ? 15.984 57.281 22.906 1 85.94 222 LEU B CA 1
ATOM 5441 C C . LEU B 1 222 ? 16.5 57.312 24.344 1 85.94 222 LEU B C 1
ATOM 5443 O O . LEU B 1 222 ? 16.656 58.406 24.906 1 85.94 222 LEU B O 1
ATOM 5447 N N . GLU B 1 223 ? 16.656 56.156 24.875 1 89.75 223 GLU B N 1
ATOM 5448 C CA . GLU B 1 223 ? 17.188 56.062 26.234 1 89.75 223 GLU B CA 1
ATOM 5449 C C . GLU B 1 223 ? 18.547 56.75 26.344 1 89.75 223 GLU B C 1
ATOM 5451 O O . GLU B 1 223 ? 18.797 57.531 27.281 1 89.75 223 GLU B O 1
ATOM 5456 N N . ASP B 1 224 ? 19.391 56.531 25.375 1 90.38 224 ASP B N 1
ATOM 5457 C CA . ASP B 1 224 ? 20.734 57.094 25.344 1 90.38 224 ASP B CA 1
ATOM 5458 C C . ASP B 1 224 ? 20.688 58.625 25.25 1 90.38 224 ASP B C 1
ATOM 5460 O O . ASP B 1 224 ? 21.406 59.312 25.969 1 90.38 224 ASP B O 1
ATOM 5464 N N . LYS B 1 225 ? 19.844 59.188 24.453 1 86.12 225 LYS B N 1
ATOM 5465 C CA . LYS B 1 225 ? 19.703 60.625 24.297 1 86.12 225 LYS B CA 1
ATOM 5466 C C . LYS B 1 225 ? 19.203 61.25 25.594 1 86.12 225 LYS B C 1
ATOM 5468 O O . LYS B 1 225 ? 19.734 62.281 26.031 1 86.12 225 LYS B O 1
ATOM 5473 N N . ALA B 1 226 ? 18.219 60.562 26.156 1 86.62 226 ALA B N 1
ATOM 5474 C CA . ALA B 1 226 ? 17.641 61.094 27.391 1 86.62 226 ALA B CA 1
ATOM 5475 C C . ALA B 1 226 ? 18.641 61.062 28.531 1 86.62 226 ALA B C 1
ATOM 5477 O O . ALA B 1 226 ? 18.734 62 29.312 1 86.62 226 ALA B O 1
ATOM 5478 N N . THR B 1 227 ? 19.375 59.969 28.562 1 89.81 227 THR B N 1
ATOM 5479 C CA . THR B 1 227 ? 20.375 59.812 29.625 1 89.81 227 THR B CA 1
ATOM 5480 C C . THR B 1 227 ? 21.5 60.812 29.469 1 89.81 227 THR B C 1
ATOM 5482 O O . THR B 1 227 ? 22.031 61.312 30.453 1 89.81 227 THR B O 1
ATOM 5485 N N . THR B 1 228 ? 21.844 61.156 28.25 1 89.19 228 THR B N 1
ATOM 5486 C CA . THR B 1 228 ? 22.875 62.156 27.969 1 89.19 228 THR B CA 1
ATOM 5487 C C . THR B 1 228 ? 22.453 63.531 28.438 1 89.19 228 THR B C 1
ATOM 5489 O O . THR B 1 228 ? 23.25 64.25 29.031 1 89.19 228 THR B O 1
ATOM 5492 N N . VAL B 1 229 ? 21.172 63.812 28.297 1 86.75 229 VAL B N 1
ATOM 5493 C CA . VAL B 1 229 ? 20.625 65.125 28.734 1 86.75 229 VAL B CA 1
ATOM 5494 C C . VAL B 1 229 ? 20.562 65.125 30.25 1 86.75 229 VAL B C 1
ATOM 5496 O O . VAL B 1 229 ? 20.891 66.188 30.859 1 86.75 229 VAL B O 1
ATOM 5499 N N . LEU B 1 230 ? 20.25 64.062 30.828 1 89.06 230 LEU B N 1
ATOM 5500 C CA . LEU B 1 230 ? 20.094 63.938 32.281 1 89.06 230 LEU B CA 1
ATOM 5501 C C . LEU B 1 230 ? 21.438 64.125 32.969 1 89.06 230 LEU B C 1
ATOM 5503 O O . LEU B 1 230 ? 21.484 64.562 34.125 1 89.06 230 LEU B O 1
ATOM 5507 N N . LYS B 1 231 ? 22.516 63.906 32.344 1 88.94 231 LYS B N 1
ATOM 5508 C CA . LYS B 1 231 ? 23.844 64 32.938 1 88.94 231 LYS B CA 1
ATOM 5509 C C . LYS B 1 231 ? 24.359 65.438 32.906 1 88.94 231 LYS B C 1
ATOM 5511 O O . LYS B 1 231 ? 25.297 65.75 33.656 1 88.94 231 LYS B O 1
ATOM 5516 N N . MET B 1 232 ? 23.594 66.25 32.25 1 87.75 232 MET B N 1
ATOM 5517 C CA . MET B 1 232 ? 24 67.688 32.188 1 87.75 232 MET B CA 1
ATOM 5518 C C . MET B 1 232 ? 23.703 68.375 33.531 1 87.75 232 MET B C 1
ATOM 5520 O O . MET B 1 232 ? 22.562 68.375 34 1 87.75 232 MET B O 1
ATOM 5524 N N . THR B 1 233 ? 24.672 68.938 34.188 1 86.69 233 THR B N 1
ATOM 5525 C CA . THR B 1 233 ? 24.562 69.5 35.531 1 86.69 233 THR B CA 1
ATOM 5526 C C . THR B 1 233 ? 24.109 70.938 35.469 1 86.69 233 THR B C 1
ATOM 5528 O O . THR B 1 233 ? 23.375 71.438 36.312 1 86.69 233 THR B O 1
ATOM 5531 N N . ASP B 1 234 ? 24.594 71.625 34.281 1 88.69 234 ASP B N 1
ATOM 5532 C CA . ASP B 1 234 ? 24.203 73 34.125 1 88.69 234 ASP B CA 1
ATOM 5533 C C . ASP B 1 234 ? 22.734 73.125 33.75 1 88.69 234 ASP B C 1
ATOM 5535 O O . ASP B 1 234 ? 22.281 72.562 32.781 1 88.69 234 ASP B O 1
ATOM 5539 N N . PRO B 1 235 ? 21.969 73.875 34.594 1 89.06 235 PRO B N 1
ATOM 5540 C CA . PRO B 1 235 ? 20.531 73.938 34.344 1 89.06 235 PRO B CA 1
ATOM 5541 C C . PRO B 1 235 ? 20.188 74.562 33 1 89.06 235 PRO B C 1
ATOM 5543 O O . PRO B 1 235 ? 19.266 74.125 32.312 1 89.06 235 PRO B O 1
ATOM 5546 N N . GLU B 1 236 ? 20.922 75.625 32.719 1 84.75 236 GLU B N 1
ATOM 5547 C CA . GLU B 1 236 ? 20.656 76.25 31.453 1 84.75 236 GLU B CA 1
ATOM 5548 C C . GLU B 1 236 ? 20.953 75.312 30.281 1 84.75 236 GLU B C 1
ATOM 5550 O O . GLU B 1 236 ? 20.156 75.25 29.328 1 84.75 236 GLU B O 1
ATOM 5555 N N . ARG B 1 237 ? 22.062 74.688 30.344 1 85.25 237 ARG B N 1
ATOM 5556 C CA . ARG B 1 237 ? 22.469 73.75 29.297 1 85.25 237 ARG B CA 1
ATOM 5557 C C . ARG B 1 237 ? 21.5 72.625 29.219 1 85.25 237 ARG B C 1
ATOM 5559 O O . ARG B 1 237 ? 21.172 72.125 28.125 1 85.25 237 ARG B O 1
ATOM 5566 N N . PHE B 1 238 ? 21.031 72.062 30.328 1 89.12 238 PHE B N 1
ATOM 5567 C CA . PHE B 1 238 ? 20.062 70.938 30.422 1 89.12 238 PHE B CA 1
ATOM 5568 C C . PHE B 1 238 ? 18.766 71.312 29.703 1 89.12 238 PHE B C 1
ATOM 5570 O O . PHE B 1 238 ? 18.297 70.562 28.859 1 89.12 238 PHE B O 1
ATOM 5577 N N . LEU B 1 239 ? 18.297 72.5 30.031 1 85.94 239 LEU B N 1
ATOM 5578 C CA . LEU B 1 239 ? 17.016 72.938 29.484 1 85.94 239 LEU B CA 1
ATOM 5579 C C . LEU B 1 239 ? 17.109 73.188 27.984 1 85.94 239 LEU B C 1
ATOM 5581 O O . LEU B 1 239 ? 16.188 72.875 27.234 1 85.94 239 LEU B O 1
ATOM 5585 N N . LYS B 1 240 ? 18.203 73.688 27.578 1 82.12 240 LYS B N 1
ATOM 5586 C CA . LYS B 1 240 ? 18.422 73.938 26.156 1 82.12 240 LYS B CA 1
ATOM 5587 C C . LYS B 1 240 ? 18.469 72.625 25.375 1 82.12 240 LYS B C 1
ATOM 5589 O O . LYS B 1 240 ? 17.844 72.5 24.328 1 82.12 240 LYS B O 1
ATOM 5594 N N . SER B 1 241 ? 19.234 71.688 25.906 1 81.5 241 SER B N 1
ATOM 5595 C CA . SER B 1 241 ? 19.375 70.438 25.234 1 81.5 241 SER B CA 1
ATOM 5596 C C . SER B 1 241 ? 18.047 69.688 25.203 1 81.5 241 SER B C 1
ATOM 5598 O O . SER B 1 241 ? 17.734 69 24.234 1 81.5 241 SER B O 1
ATOM 5600 N N . TRP B 1 242 ? 17.344 69.688 26.281 1 79.94 242 TRP B N 1
ATOM 5601 C CA . TRP B 1 242 ? 16.047 69.062 26.375 1 79.94 242 TRP B CA 1
ATOM 5602 C C . TRP B 1 242 ? 15.086 69.625 25.328 1 79.94 242 TRP B C 1
ATOM 5604 O O . TRP B 1 242 ? 14.32 68.875 24.719 1 79.94 242 TRP B O 1
ATOM 5614 N N . THR B 1 243 ? 15.086 70.938 25.203 1 73.69 243 THR B N 1
ATOM 5615 C CA . THR B 1 243 ? 14.203 71.625 24.266 1 73.69 243 THR B CA 1
ATOM 5616 C C . THR B 1 243 ? 14.578 71.25 22.828 1 73.69 243 THR B C 1
ATOM 5618 O O . THR B 1 243 ? 13.703 71.062 21.984 1 73.69 243 THR B O 1
ATOM 5621 N N . GLU B 1 244 ? 15.852 71.312 22.578 1 66 244 GLU B N 1
ATOM 5622 C CA . GLU B 1 244 ? 16.328 71 21.219 1 66 244 GLU B CA 1
ATOM 5623 C C . GLU B 1 244 ? 16.141 69.562 20.859 1 66 244 GLU B C 1
ATOM 5625 O O . GLU B 1 244 ? 15.922 69.188 19.703 1 66 244 GLU B O 1
ATOM 5630 N N . GLY B 1 245 ? 16.469 68.688 21.766 1 59.03 245 GLY B N 1
ATOM 5631 C CA . GLY B 1 245 ? 16.438 67.25 21.484 1 59.03 245 GLY B CA 1
ATOM 5632 C C . GLY B 1 245 ? 15.023 66.75 21.375 1 59.03 245 GLY B C 1
ATOM 5633 O O . GLY B 1 245 ? 14.82 65.562 20.953 1 59.03 245 GLY B O 1
ATOM 5634 N N . ASN B 1 246 ? 14.039 67.562 21.234 1 53.03 246 ASN B N 1
ATOM 5635 C CA . ASN B 1 246 ? 12.664 67.188 21.016 1 53.03 246 ASN B CA 1
ATOM 5636 C C . ASN B 1 246 ? 12.297 65.938 21.891 1 53.03 246 ASN B C 1
ATOM 5638 O O . ASN B 1 246 ? 11.531 65.062 21.469 1 53.03 246 ASN B O 1
ATOM 5642 N N . THR B 1 247 ? 13.023 65.562 22.828 1 52.69 247 THR B N 1
ATOM 5643 C CA . THR B 1 247 ? 12.82 64.375 23.672 1 52.69 247 THR B CA 1
ATOM 5644 C C . THR B 1 247 ? 11.398 64.375 24.234 1 52.69 247 THR B C 1
ATOM 5646 O O . THR B 1 247 ? 11.039 63.469 25 1 52.69 247 THR B O 1
ATOM 5649 N N . ALA B 1 248 ? 10.75 65.312 24.141 1 48.94 248 ALA B N 1
ATOM 5650 C CA . ALA B 1 248 ? 9.453 65.5 24.812 1 48.94 248 ALA B CA 1
ATOM 5651 C C . ALA B 1 248 ? 8.586 64.25 24.562 1 48.94 248 ALA B C 1
ATOM 5653 O O . ALA B 1 248 ? 8.961 63.344 23.797 1 48.94 248 ALA B O 1
ATOM 5654 N N . LYS B 1 249 ? 7.16 64.312 24.828 1 52.03 249 LYS B N 1
ATOM 5655 C CA . LYS B 1 249 ? 6.062 63.438 25.234 1 52.03 249 LYS B CA 1
ATOM 5656 C C . LYS B 1 249 ? 5.855 62.312 24.219 1 52.03 249 LYS B C 1
ATOM 5658 O O . LYS B 1 249 ? 5.379 61.25 24.562 1 52.03 249 LYS B O 1
ATOM 5663 N N . THR B 1 250 ? 5.961 62.5 23 1 53.94 250 THR B N 1
ATOM 5664 C CA . THR B 1 250 ? 5.246 61.656 22.047 1 53.94 250 THR B CA 1
ATOM 5665 C C . THR B 1 250 ? 6.02 60.375 21.75 1 53.94 250 THR B C 1
ATOM 5667 O O . THR B 1 250 ? 5.434 59.375 21.375 1 53.94 250 THR B O 1
ATOM 5670 N N . PRO B 1 251 ? 7.352 60.344 22.047 1 58.12 251 PRO B N 1
ATOM 5671 C CA . PRO B 1 251 ? 8.047 59.188 21.5 1 58.12 251 PRO B CA 1
ATOM 5672 C C . PRO B 1 251 ? 7.809 57.906 22.297 1 58.12 251 PRO B C 1
ATOM 5674 O O . PRO B 1 251 ? 7.688 56.844 21.734 1 58.12 251 PRO B O 1
ATOM 5677 N N . VAL B 1 252 ? 7.582 58.094 23.609 1 57.88 252 VAL B N 1
ATOM 5678 C CA . VAL B 1 252 ? 7.445 56.875 24.406 1 57.88 252 VAL B CA 1
ATOM 5679 C C . VAL B 1 252 ? 6.117 56.188 24.078 1 57.88 252 VAL B C 1
ATOM 5681 O O . VAL B 1 252 ? 6.051 54.969 24 1 57.88 252 VAL B O 1
ATOM 5684 N N . ASP B 1 253 ? 5.137 57.094 24 1 63.75 253 ASP B N 1
ATOM 5685 C CA . ASP B 1 253 ? 3.818 56.5 23.75 1 63.75 253 ASP B CA 1
ATOM 5686 C C . ASP B 1 253 ? 3.773 55.844 22.375 1 63.75 253 ASP B C 1
ATOM 5688 O O . ASP B 1 253 ? 3.16 54.781 22.219 1 63.75 253 ASP B O 1
ATOM 5692 N N . SER B 1 254 ? 4.43 56.531 21.438 1 68.06 254 SER B N 1
ATOM 5693 C CA . SER B 1 254 ? 4.465 55.938 20.109 1 68.06 254 SER B CA 1
ATOM 5694 C C . SER B 1 254 ? 5.238 54.625 20.109 1 68.06 254 SER B C 1
ATOM 5696 O O . SER B 1 254 ? 4.859 53.656 19.438 1 68.06 254 SER B O 1
ATOM 5698 N N . LEU B 1 255 ? 6.234 54.531 20.969 1 65.06 255 LEU B N 1
ATOM 5699 C CA . LEU B 1 255 ? 7.039 53.344 21.062 1 65.06 255 LEU B CA 1
ATOM 5700 C C . LEU B 1 255 ? 6.25 52.219 21.719 1 65.06 255 LEU B C 1
ATOM 5702 O O . LEU B 1 255 ? 6.305 51.062 21.266 1 65.06 255 LEU B O 1
ATOM 5706 N N . ARG B 1 256 ? 5.527 52.625 22.766 1 65.62 256 ARG B N 1
ATOM 5707 C CA . ARG B 1 256 ? 4.691 51.625 23.453 1 65.62 256 ARG B CA 1
ATOM 5708 C C . ARG B 1 256 ? 3.656 51.031 22.516 1 65.62 256 ARG B C 1
ATOM 5710 O O . ARG B 1 256 ? 3.42 49.812 22.531 1 65.62 256 ARG B O 1
ATOM 5717 N N . LEU B 1 257 ? 3.094 51.938 21.734 1 69.44 257 LEU B N 1
ATOM 5718 C CA . LEU B 1 257 ? 2.074 51.5 20.797 1 69.44 257 LEU B CA 1
ATOM 5719 C C . LEU B 1 257 ? 2.672 50.531 19.766 1 69.44 257 LEU B C 1
ATOM 5721 O O . LEU B 1 257 ? 2.064 49.531 19.422 1 69.44 257 LEU B O 1
ATOM 5725 N N . ARG B 1 258 ? 3.879 50.812 19.344 1 69.19 258 ARG B N 1
ATOM 5726 C CA . ARG B 1 258 ? 4.527 50 18.344 1 69.19 258 ARG B CA 1
ATOM 5727 C C . ARG B 1 258 ? 4.879 48.625 18.922 1 69.19 258 ARG B C 1
ATOM 5729 O O . ARG B 1 258 ? 4.691 47.594 18.25 1 69.19 258 ARG B O 1
ATOM 5736 N N . LEU B 1 259 ? 5.227 48.656 20.109 1 67.5 259 LEU B N 1
ATOM 5737 C CA . LEU B 1 259 ? 5.641 47.406 20.734 1 67.5 259 LEU B CA 1
ATOM 5738 C C . LEU B 1 259 ? 4.438 46.5 21 1 67.5 259 LEU B C 1
ATOM 5740 O O . LEU B 1 259 ? 4.535 45.281 20.922 1 67.5 259 LEU B O 1
ATOM 5744 N N . ASN B 1 260 ? 3.361 47.188 21.422 1 70.06 260 ASN B N 1
ATOM 5745 C CA . ASN B 1 260 ? 2.146 46.406 21.672 1 70.06 260 ASN B CA 1
ATOM 5746 C C . ASN B 1 260 ? 1.647 45.688 20.422 1 70.06 260 ASN B C 1
ATOM 5748 O O . ASN B 1 260 ? 0.986 44.656 20.5 1 70.06 260 ASN B O 1
ATOM 5752 N N . GLU B 1 261 ? 2.197 46.25 19.297 1 75.38 261 GLU B N 1
ATOM 5753 C CA . GLU B 1 261 ? 1.765 45.656 18.031 1 75.38 261 GLU B CA 1
ATOM 5754 C C . GLU B 1 261 ? 2.637 44.469 17.656 1 75.38 261 GLU B C 1
ATOM 5756 O O . GLU B 1 261 ? 2.207 43.594 16.906 1 75.38 261 GLU B O 1
ATOM 5761 N N . LEU B 1 262 ? 3.818 44.406 18.359 1 84.19 262 LEU B N 1
ATOM 5762 C CA . LEU B 1 262 ? 4.75 43.344 18 1 84.19 262 LEU B CA 1
ATOM 5763 C C . LEU B 1 262 ? 4.594 42.125 18.906 1 84.19 262 LEU B C 1
ATOM 5765 O O . LEU B 1 262 ? 4.703 42.25 20.141 1 84.19 262 LEU B O 1
ATOM 5769 N N . GLN B 1 263 ? 3.914 41.125 18.469 1 86.19 263 GLN B N 1
ATOM 5770 C CA . GLN B 1 263 ? 3.719 39.906 19.234 1 86.19 263 GLN B CA 1
ATOM 5771 C C . GLN B 1 263 ? 4.531 38.75 18.641 1 86.19 263 GLN B C 1
ATOM 5773 O O . GLN B 1 263 ? 4.691 38.656 17.422 1 86.19 263 GLN B O 1
ATOM 5778 N N . VAL B 1 264 ? 5.074 38.031 19.625 1 92.31 264 VAL B N 1
ATOM 5779 C CA . VAL B 1 264 ? 5.867 36.875 19.234 1 92.31 264 VAL B CA 1
ATOM 5780 C C . VAL B 1 264 ? 5.02 35.906 18.391 1 92.31 264 VAL B C 1
ATOM 5782 O O . VAL B 1 264 ? 3.867 35.625 18.719 1 92.31 264 VAL B O 1
ATOM 5785 N N . VAL B 1 265 ? 5.531 35.562 17.25 1 92.25 265 VAL B N 1
ATOM 5786 C CA . VAL B 1 265 ? 4.887 34.594 16.359 1 92.25 265 VAL B CA 1
ATOM 5787 C C . VAL B 1 265 ? 5.43 33.188 16.625 1 92.25 265 VAL B C 1
ATOM 5789 O O . VAL B 1 265 ? 6.645 32.969 16.594 1 92.25 265 VAL B O 1
ATOM 5792 N N . GLU B 1 266 ? 4.445 32.344 16.906 1 90.62 266 GLU B N 1
ATOM 5793 C CA . GLU B 1 266 ? 4.832 30.969 17.188 1 90.62 266 GLU B CA 1
ATOM 5794 C C . GLU B 1 266 ? 4.906 30.141 15.914 1 90.62 266 GLU B C 1
ATOM 5796 O O . GLU B 1 266 ? 4.293 30.484 14.906 1 90.62 266 GLU B O 1
ATOM 5801 N N . THR B 1 267 ? 5.688 29.125 16.078 1 86.69 267 THR B N 1
ATOM 5802 C CA . THR B 1 267 ? 5.793 28.219 14.945 1 86.69 267 THR B CA 1
ATOM 5803 C C . THR B 1 267 ? 4.461 27.516 14.688 1 86.69 267 THR B C 1
ATOM 5805 O O . THR B 1 267 ? 3.762 27.125 15.633 1 86.69 267 THR B O 1
ATOM 5808 N N . SER B 1 268 ? 4.047 27.422 13.398 1 79.44 268 SER B N 1
ATOM 5809 C CA . SER B 1 268 ? 2.85 26.688 12.969 1 79.44 268 SER B CA 1
ATOM 5810 C C . SER B 1 268 ? 3.203 25.531 12.055 1 79.44 268 SER B C 1
ATOM 5812 O O . SER B 1 268 ? 2.363 25.062 11.281 1 79.44 268 SER B O 1
ATOM 5814 N N . LEU B 1 269 ? 4.508 25.172 12.227 1 85.38 269 LEU B N 1
ATOM 5815 C CA . LEU B 1 269 ? 4.957 24.156 11.289 1 85.38 269 LEU B CA 1
ATOM 5816 C C . LEU B 1 269 ? 4.262 22.828 11.562 1 85.38 269 LEU B C 1
ATOM 5818 O O . LEU B 1 269 ? 4.367 22.281 12.656 1 85.38 269 LEU B O 1
ATOM 5822 N N . SER B 1 270 ? 3.354 22.453 10.641 1 83.31 270 SER B N 1
ATOM 5823 C CA . SER B 1 270 ? 2.641 21.188 10.695 1 83.31 270 SER B CA 1
ATOM 5824 C C . SER B 1 270 ? 2.576 20.516 9.32 1 83.31 270 SER B C 1
ATOM 5826 O O . SER B 1 270 ? 2.625 21.203 8.297 1 83.31 270 SER B O 1
ATOM 5828 N N . LEU B 1 271 ? 2.715 19.25 9.398 1 82.69 271 LEU B N 1
ATOM 5829 C CA . LEU B 1 271 ? 2.58 18.5 8.148 1 82.69 271 LEU B CA 1
ATOM 5830 C C . LEU B 1 271 ? 1.336 17.625 8.172 1 82.69 271 LEU B C 1
ATOM 5832 O O . LEU B 1 271 ? 1.381 16.469 7.746 1 82.69 271 LEU B O 1
ATOM 5836 N N . GLU B 1 272 ? 0.243 18.078 8.742 1 79.81 272 GLU B N 1
ATOM 5837 C CA . GLU B 1 272 ? -1.007 17.328 8.742 1 79.81 272 GLU B CA 1
ATOM 5838 C C . GLU B 1 272 ? -1.495 17.078 7.316 1 79.81 272 GLU B C 1
ATOM 5840 O O . GLU B 1 272 ? -1.408 17.953 6.457 1 79.81 272 GLU B O 1
ATOM 5845 N N . PRO B 1 273 ? -1.889 15.914 6.918 1 80.06 273 PRO B N 1
ATOM 5846 C CA . PRO B 1 273 ? -2.146 14.781 7.812 1 80.06 273 PRO B CA 1
ATOM 5847 C C . PRO B 1 273 ? -0.951 13.836 7.93 1 80.06 273 PRO B C 1
ATOM 5849 O O . PRO B 1 273 ? -1.008 12.852 8.672 1 80.06 273 PRO B O 1
ATOM 5852 N N . TYR B 1 274 ? 0.083 14.109 7.371 1 80.38 274 TYR B N 1
ATOM 5853 C CA . TYR B 1 274 ? 1.194 13.18 7.227 1 80.38 274 TYR B CA 1
ATOM 5854 C C . TYR B 1 274 ? 1.955 13.031 8.539 1 80.38 274 TYR B C 1
ATOM 5856 O O . TYR B 1 274 ? 2.713 12.07 8.719 1 80.38 274 TYR B O 1
ATOM 5864 N N . GLU B 1 275 ? 1.638 13.859 9.43 1 82.25 275 GLU B N 1
ATOM 5865 C CA . GLU B 1 275 ? 2.369 13.789 10.688 1 82.25 275 GLU B CA 1
ATOM 5866 C C . GLU B 1 275 ? 2.033 12.508 11.453 1 82.25 275 GLU B C 1
ATOM 5868 O O . GLU B 1 275 ? 2.898 11.93 12.109 1 82.25 275 GLU B O 1
ATOM 5873 N N . SER B 1 276 ? 0.856 12.023 11.312 1 84.69 276 SER B N 1
ATOM 5874 C CA . SER B 1 276 ? 0.443 10.867 12.109 1 84.69 276 SER B CA 1
ATOM 5875 C C . SER B 1 276 ? 0.145 9.664 11.219 1 84.69 276 SER B C 1
ATOM 5877 O O . SER B 1 276 ? 0.425 8.523 11.594 1 84.69 276 SER B O 1
ATOM 5879 N N . HIS B 1 277 ? -0.375 9.867 10.094 1 91.38 277 HIS B N 1
ATOM 5880 C CA . HIS B 1 277 ? -0.838 8.766 9.25 1 91.38 277 HIS B CA 1
ATOM 5881 C C . HIS B 1 277 ? -0.106 8.75 7.914 1 91.38 277 HIS B C 1
ATOM 5883 O O . HIS B 1 277 ? -0.711 8.484 6.875 1 91.38 277 HIS B O 1
ATOM 5889 N N . LEU B 1 278 ? 1.145 9.008 7.988 1 93.88 278 LEU B N 1
ATOM 5890 C CA . LEU B 1 278 ? 1.903 9.156 6.75 1 93.88 278 LEU B CA 1
ATOM 5891 C C . LEU B 1 278 ? 1.895 7.855 5.953 1 93.88 278 LEU B C 1
ATOM 5893 O O . LEU B 1 278 ? 1.524 7.844 4.777 1 93.88 278 LEU B O 1
ATOM 5897 N N . GLN B 1 279 ? 2.299 6.754 6.633 1 95.06 279 GLN B N 1
ATOM 5898 C CA . GLN B 1 279 ? 2.41 5.48 5.93 1 95.06 279 GLN B CA 1
ATOM 5899 C C . GLN B 1 279 ? 1.067 5.062 5.34 1 95.06 279 GLN B C 1
ATOM 5901 O O . GLN B 1 279 ? 1.007 4.57 4.211 1 95.06 279 GLN B O 1
ATOM 5906 N N . PHE B 1 280 ? 0.038 5.246 6.035 1 95.88 280 PHE B N 1
ATOM 5907 C CA . PHE B 1 280 ? -1.281 4.828 5.574 1 95.88 280 PHE B CA 1
ATOM 5908 C C . PHE B 1 280 ? -1.713 5.648 4.363 1 95.88 280 PHE B C 1
ATOM 5910 O O . PHE B 1 280 ? -2.242 5.102 3.393 1 95.88 280 PHE B O 1
ATOM 5917 N N . PHE B 1 281 ? -1.526 6.926 4.438 1 94.88 281 PHE B N 1
ATOM 5918 C CA . PHE B 1 281 ? -1.896 7.797 3.328 1 94.88 281 PHE B CA 1
ATOM 5919 C C . PHE B 1 281 ? -1.112 7.438 2.07 1 94.88 281 PHE B C 1
ATOM 5921 O O . PHE B 1 281 ? -1.686 7.332 0.984 1 94.88 281 PHE B O 1
ATOM 5928 N N . VAL B 1 282 ? 0.14 7.27 2.281 1 96.12 282 VAL B N 1
ATOM 5929 C CA . VAL B 1 282 ? 0.997 6.926 1.15 1 96.12 282 VAL B CA 1
ATOM 5930 C C . VAL B 1 282 ? 0.597 5.562 0.59 1 96.12 282 VAL B C 1
ATOM 5932 O O . VAL B 1 282 ? 0.557 5.375 -0.628 1 96.12 282 VAL B O 1
ATOM 5935 N N . TRP B 1 283 ? 0.366 4.621 1.494 1 96.12 283 TRP B N 1
ATOM 5936 C CA . TRP B 1 283 ? -0.104 3.301 1.09 1 96.12 283 TRP B CA 1
ATOM 5937 C C . TRP B 1 283 ? -1.374 3.406 0.252 1 96.12 283 TRP B C 1
ATOM 5939 O O . TRP B 1 283 ? -1.491 2.764 -0.793 1 96.12 283 TRP B O 1
ATOM 5949 N N . LYS B 1 284 ? -2.287 4.199 0.655 1 94.31 284 LYS B N 1
ATOM 5950 C CA . LYS B 1 284 ? -3.529 4.391 -0.087 1 94.31 284 LYS B CA 1
ATOM 5951 C C . LYS B 1 284 ? -3.262 5.023 -1.449 1 94.31 284 LYS B C 1
ATOM 5953 O O . LYS B 1 284 ? -3.826 4.598 -2.459 1 94.31 284 LYS B O 1
ATOM 5958 N N . GLU B 1 285 ? -2.41 5.98 -1.485 1 94.69 285 GLU B N 1
ATOM 5959 C CA . GLU B 1 285 ? -2.074 6.668 -2.727 1 94.69 285 GLU B CA 1
ATOM 5960 C C . GLU B 1 285 ? -1.416 5.719 -3.725 1 94.69 285 GLU B C 1
ATOM 5962 O O . GLU B 1 285 ? -1.59 5.867 -4.938 1 94.69 285 GLU B O 1
ATOM 5967 N N . MET B 1 286 ? -0.728 4.828 -3.172 1 96.38 286 MET B N 1
ATOM 5968 C CA . MET B 1 286 ? 0.022 3.904 -4.02 1 96.38 286 MET B CA 1
ATOM 5969 C C . MET B 1 286 ? -0.917 3.105 -4.918 1 96.38 286 MET B C 1
ATOM 5971 O O . MET B 1 286 ? -0.538 2.701 -6.02 1 96.38 286 MET B O 1
ATOM 5975 N N . LEU B 1 287 ? -2.113 2.871 -4.492 1 93.88 287 LEU B N 1
ATOM 5976 C CA . LEU B 1 287 ? -3.088 2.094 -5.25 1 93.88 287 LEU B CA 1
ATOM 5977 C C . LEU B 1 287 ? -3.293 2.689 -6.641 1 93.88 287 LEU B C 1
ATOM 5979 O O . LEU B 1 287 ? -3.654 1.976 -7.578 1 93.88 287 LEU B O 1
ATOM 5983 N N . GLN B 1 288 ? -2.957 3.928 -6.781 1 91.25 288 GLN B N 1
ATOM 5984 C CA . GLN B 1 288 ? -3.178 4.613 -8.047 1 91.25 288 GLN B CA 1
ATOM 5985 C C . GLN B 1 288 ? -2.238 4.09 -9.133 1 91.25 288 GLN B C 1
ATOM 5987 O O . GLN B 1 288 ? -2.551 4.16 -10.32 1 91.25 288 GLN B O 1
ATOM 5992 N N . VAL B 1 289 ? -1.137 3.482 -8.75 1 92.38 289 VAL B N 1
ATOM 5993 C CA . VAL B 1 289 ? -0.143 3.074 -9.734 1 92.38 289 VAL B CA 1
ATOM 5994 C C . VAL B 1 289 ? -0.106 1.552 -9.836 1 92.38 289 VAL B C 1
ATOM 5996 O O . VAL B 1 289 ? 0.626 0.994 -10.656 1 92.38 289 VAL B O 1
ATOM 5999 N N . ILE B 1 290 ? -0.87 0.938 -8.984 1 93.06 290 ILE B N 1
ATOM 6000 C CA . ILE B 1 290 ? -0.887 -0.52 -8.945 1 93.06 290 ILE B CA 1
ATOM 6001 C C . ILE B 1 290 ? -1.851 -1.055 -10 1 93.06 290 ILE B C 1
ATOM 6003 O O . ILE B 1 290 ? -2.996 -0.607 -10.094 1 93.06 290 ILE B O 1
ATOM 6007 N N . GLN B 1 291 ? -1.346 -2.01 -10.867 1 86.81 291 GLN B N 1
ATOM 6008 C CA . GLN B 1 291 ? -2.133 -2.674 -11.898 1 86.81 291 GLN B CA 1
ATOM 6009 C C . GLN B 1 291 ? -1.679 -4.117 -12.094 1 86.81 291 GLN B C 1
ATOM 6011 O O . GLN B 1 291 ? -0.479 -4.402 -12.094 1 86.81 291 GLN B O 1
ATOM 6016 N N . PRO B 1 292 ? -2.465 -5.008 -12.227 1 86.88 292 PRO B N 1
ATOM 6017 C CA . PRO B 1 292 ? -3.92 -4.883 -12.102 1 86.88 292 PRO B CA 1
ATOM 6018 C C . PRO B 1 292 ? -4.391 -4.844 -10.656 1 86.88 292 PRO B C 1
ATOM 6020 O O . PRO B 1 292 ? -3.701 -5.34 -9.758 1 86.88 292 PRO B O 1
ATOM 6023 N N . ARG B 1 293 ? -5.586 -4.262 -10.508 1 87.94 293 ARG B N 1
ATOM 6024 C CA . ARG B 1 293 ? -6.27 -4.25 -9.219 1 87.94 293 ARG B CA 1
ATOM 6025 C C . ARG B 1 293 ? -7.277 -5.391 -9.117 1 87.94 293 ARG B C 1
ATOM 6027 O O . ARG B 1 293 ? -7.223 -6.344 -9.898 1 87.94 293 ARG B O 1
ATOM 6034 N N . GLU B 1 294 ? -8.062 -5.363 -8.023 1 86.88 294 GLU B N 1
ATOM 6035 C CA . GLU B 1 294 ? -9.141 -6.34 -7.891 1 86.88 294 GLU B CA 1
ATOM 6036 C C . GLU B 1 294 ? -10.211 -6.125 -8.961 1 86.88 294 GLU B C 1
ATOM 6038 O O . GLU B 1 294 ? -10.336 -5.027 -9.508 1 86.88 294 GLU B O 1
ATOM 6043 N N . ASP B 1 295 ? -10.914 -7.203 -9.281 1 89.62 295 ASP B N 1
ATOM 6044 C CA . ASP B 1 295 ? -12.031 -7.125 -10.219 1 89.62 295 ASP B CA 1
ATOM 6045 C C . ASP B 1 295 ? -13.266 -6.512 -9.555 1 89.62 295 ASP B C 1
ATOM 6047 O O . ASP B 1 295 ? -13.617 -6.875 -8.43 1 89.62 295 ASP B O 1
ATOM 6051 N N . ARG B 1 296 ? -13.891 -5.598 -10.273 1 88.94 296 ARG B N 1
ATOM 6052 C CA . ARG B 1 296 ? -15.141 -5.016 -9.781 1 88.94 296 ARG B CA 1
ATOM 6053 C C . ARG B 1 296 ? -16.344 -5.855 -10.211 1 88.94 296 ARG B C 1
ATOM 6055 O O . ARG B 1 296 ? -16.797 -5.754 -11.352 1 88.94 296 ARG B O 1
ATOM 6062 N N . ILE B 1 297 ? -16.797 -6.625 -9.289 1 91 297 ILE B N 1
ATOM 6063 C CA . ILE B 1 297 ? -17.906 -7.539 -9.562 1 91 297 ILE B CA 1
ATOM 6064 C C . ILE B 1 297 ? -19.188 -6.98 -8.984 1 91 297 ILE B C 1
ATOM 6066 O O . ILE B 1 297 ? -19.188 -6.383 -7.902 1 91 297 ILE B O 1
ATOM 6070 N N . SER B 1 298 ? -20.281 -7.09 -9.742 1 92.5 298 SER B N 1
ATOM 6071 C CA . SER B 1 298 ? -21.641 -6.789 -9.281 1 92.5 298 SER B CA 1
ATOM 6072 C C . SER B 1 298 ? -22.484 -8.055 -9.188 1 92.5 298 SER B C 1
ATOM 6074 O O . SER B 1 298 ? -22.391 -8.93 -10.055 1 92.5 298 SER B O 1
ATOM 6076 N N . LEU B 1 299 ? -23.297 -8.062 -8.18 1 91.19 299 LEU B N 1
ATOM 6077 C CA . LEU B 1 299 ? -24.047 -9.281 -7.914 1 91.19 299 LEU B CA 1
ATOM 6078 C C . LEU B 1 299 ? -25.484 -9.156 -8.391 1 91.19 299 LEU B C 1
ATOM 6080 O O . LEU B 1 299 ? -26.016 -8.047 -8.469 1 91.19 299 LEU B O 1
ATOM 6084 N N . LYS B 1 300 ? -26.078 -10.281 -8.711 1 88.88 300 LYS B N 1
ATOM 6085 C CA . LYS B 1 300 ? -27.5 -10.461 -8.953 1 88.88 300 LYS B CA 1
ATOM 6086 C C . LYS B 1 300 ? -28.047 -11.656 -8.172 1 88.88 300 LYS B C 1
ATOM 6088 O O . LYS B 1 300 ? -27.281 -12.547 -7.789 1 88.88 300 LYS B O 1
ATOM 6093 N N . SER B 1 301 ? -29.219 -11.555 -7.715 1 85.06 301 SER B N 1
ATOM 6094 C CA . SER B 1 301 ? -29.844 -12.656 -6.992 1 85.06 301 SER B CA 1
ATOM 6095 C C . SER B 1 301 ? -31.266 -12.898 -7.496 1 85.06 301 SER B C 1
ATOM 6097 O O . SER B 1 301 ? -31.953 -11.961 -7.926 1 85.06 301 SER B O 1
ATOM 6099 N N . ASN B 1 302 ? -31.672 -14.195 -7.477 1 73 302 ASN B N 1
ATOM 6100 C CA . ASN B 1 302 ? -33.031 -14.539 -7.863 1 73 302 ASN B CA 1
ATOM 6101 C C . ASN B 1 302 ? -33.969 -14.531 -6.664 1 73 302 ASN B C 1
ATOM 6103 O O . ASN B 1 302 ? -35.156 -14.852 -6.793 1 73 302 ASN B O 1
ATOM 6107 N N . SER B 1 303 ? -33.469 -14.305 -5.531 1 72.06 303 SER B N 1
ATOM 6108 C CA . SER B 1 303 ? -34.281 -14.312 -4.309 1 72.06 303 SER B CA 1
ATOM 6109 C C . SER B 1 303 ? -34.75 -12.906 -3.949 1 72.06 303 SER B C 1
ATOM 6111 O O . SER B 1 303 ? -34.531 -12.438 -2.834 1 72.06 303 SER B O 1
ATOM 6113 N N . GLU B 1 304 ? -35.531 -12.359 -4.883 1 67.25 304 GLU B N 1
ATOM 6114 C CA . GLU B 1 304 ? -36.062 -11.016 -4.617 1 67.25 304 GLU B CA 1
ATOM 6115 C C . GLU B 1 304 ? -37.031 -11.023 -3.438 1 67.25 304 GLU B C 1
ATOM 6117 O O . GLU B 1 304 ? -37.844 -11.945 -3.293 1 67.25 304 GLU B O 1
ATOM 6122 N N . GLY B 1 305 ? -36.906 -10.211 -2.463 1 71.75 305 GLY B N 1
ATOM 6123 C CA . GLY B 1 305 ? -37.781 -10.125 -1.298 1 71.75 305 GLY B CA 1
ATOM 6124 C C . GLY B 1 305 ? -37.125 -10.625 -0.026 1 71.75 305 GLY B C 1
ATOM 6125 O O . GLY B 1 305 ? -37.344 -10.07 1.054 1 71.75 305 GLY B O 1
ATOM 6126 N N . VAL B 1 306 ? -36.344 -11.75 -0.229 1 77.25 306 VAL B N 1
ATOM 6127 C CA . VAL B 1 306 ? -35.688 -12.344 0.936 1 77.25 306 VAL B CA 1
ATOM 6128 C C . VAL B 1 306 ? -34.438 -11.562 1.274 1 77.25 306 VAL B C 1
ATOM 6130 O O . VAL B 1 306 ? -34.031 -11.508 2.438 1 77.25 306 VAL B O 1
ATOM 6133 N N . ILE B 1 307 ? -33.969 -10.969 0.212 1 82.06 307 ILE B N 1
ATOM 6134 C CA . ILE B 1 307 ? -32.75 -10.195 0.417 1 82.06 307 ILE B CA 1
ATOM 6135 C C . ILE B 1 307 ? -32.938 -8.781 -0.131 1 82.06 307 ILE B C 1
ATOM 6137 O O . ILE B 1 307 ? -33.844 -8.539 -0.945 1 82.06 307 ILE B O 1
ATOM 6141 N N . ILE B 1 308 ? -32.188 -7.969 0.371 1 83.19 308 ILE B N 1
ATOM 6142 C CA . ILE B 1 308 ? -32.094 -6.617 -0.166 1 83.19 308 ILE B CA 1
ATOM 6143 C C . ILE B 1 308 ? -30.719 -6.438 -0.819 1 83.19 308 ILE B C 1
ATOM 6145 O O . ILE B 1 308 ? -29.688 -6.473 -0.14 1 83.19 308 ILE B O 1
ATOM 6149 N N . LEU B 1 309 ? -30.797 -6.293 -2.102 1 87.88 309 LEU B N 1
ATOM 6150 C CA . LEU B 1 309 ? -29.578 -6.027 -2.861 1 87.88 309 LEU B CA 1
ATOM 6151 C C . LEU B 1 309 ? -29.422 -4.531 -3.115 1 87.88 309 LEU B C 1
ATOM 6153 O O . LEU B 1 309 ? -30.375 -3.844 -3.457 1 87.88 309 LEU B O 1
ATOM 6157 N N . SER B 1 310 ? -28.172 -4.105 -2.879 1 88.94 310 SER B N 1
ATOM 6158 C CA . SER B 1 310 ? -27.922 -2.691 -3.113 1 88.94 310 SER B CA 1
ATOM 6159 C C . SER B 1 310 ? -28.078 -2.336 -4.59 1 88.94 310 SER B C 1
ATOM 6161 O O . SER B 1 310 ? -28.016 -3.213 -5.453 1 88.94 310 SER B O 1
ATOM 6163 N N . ASN B 1 311 ? -28.25 -1.062 -4.855 1 86 311 ASN B N 1
ATOM 6164 C CA . ASN B 1 311 ? -28.469 -0.618 -6.227 1 86 311 ASN B CA 1
ATOM 6165 C C . ASN B 1 311 ? -27.266 -0.911 -7.109 1 86 311 ASN B C 1
ATOM 6167 O O . ASN B 1 311 ? -27.406 -1.265 -8.281 1 86 311 ASN B O 1
ATOM 6171 N N . ASP B 1 312 ? -26.125 -0.867 -6.52 1 86.06 312 ASP B N 1
ATOM 6172 C CA . ASP B 1 312 ? -24.906 -1.105 -7.289 1 86.06 312 ASP B CA 1
ATOM 6173 C C . ASP B 1 312 ? -24.562 -2.594 -7.332 1 86.06 312 ASP B C 1
ATOM 6175 O O . ASP B 1 312 ? -23.578 -2.994 -7.965 1 86.06 312 ASP B O 1
ATOM 6179 N N . GLY B 1 313 ? -25.25 -3.352 -6.617 1 89.56 313 GLY B N 1
ATOM 6180 C CA . GLY B 1 313 ? -25.078 -4.797 -6.629 1 89.56 313 GLY B CA 1
ATOM 6181 C C . GLY B 1 313 ? -23.891 -5.262 -5.809 1 89.56 313 GLY B C 1
ATOM 6182 O O . GLY B 1 313 ? -23.391 -6.367 -6.008 1 89.56 313 GLY B O 1
ATOM 6183 N N . ARG B 1 314 ? -23.375 -4.5 -4.875 1 91.69 314 ARG B N 1
ATOM 6184 C CA . ARG B 1 314 ? -22.156 -4.848 -4.152 1 91.69 314 ARG B CA 1
ATOM 6185 C C . ARG B 1 314 ? -22.469 -5.441 -2.787 1 91.69 314 ARG B C 1
ATOM 6187 O O . ARG B 1 314 ? -21.641 -6.105 -2.18 1 91.69 314 ARG B O 1
ATOM 6194 N N . SER B 1 315 ? -23.672 -5.09 -2.363 1 91.44 315 SER B N 1
ATOM 6195 C CA . SER B 1 315 ? -23.984 -5.504 -0.999 1 91.44 315 SER B CA 1
ATOM 6196 C C . SER B 1 315 ? -25.344 -6.199 -0.931 1 91.44 315 SER B C 1
ATOM 6198 O O . SER B 1 315 ? -26.297 -5.793 -1.614 1 91.44 315 SER B O 1
ATOM 6200 N N . LEU B 1 316 ? -25.422 -7.227 -0.127 1 89.94 316 LEU B N 1
ATOM 6201 C CA . LEU B 1 316 ? -26.672 -7.934 0.102 1 89.94 316 LEU B CA 1
ATOM 6202 C C . LEU B 1 316 ? -26.922 -8.117 1.594 1 89.94 316 LEU B C 1
ATOM 6204 O O . LEU B 1 316 ? -26 -8.375 2.361 1 89.94 316 LEU B O 1
ATOM 6208 N N . ILE B 1 317 ? -28.172 -7.84 2.049 1 87 317 ILE B N 1
ATOM 6209 C CA . ILE B 1 317 ? -28.562 -8.086 3.43 1 87 317 ILE B CA 1
ATOM 6210 C C . ILE B 1 317 ? -29.844 -8.906 3.457 1 87 317 ILE B C 1
ATOM 6212 O O . ILE B 1 317 ? -30.641 -8.867 2.512 1 87 317 ILE B O 1
ATOM 6216 N N . CYS B 1 318 ? -29.938 -9.641 4.496 1 82 318 CYS B N 1
ATOM 6217 C CA . CYS B 1 318 ? -31.188 -10.352 4.695 1 82 318 CYS B CA 1
ATOM 6218 C C . CYS B 1 318 ? -32.312 -9.383 5.039 1 82 318 CYS B C 1
ATOM 6220 O O . CYS B 1 318 ? -32.156 -8.5 5.887 1 82 318 CYS B O 1
ATOM 6222 N N . ASN B 1 319 ? -33.375 -9.508 4.301 1 79 319 ASN B N 1
ATOM 6223 C CA . ASN B 1 319 ? -34.531 -8.664 4.586 1 79 319 ASN B CA 1
ATOM 6224 C C . ASN B 1 319 ? -35.125 -8.961 5.965 1 79 319 ASN B C 1
ATOM 6226 O O . ASN B 1 319 ? -35.625 -10.055 6.211 1 79 319 ASN B O 1
ATOM 6230 N N . PRO B 1 320 ? -35.094 -7.988 6.824 1 74.31 320 PRO B N 1
ATOM 6231 C CA . PRO B 1 320 ? -35.562 -8.25 8.188 1 74.31 320 PRO B CA 1
ATOM 6232 C C . PRO B 1 320 ? -37.062 -8.328 8.281 1 74.31 320 PRO B C 1
ATOM 6234 O O . PRO B 1 320 ? -37.625 -8.789 9.289 1 74.31 320 PRO B O 1
ATOM 6237 N N . GLN B 1 321 ? -37.781 -7.926 7.348 1 69.62 321 GLN B N 1
ATOM 6238 C CA . GLN B 1 321 ? -39.25 -7.785 7.469 1 69.62 321 GLN B CA 1
ATOM 6239 C C . GLN B 1 321 ? -39.969 -9.039 6.969 1 69.62 321 GLN B C 1
ATOM 6241 O O . GLN B 1 321 ? -41.188 -9.094 6.973 1 69.62 321 GLN B O 1
ATOM 6246 N N . ILE B 1 322 ? -39.219 -9.914 6.383 1 66.94 322 ILE B N 1
ATOM 6247 C CA . ILE B 1 322 ? -39.938 -11.086 5.883 1 66.94 322 ILE B CA 1
ATOM 6248 C C . ILE B 1 322 ? -40.375 -11.961 7.055 1 66.94 322 ILE B C 1
ATOM 6250 O O . ILE B 1 322 ? -39.562 -12.305 7.914 1 66.94 322 ILE B O 1
ATOM 6254 N N . SER B 1 323 ? -41.688 -11.922 7.375 1 57.53 323 SER B N 1
ATOM 6255 C CA . SER B 1 323 ? -42.312 -12.656 8.477 1 57.53 323 SER B CA 1
ATOM 6256 C C . SER B 1 323 ? -42 -14.141 8.398 1 57.53 323 SER B C 1
ATOM 6258 O O . SER B 1 323 ? -41.875 -14.812 9.43 1 57.53 323 SER B O 1
ATOM 6260 N N . GLN B 1 324 ? -42.188 -14.812 7.137 1 56.5 324 GLN B N 1
ATOM 6261 C CA . GLN B 1 324 ? -41.969 -16.25 7.074 1 56.5 324 GLN B CA 1
ATOM 6262 C C . GLN B 1 324 ? -40.75 -16.594 6.246 1 56.5 324 GLN B C 1
ATOM 6264 O O . GLN B 1 324 ? -40.5 -15.977 5.207 1 56.5 324 GLN B O 1
ATOM 6269 N N . PRO B 1 325 ? -39.812 -17.234 6.898 1 55.69 325 PRO B N 1
ATOM 6270 C CA . PRO B 1 325 ? -38.625 -17.672 6.137 1 55.69 325 PRO B CA 1
ATOM 6271 C C . PRO B 1 325 ? -39 -18.266 4.777 1 55.69 325 PRO B C 1
ATOM 6273 O O . PRO B 1 325 ? -40 -18.969 4.656 1 55.69 325 PRO B O 1
ATOM 6276 N N . PRO B 1 326 ? -38.594 -17.641 3.717 1 54.41 326 PRO B N 1
ATOM 6277 C CA . PRO B 1 326 ? -38.938 -18.188 2.404 1 54.41 326 PRO B CA 1
ATOM 6278 C C . PRO B 1 326 ? -38.781 -19.703 2.326 1 54.41 326 PRO B C 1
ATOM 6280 O O . PRO B 1 326 ? -37.906 -20.25 3.004 1 54.41 326 PRO B O 1
ATOM 6283 N N . SER B 1 327 ? -39.844 -20.391 2.049 1 48.28 327 SER B N 1
ATOM 6284 C CA . SER B 1 327 ? -39.75 -21.828 1.793 1 48.28 327 SER B CA 1
ATOM 6285 C C . SER B 1 327 ? -38.594 -22.156 0.857 1 48.28 327 SER B C 1
ATOM 6287 O O . SER B 1 327 ? -38.25 -21.359 -0.005 1 48.28 327 SER B O 1
ATOM 6289 N N . ASN B 1 328 ? -37.625 -22.859 1.375 1 45.94 328 ASN B N 1
ATOM 6290 C CA . ASN B 1 328 ? -36.531 -23.312 0.539 1 45.94 328 ASN B CA 1
ATOM 6291 C C . ASN B 1 328 ? -36.969 -23.531 -0.906 1 45.94 328 ASN B C 1
ATOM 6293 O O . ASN B 1 328 ? -37.75 -24.438 -1.191 1 45.94 328 ASN B O 1
ATOM 6297 N N . PRO B 1 329 ? -37.156 -22.484 -1.542 1 40.47 329 PRO B N 1
ATOM 6298 C CA . PRO B 1 329 ? -37.688 -22.875 -2.846 1 40.47 329 PRO B CA 1
ATOM 6299 C C . PRO B 1 329 ? -37.062 -24.188 -3.359 1 40.47 329 PRO B C 1
ATOM 6301 O O . PRO B 1 329 ? -37.562 -24.766 -4.324 1 40.47 329 PRO B O 1
ATOM 6304 N N . PHE B 1 330 ? -35.719 -24.156 -3.287 1 37.47 330 PHE B N 1
ATOM 6305 C CA . PHE B 1 330 ? -35.156 -25.406 -3.775 1 37.47 330 PHE B CA 1
ATOM 6306 C C . PHE B 1 330 ? -35.375 -26.531 -2.768 1 37.47 330 PHE B C 1
ATOM 6308 O O . PHE B 1 330 ? -34.906 -26.438 -1.622 1 37.47 330 PHE B O 1
ATOM 6315 N N . GLY B 1 331 ? -36.562 -26.906 -2.246 1 34.47 331 GLY B N 1
ATOM 6316 C CA . GLY B 1 331 ? -37.031 -28.047 -1.478 1 34.47 331 GLY B CA 1
ATOM 6317 C C . GLY B 1 331 ? -35.906 -28.781 -0.751 1 34.47 331 GLY B C 1
ATOM 6318 O O . GLY B 1 331 ? -36.156 -29.766 -0.07 1 34.47 331 GLY B O 1
ATOM 6319 N N . THR B 1 332 ? -34.719 -28.922 -1.35 1 34.44 332 THR B N 1
ATOM 6320 C CA . THR B 1 332 ? -33.781 -29.922 -0.833 1 34.44 332 THR B CA 1
ATOM 6321 C C . THR B 1 332 ? -33.094 -29.422 0.437 1 34.44 332 THR B C 1
ATOM 6323 O O . THR B 1 332 ? -32.531 -28.328 0.456 1 34.44 332 THR B O 1
ATOM 6326 N N . LYS B 1 333 ? -33.594 -29.797 1.573 1 36.53 333 LYS B N 1
ATOM 6327 C CA . LYS B 1 333 ? -32.812 -29.875 2.799 1 36.53 333 LYS B CA 1
ATOM 6328 C C . LYS B 1 333 ? -31.344 -30.188 2.49 1 36.53 333 LYS B C 1
ATOM 6330 O O . LYS B 1 333 ? -31.016 -31.281 2.041 1 36.53 333 LYS B O 1
ATOM 6335 N N . MET B 1 334 ? -30.672 -29.391 1.858 1 35.88 334 MET B N 1
ATOM 6336 C CA . MET B 1 334 ? -29.281 -29.875 1.773 1 35.88 334 MET B CA 1
ATOM 6337 C C . MET B 1 334 ? -28.688 -30.047 3.164 1 35.88 334 MET B C 1
ATOM 6339 O O . MET B 1 334 ? -28.688 -29.109 3.967 1 35.88 334 MET B O 1
ATOM 6343 N N . LYS B 1 335 ? -28.922 -31.219 3.803 1 33.09 335 LYS B N 1
ATOM 6344 C CA . LYS B 1 335 ? -28.203 -31.688 4.977 1 33.09 335 LYS B CA 1
ATOM 6345 C C . LYS B 1 335 ? -26.688 -31.578 4.773 1 33.09 335 LYS B C 1
ATOM 6347 O O . LYS B 1 335 ? -26.125 -32.25 3.918 1 33.09 335 LYS B O 1
ATOM 6352 N N . TYR B 1 336 ? -26.188 -30.453 4.676 1 33.19 336 TYR B N 1
ATOM 6353 C CA . TYR B 1 336 ? -24.734 -30.578 4.719 1 33.19 336 TYR B CA 1
ATOM 6354 C C . TYR B 1 336 ? -24.266 -31.094 6.07 1 33.19 336 TYR B C 1
ATOM 6356 O O . TYR B 1 336 ? -24.703 -30.609 7.117 1 33.19 336 TYR B O 1
ATOM 6364 N N . THR B 1 337 ? -24.25 -32.406 6.258 1 31.19 337 THR B N 1
ATOM 6365 C CA . THR B 1 337 ? -23.656 -33.156 7.363 1 31.19 337 THR B CA 1
ATOM 6366 C C . THR B 1 337 ? -22.281 -32.625 7.707 1 31.19 337 THR B C 1
ATOM 6368 O O . THR B 1 337 ? -21.453 -33.344 8.305 1 31.19 337 THR B O 1
ATOM 6371 N N . TYR B 1 338 ? -21.688 -31.594 7.113 1 29.09 338 TYR B N 1
ATOM 6372 C CA . TYR B 1 338 ? -20.328 -31.531 7.637 1 29.09 338 TYR B CA 1
ATOM 6373 C C . TYR B 1 338 ? -20.328 -31.188 9.117 1 29.09 338 TYR B C 1
ATOM 6375 O O . TYR B 1 338 ? -21.219 -30.469 9.594 1 29.09 338 TYR B O 1
ATOM 6383 N N . GLY B 1 339 ? -19.312 -31.578 10.141 1 31.25 339 GLY B N 1
ATOM 6384 C CA . GLY B 1 339 ? -19.266 -31.688 11.594 1 31.25 339 GLY B CA 1
ATOM 6385 C C . GLY B 1 339 ? -20.547 -31.234 12.258 1 31.25 339 GLY B C 1
ATOM 6386 O O . GLY B 1 339 ? -21.609 -31.172 11.617 1 31.25 339 GLY B O 1
ATOM 6387 N N . THR B 1 340 ? -20.391 -30.734 13.594 1 34.12 340 THR B N 1
ATOM 6388 C CA . THR B 1 340 ? -21.5 -30.375 14.477 1 34.12 340 THR B CA 1
ATOM 6389 C C . THR B 1 340 ? -22.453 -29.406 13.781 1 34.12 340 THR B C 1
ATOM 6391 O O . THR B 1 340 ? -22.375 -28.188 14 1 34.12 340 THR B O 1
ATOM 6394 N N . TYR B 1 341 ? -22.406 -29.453 12.594 1 33.25 341 TYR B N 1
ATOM 6395 C CA . TYR B 1 341 ? -23.203 -28.359 12.062 1 33.25 341 TYR B CA 1
ATOM 6396 C C . TYR B 1 341 ? -24.688 -28.594 12.344 1 33.25 341 TYR B C 1
ATOM 6398 O O . TYR B 1 341 ? -25.172 -29.719 12.25 1 33.25 341 TYR B O 1
ATOM 6406 N N . LYS B 1 342 ? -25.281 -27.797 13.133 1 36.25 342 LYS B N 1
ATOM 6407 C CA . LYS B 1 342 ? -26.703 -27.672 13.453 1 36.25 342 LYS B CA 1
ATOM 6408 C C . LYS B 1 342 ? -27.562 -27.656 12.188 1 36.25 342 LYS B C 1
ATOM 6410 O O . LYS B 1 342 ? -27.125 -27.125 11.156 1 36.25 342 LYS B O 1
ATOM 6415 N N . SER B 1 343 ? -28.312 -28.578 11.875 1 39.69 343 SER B N 1
ATOM 6416 C CA . SER B 1 343 ? -29.453 -28.547 10.961 1 39.69 343 SER B CA 1
ATOM 6417 C C . SER B 1 343 ? -30.016 -27.125 10.82 1 39.69 343 SER B C 1
ATOM 6419 O O . SER B 1 343 ? -30.359 -26.5 11.82 1 39.69 343 SER B O 1
ATOM 6421 N N . TYR B 1 344 ? -29.156 -26.281 10.18 1 40.41 344 TYR B N 1
ATOM 6422 C CA . TYR B 1 344 ? -29.844 -25 10.078 1 40.41 344 TYR B CA 1
ATOM 6423 C C . TYR B 1 344 ? -31.031 -25.094 9.133 1 40.41 344 TYR B C 1
ATOM 6425 O O . TYR B 1 344 ? -30.891 -25.547 7.992 1 40.41 344 TYR B O 1
ATOM 6433 N N . ASP B 1 345 ? -32.094 -25.406 9.547 1 45.12 345 ASP B N 1
ATOM 6434 C CA . ASP B 1 345 ? -33.406 -25.391 8.922 1 45.12 345 ASP B CA 1
ATOM 6435 C C . ASP B 1 345 ? -33.594 -24.125 8.094 1 45.12 345 ASP B C 1
ATOM 6437 O O . ASP B 1 345 ? -34.688 -23.875 7.582 1 45.12 345 ASP B O 1
ATOM 6441 N N . GLY B 1 346 ? -32.594 -23.219 7.887 1 55.22 346 GLY B N 1
ATOM 6442 C CA . GLY B 1 346 ? -33 -21.938 7.332 1 55.22 346 GLY B CA 1
ATOM 6443 C C . GLY B 1 346 ? -32.812 -21.859 5.832 1 55.22 346 GLY B C 1
ATOM 6444 O O . GLY B 1 346 ? -32.188 -22.734 5.223 1 55.22 346 GLY B O 1
ATOM 6445 N N . SER B 1 347 ? -33.469 -21.016 5.031 1 67.25 347 SER B N 1
ATOM 6446 C CA . SER B 1 347 ? -33.438 -20.703 3.607 1 67.25 347 SER B CA 1
ATOM 6447 C C . SER B 1 347 ? -32.094 -20.156 3.178 1 67.25 347 SER B C 1
ATOM 6449 O O . SER B 1 347 ? -31.438 -19.438 3.936 1 67.25 347 SER B O 1
ATOM 6451 N N . ILE B 1 348 ? -31.5 -20.859 2.195 1 74.81 348 ILE B N 1
ATOM 6452 C CA . ILE B 1 348 ? -30.25 -20.438 1.594 1 74.81 348 ILE B CA 1
ATOM 6453 C C . ILE B 1 348 ? -30.516 -19.406 0.502 1 74.81 348 ILE B C 1
ATOM 6455 O O . ILE B 1 348 ? -31.484 -19.531 -0.25 1 74.81 348 ILE B O 1
ATOM 6459 N N . ILE B 1 349 ? -29.703 -18.375 0.542 1 80.38 349 ILE B N 1
ATOM 6460 C CA . ILE B 1 349 ? -29.766 -17.312 -0.452 1 80.38 349 ILE B CA 1
ATOM 6461 C C . ILE B 1 349 ? -28.531 -17.375 -1.348 1 80.38 349 ILE B C 1
ATOM 6463 O O . ILE B 1 349 ? -27.406 -17.391 -0.856 1 80.38 349 ILE B O 1
ATOM 6467 N N . ASP B 1 350 ? -28.781 -17.438 -2.592 1 82.81 350 ASP B N 1
ATOM 6468 C CA . ASP B 1 350 ? -27.688 -17.469 -3.553 1 82.81 350 ASP B CA 1
ATOM 6469 C C . ASP B 1 350 ? -27.625 -16.172 -4.359 1 82.81 350 ASP B C 1
ATOM 6471 O O . ASP B 1 350 ? -28.656 -15.617 -4.719 1 82.81 350 ASP B O 1
ATOM 6475 N N . ALA B 1 351 ? -26.438 -15.727 -4.555 1 88.38 351 ALA B N 1
ATOM 6476 C CA . ALA B 1 351 ? -26.172 -14.586 -5.43 1 88.38 351 ALA B CA 1
ATOM 6477 C C . ALA B 1 351 ? -25 -14.867 -6.367 1 88.38 351 ALA B C 1
ATOM 6479 O O . ALA B 1 351 ? -24.109 -15.648 -6.035 1 88.38 351 ALA B O 1
ATOM 6480 N N . PHE B 1 352 ? -25.047 -14.219 -7.574 1 88.62 352 PHE B N 1
ATOM 6481 C CA . PHE B 1 352 ? -24.047 -14.445 -8.602 1 88.62 352 PHE B CA 1
ATOM 6482 C C . PHE B 1 352 ? -23.625 -13.133 -9.25 1 88.62 352 PHE B C 1
ATOM 6484 O O . PHE B 1 352 ? -24.391 -12.164 -9.258 1 88.62 352 PHE B O 1
ATOM 6491 N N . SER B 1 353 ? -22.359 -13.234 -9.75 1 92.62 353 SER B N 1
ATOM 6492 C CA . SER B 1 353 ? -21.922 -12.047 -10.469 1 92.62 353 SER B CA 1
ATOM 6493 C C . SER B 1 353 ? -22.688 -11.891 -11.789 1 92.62 353 SER B C 1
ATOM 6495 O O . SER B 1 353 ? -22.984 -12.883 -12.453 1 92.62 353 SER B O 1
ATOM 6497 N N . VAL B 1 354 ? -22.938 -10.609 -12.102 1 90.94 354 VAL B N 1
ATOM 6498 C CA . VAL B 1 354 ? -23.609 -10.305 -13.352 1 90.94 354 VAL B CA 1
ATOM 6499 C C . VAL B 1 354 ? -22.688 -10.617 -14.531 1 90.94 354 VAL B C 1
ATOM 6501 O O . VAL B 1 354 ? -23.109 -11.227 -15.516 1 90.94 354 VAL B O 1
ATOM 6504 N N . ASN B 1 355 ? -21.453 -10.242 -14.297 1 88.19 355 ASN B N 1
ATOM 6505 C CA . ASN B 1 355 ? -20.484 -10.5 -15.352 1 88.19 355 ASN B CA 1
ATOM 6506 C C . ASN B 1 355 ? -19.969 -11.938 -15.297 1 88.19 355 ASN B C 1
ATOM 6508 O O . ASN B 1 355 ? -19.781 -12.5 -14.211 1 88.19 355 ASN B O 1
ATOM 6512 N N . GLU B 1 356 ? -19.688 -12.438 -16.484 1 89.31 356 GLU B N 1
ATOM 6513 C CA . GLU B 1 356 ? -19.125 -13.773 -16.594 1 89.31 356 GLU B CA 1
ATOM 6514 C C . GLU B 1 356 ? -17.609 -13.711 -16.812 1 89.31 356 GLU B C 1
ATOM 6516 O O . GLU B 1 356 ? -17.109 -12.828 -17.516 1 89.31 356 GLU B O 1
ATOM 6521 N N . LEU B 1 357 ? -16.984 -14.602 -16.203 1 89.25 357 LEU B N 1
ATOM 6522 C CA . LEU B 1 357 ? -15.539 -14.719 -16.328 1 89.25 357 LEU B CA 1
ATOM 6523 C C . LEU B 1 357 ? -15.164 -15.844 -17.297 1 89.25 357 LEU B C 1
ATOM 6525 O O . LEU B 1 357 ? -15.414 -17.016 -17 1 89.25 357 LEU B O 1
ATOM 6529 N N . THR B 1 358 ? -14.523 -15.477 -18.391 1 87.25 358 THR B N 1
ATOM 6530 C CA . THR B 1 358 ? -14.305 -16.469 -19.438 1 87.25 358 THR B CA 1
ATOM 6531 C C . THR B 1 358 ? -12.812 -16.703 -19.641 1 87.25 358 THR B C 1
ATOM 6533 O O . THR B 1 358 ? -12.398 -17.812 -19.984 1 87.25 358 THR B O 1
ATOM 6536 N N . SER B 1 359 ? -12.039 -15.633 -19.453 1 89.62 359 SER B N 1
ATOM 6537 C CA . SER B 1 359 ? -10.602 -15.758 -19.703 1 89.62 359 SER B CA 1
ATOM 6538 C C . SER B 1 359 ? -9.797 -14.844 -18.781 1 89.62 359 SER B C 1
ATOM 6540 O O . SER B 1 359 ? -10.359 -13.953 -18.141 1 89.62 359 SER B O 1
ATOM 6542 N N . GLY B 1 360 ? -8.555 -15.32 -18.625 1 89.19 360 GLY B N 1
ATOM 6543 C CA . GLY B 1 360 ? -7.648 -14.477 -17.859 1 89.19 360 GLY B CA 1
ATOM 6544 C C . GLY B 1 360 ? -7.598 -14.836 -16.391 1 89.19 360 GLY B C 1
ATOM 6545 O O . GLY B 1 360 ? -7.91 -15.969 -16 1 89.19 360 GLY B O 1
ATOM 6546 N N . GLN B 1 361 ? -6.938 -13.992 -15.688 1 92 361 GLN B N 1
ATOM 6547 C CA . GLN B 1 361 ? -6.797 -14.133 -14.242 1 92 361 GLN B CA 1
ATOM 6548 C C . GLN B 1 361 ? -7.57 -13.039 -13.508 1 92 361 GLN B C 1
ATOM 6550 O O . GLN B 1 361 ? -7.523 -11.867 -13.898 1 92 361 GLN B O 1
ATOM 6555 N N . HIS B 1 362 ? -8.328 -13.492 -12.484 1 92.94 362 HIS B N 1
ATOM 6556 C CA . HIS B 1 362 ? -9.219 -12.57 -11.781 1 92.94 362 HIS B CA 1
ATOM 6557 C C . HIS B 1 362 ? -9.047 -12.68 -10.273 1 92.94 362 HIS B C 1
ATOM 6559 O O . HIS B 1 362 ? -8.742 -13.75 -9.75 1 92.94 362 HIS B O 1
ATOM 6565 N N . TYR B 1 363 ? -9.203 -11.578 -9.641 1 95 363 TYR B N 1
ATOM 6566 C CA . TYR B 1 363 ? -9.172 -11.531 -8.188 1 95 363 TYR B CA 1
ATOM 6567 C C . TYR B 1 363 ? -10.234 -10.578 -7.645 1 95 363 TYR B C 1
ATOM 6569 O O . TYR B 1 363 ? -10.406 -9.477 -8.172 1 95 363 TYR B O 1
ATOM 6577 N N . TRP B 1 364 ? -11 -11 -6.668 1 94.62 364 TRP B N 1
ATOM 6578 C CA . TRP B 1 364 ? -11.961 -10.141 -5.984 1 94.62 364 TRP B CA 1
ATOM 6579 C C . TRP B 1 364 ? -12.086 -10.523 -4.516 1 94.62 364 TRP B C 1
ATOM 6581 O O . TRP B 1 364 ? -11.617 -11.586 -4.102 1 94.62 364 TRP B O 1
ATOM 6591 N N . GLU B 1 365 ? -12.625 -9.602 -3.744 1 95 365 GLU B N 1
ATOM 6592 C CA . GLU B 1 365 ? -12.75 -9.828 -2.309 1 95 365 GLU B CA 1
ATOM 6593 C C . GLU B 1 365 ? -14.195 -9.672 -1.849 1 95 365 GLU B C 1
ATOM 6595 O O . GLU B 1 365 ? -14.914 -8.797 -2.336 1 95 365 GLU B O 1
ATOM 6600 N N . ILE B 1 366 ? -14.578 -10.516 -0.9 1 94.5 366 ILE B N 1
ATOM 6601 C CA . ILE B 1 366 ? -15.914 -10.461 -0.317 1 94.5 366 ILE B CA 1
ATOM 6602 C C . ILE B 1 366 ? -15.812 -10.336 1.202 1 94.5 366 ILE B C 1
ATOM 6604 O O . ILE B 1 366 ? -15.133 -11.141 1.852 1 94.5 366 ILE B O 1
ATOM 6608 N N . GLU B 1 367 ? -16.484 -9.359 1.67 1 93.25 367 GLU B N 1
ATOM 6609 C CA . GLU B 1 367 ? -16.594 -9.203 3.117 1 93.25 367 GLU B CA 1
ATOM 6610 C C . GLU B 1 367 ? -17.812 -9.93 3.66 1 93.25 367 GLU B C 1
ATOM 6612 O O . GLU B 1 367 ? -18.953 -9.555 3.365 1 93.25 367 GLU B O 1
ATOM 6617 N N . VAL B 1 368 ? -17.578 -10.914 4.484 1 89.62 368 VAL B N 1
ATOM 6618 C CA . VAL B 1 368 ? -18.672 -11.734 5.004 1 89.62 368 VAL B CA 1
ATOM 6619 C C . VAL B 1 368 ? -18.953 -11.367 6.457 1 89.62 368 VAL B C 1
ATOM 6621 O O . VAL B 1 368 ? -19.984 -11.75 7.016 1 89.62 368 VAL B O 1
ATOM 6624 N N . GLY B 1 369 ? -18.094 -10.625 7.031 1 81.75 369 GLY B N 1
ATOM 6625 C CA . GLY B 1 369 ? -18.266 -10.195 8.406 1 81.75 369 GLY B CA 1
ATOM 6626 C C . GLY B 1 369 ? -18.25 -11.344 9.398 1 81.75 369 GLY B C 1
ATOM 6627 O O . GLY B 1 369 ? -17.422 -12.242 9.297 1 81.75 369 GLY B O 1
ATOM 6628 N N . SER B 1 370 ? -19.219 -11.227 10.391 1 78.31 370 SER B N 1
ATOM 6629 C CA . SER B 1 370 ? -19.234 -12.234 11.445 1 78.31 370 SER B CA 1
ATOM 6630 C C . SER B 1 370 ? -20.281 -13.305 11.172 1 78.31 370 SER B C 1
ATOM 6632 O O . SER B 1 370 ? -20.734 -13.984 12.094 1 78.31 370 SER B O 1
ATOM 6634 N N . ARG B 1 371 ? -20.609 -13.445 9.961 1 80.88 371 ARG B N 1
ATOM 6635 C CA . ARG B 1 371 ? -21.625 -14.445 9.617 1 80.88 371 ARG B CA 1
ATOM 6636 C C . ARG B 1 371 ? -21.125 -15.852 9.898 1 80.88 371 ARG B C 1
ATOM 6638 O O . ARG B 1 371 ? -19.953 -16.156 9.672 1 80.88 371 ARG B O 1
ATOM 6645 N N . ASP B 1 372 ? -22.078 -16.641 10.266 1 73.25 372 ASP B N 1
ATOM 6646 C CA . ASP B 1 372 ? -21.719 -17.984 10.695 1 73.25 372 ASP B CA 1
ATOM 6647 C C . ASP B 1 372 ? -21.609 -18.938 9.492 1 73.25 372 ASP B C 1
ATOM 6649 O O . ASP B 1 372 ? -20.875 -19.922 9.539 1 73.25 372 ASP B O 1
ATOM 6653 N N . TYR B 1 373 ? -22.391 -18.594 8.477 1 79.12 373 TYR B N 1
ATOM 6654 C CA . TYR B 1 373 ? -22.359 -19.5 7.336 1 79.12 373 TYR B CA 1
ATOM 6655 C C . TYR B 1 373 ? -22.281 -18.734 6.023 1 79.12 373 TYR B C 1
ATOM 6657 O O . TYR B 1 373 ? -23.094 -17.828 5.777 1 79.12 373 TYR B O 1
ATOM 6665 N N . TRP B 1 374 ? -21.359 -19.156 5.281 1 86.44 374 TRP B N 1
ATOM 6666 C CA . TRP B 1 374 ? -21.25 -18.625 3.924 1 86.44 374 TRP B CA 1
ATOM 6667 C C . TRP B 1 374 ? -20.469 -19.594 3.033 1 86.44 374 TRP B C 1
ATOM 6669 O O . TRP B 1 374 ? -19.641 -20.359 3.516 1 86.44 374 TRP B O 1
ATOM 6679 N N . LYS B 1 375 ? -20.844 -19.656 1.785 1 87.5 375 LYS B N 1
ATOM 6680 C CA . LYS B 1 375 ? -20.109 -20.328 0.71 1 87.5 375 LYS B CA 1
ATOM 6681 C C . LYS B 1 375 ? -19.688 -19.328 -0.369 1 87.5 375 LYS B C 1
ATOM 6683 O O . LYS B 1 375 ? -20.516 -18.531 -0.838 1 87.5 375 LYS B O 1
ATOM 6688 N N . LEU B 1 376 ? -18.406 -19.391 -0.626 1 91.69 376 LEU B N 1
ATOM 6689 C CA . LEU B 1 376 ? -17.891 -18.516 -1.677 1 91.69 376 LEU B CA 1
ATOM 6690 C C . LEU B 1 376 ? -17.188 -19.312 -2.754 1 91.69 376 LEU B C 1
ATOM 6692 O O . LEU B 1 376 ? -16.484 -20.297 -2.449 1 91.69 376 LEU B O 1
ATOM 6696 N N . GLY B 1 377 ? -17.406 -18.906 -3.998 1 91.31 377 GLY B N 1
ATOM 6697 C CA . GLY B 1 377 ? -16.75 -19.609 -5.09 1 91.31 377 GLY B CA 1
ATOM 6698 C C . GLY B 1 377 ? -17.203 -19.141 -6.457 1 91.31 377 GLY B C 1
ATOM 6699 O O . GLY B 1 377 ? -17.375 -17.938 -6.684 1 91.31 377 GLY B O 1
ATOM 6700 N N . VAL B 1 378 ? -17.188 -20.125 -7.355 1 90.25 378 VAL B N 1
ATOM 6701 C CA . VAL B 1 378 ? -17.625 -19.844 -8.719 1 90.25 378 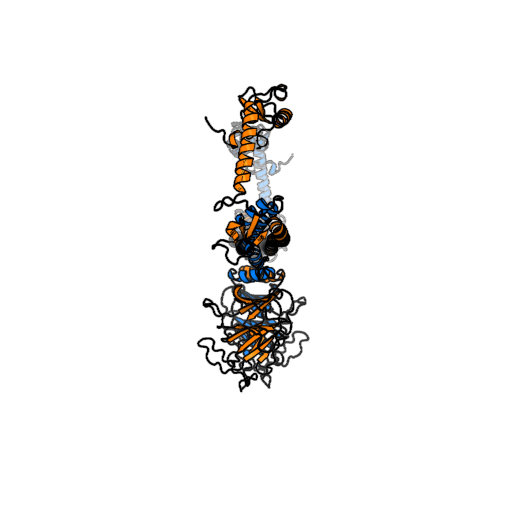VAL B CA 1
ATOM 6702 C C . VAL B 1 378 ? -18.672 -20.875 -9.156 1 90.25 378 VAL B C 1
ATOM 6704 O O . VAL B 1 378 ? -18.672 -22.016 -8.656 1 90.25 378 VAL B O 1
ATOM 6707 N N . LYS B 1 379 ? -19.516 -20.438 -9.984 1 85 379 LYS B N 1
ATOM 6708 C CA . LYS B 1 379 ? -20.531 -21.312 -10.578 1 85 379 LYS B CA 1
ATOM 6709 C C . LYS B 1 379 ? -20.359 -21.406 -12.086 1 85 379 LYS B C 1
ATOM 6711 O O . LYS B 1 379 ? -20.125 -20.391 -12.758 1 85 379 LYS B O 1
ATOM 6716 N N . ASP B 1 380 ? -20.453 -22.719 -12.492 1 81.19 380 ASP B N 1
ATOM 6717 C CA . ASP B 1 380 ? -20.469 -22.922 -13.938 1 81.19 380 ASP B CA 1
ATOM 6718 C C . ASP B 1 380 ? -21.844 -22.594 -14.523 1 81.19 380 ASP B C 1
ATOM 6720 O O . ASP B 1 380 ? -22.844 -23.219 -14.156 1 81.19 380 ASP B O 1
ATOM 6724 N N . ASN B 1 381 ? -21.906 -21.703 -15.414 1 72.94 381 ASN B N 1
ATOM 6725 C CA . ASN B 1 381 ? -23.188 -21.203 -15.922 1 72.94 381 ASN B CA 1
ATOM 6726 C C . ASN B 1 381 ? -23.812 -22.188 -16.906 1 72.94 381 ASN B C 1
ATOM 6728 O O . ASN B 1 381 ? -25 -22.078 -17.234 1 72.94 381 ASN B O 1
ATOM 6732 N N . PHE B 1 382 ? -23.062 -23.141 -17.391 1 65.81 382 PHE B N 1
ATOM 6733 C CA . PHE B 1 382 ? -23.578 -24.125 -18.328 1 65.81 382 PHE B CA 1
ATOM 6734 C C . PHE B 1 382 ? -24.047 -25.375 -17.594 1 65.81 382 PHE B C 1
ATOM 6736 O O . PHE B 1 382 ? -24.812 -26.172 -18.141 1 65.81 382 PHE B O 1
ATOM 6743 N N . LEU B 1 383 ? -23.469 -25.5 -16.469 1 59.31 383 LEU B N 1
ATOM 6744 C CA . LEU B 1 383 ? -23.797 -26.75 -15.773 1 59.31 383 LEU B CA 1
ATOM 6745 C C . LEU B 1 383 ? -25 -26.562 -14.859 1 59.31 383 LEU B C 1
ATOM 6747 O O . LEU B 1 383 ? -25.406 -25.438 -14.57 1 59.31 383 LEU B O 1
ATOM 6751 N N . THR B 1 384 ? -25.672 -27.703 -14.531 1 54.5 384 THR B N 1
ATOM 6752 C CA . THR B 1 384 ? -26.828 -27.734 -13.641 1 54.5 384 THR B CA 1
ATOM 6753 C C . THR B 1 384 ? -26.453 -27.188 -12.266 1 54.5 384 THR B C 1
ATOM 6755 O O . THR B 1 384 ? -25.281 -27.062 -11.938 1 54.5 384 THR B O 1
ATOM 6758 N N . TYR B 1 385 ? -27.469 -26.828 -11.43 1 51.84 385 TYR B N 1
ATOM 6759 C CA . TYR B 1 385 ? -27.438 -26.094 -10.164 1 51.84 385 TYR B CA 1
ATOM 6760 C C . TYR B 1 385 ? -26.359 -26.641 -9.242 1 51.84 385 TYR B C 1
ATOM 6762 O O . TYR B 1 385 ? -25.75 -25.891 -8.469 1 51.84 385 TYR B O 1
ATOM 6770 N N . ASN B 1 386 ? -25.969 -27.938 -9.469 1 50.25 386 ASN B N 1
ATOM 6771 C CA . ASN B 1 386 ? -25.172 -28.578 -8.43 1 50.25 386 ASN B CA 1
ATOM 6772 C C . ASN B 1 386 ? -23.672 -28.438 -8.719 1 50.25 386 ASN B C 1
ATOM 6774 O O . ASN B 1 386 ? -22.844 -28.938 -7.957 1 50.25 386 ASN B O 1
ATOM 6778 N N . ASP B 1 387 ? -23.391 -27.672 -9.695 1 56.06 387 ASP B N 1
ATOM 6779 C CA . ASP B 1 387 ? -21.984 -27.766 -10.039 1 56.06 387 ASP B CA 1
ATOM 6780 C C . ASP B 1 387 ? -21.234 -26.5 -9.641 1 56.06 387 ASP B C 1
ATOM 6782 O O . ASP B 1 387 ? -20.641 -25.828 -10.484 1 56.06 387 ASP B O 1
ATOM 6786 N N . GLN B 1 388 ? -21.266 -26.141 -8.336 1 63.62 388 GLN B N 1
ATOM 6787 C CA . GLN B 1 388 ? -20.531 -25.031 -7.762 1 63.62 388 GLN B CA 1
ATOM 6788 C C . GLN B 1 388 ? -19.25 -25.516 -7.086 1 63.62 388 GLN B C 1
ATOM 6790 O O . GLN B 1 388 ? -19.203 -26.609 -6.535 1 63.62 388 GLN B O 1
ATOM 6795 N N . THR B 1 389 ? -18.156 -24.859 -7.5 1 68.94 389 THR B N 1
ATOM 6796 C CA . THR B 1 389 ? -16.938 -25.031 -6.711 1 68.94 389 THR B CA 1
ATOM 6797 C C . THR B 1 389 ? -16.797 -23.906 -5.688 1 68.94 389 THR B C 1
ATOM 6799 O O . THR B 1 389 ? -16.781 -22.734 -6.051 1 68.94 389 THR B O 1
ATOM 6802 N N . TYR B 1 390 ? -16.891 -24.234 -4.488 1 72.25 390 TYR B N 1
ATOM 6803 C CA . TYR B 1 390 ? -16.938 -23.188 -3.473 1 72.25 390 TYR B CA 1
ATOM 6804 C C . TYR B 1 390 ? -16.109 -23.578 -2.254 1 72.25 390 TYR B C 1
ATOM 6806 O O . TYR B 1 390 ? -15.664 -24.719 -2.131 1 72.25 390 TYR B O 1
ATOM 6814 N N . PHE B 1 391 ? -15.805 -22.516 -1.611 1 74.06 391 PHE B N 1
ATOM 6815 C CA . PHE B 1 391 ? -15.227 -22.609 -0.277 1 74.06 391 PHE B CA 1
ATOM 6816 C C . PHE B 1 391 ? -16.219 -22.141 0.779 1 74.06 391 PHE B C 1
ATOM 6818 O O . PHE B 1 391 ? -16.875 -21.125 0.606 1 74.06 391 PHE B O 1
ATOM 6825 N N . ALA B 1 392 ? -16.5 -23.031 1.735 1 69.81 392 ALA B N 1
ATOM 6826 C CA . ALA B 1 392 ? -17.484 -22.703 2.771 1 69.81 392 ALA B CA 1
ATOM 6827 C C . ALA B 1 392 ? -16.797 -22.516 4.125 1 69.81 392 ALA B C 1
ATOM 6829 O O . ALA B 1 392 ? -15.75 -23.125 4.391 1 69.81 392 ALA B O 1
ATOM 6830 N N . ASN B 1 393 ? -17.469 -21.562 4.801 1 63.66 393 ASN B N 1
ATOM 6831 C CA . ASN B 1 393 ? -17 -21.391 6.172 1 63.66 393 ASN B CA 1
ATOM 6832 C C . ASN B 1 393 ? -17.156 -22.688 6.977 1 63.66 393 ASN B C 1
ATOM 6834 O O . ASN B 1 393 ? -18.188 -23.344 6.918 1 63.66 393 ASN B O 1
ATOM 6838 N N . GLY B 1 394 ? -16.047 -23.172 7.676 1 56.53 394 GLY B N 1
ATOM 6839 C CA . GLY B 1 394 ? -16.094 -24.375 8.484 1 56.53 394 GLY B CA 1
ATOM 6840 C C . GLY B 1 394 ? -15.773 -25.641 7.707 1 56.53 394 GLY B C 1
ATOM 6841 O O . GLY B 1 394 ? -15.492 -26.688 8.289 1 56.53 394 GLY B O 1
ATOM 6842 N N . ALA B 1 395 ? -16.281 -25.703 6.445 1 51.72 395 ALA B N 1
ATOM 6843 C CA . ALA B 1 395 ? -16.047 -26.969 5.762 1 51.72 395 ALA B CA 1
ATOM 6844 C C . ALA B 1 395 ? -14.555 -27.297 5.699 1 51.72 395 ALA B C 1
ATOM 6846 O O . ALA B 1 395 ? -14.125 -28.391 6.066 1 51.72 395 ALA B O 1
ATOM 6847 N N . VAL B 1 396 ? -13.844 -26.578 4.863 1 49.06 396 VAL B N 1
ATOM 6848 C CA . VAL B 1 396 ? -12.469 -26.969 4.547 1 49.06 396 VAL B CA 1
ATOM 6849 C C . VAL B 1 396 ? -11.492 -26 5.215 1 49.06 396 VAL B C 1
ATOM 6851 O O . VAL B 1 396 ? -10.664 -25.391 4.539 1 49.06 396 VAL B O 1
ATOM 6854 N N . VAL B 1 397 ? -11.875 -25.297 6.188 1 51.22 397 VAL B N 1
ATOM 6855 C CA . VAL B 1 397 ? -10.867 -24.375 6.699 1 51.22 397 VAL B CA 1
ATOM 6856 C C . VAL B 1 397 ? -9.711 -25.156 7.309 1 51.22 397 VAL B C 1
ATOM 6858 O O . VAL B 1 397 ? -9.922 -26.094 8.078 1 51.22 397 VAL B O 1
ATOM 6861 N N . PRO B 1 398 ? -8.656 -25.031 6.684 1 48.12 398 PRO B N 1
ATOM 6862 C CA . PRO B 1 398 ? -7.547 -25.641 7.438 1 48.12 398 PRO B CA 1
ATOM 6863 C C . PRO B 1 398 ? -7.641 -25.375 8.938 1 48.12 398 PRO B C 1
ATOM 6865 O O . PRO B 1 398 ? -8.164 -24.328 9.352 1 48.12 398 PRO B O 1
ATOM 6868 N N . THR B 1 399 ? -7.707 -26.344 9.688 1 46.84 399 THR B N 1
ATOM 6869 C CA . THR B 1 399 ? -7.742 -26.391 11.148 1 46.84 399 THR B CA 1
ATOM 6870 C C . THR B 1 399 ? -7.02 -25.188 11.742 1 46.84 399 THR B C 1
ATOM 6872 O O . THR B 1 399 ? -7.344 -24.734 12.844 1 46.84 399 THR B O 1
ATOM 6875 N N . ASP B 1 400 ? -6.156 -24.719 10.961 1 49.41 400 ASP B N 1
ATOM 6876 C CA . ASP B 1 400 ? -5.289 -23.734 11.617 1 49.41 400 ASP B CA 1
ATOM 6877 C C . ASP B 1 400 ? -5.848 -22.328 11.477 1 49.41 400 ASP B C 1
ATOM 6879 O O . ASP B 1 400 ? -5.188 -21.359 11.844 1 49.41 400 ASP B O 1
ATOM 6883 N N . LEU B 1 401 ? -6.906 -22.297 10.773 1 56.34 401 LEU B N 1
ATOM 6884 C CA . LEU B 1 401 ? -7.363 -20.906 10.742 1 56.34 401 LEU B CA 1
ATOM 6885 C C . LEU B 1 401 ? -7.973 -20.5 12.078 1 56.34 401 LEU B C 1
ATOM 6887 O O . LEU B 1 401 ? -9.094 -20.906 12.398 1 56.34 401 LEU B O 1
ATOM 6891 N N . GLU B 1 402 ? -7.195 -20.281 13.023 1 58.34 402 GLU B N 1
ATOM 6892 C CA . GLU B 1 402 ? -7.555 -19.844 14.367 1 58.34 402 GLU B CA 1
ATOM 6893 C C . GLU B 1 402 ? -8.484 -18.641 14.336 1 58.34 402 GLU B C 1
ATOM 6895 O O . GLU B 1 402 ? -9.25 -18.406 15.273 1 58.34 402 GLU B O 1
ATOM 6900 N N . LYS B 1 403 ? -8.477 -17.938 13.164 1 68.62 403 LYS B N 1
ATOM 6901 C CA . LYS B 1 403 ? -9.211 -16.672 13.219 1 68.62 403 LYS B CA 1
ATOM 6902 C C . LYS B 1 403 ? -10.398 -16.688 12.266 1 68.62 403 LYS B C 1
ATOM 6904 O O . LYS B 1 403 ? -10.352 -17.328 11.219 1 68.62 403 LYS B O 1
ATOM 6909 N N . ARG B 1 404 ? -11.508 -16.297 12.742 1 78.19 404 ARG B N 1
ATOM 6910 C CA . ARG B 1 404 ? -12.695 -16.125 11.906 1 78.19 404 ARG B CA 1
ATOM 6911 C C . ARG B 1 404 ? -12.438 -15.133 10.781 1 78.19 404 ARG B C 1
ATOM 6913 O O . ARG B 1 404 ? -11.984 -14.008 11.031 1 78.19 404 ARG B O 1
ATOM 6920 N N . LEU B 1 405 ? -12.68 -15.641 9.531 1 86.12 405 LEU B N 1
ATOM 6921 C CA . LEU B 1 405 ? -12.438 -14.797 8.367 1 86.12 405 LEU B CA 1
ATOM 6922 C C . LEU B 1 405 ? -13.531 -13.742 8.234 1 86.12 405 LEU B C 1
ATOM 6924 O O . LEU B 1 405 ? -14.719 -14.055 8.281 1 86.12 405 LEU B O 1
ATOM 6928 N N . GLN B 1 406 ? -13.109 -12.531 8.156 1 87.12 406 GLN B N 1
ATOM 6929 C CA . GLN B 1 406 ? -14.07 -11.445 7.961 1 87.12 406 GLN B CA 1
ATOM 6930 C C . GLN B 1 406 ? -14.156 -11.047 6.492 1 87.12 406 GLN B C 1
ATOM 6932 O O . GLN B 1 406 ? -15.195 -10.57 6.031 1 87.12 406 GLN B O 1
ATOM 6937 N N . LYS B 1 407 ? -13.047 -11.234 5.828 1 92.44 407 LYS B N 1
ATOM 6938 C CA . LYS B 1 407 ? -12.93 -10.922 4.41 1 92.44 407 LYS B CA 1
ATOM 6939 C C . LYS B 1 407 ? -12.188 -12.023 3.66 1 92.44 407 LYS B C 1
ATOM 6941 O O . LYS B 1 407 ? -11.094 -12.43 4.07 1 92.44 407 LYS B O 1
ATOM 6946 N N . VAL B 1 408 ? -12.781 -12.43 2.572 1 92.81 408 VAL B N 1
ATOM 6947 C CA . VAL B 1 408 ? -12.188 -13.539 1.823 1 92.81 408 VAL B CA 1
ATOM 6948 C C . VAL B 1 408 ? -11.82 -13.07 0.417 1 92.81 408 VAL B C 1
ATOM 6950 O O . VAL B 1 408 ? -12.641 -12.461 -0.276 1 92.81 408 VAL B O 1
ATOM 6953 N N . GLY B 1 409 ? -10.578 -13.328 0.107 1 94.25 409 GLY B N 1
ATOM 6954 C CA . GLY B 1 409 ? -10.141 -13.109 -1.265 1 94.25 409 GLY B CA 1
ATOM 6955 C C . GLY B 1 409 ? -10.242 -14.352 -2.129 1 94.25 409 GLY B C 1
ATOM 6956 O O . GLY B 1 409 ? -9.922 -15.453 -1.678 1 94.25 409 GLY B O 1
ATOM 6957 N N . ILE B 1 410 ? -10.688 -14.164 -3.357 1 94.38 410 ILE B N 1
ATOM 6958 C CA . ILE B 1 410 ? -10.852 -15.266 -4.297 1 94.38 410 ILE B CA 1
ATOM 6959 C C . ILE B 1 410 ? -10.062 -14.984 -5.574 1 94.38 410 ILE B C 1
ATOM 6961 O O . ILE B 1 410 ? -10.242 -13.93 -6.195 1 94.38 410 ILE B O 1
ATOM 6965 N N . TYR B 1 411 ? -9.195 -15.891 -5.887 1 94.56 411 TYR B N 1
ATOM 6966 C CA . TYR B 1 411 ? -8.398 -15.797 -7.109 1 94.56 411 TYR B CA 1
ATOM 6967 C C . TYR B 1 411 ? -8.766 -16.906 -8.078 1 94.56 411 TYR B C 1
ATOM 6969 O O . TYR B 1 411 ? -8.789 -18.094 -7.707 1 94.56 411 TYR B O 1
ATOM 6977 N N . LEU B 1 412 ? -9.016 -16.5 -9.344 1 92.56 412 LEU B N 1
ATOM 6978 C CA . LEU B 1 412 ? -9.383 -17.453 -10.375 1 92.56 412 LEU B CA 1
ATOM 6979 C C . LEU B 1 412 ? -8.477 -17.328 -11.586 1 92.56 412 LEU B C 1
ATOM 6981 O O . LEU B 1 412 ? -8.297 -16.234 -12.125 1 92.56 412 LEU B O 1
ATOM 6985 N N . ASN B 1 413 ? -7.867 -18.406 -11.883 1 91.5 413 ASN B N 1
ATOM 6986 C CA . ASN B 1 413 ? -7.148 -18.516 -13.148 1 91.5 413 ASN B CA 1
ATOM 6987 C C . ASN B 1 413 ? -7.918 -19.359 -14.156 1 91.5 413 ASN B C 1
ATOM 6989 O O . ASN B 1 413 ? -7.996 -20.578 -14.016 1 91.5 413 ASN B O 1
ATOM 6993 N N . CYS B 1 414 ? -8.344 -18.812 -15.258 1 88.44 414 CYS B N 1
ATOM 6994 C CA . CYS B 1 414 ? -9.219 -19.484 -16.203 1 88.44 414 CYS B CA 1
ATOM 6995 C C . CYS B 1 414 ? -8.43 -20.469 -17.062 1 88.44 414 CYS B C 1
ATOM 6997 O O . CYS B 1 414 ? -9 -21.422 -17.609 1 88.44 414 CYS B O 1
ATOM 6999 N N . SER B 1 415 ? -7.195 -20.281 -17.156 1 85.44 415 SER B N 1
ATOM 7000 C CA . SER B 1 415 ? -6.375 -21.188 -17.953 1 85.44 415 SER B CA 1
ATOM 7001 C C . SER B 1 415 ? -6.016 -22.453 -17.172 1 85.44 415 SER B C 1
ATOM 7003 O O . SER B 1 415 ? -6.246 -23.562 -17.641 1 85.44 415 SER B O 1
ATOM 7005 N N . SER B 1 416 ? -5.527 -22.266 -15.938 1 83.88 416 SER B N 1
ATOM 7006 C CA . SER B 1 416 ? -5.145 -23.406 -15.117 1 83.88 416 SER B CA 1
ATOM 7007 C C . SER B 1 416 ? -6.348 -23.984 -14.383 1 83.88 416 SER B C 1
ATOM 7009 O O . SER B 1 416 ? -6.277 -25.094 -13.844 1 83.88 416 SER B O 1
ATOM 7011 N N . LYS B 1 417 ? -7.43 -23.219 -14.305 1 87.38 417 LYS B N 1
ATOM 7012 C CA . LYS B 1 417 ? -8.672 -23.609 -13.648 1 87.38 417 LYS B CA 1
ATOM 7013 C C . LYS B 1 417 ? -8.461 -23.797 -12.148 1 87.38 417 LYS B C 1
ATOM 7015 O O . LYS B 1 417 ? -9.047 -24.688 -11.539 1 87.38 417 LYS B O 1
ATOM 7020 N N . ASN B 1 418 ? -7.531 -23.094 -11.703 1 88.94 418 ASN B N 1
ATOM 7021 C CA . ASN B 1 418 ? -7.305 -23.078 -10.266 1 88.94 418 ASN B CA 1
ATOM 7022 C C . ASN B 1 418 ? -8.094 -21.984 -9.57 1 88.94 418 ASN B C 1
ATOM 7024 O O . ASN B 1 418 ? -8.141 -20.844 -10.062 1 88.94 418 ASN B O 1
ATOM 7028 N N . LEU B 1 419 ? -8.789 -22.375 -8.492 1 91.88 419 LEU B N 1
ATOM 7029 C CA . LEU B 1 419 ? -9.5 -21.453 -7.617 1 91.88 419 LEU B CA 1
ATOM 7030 C C . LEU B 1 419 ? -8.875 -21.406 -6.23 1 91.88 419 LEU B C 1
ATOM 7032 O O . LEU B 1 419 ? -8.852 -22.422 -5.527 1 91.88 419 LEU B O 1
ATOM 7036 N N . SER B 1 420 ? -8.344 -20.219 -5.934 1 92 420 SER B N 1
ATOM 7037 C CA . SER B 1 420 ? -7.652 -20.109 -4.652 1 92 420 SER B CA 1
ATOM 7038 C C . SER B 1 420 ? -8.359 -19.109 -3.732 1 92 420 SER B C 1
ATOM 7040 O O . SER B 1 420 ? -8.875 -18.094 -4.191 1 92 420 SER B O 1
ATOM 7042 N N . PHE B 1 421 ? -8.352 -19.391 -2.436 1 91.75 421 PHE B N 1
ATOM 7043 C CA . PHE B 1 421 ? -8.977 -18.562 -1.414 1 91.75 421 PHE B CA 1
ATOM 7044 C C . PHE B 1 421 ? -7.934 -18.016 -0.443 1 91.75 421 PHE B C 1
ATOM 7046 O O . PHE B 1 421 ? -7.039 -18.75 -0.015 1 91.75 421 PHE B O 1
ATOM 7053 N N . TYR B 1 422 ? -8.133 -16.734 -0.136 1 91.25 422 TYR B N 1
ATOM 7054 C CA . TYR B 1 422 ? -7.16 -16.062 0.716 1 91.25 422 TYR B CA 1
ATOM 7055 C C . TYR B 1 422 ? -7.848 -15.344 1.874 1 91.25 422 TYR B C 1
ATOM 7057 O O . TYR B 1 422 ? -9.008 -14.938 1.76 1 91.25 422 TYR B O 1
ATOM 7065 N N . ASP B 1 423 ? -7.117 -15.258 3.025 1 90.88 423 ASP B N 1
ATOM 7066 C CA . ASP B 1 423 ? -7.465 -14.234 4.004 1 90.88 423 ASP B CA 1
ATOM 7067 C C . ASP B 1 423 ? -7.145 -12.836 3.471 1 90.88 423 ASP B C 1
ATOM 7069 O O . ASP B 1 423 ? -5.977 -12.445 3.4 1 90.88 423 ASP B O 1
ATOM 7073 N N . ALA B 1 424 ? -8.172 -12.109 3.172 1 91.75 424 ALA B N 1
ATOM 7074 C CA . ALA B 1 424 ? -7.98 -10.844 2.463 1 91.75 424 ALA B CA 1
ATOM 7075 C C . ALA B 1 424 ? -7.289 -9.812 3.352 1 91.75 424 ALA B C 1
ATOM 7077 O O . ALA B 1 424 ? -6.773 -8.805 2.859 1 91.75 424 ALA B O 1
ATOM 7078 N N . ASP B 1 425 ? -7.199 -10.039 4.617 1 86.56 425 ASP B N 1
ATOM 7079 C CA . ASP B 1 425 ? -6.574 -9.094 5.535 1 86.56 425 ASP B CA 1
ATOM 7080 C C . ASP B 1 425 ? -5.051 -9.164 5.445 1 86.56 425 ASP B C 1
ATOM 7082 O O . ASP B 1 425 ? -4.363 -8.156 5.609 1 86.56 425 ASP B O 1
ATOM 7086 N N . ASN B 1 426 ? -4.594 -10.336 5.16 1 86.94 426 ASN B N 1
ATOM 7087 C CA . ASN B 1 426 ? -3.141 -10.477 5.137 1 86.94 426 ASN B CA 1
ATOM 7088 C C . ASN B 1 426 ? -2.674 -11.266 3.914 1 86.94 426 ASN B C 1
ATOM 7090 O O . ASN B 1 426 ? -1.482 -11.539 3.764 1 86.94 426 ASN B O 1
ATOM 7094 N N . MET B 1 427 ? -3.557 -11.719 3.117 1 90.56 427 MET B N 1
ATOM 7095 C CA . MET B 1 427 ? -3.328 -12.391 1.839 1 90.56 427 MET B CA 1
ATOM 7096 C C . MET B 1 427 ? -2.695 -13.758 2.047 1 90.56 427 MET B C 1
ATOM 7098 O O . MET B 1 427 ? -2.018 -14.281 1.158 1 90.56 427 MET B O 1
ATOM 7102 N N . THR B 1 428 ? -2.959 -14.312 3.188 1 88.69 428 THR B N 1
ATOM 7103 C CA . THR B 1 428 ? -2.529 -15.688 3.43 1 88.69 428 THR B CA 1
ATOM 7104 C C . THR B 1 428 ? -3.41 -16.672 2.666 1 88.69 428 THR B C 1
ATOM 7106 O O . THR B 1 428 ? -4.637 -16.562 2.684 1 88.69 428 THR B O 1
ATOM 7109 N N . LEU B 1 429 ? -2.766 -17.609 2.018 1 89.69 429 LEU B N 1
ATOM 7110 C CA . LEU B 1 429 ? -3.502 -18.625 1.265 1 89.69 429 LEU B CA 1
ATOM 7111 C C . LEU B 1 429 ? -4.211 -19.594 2.205 1 89.69 429 LEU B C 1
ATOM 7113 O O . LEU B 1 429 ? -3.596 -20.125 3.131 1 89.69 429 LEU B O 1
ATOM 7117 N N . ILE B 1 430 ? -5.449 -19.828 1.889 1 87.69 430 ILE B N 1
ATOM 7118 C CA . ILE B 1 430 ? -6.242 -20.734 2.725 1 87.69 430 ILE B CA 1
ATOM 7119 C C . ILE B 1 430 ? -6.379 -22.078 2.039 1 87.69 430 ILE B C 1
ATOM 7121 O O . ILE B 1 430 ? -6.082 -23.125 2.637 1 87.69 430 ILE B O 1
ATOM 7125 N N . HIS B 1 431 ? -6.836 -21.984 0.794 1 87.44 431 HIS B N 1
ATOM 7126 C CA . HIS B 1 431 ? -7.137 -23.219 0.066 1 87.44 431 HIS B CA 1
ATOM 7127 C C . HIS B 1 431 ? -7.133 -22.984 -1.44 1 87.44 431 HIS B C 1
ATOM 7129 O O . HIS B 1 431 ? -7.477 -21.891 -1.901 1 87.44 431 HIS B O 1
ATOM 7135 N N . THR B 1 432 ? -6.699 -24.031 -2.123 1 89 432 THR B N 1
ATOM 7136 C CA . THR B 1 432 ? -6.777 -24.016 -3.58 1 89 432 THR B CA 1
ATOM 7137 C C . THR B 1 432 ? -7.512 -25.25 -4.098 1 89 432 THR B C 1
ATOM 7139 O O . THR B 1 432 ? -7.297 -26.359 -3.609 1 89 432 THR B O 1
ATOM 7142 N N . MET B 1 433 ? -8.391 -24.969 -5.043 1 86.88 433 MET B N 1
ATOM 7143 C CA . MET B 1 433 ? -9.148 -26.062 -5.656 1 86.88 433 MET B CA 1
ATOM 7144 C C . MET B 1 433 ? -8.992 -26.047 -7.172 1 86.88 433 MET B C 1
ATOM 7146 O O . MET B 1 433 ? -8.883 -24.969 -7.777 1 86.88 433 MET B O 1
ATOM 7150 N N . ASN B 1 434 ? -8.984 -27.281 -7.699 1 85.81 434 ASN B N 1
ATOM 7151 C CA . ASN B 1 434 ? -8.969 -27.406 -9.148 1 85.81 434 ASN B CA 1
ATOM 7152 C C . ASN B 1 434 ? -10.375 -27.547 -9.719 1 85.81 434 ASN B C 1
ATOM 7154 O O . ASN B 1 434 ? -11.164 -28.359 -9.25 1 85.81 434 ASN B O 1
ATOM 7158 N N . CYS B 1 435 ? -10.664 -26.688 -10.641 1 82.19 435 CYS B N 1
ATOM 7159 C CA . CYS B 1 435 ? -11.992 -26.641 -11.234 1 82.19 435 CYS B CA 1
ATOM 7160 C C . CYS B 1 435 ? -11.969 -27.219 -12.648 1 82.19 435 CYS B C 1
ATOM 7162 O O . CYS B 1 435 ? -12.555 -26.625 -13.562 1 82.19 435 CYS B O 1
ATOM 7164 N N . ASP B 1 436 ? -11.367 -28.328 -12.828 1 80.75 436 ASP B N 1
ATOM 7165 C CA . ASP B 1 436 ? -11.234 -28.906 -14.156 1 80.75 436 ASP B CA 1
ATOM 7166 C C . ASP B 1 436 ? -12.602 -29.25 -14.742 1 80.75 436 ASP B C 1
ATOM 7168 O O . ASP B 1 436 ? -12.773 -29.297 -15.961 1 80.75 436 ASP B O 1
ATOM 7172 N N . HIS B 1 437 ? -13.539 -29.422 -13.938 1 76.75 437 HIS B N 1
ATOM 7173 C CA . HIS B 1 437 ? -14.875 -29.812 -14.391 1 76.75 437 HIS B CA 1
ATOM 7174 C C . HIS B 1 437 ? -15.609 -28.625 -15.016 1 76.75 437 HIS B C 1
ATOM 7176 O O . HIS B 1 437 ? -16.625 -28.812 -15.695 1 76.75 437 HIS B O 1
ATOM 7182 N N . MET B 1 438 ? -15.078 -27.453 -14.82 1 76.94 438 MET B N 1
ATOM 7183 C CA . MET B 1 438 ? -15.75 -26.266 -15.359 1 76.94 438 MET B CA 1
ATOM 7184 C C . MET B 1 438 ? -15.43 -26.094 -16.844 1 76.94 438 MET B C 1
ATOM 7186 O O . MET B 1 438 ? -14.258 -26.047 -17.219 1 76.94 438 MET B O 1
ATOM 7190 N N . THR B 1 439 ? -16.406 -26.125 -17.703 1 74.56 439 THR B N 1
ATOM 7191 C CA . THR B 1 439 ? -16.203 -26.109 -19.156 1 74.56 439 THR B CA 1
ATOM 7192 C C . THR B 1 439 ? -16.609 -24.766 -19.75 1 74.56 439 THR B C 1
ATOM 7194 O O . THR B 1 439 ? -16.172 -24.406 -20.844 1 74.56 439 THR B O 1
ATOM 7197 N N . GLY B 1 440 ? -17.484 -24.016 -19.047 1 76.12 440 GLY B N 1
ATOM 7198 C CA . GLY B 1 440 ? -17.969 -22.766 -19.609 1 76.12 440 GLY B CA 1
ATOM 7199 C C . GLY B 1 440 ? -17.609 -21.547 -18.766 1 76.12 440 GLY B C 1
ATOM 7200 O O . GLY B 1 440 ? -16.703 -21.609 -17.938 1 76.12 440 GLY B O 1
ATOM 7201 N N . PRO B 1 441 ? -18.266 -20.422 -19.234 1 86.38 441 PRO B N 1
ATOM 7202 C CA . PRO B 1 441 ? -18.094 -19.203 -18.438 1 86.38 441 PRO B CA 1
ATOM 7203 C C . PRO B 1 441 ? -18.562 -19.391 -16.984 1 86.38 441 PRO B C 1
ATOM 7205 O O . PRO B 1 441 ? -19.531 -20.125 -16.734 1 86.38 441 PRO B O 1
ATOM 7208 N N . VAL B 1 442 ? -17.719 -18.781 -16.172 1 89.81 442 VAL B N 1
ATOM 7209 C CA . VAL B 1 442 ? -18.062 -18.938 -14.766 1 89.81 442 VAL B CA 1
ATOM 7210 C C . VAL B 1 442 ? -18.453 -17.594 -14.172 1 89.81 442 VAL B C 1
ATOM 7212 O O . VAL B 1 442 ? -18.062 -16.547 -14.695 1 89.81 442 VAL B O 1
ATOM 7215 N N . SER B 1 443 ? -19.281 -17.641 -13.125 1 90.75 443 SER B N 1
ATOM 7216 C CA . SER B 1 443 ? -19.672 -16.453 -12.367 1 90.75 443 SER B CA 1
ATOM 7217 C C . SER B 1 443 ? -19.281 -16.594 -10.898 1 90.75 443 SER B C 1
ATOM 7219 O O . SER B 1 443 ? -19.25 -17.703 -10.359 1 90.75 443 SER B O 1
ATOM 7221 N N . ALA B 1 444 ? -18.906 -15.438 -10.352 1 92.56 444 ALA B N 1
ATOM 7222 C CA . ALA B 1 444 ? -18.688 -15.469 -8.906 1 92.56 444 ALA B CA 1
ATOM 7223 C C . ALA B 1 444 ? -19.969 -15.898 -8.18 1 92.56 444 ALA B C 1
ATOM 7225 O O . ALA B 1 444 ? -21.078 -15.531 -8.578 1 92.56 444 ALA B O 1
ATOM 7226 N N . TYR B 1 445 ? -19.75 -16.656 -7.125 1 89.75 445 TYR B N 1
ATOM 7227 C CA . TYR B 1 445 ? -20.859 -17.266 -6.414 1 89.75 445 TYR B CA 1
ATOM 7228 C C . TYR B 1 445 ? -20.781 -16.984 -4.918 1 89.75 445 TYR B C 1
ATOM 7230 O O . TYR B 1 445 ? -19.703 -17.078 -4.324 1 89.75 445 TYR B O 1
ATOM 7238 N N . ILE B 1 446 ? -21.906 -16.547 -4.344 1 90.44 446 ILE B N 1
ATOM 7239 C CA . ILE B 1 446 ? -22.031 -16.328 -2.908 1 90.44 446 ILE B CA 1
ATOM 7240 C C . ILE B 1 446 ? -23.297 -17.016 -2.395 1 90.44 446 ILE B C 1
ATOM 7242 O O . ILE B 1 446 ? -24.359 -16.906 -2.99 1 90.44 446 ILE B O 1
ATOM 7246 N N . SER B 1 447 ? -23.125 -17.781 -1.359 1 86.5 447 SER B N 1
ATOM 7247 C CA . SER B 1 447 ? -24.266 -18.406 -0.693 1 86.5 447 SER B CA 1
ATOM 7248 C C . SER B 1 447 ? -24.234 -18.156 0.811 1 86.5 447 SER B C 1
ATOM 7250 O O . SER B 1 447 ? -23.203 -18.391 1.458 1 86.5 447 SER B O 1
ATOM 7252 N N . ILE B 1 448 ? -25.344 -17.656 1.326 1 85.06 448 ILE B N 1
ATOM 7253 C CA . ILE B 1 448 ? -25.406 -17.391 2.76 1 85.06 448 ILE B CA 1
ATOM 7254 C C . ILE B 1 448 ? -26.703 -17.953 3.33 1 85.06 448 ILE B C 1
ATOM 7256 O O . ILE B 1 448 ? -27.641 -18.25 2.584 1 85.06 448 ILE B O 1
ATOM 7260 N N . GLN B 1 449 ? -26.594 -18.109 4.59 1 80.81 449 GLN B N 1
ATOM 7261 C CA . GLN B 1 449 ? -27.812 -18.531 5.289 1 80.81 449 GLN B CA 1
ATOM 7262 C C . GLN B 1 449 ? -28.672 -17.328 5.676 1 80.81 449 GLN B C 1
ATOM 7264 O O . GLN B 1 449 ? -28.156 -16.328 6.184 1 80.81 449 GLN B O 1
ATOM 7269 N N . TYR B 1 450 ? -29.938 -17.516 5.352 1 80 450 TYR B N 1
ATOM 7270 C CA . TYR B 1 450 ? -30.828 -16.438 5.762 1 80 450 TYR B CA 1
ATOM 7271 C C . TYR B 1 450 ? -30.953 -16.375 7.281 1 80 450 TYR B C 1
ATOM 7273 O O . TYR B 1 450 ? -31.172 -17.406 7.934 1 80 450 TYR B O 1
ATOM 7281 N N . ASN B 1 451 ? -30.719 -15.336 7.812 1 77.94 451 ASN B N 1
ATOM 7282 C CA . ASN B 1 451 ? -30.875 -15.023 9.227 1 77.94 451 ASN B CA 1
ATOM 7283 C C . ASN B 1 451 ? -31.453 -13.625 9.43 1 77.94 451 ASN B C 1
ATOM 7285 O O . ASN B 1 451 ? -30.766 -12.625 9.18 1 77.94 451 ASN B O 1
ATOM 7289 N N . GLN B 1 452 ? -32.656 -13.594 9.898 1 74.81 452 GLN B N 1
ATOM 7290 C CA . GLN B 1 452 ? -33.375 -12.328 10.055 1 74.81 452 GLN B CA 1
ATOM 7291 C C . GLN B 1 452 ? -32.688 -11.422 11.055 1 74.81 452 GLN B C 1
ATOM 7293 O O . GLN B 1 452 ? -32.75 -10.195 10.945 1 74.81 452 GLN B O 1
ATOM 7298 N N . SER B 1 453 ? -31.984 -12.008 11.969 1 76.5 453 SER B N 1
ATOM 7299 C CA . SER B 1 453 ? -31.344 -11.227 13.023 1 76.5 453 SER B CA 1
ATOM 7300 C C . SER B 1 453 ? -29.969 -10.727 12.586 1 76.5 453 SER B C 1
ATOM 7302 O O . SER B 1 453 ? -29.406 -9.828 13.211 1 76.5 453 SER B O 1
ATOM 7304 N N . ASP B 1 454 ? -29.516 -11.305 11.531 1 82.75 454 ASP B N 1
ATOM 7305 C CA . ASP B 1 454 ? -28.219 -10.875 11.031 1 82.75 454 ASP B CA 1
ATOM 7306 C C . ASP B 1 454 ? -28.359 -9.758 10 1 82.75 454 ASP B C 1
ATOM 7308 O O . ASP B 1 454 ? -28.656 -10.023 8.836 1 82.75 454 ASP B O 1
ATOM 7312 N N . ARG B 1 455 ? -28.031 -8.602 10.406 1 84.12 455 ARG B N 1
ATOM 7313 C CA . ARG B 1 455 ? -28.188 -7.441 9.547 1 84.12 455 ARG B CA 1
ATOM 7314 C C . ARG B 1 455 ? -26.875 -7.035 8.914 1 84.12 455 ARG B C 1
ATOM 7316 O O . ARG B 1 455 ? -26.781 -5.992 8.258 1 84.12 455 ARG B O 1
ATOM 7323 N N . ASN B 1 456 ? -25.875 -7.84 9.164 1 87.06 456 ASN B N 1
ATOM 7324 C CA . ASN B 1 456 ? -24.594 -7.52 8.531 1 87.06 456 ASN B CA 1
ATOM 7325 C C . ASN B 1 456 ? -24.625 -7.797 7.027 1 87.06 456 ASN B C 1
ATOM 7327 O O . ASN B 1 456 ? -25 -8.891 6.605 1 87.06 456 ASN B O 1
ATOM 7331 N N . PRO B 1 457 ? -24.172 -6.832 6.332 1 89.5 457 PRO B N 1
ATOM 7332 C CA . PRO B 1 457 ? -24.188 -7.051 4.883 1 89.5 457 PRO B CA 1
ATOM 7333 C C . PRO B 1 457 ? -23 -7.898 4.414 1 89.5 457 PRO B C 1
ATOM 7335 O O . PRO B 1 457 ? -21.953 -7.91 5.055 1 89.5 457 PRO B O 1
ATOM 7338 N N . VAL B 1 458 ? -23.281 -8.703 3.404 1 91.69 458 VAL B N 1
ATOM 7339 C CA . VAL B 1 458 ? -22.188 -9.266 2.611 1 91.69 458 VAL B CA 1
ATOM 7340 C C . VAL B 1 458 ? -21.844 -8.32 1.466 1 91.69 458 VAL B C 1
ATOM 7342 O O . VAL B 1 458 ? -22.703 -7.945 0.674 1 91.69 458 VAL B O 1
ATOM 7345 N N . THR B 1 459 ? -20.547 -7.93 1.404 1 93 459 THR B N 1
ATOM 7346 C CA . THR B 1 459 ? -20.203 -6.852 0.483 1 93 459 THR B CA 1
ATOM 7347 C C . THR B 1 459 ? -19.016 -7.246 -0.395 1 93 459 THR B C 1
ATOM 7349 O O . THR B 1 459 ? -18.016 -7.77 0.101 1 93 459 THR B O 1
ATOM 7352 N N . VAL B 1 460 ? -19.188 -7.012 -1.693 1 93 460 VAL B N 1
ATOM 7353 C CA . VAL B 1 460 ? -18.047 -7.094 -2.592 1 93 460 VAL B CA 1
ATOM 7354 C C . VAL B 1 460 ? -17.156 -5.855 -2.422 1 93 460 VAL B C 1
ATOM 7356 O O . VAL B 1 460 ? -17.625 -4.727 -2.58 1 93 460 VAL B O 1
ATOM 7359 N N . CYS B 1 461 ? -15.898 -6.078 -2.182 1 90.88 461 CYS B N 1
ATOM 7360 C CA . CYS B 1 461 ? -15.008 -4.965 -1.863 1 90.88 461 CYS B CA 1
ATOM 7361 C C . CYS B 1 461 ? -14.438 -4.344 -3.131 1 90.88 461 CYS B C 1
ATOM 7363 O O . CYS B 1 461 ? -13.891 -5.051 -3.984 1 90.88 461 CYS B O 1
ATOM 7365 N N . TRP B 1 462 ? -14.617 -3.018 -3.221 1 84.88 462 TRP B N 1
ATOM 7366 C CA . TRP B 1 462 ? -13.992 -2.252 -4.293 1 84.88 462 TRP B CA 1
ATOM 7367 C C . TRP B 1 462 ? -13 -1.241 -3.734 1 84.88 462 TRP B C 1
ATOM 7369 O O . TRP B 1 462 ? -13.359 -0.387 -2.922 1 84.88 462 TRP B O 1
ATOM 7379 N N . TYR B 1 463 ? -11.773 -1.479 -4.098 1 83.06 463 TYR B N 1
ATOM 7380 C CA . TYR B 1 463 ? -10.758 -0.547 -3.623 1 83.06 463 TYR B CA 1
ATOM 7381 C C . TYR B 1 463 ? -10.586 0.62 -4.59 1 83.06 463 TYR B C 1
ATOM 7383 O O . TYR B 1 463 ? -10.781 0.465 -5.797 1 83.06 463 TYR B O 1
#

Sequence (926 aa):
MASASYEDLTCSVCLTLFTDPVTLLCGHALCRQCITEVLRSQHECPLCKTSVSAEATSLPTSLILKNLVEKAKGAEKIKSQKAELCPEHEEKLKLFCVTDRQLACIICRDGEKHEGHKFKPIKEAAVSLRKELDTFVQHVSGHIKATERQSDAQSKEITKSKVRSQQLMAQISSQFKQMHLFLRKREKEIKNELKLKREDDVKRMSEMQNAIEAALSESRELEDKATTVLKMTDPERFLKSWTEGNTAKTPVDSLRLRLNELQVVETSLSLEPYESHLQFFVWKEMLQVIQPREDRISLKSNSEGVIILSNDGRSLICNPQISQPPSNPFGTKMKYTYGTYKSYDGSIIDAFSVNELTSGQHYWEIEVGSRDYWKLGVKDNFLTYNDQTYFANGAVVPTDLEKRLQKVGIYLNCSSKNLSFYDADNMTLIHTMNCDHMTGPVSAYISIQYNQSDRNPVTVCWYMASASYEDLTCSVCLTLFTDPVTLLCGHALCRQCITEVLRSQHECPLCKTSVSAEATSLPTSLILKNLVEKAKGAEKIKSQKAELCPEHEEKLKLFCVTDRQLACIICRDGEKHEGHKFKPIKEAAVSLRKELDTFVQHVSGHIKATERQSDAQSKEITKSKVRSQQLMAQISSQFKQMHLFLRKREKEIKNELKLKREDDVKRMSEMQNAIEAALSESRELEDKATTVLKMTDPERFLKSWTEGNTAKTPVDSLRLRLNELQVVETSLSLEPYESHLQFFVWKEMLQVIQPREDRISLKSNSEGVIILSNDGRSLICNPQISQPPSNPFGTKMKYTYGTYKSYDGSIIDAFSVNELTSGQHYWEIEVGSRDYWKLGVKDNFLTYNDQTYFANGAVVPTDLEKRLQKVGIYLNCSSKNLSFYDADNMTLIHTMNCDHMTGPVSAYISIQYNQSDRNPVTVCWY

pLDDT: mean 81.46, std 15.37, range [29.05, 98.38]

Nearest PDB structures (foldseek):
  8ih4-assembly1_B  TM=6.771E-01  e=2.871E-11  Homo sapiens
  6ita-assembly1_A  TM=6.438E-01  e=6.571E-11  Homo sapiens
  5hm7-assembly1_A  TM=6.081E-01  e=4.094E-11  Homo sapiens
  2wl1-assembly1_A  TM=6.436E-01  e=8.833E-11  Homo sapiens
  2fbe-assembly4_D  TM=6.738E-01  e=3.875E-10  Homo sapiens

Radius of gyration: 58.0 Å; Cα contacts (8 Å, |Δi|>4): 1393; chains: 2; bounding box: 111×180×86 Å

Organism: NCBI:txid210632

Foldseek 3Di:
DPQQDLQNQAAPQVRHGADQWFAFPVGDIHHLVRQQVCCVPAQADPVPRHGGDPCSSVGHRDVVSVVSSVVVVVVVVVVVQQVQADPVPRHGFFKAFPVVRGTDDPVRCVDPVQPPTDIDTPVVVCVVVVVVVVVVVVVVVVVVVVVVVVVVVVVVVVVVVVVVVVVVVVVVVVQVVVLVVLVVVVVVVLVVVLVVLVVVQVVVQVVLVVLVVVLVVVVVVLVVLVVVLVPDPDPVSSVVSCVVVVNDDPPVVVSVVSVVVRDRDDGPRDSPPCVPCVVVVSVVVSVVVDPPDADDWAKDWPPPPQWDADPRRFKIFGDLPPPDQPCQVVVDLPPPPQDPDPSPPGHKTKMWTPDWDFADKHKWKKFPAPAPKKWWFKDQPPDPPPQTDTDMDPRQFPPPPPDDQRMKMWMAHNVQQKIWIARPVVRHTGDIDHDPVRDGIMIIMMMHTRDSPDGDMIGIDDD/DPQQDLQNQAAPQVRHGADQWFAFPVGDIHHLVRQQVCCVPAQADPPPRPGHDPCSSVGHRDVVSVVSSVVVVVVVVVVVVQVQADPVPRHGFFKAFPVVRDTDDPVRCVDPVQVPTDIDTPVVVCVVVVVVVVVVVVVVVVVVVVVVVVVVVVVVVVVVVVVVVVVVVVVVVVQVVVLVVLVVVVVVVLVVVLVVLVVVQVVVQVVLVVLVVVLVVVVVVLVVLLVVLVPDPDPVSSVVSCVVVVSDDDPVVVSVVSVVVRDRDDGPRDSPPCVPCVVVVSVVVSVVVDPPDADDWAKDWPPPPQWDADPRRFKIFGDLPPPDQPDLVVVDQPPPPDPPDPSPVGHKTKMWTPDWDFADKHKWKKFPAPAPKKWWFKDQPPDPPPQTDTDMDPRQFDPPPPDDQRMKMWMAHNVQQKIWIARPVVRHTGDIDHNPVRDGIMIIMMMHTRDSPDGDMIGIDDD

InterPro domains:
  IPR000315 B-box-type zinc finger [PF00643] (82-122)
  IPR000315 B-box-type zinc finger [PS50119] (81-122)
  IPR000315 B-box-type zinc finger [SM00336] (81-122)
  IPR001841 Zinc finger, RING-type [PS50089] (11-49)
  IPR001841 Zinc finger, RING-type [SM00184] (11-48)
  IPR013083 Zinc finger, RING/FYVE/PHD-type [G3DSA:3.30.40.10] (2-73)
  IPR013320 Concanavalin A-like lectin/glucanase domain superfamily [SSF49899] (306-452)
  IPR017907 Zinc finger, RING-type, conserved site [PS00518] (26-35)
  IPR018957 Zinc finger, C3HC4 RING-type [PF00097] (11-48)
  IPR043136 B30.2/SPRY domain superfamily [G3DSA:2.60.120.920] (259-385)
  IPR043136 B30.2/SPRY domain superfamily [G3DSA:2.60.120.920] (386-462)
  IPR050143 Tripartite motif-containing [PTHR24103] (7-448)

Solvent-accessible surface area (backbone atoms only — not comparable to full-atom values): 51182 Å² total; per-residue (Å²): 127,87,76,80,52,75,75,74,45,34,15,88,79,78,67,39,67,48,54,65,24,28,64,45,98,86,67,53,62,34,19,42,67,52,48,51,55,43,52,71,76,43,52,39,40,93,84,78,62,48,79,46,64,85,60,60,68,72,53,67,66,37,59,66,59,44,50,49,41,51,49,46,48,50,48,43,48,50,48,51,54,50,69,39,26,29,91,87,73,70,32,63,54,53,31,26,30,66,74,80,50,42,82,27,19,76,64,51,56,73,30,81,89,35,58,92,56,53,73,33,47,36,69,59,44,33,55,55,49,47,53,51,50,49,53,47,44,52,51,48,52,53,49,44,54,54,46,49,52,46,42,51,52,31,53,50,30,50,51,50,44,52,52,49,50,52,50,51,52,51,50,52,50,52,56,51,48,51,56,51,48,50,53,52,52,49,51,52,50,54,52,48,52,52,48,52,51,45,52,52,51,46,49,53,42,47,53,50,44,50,53,46,49,52,51,44,51,53,46,50,51,49,39,51,54,51,51,57,45,66,67,44,80,50,40,69,59,26,49,51,47,49,48,69,62,60,68,58,79,61,57,60,56,53,47,51,55,53,48,72,68,60,65,78,58,72,70,79,87,69,56,79,66,48,72,64,34,35,57,39,51,52,54,48,39,47,56,76,76,44,66,46,65,70,46,86,66,32,46,44,60,85,55,75,68,56,37,45,63,18,77,76,20,34,35,40,26,40,34,65,78,58,87,64,77,62,68,46,79,70,72,64,77,74,74,66,73,61,72,90,57,68,84,68,87,57,32,73,46,57,37,32,33,71,60,69,51,70,71,56,76,48,36,37,38,38,31,50,42,88,59,82,50,40,34,40,39,37,29,33,71,78,50,64,94,81,52,57,53,64,50,39,60,80,67,72,53,55,84,74,60,83,61,84,68,40,34,41,23,42,37,40,32,53,81,80,25,38,40,35,34,23,39,52,76,60,62,45,79,64,48,74,44,80,43,77,84,57,84,56,46,26,22,46,32,41,34,34,61,58,38,62,84,45,44,52,49,37,30,49,56,77,132,129,88,76,79,52,75,74,74,45,33,14,88,81,78,67,38,66,47,54,65,23,27,65,45,98,89,67,52,64,33,19,42,66,51,48,49,54,42,51,71,76,43,52,38,41,93,85,78,61,48,78,46,64,85,61,61,68,72,51,67,63,36,61,66,58,45,49,51,38,52,49,48,50,49,48,47,50,50,51,52,56,53,69,40,29,30,91,86,72,71,32,63,54,54,30,27,30,66,74,80,52,41,81,28,19,75,64,49,57,73,29,82,89,37,60,89,55,51,73,35,49,38,67,59,44,34,55,55,48,47,53,52,50,50,53,47,44,52,52,46,52,52,50,44,55,54,47,49,51,46,42,51,52,30,53,50,30,50,50,49,42,54,51,49,50,51,49,50,52,52,49,51,51,51,56,52,48,53,55,50,50,51,53,53,53,50,50,51,52,53,51,48,52,52,49,53,52,47,51,52,51,46,48,55,42,46,53,49,42,50,51,46,49,52,52,43,50,53,46,49,52,49,40,52,54,52,51,57,42,66,67,46,79,50,39,68,59,28,50,50,47,48,49,69,61,62,67,58,81,62,56,61,58,53,48,50,54,54,47,73,67,61,64,77,57,71,68,78,88,71,56,79,68,49,72,64,34,35,56,40,52,51,56,47,38,48,56,75,76,44,66,46,67,70,46,87,65,32,45,45,60,85,53,76,68,58,38,44,63,18,77,76,20,32,34,39,27,41,33,63,77,58,85,64,78,61,68,47,78,69,74,66,76,74,73,67,74,61,74,95,50,70,82,69,86,58,32,74,46,57,35,31,33,70,59,69,50,72,71,57,75,49,34,38,38,38,31,50,42,88,61,82,50,41,34,40,38,37,31,33,72,77,49,64,94,83,52,59,54,63,51,38,61,79,71,74,54,54,83,74,60,81,62,86,69,40,33,39,24,41,37,38,32,54,83,80,25,38,40,35,35,23,37,52,76,58,62,45,79,62,47,74,43,78,42,78,85,55,84,55,46,26,21,47,32,41,34,34,62,56,38,63,85,46,42,53,50,37,32,49,55,75,131